Protein 8IYQ (pdb70)

Structure (mmCIF, N/CA/C/O backbone):
data_8IYQ
#
_entry.id   8IYQ
#
_cell.length_a   1.00
_cell.length_b   1.00
_cell.length_c   1.00
_cell.angle_alpha   90.00
_cell.angle_beta   90.00
_cell.angle_gamma   90.00
#
_symmetry.space_group_name_H-M   'P 1'
#
loop_
_entity.id
_entity.type
_entity.pdbx_description
1 polymer deadCbCas9
2 polymer TS
3 polymer sgRNA
4 polymer NTS
#
loop_
_atom_site.group_PDB
_atom_site.id
_atom_site.type_symbol
_atom_site.label_atom_id
_atom_site.label_alt_id
_atom_site.label_comp_id
_atom_site.label_asym_id
_atom_site.label_entity_id
_atom_site.label_seq_id
_atom_site.pdbx_PDB_ins_code
_atom_site.Cartn_x
_atom_site.Cartn_y
_atom_site.Cartn_z
_atom_site.occupancy
_atom_site.B_iso_or_equiv
_atom_site.auth_seq_id
_atom_site.auth_comp_id
_atom_site.auth_asym_id
_atom_site.auth_atom_id
_atom_site.pdbx_PDB_model_num
ATOM 1 N N . MET A 1 1 ? 170.258 205.536 124.003 1.00 149.82 1 MET A N 1
ATOM 2 C CA . MET A 1 1 ? 170.424 206.817 124.747 1.00 152.50 1 MET A CA 1
ATOM 3 C C . MET A 1 1 ? 170.186 206.599 126.240 1.00 150.73 1 MET A C 1
ATOM 4 O O . MET A 1 1 ? 171.088 206.172 126.959 1.00 151.92 1 MET A O 1
ATOM 9 N N . ILE A 1 2 ? 168.973 206.887 126.703 1.00 135.70 2 ILE A N 1
ATOM 10 C CA . ILE A 1 2 ? 168.625 206.700 128.106 1.00 136.64 2 ILE A CA 1
ATOM 11 C C . ILE A 1 2 ? 168.279 205.235 128.330 1.00 135.90 2 ILE A C 1
ATOM 12 O O . ILE A 1 2 ? 167.423 204.675 127.635 1.00 136.11 2 ILE A O 1
ATOM 17 N N . LYS A 1 3 ? 168.940 204.609 129.301 1.00 124.71 3 LYS A N 1
ATOM 18 C CA . LYS A 1 3 ? 168.717 203.202 129.607 1.00 121.76 3 LYS A CA 1
ATOM 19 C C . LYS A 1 3 ? 168.413 203.038 131.087 1.00 121.17 3 LYS A C 1
ATOM 20 O O . LYS A 1 3 ? 169.135 203.570 131.935 1.00 123.82 3 LYS A O 1
ATOM 26 N N . ASN A 1 4 ? 167.351 202.299 131.391 1.00 109.34 4 ASN A N 1
ATOM 27 C CA . ASN A 1 4 ? 167.018 201.942 132.764 1.00 105.04 4 ASN A CA 1
ATOM 28 C C . ASN A 1 4 ? 167.727 200.641 133.117 1.00 110.25 4 ASN A C 1
ATOM 29 O O . ASN A 1 4 ? 167.504 199.607 132.472 1.00 118.35 4 ASN A O 1
ATOM 34 N N . ILE A 1 5 ? 168.583 200.694 134.133 1.00 105.11 5 ILE A N 1
ATOM 35 C CA . ILE A 1 5 ? 169.404 199.563 134.538 1.00 101.06 5 ILE A CA 1
ATOM 36 C C . ILE A 1 5 ? 169.008 199.176 135.954 1.00 102.20 5 ILE A C 1
ATOM 37 O O . ILE A 1 5 ? 168.925 200.037 136.840 1.00 111.47 5 ILE A O 1
ATOM 42 N N . LEU A 1 6 ? 168.756 197.886 136.162 1.00 91.18 6 LEU A N 1
ATOM 43 C CA . LEU A 1 6 ? 168.438 197.337 137.476 1.00 97.90 6 LEU A CA 1
ATOM 44 C C . LEU A 1 6 ? 169.565 196.398 137.882 1.00 96.51 6 LEU A C 1
ATOM 45 O O . LEU A 1 6 ? 169.746 195.340 137.275 1.00 106.66 6 LEU A O 1
ATOM 50 N N . GLY A 1 7 ? 170.318 196.784 138.909 1.00 91.01 7 GLY A N 1
ATOM 51 C CA . GLY A 1 7 ? 171.365 195.944 139.458 1.00 93.14 7 GLY A CA 1
ATOM 52 C C . GLY A 1 7 ? 170.861 195.200 140.680 1.00 97.58 7 GLY A C 1
ATOM 53 O O . GLY A 1 7 ? 170.223 195.785 141.560 1.00 105.02 7 GLY A O 1
ATOM 54 N N . LEU A 1 8 ? 171.152 193.903 140.718 1.00 101.39 8 LEU A N 1
ATOM 55 C CA . LEU A 1 8 ? 170.749 193.027 141.807 1.00 97.51 8 LEU A CA 1
ATOM 56 C C . LEU A 1 8 ? 171.976 192.329 142.371 1.00 101.98 8 LEU A C 1
ATOM 57 O O . LEU A 1 8 ? 172.802 191.808 141.614 1.00 115.59 8 LEU A O 1
ATOM 62 N N . ALA A 1 9 ? 172.094 192.328 143.694 1.00 101.48 9 ALA A N 1
ATOM 63 C CA . ALA A 1 9 ? 173.117 191.574 144.407 1.00 107.06 9 ALA A CA 1
ATOM 64 C C . ALA A 1 9 ? 172.396 190.633 145.361 1.00 109.56 9 ALA A C 1
ATOM 65 O O . ALA A 1 9 ? 171.801 191.080 146.348 1.00 114.26 9 ALA A O 1
ATOM 67 N N . LEU A 1 10 ? 172.434 189.339 145.064 1.00 117.77 10 LEU A N 1
ATOM 68 C CA . LEU A 1 10 ? 171.712 188.341 145.840 1.00 116.64 10 LEU A CA 1
ATOM 69 C C . LEU A 1 10 ? 172.689 187.610 146.749 1.00 121.88 10 LEU A C 1
ATOM 70 O O . LEU A 1 10 ? 173.695 187.068 146.279 1.00 126.25 10 LEU A O 1
ATOM 75 N N . GLY A 1 11 ? 172.391 187.599 148.047 1.00 127.74 11 GLY A N 1
ATOM 76 C CA . GLY A 1 11 ? 173.168 186.875 149.021 1.00 125.52 11 GLY A CA 1
ATOM 77 C C . GLY A 1 11 ? 172.433 185.658 149.549 1.00 127.07 11 GLY A C 1
ATOM 78 O O . GLY A 1 11 ? 171.416 185.221 149.008 1.00 127.43 11 GLY A O 1
ATOM 79 N N . THR A 1 12 ? 172.975 185.106 150.635 1.00 142.83 12 THR A N 1
ATOM 80 C CA . THR A 1 12 ? 172.343 183.948 151.255 1.00 143.52 12 THR A CA 1
ATOM 81 C C . THR A 1 12 ? 170.952 184.294 151.770 1.00 143.60 12 THR A C 1
ATOM 82 O O . THR A 1 12 ? 170.007 183.516 151.597 1.00 145.14 12 THR A O 1
ATOM 86 N N . ASN A 1 13 ? 170.808 185.457 152.409 1.00 127.81 13 ASN A N 1
ATOM 87 C CA . ASN A 1 13 ? 169.522 185.893 152.938 1.00 126.72 13 ASN A CA 1
ATOM 88 C C . ASN A 1 13 ? 169.307 187.386 152.723 1.00 124.44 13 ASN A C 1
ATOM 89 O O . ASN A 1 13 ? 168.581 188.027 153.490 1.00 127.68 13 ASN A O 1
ATOM 94 N N . SER A 1 14 ? 169.928 187.957 151.693 1.00 106.80 14 SER A N 1
ATOM 95 C CA . SER A 1 14 ? 169.852 189.388 151.444 1.00 105.03 14 SER A CA 1
ATOM 96 C C . SER A 1 14 ? 169.599 189.638 149.967 1.00 107.45 14 SER A C 1
ATOM 97 O O . SER A 1 14 ? 169.972 188.832 149.111 1.00 115.07 14 SER A O 1
ATOM 100 N N . ILE A 1 15 ? 168.956 190.768 149.679 1.00 96.10 15 ILE A N 1
ATOM 101 C CA . ILE A 1 15 ? 168.689 191.191 148.310 1.00 93.86 15 ILE A CA 1
ATOM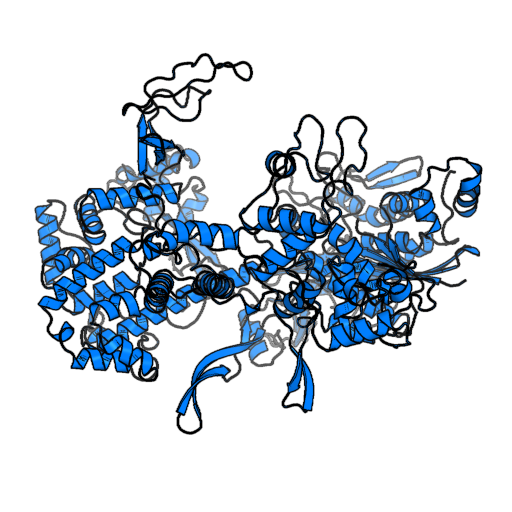 102 C C . ILE A 1 15 ? 168.961 192.683 148.206 1.00 96.76 15 ILE A C 1
ATOM 103 O O . ILE A 1 15 ? 168.142 193.498 148.638 1.00 101.68 15 ILE A O 1
ATOM 108 N N . GLY A 1 16 ? 170.111 193.058 147.649 1.00 94.26 16 GLY A N 1
ATOM 109 C CA . GLY A 1 16 ? 170.401 194.453 147.387 1.00 96.99 16 GLY A CA 1
ATOM 110 C C . GLY A 1 16 ? 169.953 194.800 145.984 1.00 92.82 16 GLY A C 1
ATOM 111 O O . GLY A 1 16 ? 170.224 194.059 145.037 1.00 97.82 16 GLY A O 1
ATOM 112 N N . TRP A 1 17 ? 169.247 195.923 145.869 1.00 81.00 17 TRP A N 1
ATOM 113 C CA . TRP A 1 17 ? 168.745 196.344 144.582 1.00 72.42 17 TRP A CA 1
ATOM 114 C C . TRP A 1 17 ? 169.017 197.804 144.325 1.00 76.53 17 TRP A C 1
ATOM 115 O O . TRP A 1 17 ? 168.948 198.623 145.240 1.00 93.84 17 TRP A O 1
ATOM 126 N N . ALA A 1 18 ? 169.358 198.127 143.094 1.00 82.81 18 ALA A N 1
ATOM 127 C CA . ALA A 1 18 ? 169.559 199.503 142.672 1.00 80.45 18 ALA A CA 1
ATOM 128 C C . ALA A 1 18 ? 168.931 199.691 141.301 1.00 86.26 18 ALA A C 1
ATOM 129 O O . ALA A 1 18 ? 169.004 198.804 140.451 1.00 96.33 18 ALA A O 1
ATOM 131 N N . LEU A 1 19 ? 168.300 200.843 141.097 1.00 93.61 19 LEU A N 1
ATOM 132 C CA . LEU A 1 19 ? 167.722 201.210 139.812 1.00 90.91 19 LEU A CA 1
ATOM 133 C C . LEU A 1 19 ? 168.280 202.565 139.420 1.00 98.18 19 LEU A C 1
ATOM 134 O O . LEU A 1 19 ? 168.151 203.530 140.183 1.00 105.74 19 LEU A O 1
ATOM 139 N N . VAL A 1 20 ? 168.890 202.635 138.235 1.00 102.21 20 VAL A N 1
ATOM 140 C CA . VAL A 1 20 ? 169.499 203.861 137.741 1.00 101.42 20 VAL A CA 1
ATOM 141 C C . VAL A 1 20 ? 169.026 204.114 136.317 1.00 104.03 20 VAL A C 1
ATOM 142 O O . VAL A 1 20 ? 168.621 203.201 135.595 1.00 112.88 20 VAL A O 1
ATOM 146 N N . LYS A 1 21 ? 169.077 205.383 135.923 1.00 113.12 21 LYS A N 1
ATOM 147 C CA . LYS A 1 21 ? 168.749 205.818 134.568 1.00 111.17 21 LYS A CA 1
ATOM 148 C C . LYS A 1 21 ? 170.018 206.429 133.987 1.00 112.53 21 LYS A C 1
ATOM 149 O O . LYS A 1 21 ? 170.355 207.578 134.285 1.00 119.34 21 LYS A O 1
ATOM 155 N N . GLN A 1 22 ? 170.717 205.664 133.156 1.00 130.03 22 GLN A N 1
ATOM 156 C CA . GLN A 1 22 ? 172.065 205.999 132.728 1.00 129.49 22 GLN A CA 1
ATOM 157 C C . GLN A 1 22 ? 172.099 206.373 131.253 1.00 132.28 22 GLN A C 1
ATOM 158 O O . GLN A 1 22 ? 171.334 205.850 130.437 1.00 136.55 22 GLN A O 1
ATOM 164 N N . ASP A 1 23 ? 173.002 207.299 130.930 1.00 148.56 23 ASP A N 1
ATOM 165 C CA . ASP A 1 23 ? 173.329 207.685 129.557 1.00 149.96 23 ASP A CA 1
ATOM 166 C C . ASP A 1 23 ? 174.853 207.718 129.489 1.00 151.70 23 ASP A C 1
ATOM 167 O O . ASP A 1 23 ? 175.471 208.761 129.717 1.00 153.39 23 ASP A O 1
ATOM 172 N N . PHE A 1 24 ? 175.458 206.570 129.175 1.00 158.78 24 PHE A N 1
ATOM 173 C CA . PHE A 1 24 ? 176.904 206.439 129.321 1.00 157.81 24 PHE A CA 1
ATOM 174 C C . PHE A 1 24 ? 177.664 207.270 128.295 1.00 160.67 24 PHE A C 1
ATOM 175 O O . PHE A 1 24 ? 178.745 207.785 128.601 1.00 161.44 24 PHE A O 1
ATOM 183 N N . GLU A 1 25 ? 177.131 207.408 127.079 1.00 162.63 25 GLU A N 1
ATOM 184 C CA . GLU A 1 25 ? 177.873 208.104 126.032 1.00 161.47 25 GLU A CA 1
ATOM 185 C C . GLU A 1 25 ? 178.159 209.548 126.425 1.00 161.75 25 GLU A C 1
ATOM 186 O O . GLU A 1 25 ? 179.265 210.052 126.201 1.00 159.39 25 GLU A O 1
ATOM 192 N N . ASN A 1 26 ? 177.179 210.227 127.014 1.00 159.13 26 ASN A N 1
ATOM 193 C CA . ASN A 1 26 ? 177.342 211.601 127.469 1.00 157.65 26 ASN A CA 1
ATOM 194 C C . ASN A 1 26 ? 177.810 211.686 128.916 1.00 157.49 26 ASN A C 1
ATOM 195 O O . ASN A 1 26 ? 177.873 212.789 129.470 1.00 155.31 26 ASN A O 1
ATOM 200 N N . LYS A 1 27 ? 178.137 210.554 129.537 1.00 155.67 27 LYS A N 1
ATOM 201 C CA . LYS A 1 27 ? 178.598 210.526 130.924 1.00 152.59 27 LYS A CA 1
ATOM 202 C C . LYS A 1 27 ? 177.585 211.200 131.848 1.00 151.38 27 LYS A C 1
ATOM 203 O O . LYS A 1 27 ? 177.944 211.934 132.771 1.00 152.07 27 LYS A O 1
ATOM 209 N N . GLN A 1 28 ? 176.306 210.945 131.596 1.00 139.10 28 GLN A N 1
ATOM 210 C CA . GLN A 1 28 ? 175.215 211.445 132.417 1.00 137.29 28 GLN A CA 1
ATOM 211 C C . GLN A 1 28 ? 174.478 210.273 133.051 1.00 138.69 28 GLN A C 1
ATOM 212 O O . GLN A 1 28 ? 174.664 209.113 132.675 1.00 142.11 28 GLN A O 1
ATOM 218 N N . GLY A 1 29 ? 173.641 210.588 134.024 1.00 122.86 29 GLY A N 1
ATOM 219 C CA . GLY A 1 29 ? 172.859 209.571 134.694 1.00 123.22 29 GLY A CA 1
ATOM 220 C C . GLY A 1 29 ? 172.473 210.015 136.087 1.00 121.68 29 GLY A C 1
ATOM 221 O O . GLY A 1 29 ? 172.878 211.073 136.567 1.00 123.57 29 GLY A O 1
ATOM 222 N N . GLU A 1 30 ? 171.670 209.172 136.728 1.00 118.81 30 GLU A N 1
ATOM 223 C CA . GLU A 1 30 ? 171.219 209.428 138.087 1.00 117.25 30 GLU A CA 1
ATOM 224 C C . GLU A 1 30 ? 170.794 208.109 138.712 1.00 117.46 30 GLU A C 1
ATOM 225 O O . GLU A 1 30 ? 170.534 207.127 138.014 1.00 123.46 30 GLU A O 1
ATOM 231 N N . ILE A 1 31 ? 170.728 208.102 140.039 1.00 101.25 31 ILE A N 1
ATOM 232 C CA . ILE A 1 31 ? 170.297 206.937 140.800 1.00 98.83 31 ILE A CA 1
ATOM 233 C C . ILE A 1 31 ? 168.825 207.120 141.133 1.00 103.10 31 ILE A C 1
ATOM 234 O O . ILE A 1 31 ? 168.455 208.053 141.854 1.00 104.62 31 ILE A O 1
ATOM 239 N N . LEU A 1 32 ? 167.982 206.231 140.607 1.00 106.89 32 LEU A N 1
ATOM 240 C CA . LEU A 1 32 ? 166.551 206.334 140.867 1.00 97.29 32 LEU A CA 1
ATOM 241 C C . LEU A 1 32 ? 166.182 205.717 142.209 1.00 100.49 32 LEU A C 1
ATOM 242 O O . LEU A 1 32 ? 165.303 206.232 142.908 1.00 100.12 32 LEU A O 1
ATOM 247 N N . GLY A 1 33 ? 166.832 204.624 142.588 1.00 94.10 33 GLY A N 1
ATOM 248 C CA . GLY A 1 33 ? 166.508 203.991 143.852 1.00 84.17 33 GLY A CA 1
ATOM 249 C C . GLY A 1 33 ? 167.572 203.009 144.282 1.00 88.27 33 GLY A C 1
ATOM 250 O O . GLY A 1 33 ? 168.318 202.471 143.461 1.00 103.22 33 GLY A O 1
ATOM 251 N N . MET A 1 34 ? 167.617 202.776 145.592 1.00 92.80 34 MET A N 1
ATOM 252 C CA . MET A 1 34 ? 168.512 201.798 146.189 1.00 92.40 34 MET A CA 1
ATOM 253 C C . MET A 1 34 ? 167.827 201.209 147.412 1.00 95.17 34 MET A C 1
ATOM 254 O O . MET A 1 34 ? 166.988 201.860 148.039 1.00 101.36 34 MET A O 1
ATOM 259 N N . GLY A 1 35 ? 168.187 199.977 147.748 1.00 82.15 35 GLY A N 1
ATOM 260 C CA . GLY A 1 35 ? 167.630 199.367 148.943 1.00 85.52 35 GLY A CA 1
ATOM 261 C C . GLY A 1 35 ? 168.200 197.988 149.180 1.00 89.55 35 GLY A C 1
ATOM 262 O O . GLY A 1 35 ? 168.883 197.412 148.327 1.00 93.40 35 GLY A O 1
ATOM 263 N N . SER A 1 36 ? 167.896 197.463 150.367 1.00 93.64 36 SER A N 1
ATOM 264 C CA . SER A 1 36 ? 168.314 196.126 150.772 1.00 90.45 36 SER A CA 1
ATOM 265 C C . SER A 1 36 ? 167.164 195.461 151.510 1.00 93.41 36 SER A C 1
ATOM 266 O O . SER A 1 36 ? 166.703 195.976 152.532 1.00 102.95 36 SER A O 1
ATOM 269 N N . ARG A 1 37 ? 166.708 194.325 150.995 1.00 88.40 37 ARG A N 1
ATOM 270 C CA . ARG A 1 37 ? 165.676 193.521 151.634 1.00 80.55 37 ARG A CA 1
ATOM 271 C C . ARG A 1 37 ? 166.342 192.356 152.350 1.00 86.49 37 ARG A C 1
ATOM 272 O O . ARG A 1 37 ? 167.099 191.597 151.738 1.00 101.15 37 ARG A O 1
ATOM 280 N N . ILE A 1 38 ? 166.059 192.215 153.641 1.00 92.52 38 ILE A N 1
ATOM 281 C CA . ILE A 1 38 ? 166.711 191.227 154.489 1.00 88.29 38 ILE A CA 1
ATOM 282 C C . ILE A 1 38 ? 165.704 190.152 154.863 1.00 90.22 38 ILE A C 1
ATOM 283 O O . ILE A 1 38 ? 164.554 190.451 155.204 1.00 99.14 38 ILE A O 1
ATOM 288 N N . ILE A 1 39 ? 166.141 188.899 154.799 1.00 107.39 39 ILE A N 1
ATOM 289 C CA . ILE A 1 39 ? 165.349 187.764 155.260 1.00 111.35 39 ILE A CA 1
ATOM 290 C C . ILE A 1 39 ? 165.972 187.282 156.564 1.00 114.41 39 ILE A C 1
ATOM 291 O O . ILE A 1 39 ? 167.003 186.595 156.533 1.00 119.71 39 ILE A O 1
ATOM 296 N N . PRO A 1 40 ? 165.401 187.608 157.723 1.00 120.78 40 PRO A N 1
ATOM 297 C CA . PRO A 1 40 ? 166.078 187.285 158.985 1.00 124.87 40 PRO A CA 1
ATOM 298 C C . PRO A 1 40 ? 166.319 185.790 159.128 1.00 127.51 40 PRO A C 1
ATOM 299 O O . PRO A 1 40 ? 165.405 184.975 158.977 1.00 125.19 40 PRO A O 1
ATOM 303 N N . MET A 1 41 ? 167.576 185.440 159.436 1.00 159.95 41 MET A N 1
ATOM 304 C CA . MET A 1 41 ? 167.971 184.046 159.586 1.00 158.61 41 MET A CA 1
ATOM 305 C C . MET A 1 41 ? 169.137 183.978 160.567 1.00 162.33 41 MET A C 1
ATOM 306 O O . MET A 1 41 ? 170.176 184.590 160.324 1.00 162.17 41 MET A O 1
ATOM 311 N N . SER A 1 42 ? 168.995 183.230 161.661 1.00 180.55 42 SER A N 1
ATOM 312 C CA . SER A 1 42 ? 170.039 183.165 162.671 1.00 181.40 42 SER A CA 1
ATOM 313 C C . SER A 1 42 ? 171.320 182.593 162.076 1.00 181.08 42 SER A C 1
ATOM 314 O O . SER A 1 42 ? 171.295 181.800 161.131 1.00 181.50 42 SER A O 1
ATOM 317 N N . GLN A 1 43 ? 172.454 183.004 162.647 1.00 183.56 43 GLN A N 1
ATOM 318 C CA . GLN A 1 43 ? 173.743 182.550 162.141 1.00 183.29 43 GLN A CA 1
ATOM 319 C C . GLN A 1 43 ? 173.894 181.040 162.238 1.00 183.95 43 GLN A C 1
ATOM 320 O O . GLN A 1 43 ? 174.749 180.469 161.554 1.00 184.49 43 GLN A O 1
ATOM 326 N N . ASP A 1 44 ? 173.088 180.379 163.072 1.00 189.31 44 ASP A N 1
ATOM 327 C CA . ASP A 1 44 ? 173.129 178.923 163.137 1.00 189.14 44 ASP A CA 1
ATOM 328 C C . ASP A 1 44 ? 172.802 178.309 161.782 1.00 190.44 44 ASP A C 1
ATOM 329 O O . ASP A 1 44 ? 173.526 177.437 161.291 1.00 191.98 44 ASP A O 1
ATOM 334 N N . ILE A 1 45 ? 171.716 178.764 161.153 1.00 188.18 45 ILE A N 1
ATOM 335 C CA . ILE A 1 45 ? 171.347 178.240 159.840 1.00 187.38 45 ILE A CA 1
ATOM 336 C C . ILE A 1 45 ? 172.412 178.587 158.808 1.00 188.38 45 ILE A C 1
ATOM 337 O O . ILE A 1 45 ? 172.765 177.760 157.957 1.00 189.83 45 ILE A O 1
ATOM 342 N N . LEU A 1 46 ? 172.939 179.812 158.861 1.00 191.37 46 LEU A N 1
ATOM 343 C CA . LEU A 1 46 ? 173.945 180.219 157.886 1.00 190.92 46 LEU A CA 1
ATOM 344 C C . LEU A 1 46 ? 175.191 179.346 157.982 1.00 191.54 46 LEU A C 1
ATOM 345 O O . LEU A 1 46 ? 175.762 178.953 156.959 1.00 191.70 46 LEU A O 1
ATOM 350 N N . GLY A 1 47 ? 175.633 179.039 159.202 1.00 206.16 47 GLY A N 1
ATOM 351 C CA . GLY A 1 47 ? 176.785 178.172 159.370 1.00 205.79 47 GLY A CA 1
ATOM 352 C C . GLY A 1 47 ? 176.495 176.700 159.170 1.00 207.18 47 GLY A C 1
ATOM 353 O O . GLY A 1 47 ? 177.427 175.926 158.931 1.00 206.25 47 GLY A O 1
ATOM 354 N N . ASP A 1 48 ? 175.227 176.296 159.259 1.00 213.78 48 ASP A N 1
ATOM 355 C CA . ASP A 1 48 ? 174.872 174.889 159.132 1.00 212.71 48 ASP A CA 1
ATOM 356 C C . ASP A 1 48 ? 174.610 174.473 157.690 1.00 212.20 48 ASP A C 1
ATOM 357 O O . ASP A 1 48 ? 175.023 173.382 157.284 1.00 213.11 48 ASP A O 1
ATOM 362 N N . PHE A 1 49 ? 173.934 175.311 156.898 1.00 205.24 49 PHE A N 1
ATOM 363 C CA . PHE A 1 49 ? 173.570 174.889 155.550 1.00 204.89 49 PHE A CA 1
ATOM 364 C C . PHE A 1 49 ? 174.798 174.598 154.698 1.00 206.21 49 PHE A C 1
ATOM 365 O O . PHE A 1 49 ? 174.696 173.851 153.718 1.00 204.02 49 PHE A O 1
ATOM 373 N N . GLY A 1 50 ? 175.953 175.167 155.046 1.00 213.48 50 GLY A N 1
ATOM 374 C CA . GLY A 1 50 ? 177.176 174.807 154.348 1.00 210.94 50 GLY A CA 1
ATOM 375 C C . GLY A 1 50 ? 177.509 173.336 154.498 1.00 211.44 50 GLY A C 1
ATOM 376 O O . GLY A 1 50 ? 177.928 172.682 153.539 1.00 209.88 50 GLY A O 1
ATOM 377 N N . LYS A 1 51 ? 177.327 172.794 155.703 1.00 215.62 51 LYS A N 1
ATOM 378 C CA . LYS A 1 51 ? 177.524 171.370 155.946 1.00 215.33 51 LYS A CA 1
ATOM 379 C C . LYS A 1 51 ? 176.216 170.592 155.859 1.00 215.57 51 LYS A C 1
ATOM 380 O O . LYS A 1 51 ? 176.178 169.512 155.259 1.00 214.38 51 LYS A O 1
ATOM 386 N N . GLY A 1 52 ? 175.144 171.119 156.447 1.00 212.07 52 GLY A N 1
ATOM 387 C CA . GLY A 1 52 ? 173.835 170.505 156.336 1.00 209.81 52 GLY A CA 1
ATOM 388 C C . GLY A 1 52 ? 173.492 169.597 157.498 1.00 209.11 52 GLY A C 1
ATOM 389 O O . GLY A 1 52 ? 174.078 168.520 157.647 1.00 208.33 52 GLY A O 1
ATOM 390 N N . ASN A 1 53 ? 172.542 170.022 158.333 1.00 200.05 53 ASN A N 1
ATOM 391 C CA . ASN A 1 53 ? 172.071 169.199 159.450 1.00 201.05 53 ASN A CA 1
ATOM 392 C C . ASN A 1 53 ? 170.591 169.521 159.667 1.00 199.41 53 ASN A C 1
ATOM 393 O O . ASN A 1 53 ? 170.250 170.445 160.409 1.00 197.59 53 ASN A O 1
ATOM 398 N N . SER A 1 54 ? 169.728 168.735 159.026 1.00 172.75 54 SER A N 1
ATOM 399 C CA . SER A 1 54 ? 168.277 168.878 159.141 1.00 169.72 54 SER A CA 1
ATOM 400 C C . SER A 1 54 ? 167.870 170.348 159.142 1.00 167.98 54 SER A C 1
ATOM 401 O O . SER A 1 54 ? 167.030 170.793 159.928 1.00 165.31 54 SER A O 1
ATOM 404 N N . VAL A 1 55 ? 168.476 171.110 158.237 1.00 178.21 55 VAL A N 1
ATOM 405 C CA . VAL A 1 55 ? 168.260 172.564 158.189 1.00 179.90 55 VAL A CA 1
ATOM 406 C C . VAL A 1 55 ? 167.013 172.775 157.339 1.00 178.22 55 VAL A C 1
ATOM 407 O O . VAL A 1 55 ? 167.063 173.057 156.140 1.00 178.76 55 VAL A O 1
ATOM 411 N N . SER A 1 56 ? 165.857 172.632 157.984 1.00 127.57 56 SER A N 1
ATOM 412 C CA . SER A 1 56 ? 164.582 172.869 157.323 1.00 125.13 56 SER A CA 1
ATOM 413 C C . SER A 1 56 ? 163.450 172.881 158.341 1.00 123.91 56 SER A C 1
ATOM 414 O O . SER A 1 56 ? 163.338 171.966 159.162 1.00 126.52 56 SER A O 1
ATOM 417 N N . GLN A 1 57 ? 162.607 173.913 158.298 1.00 113.34 57 GLN A N 1
ATOM 418 C CA . GLN A 1 57 ? 161.426 173.927 159.152 1.00 113.20 57 GLN A CA 1
ATOM 419 C C . GLN A 1 57 ? 160.466 172.810 158.765 1.00 112.83 57 GLN A C 1
ATOM 420 O O . GLN A 1 57 ? 159.825 172.199 159.631 1.00 117.23 57 GLN A O 1
ATOM 426 N N . THR A 1 58 ? 160.362 172.528 157.465 1.00 104.15 58 THR A N 1
ATOM 427 C CA . THR A 1 58 ? 159.495 171.451 157.005 1.00 104.50 58 THR A CA 1
ATOM 428 C C . THR A 1 58 ? 159.926 170.113 157.590 1.00 107.18 58 THR A C 1
ATOM 429 O O . THR A 1 58 ? 159.083 169.284 157.948 1.00 112.81 58 THR A O 1
ATOM 433 N N . ALA A 1 59 ? 161.236 169.879 157.688 1.00 106.55 59 ALA A N 1
ATOM 434 C CA . ALA A 1 59 ? 161.716 168.622 158.252 1.00 105.98 59 ALA A CA 1
ATOM 435 C C . ALA A 1 59 ? 161.310 168.481 159.714 1.00 115.24 59 ALA A C 1
AT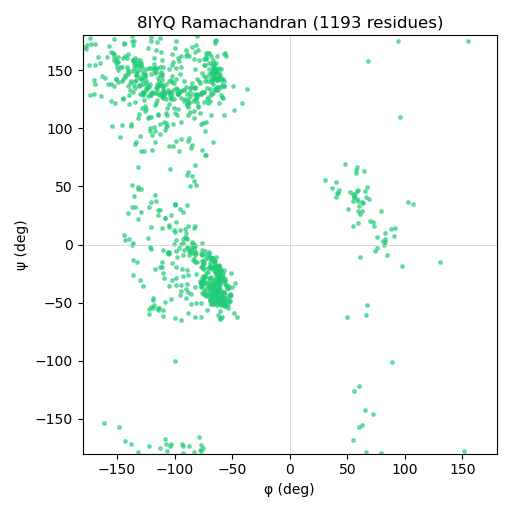OM 436 O O . ALA A 1 59 ? 160.875 167.406 160.144 1.00 122.27 59 ALA A O 1
ATOM 438 N N . GLU A 1 60 ? 161.451 169.553 160.496 1.00 119.67 60 GLU A N 1
ATOM 439 C CA . GLU A 1 60 ? 161.037 169.503 161.894 1.00 116.51 60 GLU A CA 1
ATOM 440 C C . GLU A 1 60 ? 159.540 169.253 162.007 1.00 116.64 60 GLU A C 1
ATOM 441 O O . GLU A 1 60 ? 159.089 168.456 162.842 1.00 123.31 60 GLU A O 1
ATOM 447 N N . ARG A 1 61 ? 158.752 169.932 161.171 1.00 95.95 61 ARG A N 1
ATOM 448 C CA . ARG A 1 61 ? 157.310 169.723 161.181 1.00 98.60 61 ARG A CA 1
ATOM 449 C C . ARG A 1 61 ? 156.966 168.274 160.860 1.00 101.35 61 ARG A C 1
ATOM 450 O O . ARG A 1 61 ? 156.096 167.676 161.503 1.00 106.79 61 ARG A O 1
ATOM 458 N N . THR A 1 62 ? 157.645 167.691 159.872 1.00 94.49 62 THR A N 1
ATOM 459 C CA . THR A 1 62 ? 157.391 166.301 159.512 1.00 95.63 62 THR A CA 1
ATOM 460 C C . THR A 1 62 ? 157.769 165.358 160.646 1.00 99.97 62 THR A C 1
ATOM 461 O O . THR A 1 62 ? 157.074 164.369 160.897 1.00 110.16 62 THR A O 1
ATOM 465 N N . LYS A 1 63 ? 158.878 165.638 161.329 1.00 102.19 63 LYS A N 1
ATOM 466 C CA . LYS A 1 63 ? 159.277 164.813 162.466 1.00 99.40 63 LYS A CA 1
ATOM 467 C C . LYS A 1 63 ? 158.210 164.838 163.555 1.00 105.46 63 LYS A C 1
ATOM 468 O O . LYS A 1 63 ? 157.809 163.789 164.085 1.00 114.21 63 LYS A O 1
ATOM 474 N N . TYR A 1 64 ? 157.724 166.035 163.888 1.00 96.38 64 TYR A N 1
ATOM 475 C CA . TYR A 1 64 ? 156.665 166.140 164.886 1.00 89.10 64 TYR A CA 1
ATOM 476 C C . TYR A 1 64 ? 155.420 165.386 164.436 1.00 92.96 64 TYR A C 1
ATOM 477 O O . TYR A 1 64 ? 154.787 164.680 165.232 1.00 98.34 64 TYR A O 1
ATOM 486 N N . ARG A 1 65 ? 155.056 165.525 163.160 1.00 92.46 65 ARG A N 1
ATOM 487 C CA . ARG A 1 65 ? 153.868 164.851 162.651 1.00 90.34 65 ARG A CA 1
ATOM 488 C C . ARG A 1 65 ? 154.007 163.339 162.757 1.00 89.00 65 ARG A C 1
ATOM 489 O O . ARG A 1 65 ? 153.050 162.645 163.113 1.00 102.06 65 ARG A O 1
ATOM 497 N N . SER A 1 66 ? 155.188 162.808 162.439 1.00 82.25 66 SER A N 1
ATOM 498 C CA . SER A 1 66 ? 155.395 161.366 162.531 1.00 90.93 66 SER A CA 1
ATOM 499 C C . SER A 1 66 ? 155.278 160.883 163.971 1.00 87.67 66 SER A C 1
ATOM 500 O O . SER A 1 66 ? 154.668 159.837 164.240 1.00 99.81 66 SER A O 1
ATOM 503 N N . VAL A 1 67 ? 155.862 161.627 164.913 1.00 74.12 67 VAL A N 1
ATOM 504 C CA . VAL A 1 67 ? 155.743 161.246 166.319 1.00 80.06 67 VAL A CA 1
ATOM 505 C C . VAL A 1 67 ? 154.274 161.216 166.732 1.00 81.78 67 VAL A C 1
ATOM 506 O O . VAL A 1 67 ? 153.799 160.263 167.370 1.00 78.70 67 VAL A O 1
ATOM 510 N N . ARG A 1 68 ? 153.531 162.261 166.361 1.00 95.44 68 ARG A N 1
ATOM 511 C CA . ARG A 1 68 ? 152.115 162.317 166.704 1.00 84.91 68 ARG A CA 1
ATOM 512 C C . ARG A 1 68 ? 151.352 161.157 166.078 1.00 89.31 68 ARG A C 1
ATOM 513 O O . ARG A 1 68 ? 150.445 160.594 166.699 1.00 102.04 68 ARG A O 1
ATOM 521 N N . ARG A 1 69 ? 151.692 160.802 164.839 1.00 89.60 69 ARG A N 1
ATOM 522 C CA . ARG A 1 69 ? 151.006 159.707 164.163 1.00 86.33 69 ARG A CA 1
ATOM 523 C C . ARG A 1 69 ? 151.226 158.389 164.892 1.00 84.21 69 ARG A C 1
ATOM 524 O O . ARG A 1 69 ? 150.283 157.609 165.084 1.00 98.19 69 ARG A O 1
ATOM 532 N N . LEU A 1 70 ? 152.466 158.120 165.303 1.00 81.18 70 LEU A N 1
ATOM 533 C CA . LEU A 1 70 ? 152.730 156.896 166.054 1.00 82.53 70 LEU A CA 1
ATOM 534 C C . LEU A 1 70 ? 151.942 156.877 167.359 1.00 89.24 70 LEU A C 1
ATOM 535 O O . LEU A 1 70 ? 151.351 155.851 167.729 1.00 94.31 70 LEU A O 1
ATOM 540 N N . ARG A 1 71 ? 151.915 158.009 168.067 1.00 88.77 71 ARG A N 1
ATOM 541 C CA . ARG A 1 71 ? 151.157 158.072 169.314 1.00 82.55 71 ARG A CA 1
ATOM 542 C C . ARG A 1 71 ? 149.677 157.792 169.069 1.00 82.48 71 ARG A C 1
ATOM 543 O O . ARG A 1 71 ? 149.044 157.026 169.811 1.00 86.97 71 ARG A O 1
ATOM 551 N N . GLU A 1 72 ? 149.110 158.403 168.028 1.00 88.27 72 GLU A N 1
ATOM 552 C CA . GLU A 1 72 ? 147.693 158.219 167.739 1.00 87.20 72 GLU A CA 1
ATOM 553 C C . GLU A 1 72 ? 147.387 156.769 167.402 1.00 88.57 72 GLU A C 1
ATOM 554 O O . GLU A 1 72 ? 146.350 156.234 167.809 1.00 95.68 72 GLU A O 1
ATOM 560 N N . ARG A 1 73 ? 148.268 156.119 166.642 1.00 80.94 73 ARG A N 1
ATOM 561 C CA . ARG A 1 73 ? 148.026 154.723 166.293 1.00 78.63 73 ARG A CA 1
ATOM 562 C C . ARG A 1 73 ? 148.092 153.827 167.525 1.00 88.01 73 ARG A C 1
ATOM 563 O O . ARG A 1 73 ? 147.291 152.892 167.662 1.00 91.54 73 ARG A O 1
ATOM 571 N N . PHE A 1 74 ? 149.024 154.101 168.442 1.00 87.05 74 PHE A N 1
ATOM 572 C CA . PHE A 1 74 ? 149.041 153.345 169.692 1.00 77.81 74 PHE A CA 1
ATOM 573 C C . PHE A 1 74 ? 147.735 153.525 170.457 1.00 78.86 74 PHE A C 1
ATOM 574 O O . PHE A 1 74 ? 147.165 152.555 170.979 1.00 81.50 74 PHE A O 1
ATOM 582 N N . LEU A 1 75 ? 147.245 154.764 170.537 1.00 85.38 75 LEU A N 1
ATOM 583 C CA . LEU A 1 75 ? 145.998 155.012 171.255 1.00 73.63 75 LEU A CA 1
ATOM 584 C C . LEU A 1 75 ? 144.832 154.278 170.604 1.00 82.15 75 LEU A C 1
ATOM 585 O O . LEU A 1 75 ? 143.965 153.729 171.296 1.00 97.06 75 LEU A O 1
ATOM 590 N N . LEU A 1 76 ? 144.787 154.268 169.271 1.00 89.44 76 LEU A N 1
ATOM 591 C CA . LEU A 1 76 ? 143.718 153.561 168.573 1.00 80.68 76 LEU A CA 1
ATOM 592 C C . LEU A 1 76 ? 143.775 152.065 168.854 1.00 84.38 76 LEU A C 1
ATOM 593 O O . LEU A 1 76 ? 142.735 151.419 169.054 1.00 93.54 76 LEU A O 1
ATOM 598 N N . ARG A 1 77 ? 144.980 151.492 168.862 1.00 79.25 77 ARG A N 1
ATOM 599 C CA . ARG A 1 77 ? 145.111 150.081 169.206 1.00 74.74 77 ARG A CA 1
ATOM 600 C C . ARG A 1 77 ? 144.577 149.815 170.605 1.00 82.66 77 ARG A C 1
ATOM 601 O O . ARG A 1 77 ? 143.865 148.827 170.832 1.00 95.49 77 ARG A O 1
ATOM 609 N N . ARG A 1 78 ? 144.914 150.685 171.559 1.00 83.94 78 ARG A N 1
ATOM 610 C CA . ARG A 1 78 ? 144.418 150.498 172.919 1.00 76.76 78 ARG A CA 1
ATOM 611 C C . ARG A 1 78 ? 142.897 150.557 172.962 1.00 71.99 78 ARG A C 1
ATOM 612 O O . ARG A 1 78 ? 142.257 149.762 173.659 1.00 88.17 78 ARG A O 1
ATOM 620 N N . GLU A 1 79 ? 142.299 151.502 172.235 1.00 84.13 79 GLU A N 1
ATOM 621 C CA . GLU A 1 79 ? 140.843 151.619 172.240 1.00 78.26 79 GLU A CA 1
ATOM 622 C C . GLU A 1 79 ? 140.185 150.368 171.671 1.00 84.43 79 GLU A C 1
ATOM 623 O O . GLU A 1 79 ? 139.187 149.875 172.215 1.00 92.57 79 GLU A O 1
ATOM 629 N N . ARG A 1 80 ? 140.722 149.845 170.568 1.00 80.92 80 ARG A N 1
ATOM 630 C CA . ARG A 1 80 ? 140.137 148.643 169.982 1.00 77.08 80 ARG A CA 1
ATOM 631 C C . ARG A 1 80 ? 140.291 147.447 170.914 1.00 80.98 80 ARG A C 1
ATOM 632 O O . ARG A 1 80 ? 139.373 146.624 171.037 1.00 90.58 80 ARG A O 1
ATOM 640 N N . LEU A 1 81 ? 141.440 147.336 171.586 1.00 78.13 81 LEU A N 1
ATOM 641 C CA . LEU A 1 81 ? 141.602 146.287 172.587 1.00 75.09 81 LEU A CA 1
ATOM 642 C C . LEU A 1 81 ? 140.567 146.427 173.693 1.00 78.96 81 LEU A C 1
ATOM 643 O O . LEU A 1 81 ? 139.991 145.431 174.146 1.00 85.64 81 LEU A O 1
ATOM 648 N N . HIS A 1 82 ? 140.328 147.657 174.151 1.00 85.94 82 HIS A N 1
ATOM 649 C CA . HIS A 1 82 ? 139.329 147.879 175.190 1.00 74.34 82 HIS A CA 1
ATOM 650 C C . HIS A 1 82 ? 137.963 147.392 174.736 1.00 74.89 82 HIS A C 1
ATOM 651 O O . HIS A 1 82 ? 137.255 146.708 175.482 1.00 85.60 82 HIS A O 1
ATOM 658 N N . ARG A 1 83 ? 137.570 147.747 173.514 1.00 80.72 83 ARG A N 1
ATOM 659 C CA . ARG A 1 83 ? 136.253 147.347 173.025 1.00 81.40 83 ARG A CA 1
ATOM 660 C C . ARG A 1 83 ? 136.136 145.829 172.939 1.00 85.69 83 ARG A C 1
ATOM 661 O O . ARG A 1 83 ? 135.134 145.239 173.373 1.00 98.11 83 ARG A O 1
ATOM 669 N N . VAL A 1 84 ? 137.159 145.174 172.385 1.00 91.29 84 VAL A N 1
ATOM 670 C CA . VAL A 1 84 ? 137.101 143.723 172.236 1.00 80.90 84 VAL A CA 1
ATOM 671 C C . VAL A 1 84 ? 137.030 143.049 173.600 1.00 83.99 84 VAL A C 1
ATOM 672 O O . VAL A 1 84 ? 136.231 142.129 173.814 1.00 85.94 84 VAL A O 1
ATOM 676 N N . LEU A 1 85 ? 137.858 143.496 174.548 1.00 81.62 85 LEU A N 1
ATOM 677 C CA . LEU A 1 85 ? 137.858 142.879 175.869 1.00 79.68 85 LEU A CA 1
ATOM 678 C C . LEU A 1 85 ? 136.556 143.142 176.611 1.00 76.99 85 LEU A C 1
ATOM 679 O O . LEU A 1 85 ? 136.096 142.283 177.370 1.00 85.16 85 LEU A O 1
ATOM 684 N N . TYR A 1 86 ? 135.953 144.316 176.416 1.00 85.38 86 TYR A N 1
ATOM 685 C CA . TYR A 1 86 ? 134.656 144.581 177.024 1.00 83.78 86 TYR A CA 1
ATOM 686 C C . TYR A 1 86 ? 133.601 143.627 176.490 1.00 85.72 86 TYR A C 1
ATOM 687 O O . TYR A 1 86 ? 132.793 143.093 177.257 1.00 88.47 86 TYR A O 1
ATOM 696 N N . ILE A 1 87 ? 133.588 143.400 175.176 1.00 91.32 87 ILE A N 1
ATOM 697 C CA . ILE A 1 87 ? 132.643 142.428 174.632 1.00 80.87 87 ILE A CA 1
ATOM 698 C C . ILE A 1 87 ? 132.920 141.047 175.211 1.00 84.80 87 ILE A C 1
ATOM 699 O O . ILE A 1 87 ? 131.994 140.303 175.554 1.00 79.55 87 ILE A O 1
ATOM 704 N N . LEU A 1 88 ? 134.198 140.681 175.329 1.00 91.97 88 LEU A N 1
ATOM 705 C CA . LEU A 1 88 ? 134.553 139.396 175.919 1.00 79.77 88 LEU A CA 1
ATOM 706 C C . LEU A 1 88 ? 134.255 139.338 177.410 1.00 85.61 88 LEU A C 1
ATOM 707 O O . LEU A 1 88 ? 134.227 138.242 177.979 1.00 88.67 88 LEU A O 1
ATOM 712 N N . ASN A 1 89 ? 134.042 140.484 178.056 1.00 101.51 89 ASN A N 1
ATOM 713 C CA . ASN A 1 89 ? 133.778 140.541 179.493 1.00 93.72 89 ASN A CA 1
ATOM 714 C C . ASN A 1 89 ? 135.016 140.152 180.299 1.00 91.59 89 ASN A C 1
ATOM 715 O O . ASN A 1 89 ? 134.920 139.464 181.314 1.00 96.38 89 ASN A O 1
ATOM 720 N N . PHE A 1 90 ? 136.187 140.597 179.844 1.00 87.53 90 PHE A N 1
ATOM 721 C CA . PHE A 1 90 ? 137.440 140.315 180.531 1.00 81.35 90 PHE A CA 1
ATOM 722 C C . PHE A 1 90 ? 137.911 141.457 181.418 1.00 88.51 90 PHE A C 1
ATOM 723 O O . PHE A 1 90 ? 138.738 141.227 182.304 1.00 98.76 90 PHE A O 1
ATOM 731 N N . LEU A 1 91 ? 137.419 142.671 181.203 1.00 87.09 91 LEU A N 1
ATOM 732 C CA . LEU A 1 91 ? 137.868 143.798 182.003 1.00 76.41 91 LEU A CA 1
ATOM 733 C C . LEU A 1 91 ? 137.252 143.731 183.400 1.00 87.34 91 LEU A C 1
ATOM 734 O O . LEU A 1 91 ? 136.106 143.299 183.553 1.00 88.70 91 LEU A O 1
ATOM 739 N N . PRO A 1 92 ? 137.981 144.143 184.437 1.00 84.58 92 PRO A N 1
ATOM 740 C CA . PRO A 1 92 ? 137.359 144.262 185.759 1.00 81.34 92 PRO A CA 1
ATOM 741 C C . PRO A 1 92 ? 136.290 145.342 185.766 1.00 85.50 92 PRO A C 1
ATOM 742 O O . PRO A 1 92 ? 136.359 146.324 185.023 1.00 95.04 92 PRO A O 1
ATOM 746 N N . GLU A 1 93 ? 135.289 145.149 186.625 1.00 87.09 93 GLU A N 1
ATOM 747 C CA . GLU A 1 93 ? 134.126 146.030 186.612 1.00 87.74 93 GLU A CA 1
ATOM 748 C C . GLU A 1 93 ? 134.515 147.474 186.904 1.00 92.58 93 GLU A C 1
ATOM 749 O O . GLU A 1 93 ? 134.053 148.398 186.224 1.00 102.15 93 GLU A O 1
ATOM 755 N N . HIS A 1 94 ? 135.360 147.692 187.912 1.00 87.54 94 HIS A N 1
ATOM 756 C CA . HIS A 1 94 ? 135.751 149.054 188.256 1.00 87.52 94 HIS A CA 1
ATOM 757 C C . HIS A 1 94 ? 136.507 149.720 187.116 1.00 88.21 94 HIS A C 1
ATOM 758 O O . HIS A 1 94 ? 136.395 150.935 186.923 1.00 92.59 94 HIS A O 1
ATOM 765 N N . TYR A 1 95 ? 137.284 148.946 186.358 1.00 83.69 95 TYR A N 1
ATOM 766 C CA . TYR A 1 95 ? 138.027 149.511 185.238 1.00 76.51 95 TYR A CA 1
ATOM 767 C C . TYR A 1 95 ? 137.105 149.824 184.068 1.00 82.84 95 TYR A C 1
ATOM 768 O O . TYR A 1 95 ? 137.233 150.877 183.434 1.00 93.97 95 TYR A O 1
ATOM 777 N N . ALA A 1 96 ? 136.169 148.923 183.769 1.00 89.72 96 ALA A N 1
ATOM 778 C CA . ALA A 1 96 ? 135.261 149.145 182.651 1.00 80.54 96 ALA A CA 1
ATOM 779 C C . ALA A 1 96 ? 134.278 150.271 182.938 1.00 84.29 96 ALA A C 1
ATOM 780 O O . ALA A 1 96 ? 133.822 150.944 182.007 1.00 92.56 96 ALA A O 1
ATOM 782 N N . SER A 1 97 ? 133.939 150.493 184.209 1.00 88.03 97 SER A N 1
ATOM 783 C CA . SER A 1 97 ? 132.966 151.524 184.545 1.00 81.69 97 SER A CA 1
ATOM 784 C C . SER A 1 97 ? 133.437 152.918 184.156 1.00 90.60 97 SER A C 1
ATOM 785 O O . SER A 1 97 ? 132.608 153.823 184.024 1.00 89.57 97 SER A O 1
ATOM 788 N N . GLN A 1 98 ? 134.741 153.114 183.977 1.00 91.04 98 GLN A N 1
ATOM 789 C CA . GLN A 1 98 ? 135.299 154.417 183.647 1.00 82.22 98 GLN A CA 1
ATOM 790 C C . GLN A 1 98 ? 135.707 154.532 182.185 1.00 82.49 98 GLN A C 1
ATOM 791 O O . GLN A 1 98 ? 136.437 155.461 181.829 1.00 93.16 98 GLN A O 1
ATOM 797 N N . ILE A 1 99 ? 135.259 153.614 181.333 1.00 83.68 99 ILE A N 1
ATOM 798 C CA . ILE A 1 99 ? 135.538 153.652 179.904 1.00 85.00 99 ILE A CA 1
ATOM 799 C C . ILE A 1 99 ? 134.225 153.854 179.165 1.00 85.30 99 ILE A C 1
ATOM 800 O O . ILE A 1 99 ? 133.205 153.249 179.513 1.00 86.86 99 ILE A O 1
ATOM 805 N N . ASP A 1 100 ? 134.251 154.711 178.148 1.00 101.32 100 ASP A N 1
ATOM 806 C CA . ASP A 1 100 ? 133.065 155.022 177.365 1.00 98.59 100 ASP A CA 1
ATOM 807 C C . ASP A 1 100 ? 132.927 154.030 176.218 1.00 100.47 100 ASP A C 1
ATOM 808 O O . ASP A 1 100 ? 133.852 153.863 175.418 1.00 111.92 100 ASP A O 1
ATOM 813 N N . PHE A 1 101 ? 131.766 153.379 176.140 1.00 87.93 101 PHE A N 1
ATOM 814 C CA . PHE A 1 101 ? 131.496 152.377 175.116 1.00 88.90 101 PHE A CA 1
ATOM 815 C C . PHE A 1 101 ? 130.291 152.741 174.257 1.00 95.68 101 PHE A C 1
ATOM 816 O O . PHE A 1 101 ? 129.766 151.884 173.541 1.00 97.76 101 PHE A O 1
ATOM 824 N N . GLU A 1 102 ? 129.837 153.992 174.312 1.00 112.70 102 GLU A N 1
ATOM 825 C CA . GLU A 1 102 ? 128.665 154.426 173.562 1.00 112.86 102 GLU A CA 1
ATOM 826 C C . GLU A 1 102 ? 128.975 155.533 172.569 1.00 116.47 102 GLU A C 1
ATOM 827 O O . GLU A 1 102 ? 128.559 155.446 171.408 1.00 121.19 102 GLU A O 1
ATOM 833 N N . LYS A 1 103 ? 129.693 156.577 172.985 1.00 112.32 103 LYS A N 1
ATOM 834 C CA . LYS A 1 103 ? 130.006 157.701 172.112 1.00 113.19 103 LYS A CA 1
ATOM 835 C C . LYS A 1 103 ? 131.482 157.739 171.741 1.00 116.11 103 LYS A C 1
ATOM 836 O O . LYS A 1 103 ? 131.823 157.726 170.556 1.00 117.49 103 LYS A O 1
ATOM 842 N N . ARG A 1 104 ? 132.372 157.784 172.728 1.00 107.44 104 ARG A N 1
ATOM 843 C CA . ARG A 1 104 ? 133.814 157.741 172.493 1.00 104.17 104 ARG A CA 1
ATOM 844 C C . ARG A 1 104 ? 134.258 156.315 172.792 1.00 108.03 104 ARG A C 1
ATOM 845 O O . ARG A 1 104 ? 134.703 155.998 173.894 1.00 118.70 104 ARG A O 1
ATOM 853 N N . LEU A 1 105 ? 134.135 155.452 171.790 1.00 94.04 105 LEU A N 1
ATOM 854 C CA . LEU A 1 105 ? 134.306 154.022 171.998 1.00 93.33 105 LEU A CA 1
ATOM 855 C C . LEU A 1 105 ? 135.713 153.712 172.486 1.00 96.48 105 LEU A C 1
ATOM 856 O O . LEU A 1 105 ? 136.698 154.030 171.814 1.00 101.34 105 LEU A O 1
ATOM 861 N N . GLY A 1 106 ? 135.804 153.088 173.658 1.00 84.37 106 GLY A N 1
ATOM 862 C CA . GLY A 1 106 ? 137.066 152.622 174.188 1.00 83.65 106 GLY A CA 1
ATOM 863 C C . GLY A 1 106 ? 137.913 153.670 174.874 1.00 88.79 106 GLY A C 1
ATOM 864 O O . GLY A 1 106 ? 139.026 153.349 175.308 1.00 92.75 106 GLY A O 1
ATOM 865 N N . LYS A 1 107 ? 137.434 154.902 174.992 1.00 96.72 107 LYS A N 1
ATOM 866 C CA . LYS A 1 107 ? 138.190 155.972 175.623 1.00 91.28 107 LYS A CA 1
ATOM 867 C C . LYS A 1 107 ? 137.798 156.112 177.088 1.00 96.69 107 LYS A C 1
ATOM 868 O O . LYS A 1 107 ? 136.647 155.884 177.467 1.00 101.67 107 LYS A O 1
ATOM 874 N N . PHE A 1 108 ? 138.774 156.487 177.910 1.00 85.56 108 PHE A N 1
ATOM 875 C CA . PHE A 1 108 ? 138.495 156.768 179.310 1.00 82.36 108 PHE A CA 1
ATOM 876 C C . PHE A 1 108 ? 137.581 157.979 179.426 1.00 88.15 108 PHE A C 1
ATOM 877 O O . PHE A 1 108 ? 137.702 158.943 178.666 1.00 94.51 108 PHE A O 1
ATOM 885 N N . LYS A 1 109 ? 136.661 157.929 180.383 1.00 91.98 109 LYS A N 1
ATOM 886 C CA . LYS A 1 109 ? 135.763 159.052 180.600 1.00 93.91 109 LYS A CA 1
ATOM 887 C C . LYS A 1 109 ? 136.547 160.270 181.075 1.00 101.89 109 LYS A C 1
ATOM 888 O O . LYS A 1 109 ? 137.611 160.154 181.687 1.00 105.77 109 LYS A O 1
ATOM 894 N N . VAL A 1 110 ? 136.009 161.454 180.775 1.00 101.11 110 VAL A N 1
ATOM 895 C CA . VAL A 1 110 ? 136.744 162.688 181.018 1.00 100.07 110 VAL A CA 1
ATOM 896 C C . VAL A 1 110 ? 137.107 162.807 182.491 1.00 103.49 110 VAL A C 1
ATOM 897 O O . VAL A 1 110 ? 136.330 162.435 183.380 1.00 104.17 110 VAL A O 1
ATOM 901 N N . GLU A 1 111 ? 138.302 163.336 182.752 1.00 112.47 111 GLU A N 1
ATOM 902 C CA . GLU A 1 111 ? 138.780 163.582 184.111 1.00 113.60 111 GLU A CA 1
ATOM 903 C C . GLU A 1 111 ? 138.822 162.290 184.925 1.00 116.10 111 GLU A C 1
ATOM 904 O O . GLU A 1 111 ? 138.369 162.232 186.070 1.00 111.14 111 GLU A O 1
ATOM 910 N N . THR A 1 112 ? 139.376 161.242 184.320 1.00 112.83 112 THR A N 1
ATOM 911 C CA . THR A 1 112 ? 139.591 159.974 185.000 1.00 109.72 112 THR A CA 1
ATOM 912 C C . THR A 1 112 ? 140.899 159.368 184.519 1.00 110.87 112 THR A C 1
ATOM 913 O O . THR A 1 112 ? 141.258 159.500 183.346 1.00 109.66 112 THR A O 1
ATOM 917 N N . GLU A 1 113 ? 141.607 158.707 185.430 1.00 107.90 113 GLU A N 1
ATOM 918 C CA . GLU A 1 113 ? 142.846 157.996 185.120 1.00 102.09 113 GLU A CA 1
ATOM 919 C C . GLU A 1 113 ? 142.767 156.606 185.734 1.00 102.67 113 GLU A C 1
ATOM 920 O O . GLU A 1 113 ? 143.518 156.273 186.659 1.00 107.60 113 GLU A O 1
ATOM 926 N N . PRO A 1 114 ? 141.863 155.766 185.241 1.00 93.53 114 PRO A N 1
ATOM 927 C CA . PRO A 1 114 ? 141.687 154.441 185.841 1.00 93.85 114 PRO A CA 1
ATOM 928 C C . PRO A 1 114 ? 142.904 153.556 185.634 1.00 95.69 114 PRO A C 1
ATOM 929 O O . PRO A 1 114 ? 143.637 153.681 184.651 1.00 97.61 114 PRO A O 1
ATOM 933 N N . LYS A 1 115 ? 143.109 152.652 186.586 1.00 86.13 115 LYS A N 1
ATOM 934 C CA . LYS A 1 115 ? 144.156 151.645 186.513 1.00 85.74 115 LYS A CA 1
ATOM 935 C C . LYS A 1 115 ? 143.520 150.268 186.608 1.00 88.38 115 LYS A C 1
ATOM 936 O O . LYS A 1 115 ? 142.636 150.038 187.438 1.00 93.48 115 LYS A O 1
ATOM 942 N N . LEU A 1 116 ? 143.973 149.353 185.752 1.00 81.60 116 LEU A N 1
ATOM 943 C CA . LEU A 1 116 ? 143.321 148.053 185.653 1.00 78.51 116 LEU A CA 1
ATOM 944 C C . LEU A 1 116 ? 143.497 147.231 186.922 1.00 83.86 116 LEU A C 1
ATOM 945 O O . LEU A 1 116 ? 142.610 146.445 187.273 1.00 96.88 116 LEU A O 1
ATOM 950 N N . VAL A 1 117 ? 144.614 147.399 187.626 1.00 87.03 117 VAL A N 1
ATOM 951 C CA . VAL A 1 117 ? 144.961 146.527 188.744 1.00 82.02 117 VAL A CA 1
ATOM 952 C C . VAL A 1 117 ? 144.863 147.215 190.096 1.00 85.54 117 VAL A C 1
ATOM 953 O O . VAL A 1 117 ? 145.047 146.543 191.123 1.00 97.71 117 VAL A O 1
ATOM 957 N N . TRP A 1 118 ? 144.584 148.514 190.140 1.00 79.71 118 TRP A N 1
ATOM 958 C CA . TRP A 1 118 ? 144.447 149.250 191.393 1.00 77.79 118 TRP A CA 1
ATOM 959 C C . TRP A 1 118 ? 143.004 149.717 191.518 1.00 86.68 118 TRP A C 1
ATOM 960 O O . TRP A 1 118 ? 142.560 150.590 190.765 1.00 95.32 118 TRP A O 1
ATOM 971 N N . LYS A 1 119 ? 142.278 149.139 192.470 1.00 93.44 119 LYS A N 1
ATOM 972 C CA . LYS A 1 119 ? 140.872 149.451 192.685 1.00 88.32 119 LYS A CA 1
ATOM 973 C C . LYS A 1 119 ? 140.750 150.472 193.807 1.00 95.27 119 LYS A C 1
ATOM 974 O O . LYS A 1 119 ? 141.326 150.289 194.883 1.00 103.31 119 LYS A O 1
ATOM 980 N N . ASN A 1 120 ? 140.004 151.541 193.551 1.00 100.56 120 ASN A N 1
ATOM 981 C CA . ASN A 1 120 ? 139.843 152.636 194.498 1.00 101.06 120 ASN A CA 1
ATOM 982 C C . ASN A 1 120 ? 138.507 152.489 195.213 1.00 107.50 120 ASN A C 1
ATOM 983 O O . ASN A 1 120 ? 137.449 152.540 194.577 1.00 111.59 120 ASN A O 1
ATOM 988 N N . THR A 1 121 ? 138.559 152.311 196.531 1.00 121.05 121 THR A N 1
ATOM 989 C CA . THR A 1 121 ? 137.366 152.221 197.363 1.00 122.58 121 THR A CA 1
ATOM 990 C C . THR A 1 121 ? 137.477 153.251 198.475 1.00 123.97 121 THR A C 1
ATOM 991 O O . THR A 1 121 ? 138.408 153.194 199.284 1.00 125.96 121 THR A O 1
ATOM 995 N N . ASP A 1 122 ? 136.533 154.188 198.507 1.00 135.70 122 ASP A N 1
ATOM 996 C CA . ASP A 1 122 ? 136.494 155.262 199.500 1.00 136.52 122 ASP A CA 1
ATOM 997 C C . ASP A 1 122 ? 137.883 155.853 199.737 1.00 136.67 122 ASP A C 1
ATOM 998 O O . ASP A 1 122 ? 138.319 156.063 200.871 1.00 136.09 122 ASP A O 1
ATOM 1003 N N . GLY A 1 123 ? 138.582 156.132 198.639 1.00 123.18 123 GLY A N 1
ATOM 1004 C CA . GLY A 1 123 ? 139.850 156.827 198.696 1.00 121.08 123 GLY A CA 1
ATOM 1005 C C . GLY A 1 123 ? 141.057 155.969 199.006 1.00 121.76 123 GLY A C 1
ATOM 1006 O O . GLY A 1 123 ? 142.157 156.516 199.154 1.00 121.48 123 GLY A O 1
ATOM 1007 N N . GLN A 1 124 ? 140.897 154.654 199.109 1.00 119.72 124 GLN A N 1
ATOM 1008 C CA . GLN A 1 124 ? 142.000 153.739 199.371 1.00 112.80 124 GLN A CA 1
ATOM 1009 C C . GLN A 1 124 ? 142.196 152.832 198.166 1.00 113.82 124 GLN A C 1
ATOM 1010 O O . GLN A 1 124 ? 141.227 152.277 197.639 1.00 120.76 124 GLN A O 1
ATOM 1016 N N . PHE A 1 125 ? 143.443 152.686 197.733 1.00 91.01 125 PHE A N 1
ATOM 1017 C CA . PHE A 1 125 ? 143.781 151.881 196.568 1.00 94.12 125 PHE A CA 1
ATOM 1018 C C . PHE A 1 125 ? 144.230 150.498 197.015 1.00 96.34 125 PHE A C 1
ATOM 1019 O O . PHE A 1 125 ? 145.080 150.372 197.902 1.00 99.10 125 PHE A O 1
ATOM 1027 N N . SER A 1 126 ? 143.657 149.467 196.399 1.00 97.21 126 SER A N 1
ATOM 1028 C CA . SER A 1 126 ? 143.974 148.084 196.716 1.00 92.82 126 SER A CA 1
ATOM 1029 C C . SER A 1 126 ? 144.403 147.357 195.452 1.00 97.69 126 SER A C 1
ATOM 1030 O O . SER A 1 126 ? 143.844 147.583 194.375 1.00 100.22 126 SER A O 1
ATOM 1033 N N . PHE A 1 127 ? 145.404 146.493 195.588 1.00 88.27 127 PHE A N 1
ATOM 1034 C CA . PHE A 1 127 ? 145.820 145.658 194.473 1.00 78.76 127 PHE A CA 1
ATOM 1035 C C . PHE A 1 127 ? 144.751 144.614 194.180 1.00 80.39 127 PHE A C 1
ATOM 1036 O O . PHE A 1 127 ? 144.062 144.125 195.078 1.00 86.07 127 PHE A O 1
ATOM 1044 N N . LEU A 1 128 ? 144.617 144.271 192.902 1.00 84.35 128 LEU A N 1
ATOM 1045 C CA . LEU A 1 128 ? 143.502 143.445 192.460 1.00 82.67 128 LEU A CA 1
ATOM 1046 C C . LEU A 1 128 ? 143.816 141.955 192.502 1.00 88.98 128 LEU A C 1
ATOM 1047 O O . LEU A 1 128 ? 142.947 141.153 192.860 1.00 88.95 128 LEU A O 1
ATOM 1052 N N . PHE A 1 129 ? 145.035 141.562 192.145 1.00 89.05 129 PHE A N 1
ATOM 1053 C CA . PHE A 1 129 ? 145.425 140.155 192.053 1.00 82.57 129 PHE A CA 1
ATOM 1054 C C . PHE A 1 129 ? 146.296 139.811 193.259 1.00 87.21 129 PHE A C 1
ATOM 1055 O O . PHE A 1 129 ? 147.524 139.841 193.185 1.00 95.84 129 PHE A O 1
ATOM 1063 N N . GLN A 1 130 ? 145.648 139.475 194.375 1.00 91.85 130 GLN A N 1
ATOM 1064 C CA . GLN A 1 130 ? 146.385 139.144 195.590 1.00 90.39 130 GLN A CA 1
ATOM 1065 C C . GLN A 1 130 ? 147.001 137.751 195.523 1.00 98.64 130 GLN A C 1
ATOM 1066 O O . GLN A 1 130 ? 148.140 137.554 195.958 1.00 107.40 130 GLN A O 1
ATOM 1072 N N . ASN A 1 131 ? 146.263 136.771 194.996 1.00 94.87 131 ASN A N 1
ATOM 1073 C CA . ASN A 1 131 ? 146.768 135.402 194.970 1.00 90.97 131 ASN A CA 1
ATOM 1074 C C . ASN A 1 131 ? 147.997 135.282 194.080 1.00 92.93 131 ASN A C 1
ATOM 1075 O O . ASN A 1 131 ? 148.956 134.577 194.421 1.00 104.91 131 ASN A O 1
ATOM 1080 N N . SER A 1 132 ? 147.986 135.952 192.929 1.00 78.51 132 SER A N 1
ATOM 1081 C CA . SER A 1 132 ? 149.155 135.929 192.059 1.00 84.44 132 SER A CA 1
ATOM 1082 C C . SER A 1 132 ? 150.357 136.554 192.750 1.00 92.56 132 SER A C 1
ATOM 1083 O O . SER A 1 132 ? 151.483 136.060 192.628 1.00 99.29 132 SER A O 1
ATOM 1086 N N . PHE A 1 133 ? 150.137 137.647 193.483 1.00 88.35 133 PHE A N 1
ATOM 1087 C CA . PHE A 1 133 ? 151.229 138.261 194.227 1.00 78.12 133 PHE A CA 1
ATOM 1088 C C . PHE A 1 133 ? 151.764 137.315 195.293 1.00 81.92 133 PHE A C 1
ATOM 1089 O O . PHE A 1 133 ? 152.975 137.254 195.526 1.00 98.26 133 PHE A O 1
ATOM 1097 N N . ASN A 1 134 ? 150.877 136.577 195.961 1.00 87.74 134 ASN A N 1
ATOM 1098 C CA . ASN A 1 134 ? 151.330 135.613 196.958 1.00 86.76 134 ASN A CA 1
ATOM 1099 C C . ASN A 1 134 ? 152.161 134.508 196.318 1.00 95.37 134 ASN A C 1
ATOM 1100 O O . ASN A 1 134 ? 153.177 134.079 196.876 1.00 102.73 134 ASN A O 1
ATOM 1105 N N . GLU A 1 135 ? 151.741 134.026 195.147 1.00 98.01 135 GLU A N 1
ATOM 1106 C CA . GLU A 1 135 ? 152.530 133.014 194.448 1.00 91.26 135 GLU A CA 1
ATOM 1107 C C . GLU A 1 135 ? 153.894 133.563 194.045 1.00 95.13 135 GLU A C 1
ATOM 1108 O O . GLU A 1 135 ? 154.911 132.864 194.141 1.00 102.46 135 GLU A O 1
ATOM 1114 N N . MET A 1 136 ? 153.935 134.812 193.584 1.00 95.15 136 MET A N 1
ATOM 1115 C CA . MET A 1 136 ? 155.213 135.435 193.259 1.00 92.39 136 MET A CA 1
ATOM 1116 C C . MET A 1 136 ? 156.094 135.549 194.497 1.00 95.23 136 MET A C 1
ATOM 1117 O O . MET A 1 136 ? 157.314 135.357 194.425 1.00 100.84 136 MET A O 1
ATOM 1122 N N . LEU A 1 137 ? 155.493 135.878 195.641 1.00 90.42 137 LEU A N 1
ATOM 1123 C CA . LEU A 1 137 ? 156.252 135.936 196.884 1.00 88.43 137 LEU A CA 1
ATOM 1124 C C . LEU A 1 137 ? 156.808 134.567 197.244 1.00 95.34 137 LEU A C 1
ATOM 1125 O O . LEU A 1 137 ? 157.933 134.459 197.739 1.00 108.96 137 LEU A O 1
ATOM 1130 N N . GLU A 1 138 ? 156.025 133.511 197.026 1.00 104.96 138 GLU A N 1
ATOM 1131 C CA . GLU A 1 138 ? 156.537 132.163 197.254 1.00 103.90 138 GLU A CA 1
ATOM 1132 C C . GLU A 1 138 ? 157.726 131.875 196.348 1.00 104.23 138 GLU A C 1
ATOM 1133 O O . GLU A 1 138 ? 158.725 131.291 196.786 1.00 107.42 138 GLU A O 1
ATOM 1139 N N . ASP A 1 139 ? 157.633 132.272 195.079 1.00 104.96 139 ASP A N 1
ATOM 1140 C CA . ASP A 1 139 ? 158.757 132.094 194.163 1.00 100.30 139 ASP A CA 1
ATOM 1141 C C . ASP A 1 139 ? 160.000 132.804 194.685 1.00 99.13 139 ASP A C 1
ATOM 1142 O O . ASP A 1 139 ? 161.093 132.226 194.729 1.00 99.82 139 ASP A O 1
ATOM 1147 N N . PHE A 1 140 ? 159.849 134.068 195.085 1.00 97.33 140 PHE A N 1
ATOM 1148 C CA . PHE A 1 140 ? 160.994 134.833 195.569 1.00 91.98 140 PHE A CA 1
ATOM 1149 C C . PHE A 1 140 ? 161.572 134.220 196.838 1.00 92.56 140 PHE A C 1
ATOM 1150 O O . PHE A 1 140 ? 162.795 134.152 197.003 1.00 96.47 140 PHE A O 1
ATOM 1158 N N . LYS A 1 141 ? 160.707 133.774 197.751 1.00 106.20 141 LYS A N 1
ATOM 1159 C CA . LYS A 1 141 ? 161.180 133.139 198.975 1.00 101.73 141 LYS A CA 1
ATOM 1160 C C . LYS A 1 141 ? 161.963 131.874 198.665 1.00 104.94 141 LYS A C 1
ATOM 1161 O O . LYS A 1 141 ? 163.010 131.618 199.271 1.00 106.25 141 LYS A O 1
ATOM 1167 N N . ALA A 1 142 ? 161.474 131.068 197.721 1.00 106.30 142 ALA A N 1
ATOM 1168 C CA . ALA A 1 142 ? 162.230 129.894 197.302 1.00 100.28 142 ALA A CA 1
ATOM 1169 C C . ALA A 1 142 ? 163.582 130.300 196.734 1.00 99.55 142 ALA A C 1
ATOM 1170 O O . ALA A 1 142 ? 164.600 129.657 197.011 1.00 96.12 142 ALA A O 1
ATOM 1172 N N . ALA A 1 143 ? 163.612 131.370 195.937 1.00 103.24 143 ALA A N 1
ATOM 1173 C CA . ALA A 1 143 ? 164.882 131.912 195.472 1.00 98.39 143 ALA A CA 1
ATOM 1174 C C . ALA A 1 143 ? 165.710 132.485 196.614 1.00 100.54 143 ALA A C 1
ATOM 1175 O O . ALA A 1 143 ? 166.909 132.721 196.435 1.00 101.25 143 ALA A O 1
ATOM 1177 N N . GLY A 1 144 ? 165.103 132.714 197.775 1.00 105.56 144 GLY A N 1
ATOM 1178 C CA . GLY A 1 144 ? 165.828 133.195 198.934 1.00 103.62 144 GLY A CA 1
ATOM 1179 C C . GLY A 1 144 ? 166.373 134.599 198.788 1.00 101.31 144 GLY A C 1
ATOM 1180 O O . GLY A 1 144 ? 167.550 134.837 199.071 1.00 98.53 144 GLY A O 1
ATOM 1181 N N . GLN A 1 145 ? 165.535 135.543 198.354 1.00 111.93 145 GLN A N 1
ATOM 1182 C CA . GLN A 1 145 ? 165.959 136.926 198.175 1.00 112.82 145 GLN A CA 1
ATOM 1183 C C . GLN A 1 145 ? 165.333 137.861 199.202 1.00 114.93 145 GLN A C 1
ATOM 1184 O O . GLN A 1 145 ? 166.051 138.449 200.013 1.00 123.22 145 GLN A O 1
ATOM 1190 N N . GLU A 1 146 ? 164.009 137.970 199.221 1.00 126.79 146 GLU A N 1
ATOM 1191 C CA . GLU A 1 146 ? 163.283 138.876 200.108 1.00 129.74 146 GLU A CA 1
ATOM 1192 C C . GLU A 1 146 ? 161.794 138.633 199.888 1.00 132.39 146 GLU A C 1
ATOM 1193 O O . GLU A 1 146 ? 161.393 137.914 198.968 1.00 137.89 146 GLU A O 1
ATOM 1199 N N . LEU A 1 147 ? 160.973 139.249 200.741 1.00 117.33 147 LEU A N 1
ATOM 1200 C CA . LEU A 1 147 ? 159.523 139.137 200.637 1.00 119.26 147 LEU A CA 1
ATOM 1201 C C . LEU A 1 147 ? 158.838 140.492 200.501 1.00 122.89 147 LEU A C 1
ATOM 1202 O O . LEU A 1 147 ? 157.602 140.548 200.510 1.00 121.41 147 LEU A O 1
ATOM 1207 N N . LYS A 1 148 ? 159.594 141.579 200.373 1.00 116.16 148 LYS A N 1
ATOM 1208 C CA . LYS A 1 148 ? 159.039 142.923 200.221 1.00 107.45 148 LYS A CA 1
ATOM 1209 C C . LYS A 1 148 ? 159.369 143.409 198.815 1.00 107.00 148 LYS A C 1
ATOM 1210 O O . LYS A 1 148 ? 160.452 143.950 198.574 1.00 107.08 148 LYS A O 1
ATOM 1216 N N . ILE A 1 149 ? 158.433 143.220 197.890 1.00 91.38 149 ILE A N 1
ATOM 1217 C CA . ILE A 1 149 ? 158.632 143.602 196.494 1.00 93.63 149 ILE A CA 1
ATOM 1218 C C . ILE A 1 149 ? 157.385 144.309 195.986 1.00 87.36 149 ILE A C 1
ATOM 1219 O O . ILE A 1 149 ? 156.281 144.112 196.511 1.00 87.59 149 ILE A O 1
ATOM 1224 N N . PRO A 1 150 ? 157.534 145.145 194.958 1.00 86.07 150 PRO A N 1
ATOM 1225 C CA . PRO A 1 150 ? 156.375 145.882 194.440 1.00 88.45 150 PRO A CA 1
ATOM 1226 C C . PRO A 1 150 ? 155.290 144.950 193.922 1.00 95.74 150 PRO A C 1
ATOM 1227 O O . PRO A 1 150 ? 155.562 143.867 193.400 1.00 99.53 150 PRO A O 1
ATOM 1231 N N . TYR A 1 151 ? 154.041 145.392 194.076 1.00 90.23 151 TYR A N 1
ATOM 1232 C CA . TYR A 1 151 ? 152.908 144.599 193.610 1.00 79.83 151 TYR A CA 1
ATOM 1233 C C . TYR A 1 151 ? 152.927 144.442 192.096 1.00 81.12 151 TYR A C 1
ATOM 1234 O O . TYR A 1 151 ? 152.615 143.368 191.571 1.00 84.31 151 TYR A O 1
ATOM 1243 N N . ASP A 1 152 ? 153.298 145.502 191.377 1.00 85.03 152 ASP A N 1
ATOM 1244 C CA . ASP A 1 152 ? 153.191 145.509 189.924 1.00 83.32 152 ASP A CA 1
ATOM 1245 C C . ASP A 1 152 ? 154.191 144.582 189.249 1.00 87.78 152 ASP A C 1
ATOM 1246 O O . ASP A 1 152 ? 154.116 144.408 188.029 1.00 93.82 152 ASP A O 1
ATOM 1251 N N . TRP A 1 153 ? 155.120 143.990 189.999 1.00 88.87 153 TRP A N 1
ATOM 1252 C CA . TRP A 1 153 ? 155.973 142.951 189.435 1.00 81.00 153 TRP A CA 1
ATOM 1253 C C . TRP A 1 153 ? 155.185 141.707 189.052 1.00 83.84 153 TRP A C 1
ATOM 1254 O O . TRP A 1 153 ? 155.722 140.848 188.346 1.00 92.48 153 TRP A O 1
ATOM 1265 N N . THR A 1 154 ? 153.933 141.589 189.499 1.00 82.58 154 THR A N 1
ATOM 1266 C CA . THR A 1 154 ? 153.143 140.396 189.226 1.00 71.08 154 THR A CA 1
ATOM 1267 C C . THR A 1 154 ? 152.901 140.185 187.738 1.00 77.70 154 THR A C 1
ATOM 1268 O O . THR A 1 154 ? 152.575 139.067 187.330 1.00 91.73 154 THR A O 1
ATOM 1272 N N . ILE A 1 155 ? 153.046 141.228 186.920 1.00 81.50 155 ILE A N 1
ATOM 1273 C CA . ILE A 1 155 ? 152.813 141.079 185.486 1.00 78.09 155 ILE A CA 1
ATOM 1274 C C . ILE A 1 155 ? 153.760 140.040 184.900 1.00 80.25 155 ILE A C 1
ATOM 1275 O O . ILE A 1 155 ? 153.355 139.193 184.097 1.00 94.90 155 ILE A O 1
ATOM 1280 N N . TYR A 1 156 ? 155.032 140.081 185.296 1.00 86.10 156 TYR A N 1
ATOM 1281 C CA . TYR A 1 156 ? 156.004 139.139 184.749 1.00 87.35 156 TYR A CA 1
ATOM 1282 C C . TYR A 1 156 ? 155.777 137.734 185.291 1.00 83.88 156 TYR A C 1
ATOM 1283 O O . TYR A 1 156 ? 155.959 136.745 184.568 1.00 99.76 156 TYR A O 1
ATOM 1292 N N . HIS A 1 157 ? 155.365 137.623 186.554 1.00 79.02 157 HIS A N 1
ATOM 1293 C CA . HIS A 1 157 ? 155.009 136.316 187.091 1.00 80.97 157 HIS A CA 1
ATOM 1294 C C . HIS A 1 157 ? 153.855 135.706 186.309 1.00 82.85 157 HIS A C 1
ATOM 1295 O O . HIS A 1 157 ? 153.874 134.513 185.988 1.00 90.81 157 HIS A O 1
ATOM 1302 N N . LEU A 1 158 ? 152.842 136.511 185.992 1.00 83.46 158 LEU A N 1
ATOM 1303 C CA . LEU A 1 158 ? 151.726 136.021 185.190 1.00 74.95 158 LEU A CA 1
ATOM 1304 C C . LEU A 1 158 ? 152.176 135.654 183.783 1.00 80.94 158 LEU A C 1
ATOM 1305 O O . LEU A 1 158 ? 151.733 134.642 183.229 1.00 92.51 158 LEU A O 1
ATOM 1310 N N . ARG A 1 159 ? 153.051 136.465 183.186 1.00 83.85 159 ARG A N 1
ATOM 1311 C CA . ARG A 1 159 ? 153.531 136.160 181.844 1.00 77.13 159 ARG A CA 1
ATOM 1312 C C . ARG A 1 159 ? 154.253 134.821 181.816 1.00 83.22 159 ARG A C 1
ATOM 1313 O O . ARG A 1 159 ? 154.069 134.027 180.887 1.00 87.91 159 ARG A O 1
ATOM 1321 N N . LYS A 1 160 ? 155.084 134.551 182.824 1.00 83.56 160 LYS A N 1
ATOM 1322 C CA . LYS A 1 160 ? 155.713 133.237 182.912 1.00 76.25 160 LYS A CA 1
ATOM 1323 C C . LYS A 1 160 ? 154.674 132.146 183.141 1.00 86.44 160 LYS A C 1
ATOM 1324 O O . LYS A 1 160 ? 154.742 131.074 182.529 1.00 90.74 160 LYS A O 1
ATOM 1330 N N . LYS A 1 161 ? 153.707 132.399 184.023 1.00 88.72 161 LYS A N 1
ATOM 1331 C CA . LYS A 1 161 ? 152.728 131.375 184.371 1.00 79.52 161 LYS A CA 1
ATOM 1332 C C . LYS A 1 161 ? 151.797 131.070 183.206 1.00 82.85 161 LYS A C 1
ATOM 1333 O O . LYS A 1 161 ? 151.420 129.913 182.993 1.00 94.44 161 LYS A O 1
ATOM 1339 N N . ALA A 1 162 ? 151.416 132.093 182.440 1.00 87.44 162 ALA A N 1
ATOM 1340 C CA . ALA A 1 162 ? 150.417 131.911 181.394 1.00 82.38 162 ALA A CA 1
ATOM 1341 C C . ALA A 1 162 ? 150.867 130.929 180.322 1.00 87.33 162 ALA A C 1
ATOM 1342 O O . ALA A 1 162 ? 150.026 130.410 179.582 1.00 90.35 162 ALA A O 1
ATOM 1344 N N . ILE A 1 163 ? 152.170 130.663 180.220 1.00 91.82 163 ILE A N 1
ATOM 1345 C CA . ILE A 1 163 ? 152.660 129.776 179.172 1.00 79.10 163 ILE A CA 1
ATOM 1346 C C . ILE A 1 163 ? 152.149 128.357 179.369 1.00 85.73 163 ILE A C 1
ATOM 1347 O O . ILE A 1 163 ? 151.964 127.620 178.394 1.00 90.86 163 ILE A O 1
ATOM 1352 N N . SER A 1 164 ? 151.917 127.940 180.616 1.00 92.35 164 SER A N 1
ATOM 1353 C CA . SER A 1 164 ? 151.574 126.552 180.889 1.00 91.85 164 SER A CA 1
ATOM 1354 C C . SER A 1 164 ? 150.436 126.362 181.881 1.00 93.98 164 SER A C 1
ATOM 1355 O O . SER A 1 164 ? 150.103 125.212 182.182 1.00 95.52 164 SER A O 1
ATOM 1358 N N . GLN A 1 165 ? 149.828 127.428 182.397 1.00 95.82 165 GLN A N 1
ATOM 1359 C CA . GLN A 1 165 ? 148.796 127.293 183.413 1.00 92.07 165 GLN A CA 1
ATOM 1360 C C . GLN A 1 165 ? 147.694 128.313 183.174 1.00 97.13 165 GLN A C 1
ATOM 1361 O O . GLN A 1 165 ? 147.881 129.314 182.480 1.00 102.36 165 GLN A O 1
ATOM 1367 N N . LYS A 1 166 ? 146.534 128.037 183.762 1.00 95.20 166 LYS A N 1
ATOM 1368 C CA . LYS A 1 166 ? 145.396 128.937 183.647 1.00 90.00 166 LYS A CA 1
ATOM 1369 C C . LYS A 1 166 ? 145.608 130.176 184.506 1.00 91.22 166 LYS A C 1
ATOM 1370 O O . LYS A 1 166 ? 146.127 130.097 185.622 1.00 99.34 166 LYS A O 1
ATOM 1376 N N . ILE A 1 167 ? 145.200 131.328 183.976 1.00 89.72 167 ILE A N 1
ATOM 1377 C CA . ILE A 1 167 ? 145.245 132.589 184.699 1.00 84.76 167 ILE A CA 1
ATOM 1378 C C . ILE A 1 167 ? 143.882 133.256 184.586 1.00 89.25 167 ILE A C 1
ATOM 1379 O O . ILE A 1 167 ? 143.094 132.966 183.684 1.00 98.30 167 ILE A O 1
ATOM 1384 N N . GLU A 1 168 ? 143.609 134.162 185.520 1.00 103.69 168 GLU A N 1
ATOM 1385 C CA . GLU A 1 168 ? 142.339 134.870 185.511 1.00 101.70 168 GLU A CA 1
ATOM 1386 C C . GLU A 1 168 ? 142.233 135.747 184.269 1.00 104.26 168 GLU A C 1
ATOM 1387 O O . GLU A 1 168 ? 143.228 136.263 183.757 1.00 110.39 168 GLU A O 1
ATOM 1393 N N . LYS A 1 169 ? 141.001 135.913 183.783 1.00 94.75 169 LYS A N 1
ATOM 1394 C CA . LYS A 1 169 ? 140.793 136.644 182.538 1.00 86.74 169 LYS A CA 1
ATOM 1395 C C . LYS A 1 169 ? 141.210 138.105 182.659 1.00 94.11 169 LYS A C 1
ATOM 1396 O O . LYS A 1 169 ? 141.712 138.688 181.691 1.00 104.63 169 LYS A O 1
ATOM 1402 N N . GLU A 1 170 ? 141.015 138.714 183.830 1.00 89.72 170 GLU A N 1
ATOM 1403 C CA . GLU A 1 170 ? 141.484 140.082 184.028 1.00 91.21 170 GLU A CA 1
ATOM 1404 C C . GLU A 1 170 ? 142.999 140.161 183.895 1.00 97.05 170 GLU A C 1
ATOM 1405 O O . GLU A 1 170 ? 143.537 141.118 183.322 1.00 106.66 170 GLU A O 1
ATOM 1411 N N . GLU A 1 171 ? 143.705 139.159 184.418 1.00 90.43 171 GLU A N 1
ATOM 1412 C CA . GLU A 1 171 ? 145.151 139.102 184.240 1.00 85.48 171 GLU A CA 1
ATOM 1413 C C . GLU A 1 171 ? 145.511 138.971 182.767 1.00 86.67 171 GLU A C 1
ATOM 1414 O O . GLU A 1 171 ? 146.495 139.558 182.303 1.00 98.14 171 GLU A O 1
ATOM 1420 N N . LEU A 1 172 ? 144.720 138.205 182.014 1.00 86.62 172 LEU A N 1
ATOM 1421 C CA . LEU A 1 172 ? 144.954 138.088 180.580 1.00 81.32 172 LEU A CA 1
ATOM 1422 C C . LEU A 1 172 ? 144.784 139.433 179.885 1.00 82.91 172 LEU A C 1
ATOM 1423 O O . LEU A 1 172 ? 145.559 139.777 178.987 1.00 91.07 172 LEU A O 1
ATOM 1428 N N . ALA A 1 173 ? 143.768 140.203 180.278 1.00 80.59 173 ALA A N 1
ATOM 1429 C CA . ALA A 1 173 ? 143.589 141.534 179.705 1.00 82.67 173 ALA A CA 1
ATOM 1430 C C . ALA A 1 173 ? 144.769 142.438 180.040 1.00 86.99 173 ALA A C 1
ATOM 1431 O O . ALA A 1 173 ? 145.245 143.202 179.188 1.00 94.11 173 ALA A O 1
ATOM 1433 N N . TRP A 1 174 ? 145.242 142.375 181.285 1.00 74.58 174 TRP A N 1
ATOM 1434 C CA . TRP A 1 174 ? 146.425 143.137 181.672 1.00 75.82 174 TRP A CA 1
ATOM 1435 C C . TRP A 1 174 ? 147.610 142.778 180.784 1.00 81.04 174 TRP A C 1
ATOM 1436 O O . TRP A 1 174 ? 148.321 143.659 180.283 1.00 93.62 174 TRP A O 1
ATOM 1447 N N . ILE A 1 175 ? 147.828 141.480 180.571 1.00 81.72 175 ILE A N 1
ATOM 1448 C CA . ILE A 1 175 ? 148.943 141.030 179.743 1.00 78.24 175 ILE A CA 1
ATOM 1449 C C . ILE A 1 175 ? 148.783 141.527 178.313 1.00 77.40 175 ILE A C 1
ATOM 1450 O O . ILE A 1 175 ? 149.754 141.942 177.674 1.00 87.94 175 ILE A O 1
ATOM 1455 N N . LEU A 1 176 ? 147.563 141.464 177.777 1.00 74.82 176 LEU A N 1
ATOM 1456 C CA . LEU A 1 176 ? 147.341 141.899 176.402 1.00 76.83 176 LEU A CA 1
ATOM 1457 C C . LEU A 1 176 ? 147.644 143.382 176.239 1.00 79.50 176 LEU A C 1
ATOM 1458 O O . LEU A 1 176 ? 148.303 143.791 175.274 1.00 92.00 176 LEU A O 1
ATOM 1463 N N . LEU A 1 177 ? 147.175 144.209 177.174 1.00 82.45 177 LEU A N 1
ATOM 1464 C CA . LEU A 1 177 ? 147.467 145.636 177.089 1.00 80.31 177 LEU A CA 1
ATOM 1465 C C . LEU A 1 177 ? 148.964 145.898 177.223 1.00 83.45 177 LEU A C 1
ATOM 1466 O O . LEU A 1 177 ? 149.535 146.713 176.482 1.00 93.67 177 LEU A O 1
ATOM 1471 N N . ASN A 1 178 ? 149.626 145.195 178.146 1.00 84.48 178 ASN A N 1
ATOM 1472 C CA . ASN A 1 178 ? 151.068 145.357 178.290 1.00 84.31 178 ASN A CA 1
ATOM 1473 C C . ASN A 1 178 ? 151.788 144.994 176.999 1.00 84.16 178 ASN A C 1
ATOM 1474 O O . ASN A 1 178 ? 152.741 145.670 176.598 1.00 90.54 178 ASN A O 1
ATOM 1479 N N . PHE A 1 179 ? 151.351 143.923 176.336 1.00 90.03 179 PHE A N 1
ATOM 1480 C CA . PHE A 1 179 ? 151.939 143.563 175.052 1.00 83.38 179 PHE A CA 1
ATOM 1481 C C . PHE A 1 179 ? 151.718 144.665 174.029 1.00 81.31 179 PHE A C 1
ATOM 1482 O O . PHE A 1 179 ? 152.613 144.976 173.236 1.00 86.10 179 PHE A O 1
ATOM 1490 N N . ASN A 1 180 ? 150.527 145.264 174.026 1.00 85.23 180 ASN A N 1
ATOM 1491 C CA . ASN A 1 180 ? 150.289 146.388 173.129 1.00 86.04 180 ASN A CA 1
ATOM 1492 C C . ASN A 1 180 ? 151.258 147.530 173.400 1.00 75.37 180 ASN A C 1
ATOM 1493 O O . ASN A 1 180 ? 151.604 148.280 172.481 1.00 82.51 180 ASN A O 1
ATOM 1498 N N . HIS A 1 181 ? 151.700 147.686 174.649 1.00 90.98 181 HIS A N 1
ATOM 1499 C CA . HIS A 1 181 ? 152.597 148.796 174.970 1.00 87.86 181 HIS A CA 1
ATOM 1500 C C . HIS A 1 181 ? 153.935 148.682 174.244 1.00 87.74 181 HIS A C 1
ATOM 1501 O O . HIS A 1 181 ? 154.454 149.681 173.734 1.00 90.25 181 HIS A O 1
ATOM 1508 N N . LYS A 1 182 ? 154.511 147.483 174.187 1.00 100.48 182 LYS A N 1
ATOM 1509 C CA . LYS A 1 182 ? 155.878 147.276 173.712 1.00 91.43 182 LYS A CA 1
ATOM 1510 C C . LYS A 1 182 ? 155.839 146.285 172.554 1.00 92.00 182 LYS A C 1
ATOM 1511 O O . LYS A 1 182 ? 155.601 145.091 172.765 1.00 98.86 182 LYS A O 1
ATOM 1517 N N . ARG A 1 183 ? 156.078 146.772 171.335 1.00 82.50 183 ARG A N 1
ATOM 1518 C CA . ARG A 1 183 ? 155.867 145.968 170.135 1.00 88.10 183 ARG A CA 1
ATOM 1519 C C . ARG A 1 183 ? 157.147 145.405 169.533 1.00 87.05 183 ARG A C 1
ATOM 1520 O O . ARG A 1 183 ? 157.105 144.329 168.930 1.00 98.01 183 ARG A O 1
ATOM 1528 N N . GLY A 1 184 ? 158.275 146.092 169.665 1.00 89.11 184 GLY A N 1
ATOM 1529 C CA . GLY A 1 184 ? 159.545 145.578 169.185 1.00 85.96 184 GLY A CA 1
ATOM 1530 C C . GLY A 1 184 ? 159.878 146.054 167.783 1.00 91.29 184 GLY A C 1
ATOM 1531 O O . GLY A 1 184 ? 159.092 146.715 167.100 1.00 96.67 184 GLY A O 1
ATOM 1532 N N . TYR A 1 185 ? 161.083 145.686 167.354 1.00 95.42 185 TYR A N 1
ATOM 1533 C CA . TYR A 1 185 ? 161.623 146.110 166.069 1.00 91.79 185 TYR A CA 1
ATOM 1534 C C . TYR A 1 185 ? 161.162 145.172 164.962 1.00 91.47 185 TYR A C 1
ATOM 1535 O O . TYR A 1 185 ? 161.182 143.948 165.119 1.00 98.64 185 TYR A O 1
ATOM 1544 N N . TYR A 1 186 ? 160.750 145.755 163.840 1.00 92.24 186 TYR A N 1
ATOM 1545 C CA . TYR A 1 186 ? 160.247 144.982 162.715 1.00 95.45 186 TYR A CA 1
ATOM 1546 C C . TYR A 1 186 ? 160.444 145.787 161.441 1.00 98.08 186 TYR A C 1
ATOM 1547 O O . TYR A 1 186 ? 160.208 146.997 161.426 1.00 103.67 186 TYR A O 1
ATOM 1556 N N . GLN A 1 187 ? 160.876 145.111 160.380 1.00 107.15 187 GLN A N 1
ATOM 1557 C CA . GLN A 1 187 ? 161.066 145.726 159.074 1.00 105.82 187 GLN A CA 1
ATOM 1558 C C . GLN A 1 187 ? 159.978 145.240 158.129 1.00 110.78 187 GLN A C 1
ATOM 1559 O O . GLN A 1 187 ? 159.738 144.033 158.019 1.00 110.92 187 GLN A O 1
ATOM 1565 N N . LEU A 1 188 ? 159.330 146.185 157.448 1.00 117.29 188 LEU A N 1
ATOM 1566 C CA . LEU A 1 188 ? 158.136 145.863 156.674 1.00 118.19 188 LEU A CA 1
ATOM 1567 C C . LEU A 1 188 ? 158.439 144.855 155.574 1.00 114.48 188 LEU A C 1
ATOM 1568 O O . LEU A 1 188 ? 157.699 143.884 155.385 1.00 112.38 188 LEU A O 1
ATOM 1573 N N . ARG A 1 189 ? 159.524 145.056 154.851 1.00 137.97 189 ARG A N 1
ATOM 1574 C CA . ARG A 1 189 ? 159.851 144.177 153.740 1.00 140.91 189 ARG A CA 1
ATOM 1575 C C . ARG A 1 189 ? 160.238 142.810 154.208 1.00 142.18 189 ARG A C 1
ATOM 1576 O O . ARG A 1 189 ? 159.728 141.814 153.713 1.00 144.09 189 ARG A O 1
ATOM 1584 N N . GLY A 1 190 ? 161.164 142.756 155.148 1.00 146.64 190 GLY A N 1
ATOM 1585 C CA . GLY A 1 190 ? 161.640 141.478 155.639 1.00 146.64 190 GLY A CA 1
ATOM 1586 C C . GLY A 1 190 ? 162.806 140.952 154.830 1.00 150.39 190 GLY A C 1
ATOM 1587 O O . GLY A 1 190 ? 163.945 141.395 155.009 1.00 146.35 190 GLY A O 1
ATOM 1588 N N . GLU A 1 191 ? 162.534 140.003 153.933 1.00 184.10 191 GLU A N 1
ATOM 1589 C CA . GLU A 1 191 ? 163.550 139.430 153.052 1.00 184.93 191 GLU A CA 1
ATOM 1590 C C . GLU A 1 191 ? 164.688 138.811 153.868 1.00 185.91 191 GLU A C 1
ATOM 1591 O O . GLU A 1 191 ? 165.826 139.283 153.872 1.00 187.03 191 GLU A O 1
ATOM 1597 N N . ASP A 1 192 ? 164.331 137.745 154.582 1.00 200.52 192 ASP A N 1
ATOM 1598 C CA . ASP A 1 192 ? 165.297 136.975 155.352 1.00 202.30 192 ASP A CA 1
ATOM 1599 C C . ASP A 1 192 ? 166.584 136.791 154.563 1.00 204.04 192 ASP A C 1
ATOM 1600 O O . ASP A 1 192 ? 166.579 136.236 153.459 1.00 201.28 192 ASP A O 1
ATOM 1605 N N . PHE A 1 193 ? 167.688 137.259 155.133 1.00 219.51 193 PHE A N 1
ATOM 1606 C CA . PHE A 1 193 ? 168.959 137.327 154.427 1.00 217.87 193 PHE A CA 1
ATOM 1607 C C . PHE A 1 193 ? 169.602 135.943 154.397 1.00 217.82 193 PHE A C 1
ATOM 1608 O O . PHE A 1 193 ? 168.954 134.924 154.651 1.00 217.71 193 PHE A O 1
ATOM 1616 N N . GLU A 1 194 ? 170.890 135.902 154.055 1.00 227.67 194 GLU A N 1
ATOM 1617 C CA . GLU A 1 194 ? 171.653 134.662 153.992 1.00 228.35 194 GLU A CA 1
ATOM 1618 C C . GLU A 1 194 ? 171.233 133.710 155.103 1.00 229.38 194 GLU A C 1
ATOM 1619 O O . GLU A 1 194 ? 171.086 134.112 156.258 1.00 229.59 194 GLU A O 1
ATOM 1625 N N . GLU A 1 195 ? 171.018 132.444 154.739 1.00 235.95 195 GLU A N 1
ATOM 1626 C CA . GLU A 1 195 ? 170.490 131.484 155.703 1.00 235.64 195 GLU A CA 1
ATOM 1627 C C . GLU A 1 195 ? 171.294 131.506 156.996 1.00 236.06 195 GLU A C 1
ATOM 1628 O O . GLU A 1 195 ? 170.723 131.485 158.093 1.00 234.66 195 GLU A O 1
ATOM 1634 N N . GLU A 1 196 ? 172.624 131.550 156.891 1.00 229.00 196 GLU A N 1
ATOM 1635 C CA . GLU A 1 196 ? 173.450 131.665 158.088 1.00 228.54 196 GLU A CA 1
ATOM 1636 C C . GLU A 1 196 ? 173.271 133.026 158.753 1.00 227.66 196 GLU A C 1
ATOM 1637 O O . GLU A 1 196 ? 173.001 133.106 159.957 1.00 225.69 196 GLU A O 1
ATOM 1643 N N . LYS A 1 197 ? 173.399 134.110 157.969 1.00 218.69 197 LYS A N 1
ATOM 1644 C CA . LYS A 1 197 ? 173.308 135.483 158.511 1.00 216.99 197 LYS A CA 1
ATOM 1645 C C . LYS A 1 197 ? 173.821 135.463 159.930 1.00 216.04 197 LYS A C 1
ATOM 1646 O O . LYS A 1 197 ? 173.142 135.886 160.860 1.00 215.38 197 LYS A O 1
ATOM 1652 N N . ASP A 1 198 ? 175.040 134.990 160.101 1.00 198.97 198 ASP A N 1
ATOM 1653 C CA . ASP A 1 198 ? 175.577 134.795 161.444 1.00 198.62 198 ASP A CA 1
ATOM 1654 C C . ASP A 1 198 ? 175.362 136.023 162.319 1.00 196.69 198 ASP A C 1
ATOM 1655 O O . ASP A 1 198 ? 174.705 135.932 163.360 1.00 195.47 198 ASP A O 1
ATOM 1660 N N . LYS A 1 199 ? 175.890 137.172 161.894 1.00 173.20 199 LYS A N 1
ATOM 1661 C CA . LYS A 1 199 ? 175.692 138.430 162.608 1.00 172.90 199 LYS A CA 1
ATOM 1662 C C . LYS A 1 199 ? 175.769 138.218 164.114 1.00 169.64 199 LYS A C 1
ATOM 1663 O O . LYS A 1 199 ? 174.983 138.795 164.871 1.00 169.30 199 LYS A O 1
ATOM 1669 N N . THR A 1 200 ? 176.709 137.389 164.554 1.00 146.16 200 THR A N 1
ATOM 1670 C CA . THR A 1 200 ? 176.812 137.004 165.953 1.00 145.22 200 THR A CA 1
ATOM 1671 C C . THR A 1 200 ? 177.694 137.996 166.697 1.00 145.69 200 THR A C 1
ATOM 1672 O O . THR A 1 200 ? 178.808 138.297 166.258 1.00 147.79 200 THR A O 1
ATOM 1676 N N . PHE A 1 201 ? 177.192 138.502 167.818 1.00 125.48 201 PHE A N 1
ATOM 1677 C CA . PHE A 1 201 ? 177.996 139.340 168.695 1.00 123.26 201 PHE A CA 1
ATOM 1678 C C . PHE A 1 201 ? 178.885 138.444 169.543 1.00 127.24 201 PHE A C 1
ATOM 1679 O O . PHE A 1 201 ? 178.387 137.624 170.322 1.00 128.53 201 PHE A O 1
ATOM 1687 N N . VAL A 1 202 ? 180.197 138.595 169.394 1.00 139.13 202 VAL A N 1
ATOM 1688 C CA . VAL A 1 202 ? 181.162 137.752 170.083 1.00 136.20 202 VAL A CA 1
ATOM 1689 C C . VAL A 1 202 ? 182.181 138.635 170.782 1.00 136.26 202 VAL A C 1
ATOM 1690 O O . VAL A 1 202 ? 182.422 139.778 170.382 1.00 137.89 202 VAL A O 1
ATOM 1694 N N . ARG A 1 203 ? 182.778 138.094 171.841 1.00 154.35 203 ARG A N 1
ATOM 1695 C CA . ARG A 1 203 ? 183.856 138.748 172.576 1.00 156.92 203 ARG A CA 1
ATOM 1696 C C . ARG A 1 203 ? 185.069 137.832 172.519 1.00 159.25 203 ARG A C 1
ATOM 1697 O O . ARG A 1 203 ? 185.081 136.769 173.150 1.00 158.55 203 ARG A O 1
ATOM 1705 N N . LEU A 1 204 ? 186.086 138.242 171.768 1.00 167.12 204 LEU A N 1
ATOM 1706 C CA . LEU A 1 204 ? 187.252 137.416 171.503 1.00 166.26 204 LEU A CA 1
ATOM 1707 C C . LEU A 1 204 ? 188.492 138.057 172.108 1.00 169.88 204 LEU A C 1
ATOM 1708 O O . LEU A 1 204 ? 188.595 139.284 172.200 1.00 170.96 204 LEU A O 1
ATOM 1713 N N . LYS A 1 205 ? 189.433 137.212 172.521 1.00 184.68 205 LYS A N 1
ATOM 1714 C CA . LYS A 1 205 ? 190.684 137.647 173.125 1.00 184.31 205 LYS A CA 1
ATOM 1715 C C . LYS A 1 205 ? 191.832 137.371 172.166 1.00 184.52 205 LYS A C 1
ATOM 1716 O O . LYS A 1 205 ? 191.914 136.283 171.585 1.00 182.73 205 LYS A O 1
ATOM 1722 N N . VAL A 1 206 ? 192.713 138.352 172.008 1.00 196.18 206 VAL A N 1
ATOM 1723 C CA . VAL A 1 206 ? 193.851 138.225 171.104 1.00 195.95 206 VAL A CA 1
ATOM 1724 C C . VAL A 1 206 ? 194.918 137.365 171.766 1.00 196.88 206 VAL A C 1
ATOM 1725 O O . VAL A 1 206 ? 195.307 137.609 172.914 1.00 195.48 206 VAL A O 1
ATOM 1729 N N . ASP A 1 207 ? 195.394 136.354 171.042 1.00 202.24 207 ASP A N 1
ATOM 1730 C CA . ASP A 1 207 ? 196.443 135.471 171.543 1.00 201.26 207 ASP A CA 1
ATOM 1731 C C . ASP A 1 207 ? 197.827 136.023 171.211 1.00 200.98 207 ASP A C 1
ATOM 1732 O O . ASP A 1 207 ? 198.639 136.267 172.108 1.00 199.43 207 ASP A O 1
ATOM 1737 N N . ARG A 1 208 ? 198.103 136.222 169.924 1.00 200.35 208 ARG A N 1
ATOM 1738 C CA . ARG A 1 208 ? 199.375 136.772 169.485 1.00 199.08 208 ARG A CA 1
ATOM 1739 C C . ARG A 1 208 ? 199.157 137.521 168.180 1.00 199.26 208 ARG A C 1
ATOM 1740 O O . ARG A 1 208 ? 198.179 137.289 167.464 1.00 198.45 208 ARG A O 1
ATOM 1748 N N . ILE A 1 209 ? 200.082 138.421 167.878 1.00 212.20 209 ILE A N 1
ATOM 1749 C CA . ILE A 1 209 ? 200.034 139.231 166.663 1.00 213.08 209 ILE A CA 1
ATOM 1750 C C . ILE A 1 209 ? 201.302 138.913 165.878 1.00 213.69 209 ILE A C 1
ATOM 1751 O O . ILE A 1 209 ? 202.354 139.525 166.079 1.00 212.15 209 ILE A O 1
ATOM 1756 N N . VAL A 1 210 ? 201.182 137.967 164.960 1.00 224.39 210 VAL A N 1
ATOM 1757 C CA . VAL A 1 210 ? 202.328 137.564 164.171 1.00 224.67 210 VAL A CA 1
ATOM 1758 C C . VAL A 1 210 ? 202.661 138.593 163.116 1.00 225.63 210 VAL A C 1
ATOM 1759 O O . VAL A 1 210 ? 201.956 138.707 162.116 1.00 227.01 210 VAL A O 1
ATOM 1763 N N . ASP A 1 211 ? 203.719 139.364 163.333 1.00 234.93 211 ASP A N 1
ATOM 1764 C CA . ASP A 1 211 ? 204.151 140.290 162.305 1.00 235.39 211 ASP A CA 1
ATOM 1765 C C . ASP A 1 211 ? 204.190 139.461 161.050 1.00 236.55 211 ASP A C 1
ATOM 1766 O O . ASP A 1 211 ? 204.971 138.513 160.962 1.00 236.49 211 ASP A O 1
ATOM 1771 N N . SER A 1 212 ? 203.355 139.788 160.074 1.00 235.86 212 SER A N 1
ATOM 1772 C CA . SER A 1 212 ? 203.255 138.964 158.874 1.00 235.01 212 SER A CA 1
ATOM 1773 C C . SER A 1 212 ? 204.235 139.389 157.797 1.00 234.68 212 SER A C 1
ATOM 1774 O O . SER A 1 212 ? 203.923 139.298 156.611 1.00 233.06 212 SER A O 1
ATOM 1777 N N . GLY A 1 213 ? 205.415 139.861 158.185 1.00 238.62 213 GLY A N 1
ATOM 1778 C CA . GLY A 1 213 ? 206.343 140.395 157.207 1.00 238.06 213 GLY A CA 1
ATOM 1779 C C . GLY A 1 213 ? 205.691 141.255 156.143 1.00 238.05 213 GLY A C 1
ATOM 1780 O O . GLY A 1 213 ? 206.000 141.116 154.956 1.00 237.05 213 GLY A O 1
ATOM 1781 N N . GLU A 1 214 ? 204.789 142.145 156.549 1.00 244.52 214 GLU A N 1
ATOM 1782 C CA . GLU A 1 214 ? 204.101 143.059 155.638 1.00 244.95 214 GLU A CA 1
ATOM 1783 C C . GLU A 1 214 ? 204.484 144.486 156.023 1.00 244.88 214 GLU A C 1
ATOM 1784 O O . GLU A 1 214 ? 203.797 145.132 156.818 1.00 246.33 214 GLU A O 1
ATOM 1790 N N . ASN A 1 215 ? 205.578 144.979 155.446 1.00 241.91 215 ASN A N 1
ATOM 1791 C CA . ASN A 1 215 ? 206.068 146.323 155.737 1.00 242.20 215 ASN A CA 1
ATOM 1792 C C . ASN A 1 215 ? 205.307 147.326 154.880 1.00 242.21 215 ASN A C 1
ATOM 1793 O O . ASN A 1 215 ? 205.421 147.317 153.650 1.00 240.89 215 ASN A O 1
ATOM 1798 N N . VAL A 1 216 ? 204.532 148.193 155.527 1.00 241.23 216 VAL A N 1
ATOM 1799 C CA . VAL A 1 216 ? 203.785 149.245 154.848 1.00 240.12 216 VAL A CA 1
ATOM 1800 C C . VAL A 1 216 ? 203.973 150.542 155.620 1.00 240.29 216 VAL A C 1
ATOM 1801 O O . VAL A 1 216 ? 203.869 150.565 156.851 1.00 240.60 216 VAL A O 1
ATOM 1805 N N . LYS A 1 217 ? 204.247 151.624 154.892 1.00 236.33 217 LYS A N 1
ATOM 1806 C CA . LYS A 1 217 ? 204.451 152.939 155.498 1.00 236.69 217 LYS A CA 1
ATOM 1807 C C . LYS A 1 217 ? 205.535 152.882 156.571 1.00 237.13 217 LYS A C 1
ATOM 1808 O O . LYS A 1 217 ? 205.401 153.451 157.656 1.00 236.89 217 LYS A O 1
ATOM 1814 N N . GLY A 1 218 ? 206.622 152.181 156.264 1.00 238.38 218 GLY A N 1
ATOM 1815 C CA . GLY A 1 218 ? 207.724 152.069 157.206 1.00 237.58 218 GLY A CA 1
ATOM 1816 C C . GLY A 1 218 ? 207.353 151.358 158.488 1.00 237.72 218 GLY A C 1
ATOM 1817 O O . GLY A 1 218 ? 207.853 151.718 159.562 1.00 236.94 218 GLY A O 1
ATOM 1818 N N . LYS A 1 219 ? 206.485 150.354 158.403 1.00 238.45 219 LYS A N 1
ATOM 1819 C CA . LYS A 1 219 ? 206.091 149.582 159.571 1.00 237.72 219 LYS A CA 1
ATOM 1820 C C . LYS A 1 219 ? 205.515 148.256 159.102 1.00 238.80 219 LYS A C 1
ATOM 1821 O O . LYS A 1 219 ? 204.827 148.201 158.080 1.00 238.99 219 LYS A O 1
ATOM 1827 N N . ILE A 1 220 ? 205.797 147.197 159.853 1.00 246.75 220 ILE A N 1
ATOM 1828 C CA . ILE A 1 220 ? 205.331 145.857 159.514 1.00 246.94 220 ILE A CA 1
ATOM 1829 C C . ILE A 1 220 ? 203.943 145.661 160.109 1.00 246.77 220 ILE A C 1
ATOM 1830 O O . ILE A 1 220 ? 203.756 145.770 161.326 1.00 246.01 220 ILE A O 1
ATOM 1835 N N . LEU A 1 221 ? 202.970 145.372 159.250 1.00 242.51 221 LEU A N 1
ATOM 1836 C CA . LEU A 1 221 ? 201.599 145.159 159.691 1.00 241.33 221 LEU A CA 1
ATOM 1837 C C . LEU A 1 221 ? 201.459 143.771 160.302 1.00 240.61 221 LEU A C 1
ATOM 1838 O O . LEU A 1 221 ? 201.877 142.774 159.704 1.00 240.01 221 LEU A O 1
ATOM 1843 N N . TYR A 1 222 ? 200.865 143.708 161.489 1.00 231.18 222 TYR A N 1
ATOM 1844 C CA . TYR A 1 222 ? 200.671 142.448 162.188 1.00 230.67 222 TYR A CA 1
ATOM 1845 C C . TYR A 1 222 ? 199.291 141.878 161.889 1.00 230.38 222 TYR A C 1
ATOM 1846 O O . TYR A 1 222 ? 198.345 142.610 161.585 1.00 230.16 222 TYR A O 1
ATOM 1855 N N . ASP A 1 223 ? 199.186 140.556 161.979 1.00 221.91 223 ASP A N 1
ATOM 1856 C CA . ASP A 1 223 ? 197.903 139.876 161.917 1.00 220.65 223 ASP A CA 1
ATOM 1857 C C . ASP A 1 223 ? 197.376 139.704 163.341 1.00 220.12 223 ASP A C 1
ATOM 1858 O O . ASP A 1 223 ? 197.952 140.219 164.302 1.00 220.85 223 ASP A O 1
ATOM 1863 N N . VAL A 1 224 ? 196.274 138.974 163.495 1.00 200.63 224 VAL A N 1
ATOM 1864 C CA . VAL A 1 224 ? 195.692 138.718 164.806 1.00 199.12 224 VAL A CA 1
ATOM 1865 C C . VAL A 1 224 ? 195.134 137.303 164.828 1.00 198.18 224 VAL A C 1
ATOM 1866 O O . VAL A 1 224 ? 194.644 136.791 163.817 1.00 197.54 224 VAL A O 1
ATOM 1870 N N . TYR A 1 225 ? 195.215 136.671 165.996 1.00 193.85 225 TYR A N 1
ATOM 1871 C CA . TYR A 1 225 ? 194.686 135.333 166.211 1.00 194.26 225 TYR A CA 1
ATOM 1872 C C . TYR A 1 225 ? 193.844 135.328 167.476 1.00 192.71 225 TYR A C 1
ATOM 1873 O O . TYR A 1 225 ? 194.166 136.017 168.448 1.00 193.06 225 TYR A O 1
ATOM 1882 N N . PHE A 1 226 ? 192.769 134.547 167.461 1.00 178.47 226 PHE A N 1
ATOM 1883 C CA . PHE A 1 226 ? 191.833 134.480 168.572 1.00 178.68 226 PHE A CA 1
ATOM 1884 C C . PHE A 1 226 ? 191.804 133.067 169.139 1.00 178.92 226 PHE A C 1
ATOM 1885 O O . PHE A 1 226 ? 192.059 132.090 168.429 1.00 179.65 226 PHE A O 1
ATOM 1893 N N . GLU A 1 227 ? 191.492 132.972 170.434 1.00 182.87 227 GLU A N 1
ATOM 1894 C CA . GLU A 1 227 ? 191.539 131.683 171.118 1.00 183.15 227 GLU A CA 1
ATOM 1895 C C . GLU A 1 227 ? 190.704 130.636 170.394 1.00 183.18 227 GLU A C 1
ATOM 1896 O O . GLU A 1 227 ? 191.072 129.456 170.354 1.00 181.26 227 GLU A O 1
ATOM 1902 N N . ASN A 1 228 ? 189.576 131.046 169.811 1.00 183.39 228 ASN A N 1
ATOM 1903 C CA . ASN A 1 228 ? 188.744 130.104 169.072 1.00 182.65 228 ASN A CA 1
ATOM 1904 C C . ASN A 1 228 ? 189.463 129.534 167.858 1.00 182.81 228 ASN A C 1
ATOM 1905 O O . ASN A 1 228 ? 189.090 128.458 167.379 1.00 181.35 228 ASN A O 1
ATOM 1910 N N . GLY A 1 229 ? 190.480 130.228 167.352 1.00 179.69 229 GLY A N 1
ATOM 1911 C CA . GLY A 1 229 ? 191.191 129.783 166.171 1.00 177.46 229 GLY A CA 1
ATOM 1912 C C . GLY A 1 229 ? 190.786 130.562 164.938 1.00 177.57 229 GLY A C 1
ATOM 1913 O O . GLY A 1 229 ? 190.706 130.005 163.839 1.00 176.30 229 GLY A O 1
ATOM 1914 N N . TRP A 1 230 ? 190.527 131.855 165.111 1.00 174.88 230 TRP A N 1
ATOM 1915 C CA . TRP A 1 230 ? 190.120 132.732 164.026 1.00 174.39 230 TRP A CA 1
ATOM 1916 C C . TRP A 1 230 ? 191.169 133.816 163.820 1.00 173.97 230 TRP A C 1
ATOM 1917 O O . TRP A 1 230 ? 191.822 134.260 164.769 1.00 173.98 230 TRP A O 1
ATOM 1928 N N . LYS A 1 231 ? 191.325 134.235 162.568 1.00 176.21 231 LYS A N 1
ATOM 1929 C CA . LYS A 1 231 ? 192.261 135.286 162.195 1.00 177.77 231 LYS A CA 1
ATOM 1930 C C . LYS A 1 231 ? 191.483 136.530 161.792 1.00 177.86 231 LYS A C 1
ATOM 1931 O O . LYS A 1 231 ? 190.612 136.467 160.918 1.00 176.44 231 LYS A O 1
ATOM 1937 N N . TYR A 1 232 ? 191.798 137.654 162.429 1.00 180.89 232 TYR A N 1
ATOM 1938 C CA . TYR A 1 232 ? 191.157 138.911 162.074 1.00 181.16 232 TYR A CA 1
ATOM 1939 C C . TYR A 1 232 ? 191.430 139.235 160.611 1.00 181.86 232 TYR A C 1
ATOM 1940 O O . TYR A 1 232 ? 192.559 139.106 160.129 1.00 182.42 232 TYR A O 1
ATOM 1949 N N . ASP A 1 233 ? 190.384 139.658 159.899 1.00 179.91 233 ASP A N 1
ATOM 1950 C CA . ASP A 1 233 ? 190.522 139.895 158.466 1.00 180.39 233 ASP A CA 1
ATOM 1951 C C . ASP A 1 233 ? 191.532 140.999 158.182 1.00 181.44 233 ASP A C 1
ATOM 1952 O O . ASP A 1 233 ? 192.332 140.892 157.246 1.00 180.23 233 ASP A O 1
ATOM 1957 N N . LYS A 1 234 ? 191.514 142.064 158.976 1.00 194.84 234 LYS A N 1
ATOM 1958 C CA . LYS A 1 234 ? 192.402 143.195 158.762 1.00 194.81 234 LYS A CA 1
ATOM 1959 C C . LYS A 1 234 ? 193.663 143.060 159.610 1.00 196.49 234 LYS A C 1
ATOM 1960 O O . LYS A 1 234 ? 193.716 142.296 160.576 1.00 195.91 234 LYS A O 1
ATOM 1966 N N . GLN A 1 235 ? 194.685 143.818 159.229 1.00 219.34 235 GLN A N 1
ATOM 1967 C CA . GLN A 1 235 ? 195.943 143.849 159.957 1.00 219.13 235 GLN A CA 1
ATOM 1968 C C . GLN A 1 235 ? 195.909 144.940 161.025 1.00 218.49 235 GLN A C 1
ATOM 1969 O O . GLN A 1 235 ? 195.025 145.798 161.050 1.00 217.36 235 GLN A O 1
ATOM 1975 N N . VAL A 1 236 ? 196.895 144.898 161.917 1.00 219.92 236 VAL A N 1
ATOM 1976 C CA . VAL A 1 236 ? 196.980 145.829 163.034 1.00 220.68 236 VAL A CA 1
ATOM 1977 C C . VAL A 1 236 ? 198.386 146.407 163.093 1.00 221.14 236 VAL A C 1
ATOM 1978 O O . VAL A 1 236 ? 199.355 145.785 162.647 1.00 220.92 236 VAL A O 1
ATOM 1982 N N . VAL A 1 237 ? 198.489 147.614 163.653 1.00 217.05 237 VAL A N 1
ATOM 1983 C CA . VAL A 1 237 ? 199.758 148.306 163.836 1.00 215.90 237 VAL A CA 1
ATOM 1984 C C . VAL A 1 237 ? 199.998 148.641 165.304 1.00 215.47 237 VAL A C 1
ATOM 1985 O O . VAL A 1 237 ? 201.027 148.270 165.878 1.00 214.59 237 VAL A O 1
ATOM 1989 N N . LYS A 1 238 ? 199.055 149.341 165.929 1.00 208.53 238 LYS A N 1
ATOM 1990 C CA . LYS A 1 238 ? 199.170 149.713 167.337 1.00 207.51 238 LYS A CA 1
ATOM 1991 C C . LYS A 1 238 ? 198.927 148.475 168.189 1.00 207.50 238 LYS A C 1
ATOM 1992 O O . LYS A 1 238 ? 197.784 148.100 168.455 1.00 207.21 238 LYS A O 1
ATOM 1998 N N . THR A 1 239 ? 200.012 147.829 168.619 1.00 210.01 239 THR A N 1
ATOM 1999 C CA . THR A 1 239 ? 199.886 146.618 169.421 1.00 210.35 239 THR A CA 1
ATOM 2000 C C . THR A 1 239 ? 199.486 146.916 170.860 1.00 210.76 239 THR A C 1
ATOM 2001 O O . THR A 1 239 ? 199.030 146.008 171.562 1.00 211.01 239 THR A O 1
ATOM 2005 N N . GLU A 1 240 ? 199.637 148.163 171.310 1.00 207.28 240 GLU A N 1
ATOM 2006 C CA . GLU A 1 240 ? 199.352 148.484 172.705 1.00 206.35 240 GLU A CA 1
ATOM 2007 C C . GLU A 1 240 ? 197.893 148.215 173.051 1.00 206.82 240 GLU A C 1
ATOM 2008 O O . GLU A 1 240 ? 197.589 147.707 174.137 1.00 205.31 240 GLU A O 1
ATOM 2014 N N . ASP A 1 241 ? 196.975 148.546 172.143 1.00 208.05 241 ASP A N 1
ATOM 2015 C CA . ASP A 1 241 ? 195.547 148.388 172.378 1.00 206.50 241 ASP A CA 1
ATOM 2016 C C . ASP A 1 241 ? 194.987 147.117 171.750 1.00 204.91 241 ASP A C 1
ATOM 2017 O O . ASP A 1 241 ? 193.772 147.018 171.548 1.00 203.71 241 ASP A O 1
ATOM 2022 N N . TRP A 1 242 ? 195.844 146.146 171.433 1.00 194.24 242 TRP A N 1
ATOM 2023 C CA . TRP A 1 242 ? 195.381 144.898 170.838 1.00 193.35 242 TRP A CA 1
ATOM 2024 C C . TRP A 1 242 ? 195.943 143.684 171.568 1.00 194.01 242 TRP A C 1
ATOM 2025 O O . TRP A 1 242 ? 195.299 142.630 171.609 1.00 193.70 242 TRP A O 1
ATOM 2036 N N . VAL A 1 243 ? 197.141 143.815 172.142 1.00 203.67 243 VAL A N 1
ATOM 2037 C CA . VAL A 1 243 ? 197.757 142.686 172.831 1.00 203.78 243 VAL A CA 1
ATOM 2038 C C . VAL A 1 243 ? 196.832 142.199 173.935 1.00 204.59 243 VAL A C 1
ATOM 2039 O O . VAL A 1 243 ? 196.392 142.979 174.788 1.00 205.26 243 VAL A O 1
ATOM 2043 N N . ASP A 1 244 ? 196.520 140.904 173.903 1.00 202.15 244 ASP A N 1
ATOM 2044 C CA . ASP A 1 244 ? 195.652 140.234 174.877 1.00 202.07 244 ASP A CA 1
ATOM 2045 C C . ASP A 1 244 ? 194.501 141.136 175.324 1.00 201.65 244 ASP A C 1
ATOM 2046 O O . ASP A 1 244 ? 194.203 141.279 176.512 1.00 199.24 244 ASP A O 1
ATOM 2051 N N . ARG A 1 245 ? 193.831 141.733 174.342 1.00 197.64 245 ARG A N 1
ATOM 2052 C CA . ARG A 1 245 ? 192.656 142.560 174.580 1.00 196.25 245 ARG A CA 1
ATOM 2053 C C . ARG A 1 245 ? 191.407 141.769 174.220 1.00 195.82 245 ARG A C 1
ATOM 2054 O O . ARG A 1 245 ? 191.333 141.174 173.140 1.00 196.34 245 ARG A O 1
ATOM 2062 N N . THR A 1 246 ? 190.429 141.766 175.124 1.00 178.88 246 THR A N 1
ATOM 2063 C CA . THR A 1 246 ? 189.159 141.081 174.891 1.00 177.88 246 THR A CA 1
ATOM 2064 C C . THR A 1 246 ? 188.252 142.032 174.122 1.00 176.67 246 THR A C 1
ATOM 2065 O O . THR A 1 246 ? 187.436 142.752 174.698 1.00 174.92 246 THR A O 1
ATOM 2069 N N . LYS A 1 247 ? 188.398 142.033 172.801 1.00 167.79 247 LYS A N 1
ATOM 2070 C CA . LYS A 1 247 ? 187.596 142.885 171.940 1.00 165.79 247 LYS A CA 1
ATOM 2071 C C . LYS A 1 247 ? 186.313 142.166 171.531 1.00 168.09 247 LYS A C 1
ATOM 2072 O O . LYS A 1 247 ? 186.181 140.947 171.660 1.00 170.99 247 LYS A O 1
ATOM 2078 N N . GLU A 1 248 ? 185.356 142.943 171.030 1.00 148.19 248 GLU A N 1
ATOM 2079 C CA . GLU A 1 248 ? 184.046 142.433 170.653 1.00 149.24 248 GLU A CA 1
ATOM 2080 C C . GLU A 1 248 ? 183.698 142.899 169.247 1.00 146.62 248 GLU A C 1
ATOM 2081 O O . GLU A 1 248 ? 183.929 144.058 168.893 1.00 145.25 248 GLU A O 1
ATOM 2087 N N . PHE A 1 249 ? 183.140 141.986 168.452 1.00 142.09 249 PHE A N 1
ATOM 2088 C CA . PHE A 1 249 ? 182.828 142.245 167.054 1.00 141.38 249 PHE A CA 1
ATOM 2089 C C . PHE A 1 249 ? 181.435 141.711 166.748 1.00 140.62 249 PHE A C 1
ATOM 2090 O O . PHE A 1 249 ? 180.785 141.087 167.592 1.00 143.35 249 PHE A O 1
ATOM 2098 N N . ILE A 1 250 ? 180.980 141.964 165.525 1.00 135.61 250 ILE A N 1
ATOM 2099 C CA . ILE A 1 250 ? 179.788 141.333 164.967 1.00 138.38 250 ILE A CA 1
ATOM 2100 C C . ILE A 1 250 ? 180.249 140.610 163.709 1.00 140.77 250 ILE A C 1
ATOM 2101 O O . ILE A 1 250 ? 180.428 141.230 162.654 1.00 141.34 250 ILE A O 1
ATOM 2106 N N . VAL A 1 251 ? 180.438 139.300 163.810 1.00 159.43 251 VAL A N 1
ATOM 2107 C CA . VAL A 1 251 ? 181.021 138.512 162.732 1.00 159.47 251 VAL A CA 1
ATOM 2108 C C . VAL A 1 251 ? 179.905 137.947 161.866 1.00 160.55 251 VAL A C 1
ATOM 2109 O O . VAL A 1 251 ? 178.923 137.397 162.378 1.00 163.73 251 VAL A O 1
ATOM 2113 N N . SER A 1 252 ? 180.052 138.088 160.552 1.00 173.51 252 SER A N 1
ATOM 2114 C CA . SER A 1 252 ? 179.122 137.530 159.581 1.00 174.51 252 SER A CA 1
ATOM 2115 C C . SER A 1 252 ? 179.811 136.400 158.830 1.00 175.37 252 SER A C 1
ATOM 2116 O O . SER A 1 252 ? 180.898 136.592 158.274 1.00 175.25 252 SER A O 1
ATOM 2119 N N . GLU A 1 253 ? 179.179 135.231 158.813 1.00 192.88 253 GLU A N 1
ATOM 2120 C CA . GLU A 1 253 ? 179.735 134.038 158.189 1.00 193.12 253 GLU A CA 1
ATOM 2121 C C . GLU A 1 253 ? 178.877 133.642 156.997 1.00 194.01 253 GLU A C 1
ATOM 2122 O O . GLU A 1 253 ? 177.653 133.527 157.118 1.00 193.81 253 GLU A O 1
ATOM 2128 N N . SER A 1 254 ? 179.522 133.434 155.852 1.00 214.36 254 SER A N 1
ATOM 2129 C CA . SER A 1 254 ? 178.847 133.038 154.625 1.00 215.63 254 SER A CA 1
ATOM 2130 C C . SER A 1 254 ? 179.564 131.837 154.032 1.00 216.08 254 SER A C 1
ATOM 2131 O O . SER A 1 254 ? 180.788 131.861 153.865 1.00 216.72 254 SER A O 1
ATOM 2134 N N . ILE A 1 255 ? 178.804 130.792 153.712 1.00 222.65 255 ILE A N 1
ATOM 2135 C CA . ILE A 1 255 ? 179.377 129.591 153.111 1.00 222.88 255 ILE A CA 1
ATOM 2136 C C . ILE A 1 255 ? 179.743 129.921 151.667 1.00 223.17 255 ILE A C 1
ATOM 2137 O O . ILE A 1 255 ? 178.868 130.033 150.804 1.00 222.56 255 ILE A O 1
ATOM 2142 N N . LEU A 1 256 ? 181.037 130.075 151.402 1.00 225.50 256 LEU A N 1
ATOM 2143 C CA . LEU A 1 256 ? 181.493 130.413 150.065 1.00 225.43 256 LEU A CA 1
ATOM 2144 C C . LEU A 1 256 ? 181.315 129.219 149.128 1.00 226.87 256 LEU A C 1
ATOM 2145 O O . LEU A 1 256 ? 181.110 128.078 149.554 1.00 228.12 256 LEU A O 1
ATOM 2150 N N . LYS A 1 257 ? 181.392 129.499 147.824 1.00 226.99 257 LYS A N 1
ATOM 2151 C CA . LYS A 1 257 ? 181.198 128.450 146.828 1.00 225.82 257 LYS A CA 1
ATOM 2152 C C . LYS A 1 257 ? 182.159 127.288 147.040 1.00 226.21 257 LYS A C 1
ATOM 2153 O O . LYS A 1 257 ? 181.802 126.134 146.777 1.00 225.27 257 LYS A O 1
ATOM 2159 N N . ASN A 1 258 ? 183.376 127.568 147.510 1.00 230.20 258 ASN A N 1
ATOM 2160 C CA . ASN A 1 258 ? 184.335 126.496 147.755 1.00 229.37 258 ASN A CA 1
ATOM 2161 C C . ASN A 1 258 ? 183.821 125.511 148.797 1.00 229.97 258 ASN A C 1
ATOM 2162 O O . ASN A 1 258 ? 184.211 124.338 148.788 1.00 229.18 258 ASN A O 1
ATOM 2167 N N . GLY A 1 259 ? 182.953 125.966 149.698 1.00 231.39 259 GLY A N 1
ATOM 2168 C CA . GLY A 1 259 ? 182.431 125.117 150.751 1.00 229.40 259 GLY A CA 1
ATOM 2169 C C . GLY A 1 259 ? 183.018 125.457 152.104 1.00 229.53 259 GLY A C 1
ATOM 2170 O O . GLY A 1 259 ? 183.237 124.571 152.936 1.00 229.23 259 GLY A O 1
ATOM 2171 N N . GLU A 1 260 ? 183.279 126.742 152.335 1.00 226.22 260 GLU A N 1
ATOM 2172 C CA . GLU A 1 260 ? 183.862 127.206 153.584 1.00 225.54 260 GLU A CA 1
ATOM 2173 C C . GLU A 1 260 ? 183.240 128.541 153.960 1.00 225.12 260 GLU A C 1
ATOM 2174 O O . GLU A 1 260 ? 182.642 129.229 153.128 1.00 225.27 260 GLU A O 1
ATOM 2180 N N . THR A 1 261 ? 183.389 128.901 155.231 1.00 213.47 261 THR A N 1
ATOM 2181 C CA . THR A 1 261 ? 182.819 130.139 155.743 1.00 213.21 261 THR A CA 1
ATOM 2182 C C . THR A 1 261 ? 183.713 131.320 155.384 1.00 211.34 261 THR A C 1
ATOM 2183 O O . THR A 1 261 ? 184.922 131.292 155.631 1.00 209.41 261 THR A O 1
ATOM 2187 N N . LYS A 1 262 ? 183.113 132.356 154.798 1.00 199.59 262 LYS A N 1
ATOM 2188 C CA . LYS A 1 262 ? 183.802 133.620 154.544 1.00 198.32 262 LYS A CA 1
ATOM 2189 C C . LYS A 1 262 ? 183.458 134.565 155.691 1.00 199.10 262 LYS A C 1
ATOM 2190 O O . LYS A 1 262 ? 182.591 135.433 155.589 1.00 199.58 262 LYS A O 1
ATOM 2196 N N . ARG A 1 263 ? 184.155 134.375 156.807 1.00 184.27 263 ARG A N 1
ATOM 2197 C CA . ARG A 1 263 ? 183.877 135.150 158.007 1.00 182.23 263 ARG A CA 1
ATOM 2198 C C . ARG A 1 263 ? 184.409 136.569 157.860 1.00 182.03 263 ARG A C 1
ATOM 2199 O O . ARG A 1 263 ? 185.563 136.776 157.475 1.00 181.13 263 ARG A O 1
ATOM 2207 N N . THR A 1 264 ? 183.564 137.545 158.170 1.00 172.86 264 THR A N 1
ATOM 2208 C CA . THR A 1 264 ? 183.938 138.950 158.201 1.00 171.23 264 THR A CA 1
ATOM 2209 C C . THR A 1 264 ? 184.025 139.413 159.651 1.00 172.34 264 THR A C 1
ATOM 2210 O O . THR A 1 264 ? 183.834 138.636 160.591 1.00 174.54 264 THR A O 1
ATOM 2214 N N . PHE A 1 265 ? 184.321 140.698 159.832 1.00 163.95 265 PHE A N 1
ATOM 2215 C CA . PHE A 1 265 ? 184.445 141.264 161.166 1.00 163.39 265 PHE A CA 1
ATOM 2216 C C . PHE A 1 265 ? 183.954 142.702 161.146 1.00 163.40 265 PHE A C 1
ATOM 2217 O O . PHE A 1 265 ? 184.009 143.379 160.117 1.00 163.85 265 PHE A O 1
ATOM 2225 N N . LYS A 1 266 ? 183.472 143.161 162.301 1.00 146.04 266 LYS A N 1
ATOM 2226 C CA . LYS A 1 266 ? 182.996 144.535 162.447 1.00 144.20 266 LYS A CA 1
ATOM 2227 C C . LYS A 1 266 ? 183.130 144.907 163.920 1.00 142.37 266 LYS A C 1
ATOM 2228 O O . LYS A 1 266 ? 182.306 144.497 164.742 1.00 145.11 266 LYS A O 1
ATOM 2234 N N . ALA A 1 267 ? 184.166 145.675 164.243 1.00 138.95 267 ALA A N 1
ATOM 2235 C CA . ALA A 1 267 ? 184.367 146.106 165.618 1.00 139.74 267 ALA A CA 1
ATOM 2236 C C . ALA A 1 267 ? 183.198 146.969 166.072 1.00 140.63 267 ALA A C 1
ATOM 2237 O O . ALA A 1 267 ? 182.772 147.884 165.362 1.00 140.44 267 ALA A O 1
ATOM 2239 N N . VAL A 1 268 ? 182.679 146.672 167.260 1.00 134.92 268 VAL A N 1
ATOM 2240 C CA . VAL A 1 268 ? 181.553 147.385 167.842 1.00 133.51 268 VAL A CA 1
ATOM 2241 C C . VAL A 1 268 ? 181.848 147.628 169.317 1.00 133.53 268 VAL A C 1
ATOM 2242 O O . VAL A 1 268 ? 182.858 147.169 169.855 1.00 135.75 268 VAL A O 1
ATOM 2246 N N . ASP A 1 269 ? 180.952 148.361 169.972 1.00 134.92 269 ASP A N 1
ATOM 2247 C CA . ASP A 1 269 ? 181.070 148.651 171.395 1.00 135.78 269 ASP A CA 1
ATOM 2248 C C . ASP A 1 269 ? 179.719 148.417 172.048 1.00 134.71 269 ASP A C 1
ATOM 2249 O O . ASP A 1 269 ? 178.725 149.034 171.655 1.00 136.36 269 ASP A O 1
ATOM 2254 N N . SER A 1 270 ? 179.684 147.534 173.040 1.00 127.61 270 SER A N 1
ATOM 2255 C CA . SER A 1 270 ? 178.454 147.298 173.774 1.00 126.51 270 SER A CA 1
ATOM 2256 C C . SER A 1 270 ? 178.037 148.564 174.515 1.00 131.69 270 SER A C 1
ATOM 2257 O O . SER A 1 270 ? 178.844 149.458 174.779 1.00 130.69 270 SER A O 1
ATOM 2260 N N . GLU A 1 271 ? 176.740 148.649 174.808 1.00 142.97 271 GLU A N 1
ATOM 2261 C CA . GLU A 1 271 ? 176.152 149.766 175.543 1.00 145.26 271 GLU A CA 1
ATOM 2262 C C . GLU A 1 271 ? 176.461 151.113 174.897 1.00 143.40 271 GLU A C 1
ATOM 2263 O O . GLU A 1 271 ? 176.299 152.158 175.535 1.00 143.81 271 GLU A O 1
ATOM 2269 N N . LYS A 1 272 ? 176.912 151.106 173.643 1.00 136.26 272 LYS A N 1
ATOM 2270 C CA . LYS A 1 272 ? 177.079 152.343 172.890 1.00 132.12 272 LYS A CA 1
ATOM 2271 C C . LYS A 1 272 ? 176.556 152.187 171.467 1.00 131.79 272 LYS A C 1
ATOM 2272 O O . LYS A 1 272 ? 176.153 153.170 170.839 1.00 132.96 272 LYS A O 1
ATOM 2278 N N . ASP A 1 273 ? 176.555 150.960 170.953 1.00 124.25 273 ASP A N 1
ATOM 2279 C CA . ASP A 1 273 ? 176.140 150.673 169.588 1.00 122.07 273 ASP A CA 1
ATOM 2280 C C . ASP A 1 273 ? 174.758 150.038 169.597 1.00 122.14 273 ASP A C 1
ATOM 2281 O O . ASP A 1 273 ? 174.512 149.082 170.339 1.00 125.66 273 ASP A O 1
ATOM 2286 N N . TRP A 1 274 ? 173.862 150.575 168.769 1.00 103.31 274 TRP A N 1
ATOM 2287 C CA . TRP A 1 274 ? 172.506 150.046 168.683 1.00 102.66 274 TRP A CA 1
ATOM 2288 C C . TRP A 1 274 ? 172.515 148.579 168.269 1.00 104.52 274 TRP A C 1
ATOM 2289 O O . TRP A 1 274 ? 171.899 147.728 168.924 1.00 111.71 274 TRP A O 1
ATOM 2300 N N . ILE A 1 275 ? 173.226 148.264 167.185 1.00 103.00 275 ILE A N 1
ATOM 2301 C CA . ILE A 1 275 ? 173.235 146.898 166.671 1.00 104.99 275 ILE A CA 1
ATOM 2302 C C . ILE A 1 275 ? 173.853 145.948 167.686 1.00 106.63 275 ILE A C 1
ATOM 2303 O O . ILE A 1 275 ? 173.360 144.833 167.892 1.00 114.03 275 ILE A O 1
ATOM 2308 N N . ALA A 1 276 ? 174.952 146.359 168.321 1.00 109.13 276 ALA A N 1
ATOM 2309 C CA . ALA A 1 276 ? 175.610 145.489 169.289 1.00 108.47 276 ALA A CA 1
ATOM 2310 C C . ALA A 1 276 ? 174.692 145.189 170.465 1.00 109.71 276 ALA A C 1
ATOM 2311 O O . ALA A 1 276 ? 174.570 144.037 170.895 1.00 116.82 276 ALA A O 1
ATOM 2313 N N . ILE A 1 277 ? 174.030 146.218 170.995 1.00 104.61 277 ILE A N 1
ATOM 2314 C CA . ILE A 1 277 ? 173.122 146.019 172.120 1.00 101.70 277 ILE A CA 1
ATOM 2315 C C . ILE A 1 277 ? 171.991 145.082 171.721 1.00 104.14 277 ILE A C 1
ATOM 2316 O O . ILE A 1 277 ? 171.647 144.142 172.450 1.00 107.19 277 ILE A O 1
ATOM 2321 N N . LYS A 1 278 ? 171.394 145.329 170.553 1.00 101.68 278 LYS A N 1
ATOM 2322 C CA . LYS A 1 278 ? 170.276 144.507 170.106 1.00 96.13 278 LYS A CA 1
ATOM 2323 C C . LYS A 1 278 ? 170.694 143.051 169.953 1.00 100.20 278 LYS A C 1
ATOM 2324 O O . LYS A 1 278 ? 170.010 142.140 170.435 1.00 110.09 278 LYS A O 1
ATOM 2330 N N . THR A 1 279 ? 171.823 142.814 169.284 1.00 101.24 279 THR A N 1
ATOM 2331 C CA . THR A 1 279 ? 172.272 141.447 169.054 1.00 100.01 279 THR A CA 1
ATOM 2332 C C . THR A 1 279 ? 172.620 140.753 170.363 1.00 105.38 279 THR A C 1
ATOM 2333 O O . THR A 1 279 ? 172.292 139.577 170.552 1.00 113.32 279 THR A O 1
ATOM 2337 N N . LYS A 1 280 ? 173.286 141.460 171.278 1.00 110.92 280 LYS A N 1
ATOM 2338 C CA . LYS A 1 280 ? 173.637 140.855 172.556 1.00 107.73 280 LYS A CA 1
ATOM 2339 C C . LYS A 1 280 ? 172.390 140.468 173.338 1.00 106.15 280 LYS A C 1
ATOM 2340 O O . LYS A 1 280 ? 172.311 139.363 173.887 1.00 110.62 280 LYS A O 1
ATOM 2346 N N . THR A 1 281 ? 171.400 141.362 173.395 1.00 100.27 281 THR A N 1
ATOM 2347 C CA . THR A 1 281 ? 170.176 141.046 174.123 1.00 101.48 281 THR A CA 1
ATOM 2348 C C . THR A 1 281 ? 169.446 139.871 173.487 1.00 102.23 281 THR A C 1
ATOM 2349 O O . THR A 1 281 ? 168.951 138.981 174.191 1.00 107.26 281 THR A O 1
ATOM 2353 N N . GLU A 1 282 ? 169.364 139.851 172.155 1.00 100.33 282 GLU A N 1
ATOM 2354 C CA . GLU A 1 282 ? 168.680 138.752 171.484 1.00 93.83 282 GLU A CA 1
ATOM 2355 C C . GLU A 1 282 ? 169.385 137.428 171.737 1.00 98.84 282 GLU A C 1
ATOM 2356 O O . GLU A 1 282 ? 168.733 136.408 171.987 1.00 105.00 282 GLU A O 1
ATOM 2362 N N . GLN A 1 283 ? 170.717 137.418 171.671 1.00 100.76 283 GLN A N 1
ATOM 2363 C CA . GLN A 1 283 ? 171.455 136.189 171.939 1.00 101.75 283 GLN A CA 1
ATOM 2364 C C . GLN A 1 283 ? 171.251 135.733 173.376 1.00 104.69 283 GLN A C 1
ATOM 2365 O O . GLN A 1 283 ? 171.090 134.537 173.638 1.00 110.65 283 GLN A O 1
ATOM 2371 N N . GLU A 1 284 ? 171.261 136.672 174.324 1.00 110.29 284 GLU A N 1
ATOM 2372 C CA . GLU A 1 284 ? 171.034 136.303 175.716 1.00 108.24 284 GLU A CA 1
ATOM 2373 C C . GLU A 1 284 ? 169.654 135.689 175.900 1.00 104.23 284 GLU A C 1
ATOM 2374 O O . GLU A 1 284 ? 169.501 134.692 176.614 1.00 108.40 284 GLU A O 1
ATOM 2380 N N . ILE A 1 285 ? 168.636 136.269 175.264 1.00 100.77 285 ILE A N 1
ATOM 2381 C CA . ILE A 1 285 ? 167.291 135.706 175.362 1.00 98.32 285 ILE A CA 1
ATOM 2382 C C . ILE A 1 285 ? 167.258 134.309 174.754 1.00 98.66 285 ILE A C 1
ATOM 2383 O O . ILE A 1 285 ? 166.696 133.373 175.334 1.00 102.71 285 ILE A O 1
ATOM 2388 N N . GLU A 1 286 ? 167.862 134.148 173.575 1.00 103.12 286 GLU A N 1
ATOM 2389 C CA . GLU A 1 286 ? 167.795 132.869 172.877 1.00 101.41 286 GLU A CA 1
ATOM 2390 C C . GLU A 1 286 ? 168.503 131.768 173.654 1.00 104.62 286 GLU A C 1
ATOM 2391 O O . GLU A 1 286 ? 167.992 130.647 173.760 1.00 109.07 286 GLU A O 1
ATOM 2397 N N . HIS A 1 287 ? 169.683 132.063 174.201 1.00 108.89 287 HIS A N 1
ATOM 2398 C CA . HIS A 1 287 ? 170.461 131.032 174.876 1.00 110.71 287 HIS A CA 1
ATOM 2399 C C . HIS A 1 287 ? 169.764 130.504 176.120 1.00 115.38 287 HIS A C 1
ATOM 2400 O O . HIS A 1 287 ? 170.051 129.381 176.547 1.00 117.81 287 HIS A O 1
ATOM 2407 N N . SER A 1 288 ? 168.860 131.281 176.712 1.00 104.50 288 SER A N 1
ATOM 2408 C CA . SER A 1 288 ? 168.109 130.817 177.870 1.00 99.75 288 SER A CA 1
ATOM 2409 C C . SER A 1 288 ? 167.019 129.819 177.505 1.00 102.15 288 SER A C 1
ATOM 2410 O O . SER A 1 288 ? 166.501 129.143 178.399 1.00 104.71 288 SER A O 1
ATOM 2413 N N . HIS A 1 289 ? 166.669 129.702 176.225 1.00 105.18 289 HIS A N 1
ATOM 2414 C CA . HIS A 1 289 ? 165.609 128.796 175.783 1.00 103.12 289 HIS A CA 1
ATOM 2415 C C . HIS A 1 289 ? 164.285 129.131 176.463 1.00 110.34 289 HIS A C 1
ATOM 2416 O O . HIS A 1 289 ? 163.520 128.245 176.846 1.00 113.87 289 HIS A O 1
ATOM 2423 N N . LYS A 1 290 ? 164.011 130.425 176.614 1.00 106.64 290 LYS A N 1
ATOM 2424 C CA . LYS A 1 290 ? 162.808 130.875 177.296 1.00 101.50 290 LYS A CA 1
ATOM 2425 C C . LYS A 1 290 ? 162.305 132.144 176.629 1.00 101.96 290 LYS A C 1
ATOM 2426 O O . LYS A 1 290 ? 163.042 132.830 175.917 1.00 106.09 290 LYS A O 1
ATOM 2432 N N . THR A 1 291 ? 161.032 132.448 176.867 1.00 91.79 291 THR A N 1
ATOM 2433 C CA . THR A 1 291 ? 160.428 133.639 176.296 1.00 88.51 291 THR A CA 1
ATOM 2434 C C . THR A 1 291 ? 160.992 134.893 176.960 1.00 90.17 291 THR A C 1
ATOM 2435 O O . THR A 1 291 ? 161.622 134.843 178.019 1.00 100.35 291 THR A O 1
ATOM 2439 N N . VAL A 1 292 ? 160.757 136.036 176.316 1.00 83.07 292 VAL A N 1
ATOM 2440 C CA . VAL A 1 292 ? 161.296 137.294 176.825 1.00 84.83 292 VAL A CA 1
ATOM 2441 C C . VAL A 1 292 ? 160.719 137.603 178.200 1.00 88.60 292 VAL A C 1
ATOM 2442 O O . VAL A 1 292 ? 161.431 138.067 179.098 1.00 99.96 292 VAL A O 1
ATOM 2446 N N . GLY A 1 293 ? 159.422 137.358 178.389 1.00 89.03 293 GLY A N 1
ATOM 2447 C CA . GLY A 1 293 ? 158.821 137.601 179.690 1.00 84.93 293 GLY A CA 1
ATOM 2448 C C . GLY A 1 293 ? 159.417 136.729 180.777 1.00 84.11 293 GLY A C 1
ATOM 2449 O O . GLY A 1 293 ? 159.729 137.208 181.871 1.00 95.27 293 GLY A O 1
ATOM 2450 N N . THR A 1 294 ? 159.585 135.437 180.494 1.00 84.67 294 THR A N 1
ATOM 2451 C CA . THR A 1 294 ? 160.211 134.546 181.464 1.00 82.27 294 THR A CA 1
ATOM 2452 C C . THR A 1 294 ? 161.658 134.946 181.718 1.00 83.30 294 THR A C 1
ATOM 2453 O O . THR A 1 294 ? 162.142 134.870 182.852 1.00 92.13 294 THR A O 1
ATOM 2457 N N . TYR A 1 295 ? 162.370 135.355 180.668 1.00 86.70 295 TYR A N 1
ATOM 2458 C CA . TYR A 1 295 ? 163.742 135.818 180.839 1.00 84.69 295 TYR A CA 1
ATOM 2459 C C . TYR A 1 295 ? 163.798 137.003 181.793 1.00 86.67 295 TYR A C 1
ATOM 2460 O O . TYR A 1 295 ? 164.623 137.039 182.715 1.00 90.90 295 TYR A O 1
ATOM 2469 N N . ILE A 1 296 ? 162.912 137.981 181.592 1.00 81.13 296 ILE A N 1
ATOM 2470 C CA . ILE A 1 296 ? 162.866 139.139 182.478 1.00 78.80 296 ILE A CA 1
ATOM 2471 C C . ILE A 1 296 ? 162.536 138.706 183.897 1.00 80.06 296 ILE A C 1
ATOM 2472 O O . ILE A 1 296 ? 163.148 139.176 184.862 1.00 88.98 296 ILE A O 1
ATOM 2477 N N . TYR A 1 297 ? 161.558 137.813 184.050 1.00 79.35 297 TYR A N 1
ATOM 2478 C CA . TYR A 1 297 ? 161.151 137.390 185.386 1.00 79.18 297 TYR A CA 1
ATOM 2479 C C . TYR A 1 297 ? 162.295 136.708 186.123 1.00 88.49 297 TYR A C 1
ATOM 2480 O O . TYR A 1 297 ? 162.527 136.974 187.307 1.00 98.97 297 TYR A O 1
ATOM 2489 N N . GLU A 1 298 ? 163.029 135.828 185.442 1.00 99.55 298 GLU A N 1
ATOM 2490 C CA . GLU A 1 298 ? 164.110 135.110 186.109 1.00 91.54 298 GLU A CA 1
ATOM 2491 C C . GLU A 1 298 ? 165.288 136.030 186.404 1.00 94.33 298 GLU A C 1
ATOM 2492 O O . GLU A 1 298 ? 165.912 135.926 187.467 1.00 102.89 298 GLU A O 1
ATOM 2498 N N . THR A 1 299 ? 165.605 136.945 185.485 1.00 91.34 299 THR A N 1
ATOM 2499 C CA . THR A 1 299 ? 166.638 137.931 185.774 1.00 86.93 299 THR A CA 1
ATOM 2500 C C . THR A 1 299 ? 166.259 138.768 186.987 1.00 84.95 299 THR A C 1
ATOM 2501 O O . THR A 1 299 ? 167.105 139.066 187.838 1.00 92.56 299 THR A O 1
ATOM 2505 N N . LEU A 1 300 ? 164.988 139.154 187.081 1.00 91.12 300 LEU A N 1
ATOM 2506 C CA . LEU A 1 300 ? 164.525 139.939 188.218 1.00 82.04 300 LEU A CA 1
ATOM 2507 C C . LEU A 1 300 ? 164.584 139.124 189.503 1.00 84.45 300 LEU A C 1
ATOM 2508 O O . LEU A 1 300 ? 164.860 139.664 190.580 1.00 95.87 300 LEU A O 1
ATOM 2513 N N . LEU A 1 301 ? 164.320 137.820 189.411 1.00 93.50 301 LEU A N 1
ATOM 2514 C CA . LEU A 1 301 ? 164.485 136.949 190.569 1.00 92.91 301 LEU A CA 1
ATOM 2515 C C . LEU A 1 301 ? 165.936 136.921 191.028 1.00 91.33 301 LEU A C 1
ATOM 2516 O O . LEU A 1 301 ? 166.215 136.939 192.232 1.00 95.39 301 LEU A O 1
ATOM 2521 N N . GLN A 1 302 ? 166.875 136.865 190.083 1.00 104.13 302 GLN A N 1
ATOM 2522 C CA . GLN A 1 302 ? 168.286 136.806 190.451 1.00 101.45 302 GLN A CA 1
ATOM 2523 C C . GLN A 1 302 ? 168.754 138.119 191.068 1.00 103.19 302 GLN A C 1
ATOM 2524 O O . GLN A 1 302 ? 169.419 138.123 192.110 1.00 100.01 302 GLN A O 1
ATOM 2530 N N . ASN A 1 303 ? 168.420 139.245 190.439 1.00 96.66 303 ASN A N 1
ATOM 2531 C CA . ASN A 1 303 ? 168.874 140.565 190.875 1.00 84.44 303 ASN A CA 1
ATOM 2532 C C . ASN A 1 303 ? 167.672 141.495 190.968 1.00 87.29 303 ASN A C 1
ATOM 2533 O O . ASN A 1 303 ? 167.283 142.124 189.975 1.00 94.25 303 ASN A O 1
ATOM 2538 N N . PRO A 1 304 ? 167.057 141.612 192.147 1.00 84.36 304 PRO A N 1
ATOM 2539 C CA . PRO A 1 304 ? 165.856 142.456 192.265 1.00 85.85 304 PRO A CA 1
ATOM 2540 C C . PRO A 1 304 ? 166.093 143.916 191.926 1.00 87.28 304 PRO A C 1
ATOM 2541 O O . PRO A 1 304 ? 165.130 144.621 191.602 1.00 92.88 304 PRO A O 1
ATOM 2545 N N . LYS A 1 305 ? 167.331 144.396 191.990 1.00 99.46 305 LYS A N 1
ATOM 2546 C CA . LYS A 1 305 ? 167.629 145.794 191.706 1.00 91.63 305 LYS A CA 1
ATOM 2547 C C . LYS A 1 305 ? 167.766 146.077 190.216 1.00 94.66 305 LYS A C 1
ATOM 2548 O O . LYS A 1 305 ? 167.985 147.233 189.840 1.00 96.47 305 LYS A O 1
ATOM 2554 N N . GLN A 1 306 ? 167.639 145.061 189.367 1.00 95.31 306 GLN A N 1
ATOM 2555 C CA . GLN A 1 306 ? 167.861 145.236 187.939 1.00 93.73 306 GLN A CA 1
ATOM 2556 C C . GLN A 1 306 ? 166.845 146.201 187.339 1.00 92.45 306 GLN A C 1
ATOM 2557 O O . GLN A 1 306 ? 165.647 146.128 187.621 1.00 93.69 306 GLN A O 1
ATOM 2563 N N . LYS A 1 307 ? 167.338 147.112 186.504 1.00 91.40 307 LYS A N 1
ATOM 2564 C CA . LYS A 1 307 ? 166.476 147.967 185.702 1.00 84.66 307 LYS A CA 1
ATOM 2565 C C . LYS A 1 307 ? 166.054 147.210 184.451 1.00 87.78 307 LYS A C 1
ATOM 2566 O O . LYS A 1 307 ? 166.897 146.648 183.745 1.00 93.40 307 LYS A O 1
ATOM 2572 N N . ILE A 1 308 ? 164.752 147.191 184.175 1.00 92.61 308 ILE A N 1
ATOM 2573 C CA . ILE A 1 308 ? 164.236 146.441 183.037 1.00 86.17 308 ILE A CA 1
ATOM 2574 C C . ILE A 1 308 ? 164.115 147.369 181.837 1.00 88.79 308 ILE A C 1
ATOM 2575 O O . ILE A 1 308 ? 164.849 147.222 180.853 1.00 101.45 308 ILE A O 1
ATOM 2580 N N . LYS A 1 309 ? 163.234 148.361 181.937 1.00 95.56 309 LYS A N 1
ATOM 2581 C CA . LYS A 1 309 ? 162.983 149.268 180.824 1.00 92.67 309 LYS A CA 1
ATOM 2582 C C . LYS A 1 309 ? 164.183 150.179 180.617 1.00 95.37 309 LYS A C 1
ATOM 2583 O O . LYS A 1 309 ? 164.583 150.909 181.529 1.00 103.40 309 LYS A O 1
ATOM 2589 N N . GLY A 1 310 ? 164.753 150.140 179.417 1.00 97.58 310 GLY A N 1
ATOM 2590 C CA . GLY A 1 310 ? 165.863 150.994 179.069 1.00 100.32 310 GLY A CA 1
ATOM 2591 C C . GLY A 1 310 ? 167.222 150.471 179.473 1.00 102.18 310 GLY A C 1
ATOM 2592 O O . GLY A 1 310 ? 168.233 151.069 179.085 1.00 108.19 310 GLY A O 1
ATOM 2593 N N . LYS A 1 311 ? 167.285 149.398 180.257 1.00 100.17 311 LYS A N 1
ATOM 2594 C CA . LYS A 1 311 ? 168.556 148.773 180.600 1.00 90.08 311 LYS A CA 1
ATOM 2595 C C . LYS A 1 311 ? 168.633 147.318 180.168 1.00 96.21 311 LYS A C 1
ATOM 2596 O O . LYS A 1 311 ? 169.576 146.938 179.466 1.00 105.05 311 LYS A O 1
ATOM 2602 N N . LEU A 1 312 ? 167.667 146.488 180.559 1.00 91.04 312 LEU A N 1
ATOM 2603 C CA . LEU A 1 312 ? 167.791 145.054 180.329 1.00 88.58 312 LEU A CA 1
ATOM 2604 C C . LEU A 1 312 ? 167.294 144.651 178.947 1.00 91.50 312 LEU A C 1
ATOM 2605 O O . LEU A 1 312 ? 167.972 143.902 178.239 1.00 96.36 312 LEU A O 1
ATOM 2610 N N . VAL A 1 313 ? 166.098 145.075 178.603 1.00 91.08 313 VAL A N 1
ATOM 2611 C CA . VAL A 1 313 ? 165.568 144.756 177.311 1.00 90.28 313 VAL A CA 1
ATOM 2612 C C . VAL A 1 313 ? 165.050 146.047 176.760 1.00 95.38 313 VAL A C 1
ATOM 2613 O O . VAL A 1 313 ? 164.069 146.584 177.239 1.00 99.85 313 VAL A O 1
ATOM 2617 N N . ARG A 1 314 ? 165.755 146.561 175.770 1.00 100.04 314 ARG A N 1
ATOM 2618 C CA . ARG A 1 314 ? 165.337 147.741 175.059 1.00 97.92 314 ARG A CA 1
ATOM 2619 C C . ARG A 1 314 ? 164.683 147.356 173.736 1.00 102.12 314 ARG A C 1
ATOM 2620 O O . ARG A 1 314 ? 163.518 146.985 173.734 1.00 106.47 314 ARG A O 1
ATOM 2628 N N . THR A 1 315 ? 165.400 147.437 172.621 1.00 97.19 315 THR A N 1
ATOM 2629 C CA . THR A 1 315 ? 164.808 147.123 171.323 1.00 98.04 315 THR A CA 1
ATOM 2630 C C . THR A 1 315 ? 165.125 145.714 170.942 1.00 96.60 315 THR A C 1
ATOM 2631 O O . THR A 1 315 ? 166.275 145.321 171.021 1.00 96.52 315 THR A O 1
ATOM 2635 N N . ILE A 1 316 ? 164.125 144.923 170.557 1.00 91.42 316 ILE A N 1
ATOM 2636 C CA . ILE A 1 316 ? 164.456 143.590 170.073 1.00 88.39 316 ILE A CA 1
ATOM 2637 C C . ILE A 1 316 ? 163.488 143.246 168.949 1.00 95.10 316 ILE A C 1
ATOM 2638 O O . ILE A 1 316 ? 162.529 143.970 168.680 1.00 103.60 316 ILE A O 1
ATOM 2643 N N . GLU A 1 317 ? 163.753 142.124 168.287 1.00 98.40 317 GLU A N 1
ATOM 2644 C CA . GLU A 1 317 ? 162.923 141.720 167.163 1.00 93.08 317 GLU A CA 1
ATOM 2645 C C . GLU A 1 317 ? 161.495 141.456 167.622 1.00 98.10 317 GLU A C 1
ATOM 2646 O O . GLU A 1 317 ? 161.261 140.911 168.704 1.00 107.14 317 GLU A O 1
ATOM 2652 N N . ARG A 1 318 ? 160.535 141.845 166.782 1.00 93.03 318 ARG A N 1
ATOM 2653 C CA . ARG A 1 318 ? 159.128 141.648 167.107 1.00 84.89 318 ARG A CA 1
ATOM 2654 C C . ARG A 1 318 ? 158.764 140.174 167.206 1.00 84.54 318 ARG A C 1
ATOM 2655 O O . ARG A 1 318 ? 157.728 139.837 167.793 1.00 95.68 318 ARG A O 1
ATOM 2663 N N . LYS A 1 319 ? 159.592 139.290 166.648 1.00 92.99 319 LYS A N 1
ATOM 2664 C CA . LYS A 1 319 ? 159.275 137.867 166.661 1.00 92.41 319 LYS A CA 1
ATOM 2665 C C . LYS A 1 319 ? 159.202 137.330 168.083 1.00 95.91 319 LYS A C 1
ATOM 2666 O O . LYS A 1 319 ? 158.387 136.452 168.377 1.00 102.73 319 LYS A O 1
ATOM 2672 N N . PHE A 1 320 ? 160.052 137.834 168.979 1.00 86.79 320 PHE A N 1
ATOM 2673 C CA . PHE A 1 320 ? 160.023 137.369 170.362 1.00 90.39 320 PHE A CA 1
ATOM 2674 C C . PHE A 1 320 ? 158.675 137.667 171.008 1.00 94.05 320 PHE A C 1
ATOM 2675 O O . PHE A 1 320 ? 158.042 136.782 171.601 1.00 94.95 320 PHE A O 1
ATOM 2683 N N . TYR A 1 321 ? 158.222 138.917 170.901 1.00 89.14 321 TYR A N 1
ATOM 2684 C CA . TYR A 1 321 ? 156.932 139.290 171.466 1.00 82.65 321 TYR A CA 1
ATOM 2685 C C . TYR A 1 321 ? 155.806 138.499 170.820 1.00 84.16 321 TYR A C 1
ATOM 2686 O O . TYR A 1 321 ? 154.892 138.028 171.509 1.00 93.95 321 TYR A O 1
ATOM 2695 N N . LYS A 1 322 ? 155.848 138.348 169.495 1.00 87.06 322 LYS A N 1
ATOM 2696 C CA . LYS A 1 322 ? 154.786 137.618 168.813 1.00 85.49 322 LYS A CA 1
ATOM 2697 C C . LYS A 1 322 ? 154.734 136.169 169.274 1.00 87.63 322 LYS A C 1
ATOM 2698 O O . LYS A 1 322 ? 153.651 135.630 169.522 1.00 98.10 322 LYS A O 1
ATOM 2704 N N . GLU A 1 323 ? 155.893 135.522 169.403 1.00 96.08 323 GLU A N 1
ATOM 2705 C CA . GLU A 1 323 ? 155.921 134.131 169.838 1.00 95.44 323 GLU A CA 1
ATOM 2706 C C . GLU A 1 323 ? 155.407 133.992 171.262 1.00 97.72 323 GLU A C 1
ATOM 2707 O O . GLU A 1 323 ? 154.627 133.078 171.563 1.00 104.44 323 GLU A O 1
ATOM 2713 N N . GLU A 1 324 ? 155.829 134.887 172.158 1.00 88.57 324 GLU A N 1
ATOM 2714 C CA . GLU A 1 324 ? 155.352 134.803 173.534 1.00 81.71 324 GLU A CA 1
ATOM 2715 C C . GLU A 1 324 ? 153.844 134.993 173.605 1.00 86.05 324 GLU A C 1
ATOM 2716 O O . GLU A 1 324 ? 153.147 134.245 174.302 1.00 91.28 324 GLU A O 1
ATOM 2722 N N . LEU A 1 325 ? 153.317 135.990 172.890 1.00 84.70 325 LEU A N 1
ATOM 2723 C CA . LEU A 1 325 ? 151.880 136.231 172.927 1.00 82.75 325 LEU A CA 1
ATOM 2724 C C . LEU A 1 325 ? 151.113 135.068 172.315 1.00 86.10 325 LEU A C 1
ATOM 2725 O O . LEU A 1 325 ? 150.048 134.692 172.814 1.00 95.62 325 LEU A O 1
ATOM 2730 N N . ARG A 1 326 ? 151.631 134.490 171.229 1.00 93.74 326 ARG A N 1
ATOM 2731 C CA . ARG A 1 326 ? 150.973 133.337 170.631 1.00 90.02 326 ARG A CA 1
ATOM 2732 C C . ARG A 1 326 ? 150.932 132.171 171.604 1.00 92.07 326 ARG A C 1
ATOM 2733 O O . ARG A 1 326 ? 149.903 131.503 171.736 1.00 97.98 326 ARG A O 1
ATOM 2741 N N . GLN A 1 327 ? 152.041 131.909 172.296 1.00 91.35 327 GLN A N 1
ATOM 2742 C CA . GLN A 1 327 ? 152.048 130.827 173.273 1.00 88.98 327 GLN A CA 1
ATOM 2743 C C . GLN A 1 327 ? 151.042 131.090 174.385 1.00 85.62 327 GLN A C 1
ATOM 2744 O O . GLN A 1 327 ? 150.283 130.192 174.773 1.00 84.43 327 GLN A O 1
ATOM 2750 N N . ILE A 1 328 ? 151.009 132.321 174.899 1.00 84.50 328 ILE A N 1
ATOM 2751 C CA . ILE A 1 328 ? 150.089 132.646 175.985 1.00 81.40 328 ILE A CA 1
ATOM 2752 C C . ILE A 1 328 ? 148.649 132.444 175.536 1.00 83.68 328 ILE A C 1
ATOM 2753 O O . ILE A 1 328 ? 147.843 131.816 176.233 1.00 88.24 328 ILE A O 1
ATOM 2758 N N . LEU A 1 329 ? 148.301 132.981 174.365 1.00 89.90 329 LEU A N 1
ATOM 2759 C CA . LEU A 1 329 ? 146.925 132.891 173.893 1.00 88.88 329 LEU A CA 1
ATOM 2760 C C . LEU A 1 329 ? 146.539 131.451 173.585 1.00 90.89 329 LEU A C 1
ATOM 2761 O O . LEU A 1 329 ? 145.422 131.025 173.895 1.00 95.31 329 LEU A O 1
ATOM 2766 N N . GLU A 1 330 ? 147.447 130.683 172.980 1.00 99.93 330 GLU A N 1
ATOM 2767 C CA . GLU A 1 330 ? 147.152 129.287 172.690 1.00 93.23 330 GLU A CA 1
ATOM 2768 C C . GLU A 1 330 ? 146.912 128.503 173.971 1.00 96.92 330 GLU A C 1
ATOM 2769 O O . GLU A 1 330 ? 145.990 127.683 174.042 1.00 99.10 330 GLU A O 1
ATOM 2775 N N . LYS A 1 331 ? 147.735 128.734 174.996 1.00 96.17 331 LYS A N 1
ATOM 2776 C CA . LYS A 1 331 ? 147.540 128.022 176.253 1.00 85.73 331 LYS A CA 1
ATOM 2777 C C . LYS A 1 331 ? 146.237 128.433 176.926 1.00 88.51 331 LYS A C 1
ATOM 2778 O O . LYS A 1 331 ? 145.502 127.580 177.437 1.00 96.76 331 LYS A O 1
ATOM 2784 N N . GLN A 1 332 ? 145.930 129.730 176.939 1.00 92.17 332 GLN A N 1
ATOM 2785 C CA . GLN A 1 332 ? 144.748 130.204 177.647 1.00 88.40 332 GLN A CA 1
ATOM 2786 C C . GLN A 1 332 ? 143.454 129.902 176.905 1.00 90.07 332 GLN A C 1
ATOM 2787 O O . GLN A 1 332 ? 142.390 129.881 177.532 1.00 99.64 332 GLN A O 1
ATOM 2793 N N . LYS A 1 333 ? 143.515 129.671 175.593 1.00 101.00 333 LYS A N 1
ATOM 2794 C CA . LYS A 1 333 ? 142.313 129.293 174.860 1.00 95.36 333 LYS A CA 1
ATOM 2795 C C . LYS A 1 333 ? 141.769 127.954 175.337 1.00 95.76 333 LYS A C 1
ATOM 2796 O O . LYS A 1 333 ? 140.567 127.695 175.219 1.00 96.91 333 LYS A O 1
ATOM 2802 N N . GLU A 1 334 ? 142.635 127.094 175.875 1.00 100.83 334 GLU A N 1
ATOM 2803 C CA . GLU A 1 334 ? 142.202 125.784 176.342 1.00 100.59 334 GLU A CA 1
ATOM 2804 C C . GLU A 1 334 ? 141.355 125.864 177.604 1.00 103.29 334 GLU A C 1
ATOM 2805 O O . GLU A 1 334 ? 140.577 124.943 177.869 1.00 102.10 334 GLU A O 1
ATOM 2811 N N . PHE A 1 335 ? 141.485 126.936 178.383 1.00 91.82 335 PHE A N 1
ATOM 2812 C CA . PHE A 1 335 ? 140.844 127.035 179.689 1.00 88.97 335 PHE A CA 1
ATOM 2813 C C . PHE A 1 335 ? 139.625 127.946 179.694 1.00 97.72 335 PHE A C 1
ATOM 2814 O O . PHE A 1 335 ? 138.659 127.669 180.410 1.00 98.15 335 PHE A O 1
ATOM 2822 N N . HIS A 1 336 ? 139.645 129.028 178.922 1.00 96.56 336 HIS A N 1
ATOM 2823 C CA . HIS A 1 336 ? 138.569 130.012 178.917 1.00 93.27 336 HIS A CA 1
ATOM 2824 C C . HIS A 1 336 ? 137.641 129.723 177.745 1.00 95.22 336 HIS A C 1
ATOM 2825 O O . HIS A 1 336 ? 138.024 129.893 176.584 1.00 103.29 336 HIS A O 1
ATOM 2832 N N . GLN A 1 337 ? 136.417 129.290 178.053 1.00 105.42 337 GLN A N 1
ATOM 2833 C CA . GLN A 1 337 ? 135.452 128.989 177.004 1.00 107.57 337 GLN A CA 1
ATOM 2834 C C . GLN A 1 337 ? 135.093 130.219 176.184 1.00 109.23 337 GLN A C 1
ATOM 2835 O O . GLN A 1 337 ? 134.665 130.079 175.034 1.00 112.52 337 GLN A O 1
ATOM 2841 N N . GLU A 1 338 ? 135.258 131.418 176.745 1.00 104.16 338 GLU A N 1
ATOM 2842 C CA . GLU A 1 338 ? 134.948 132.628 175.993 1.00 98.13 338 GLU A CA 1
ATOM 2843 C C . GLU A 1 338 ? 135.811 132.740 174.746 1.00 102.46 338 GLU A C 1
ATOM 2844 O O . GLU A 1 338 ? 135.356 133.256 173.720 1.00 106.73 338 GLU A O 1
ATOM 2850 N N . LEU A 1 339 ? 137.053 132.264 174.813 1.00 98.01 339 LEU A N 1
ATOM 2851 C CA . LEU A 1 339 ? 137.939 132.286 173.659 1.00 91.06 339 LEU A CA 1
ATOM 2852 C C . LEU A 1 339 ? 137.602 131.207 172.640 1.00 95.95 339 LEU A C 1
ATOM 2853 O O . LEU A 1 339 ? 138.172 131.213 171.545 1.00 102.39 339 LEU A O 1
ATOM 2858 N N . GLN A 1 340 ? 136.697 130.287 172.972 1.00 99.57 340 GLN A N 1
ATOM 2859 C CA . GLN A 1 340 ? 136.241 129.268 172.041 1.00 99.42 340 GLN A CA 1
ATOM 2860 C C . GLN A 1 340 ? 134.852 129.541 171.486 1.00 105.09 340 GLN A C 1
ATOM 2861 O O . GLN A 1 340 ? 134.406 128.810 170.596 1.00 108.36 340 GLN A O 1
ATOM 2867 N N . SER A 1 341 ? 134.160 130.563 171.981 1.00 111.33 341 SER A N 1
ATOM 2868 C CA . SER A 1 341 ? 132.799 130.843 171.550 1.00 106.61 341 SER A CA 1
ATOM 2869 C C . SER A 1 341 ? 132.802 131.514 170.184 1.00 109.19 341 SER A C 1
ATOM 2870 O O . SER A 1 341 ? 133.514 132.499 169.966 1.00 108.87 341 SER A O 1
ATOM 2873 N N . ASP A 1 342 ? 132.003 130.975 169.261 1.00 117.82 342 ASP A N 1
ATOM 2874 C CA . ASP A 1 342 ? 131.849 131.600 167.953 1.00 114.43 342 ASP A CA 1
ATOM 2875 C C . ASP A 1 342 ? 130.940 132.819 168.011 1.00 118.46 342 ASP A C 1
ATOM 2876 O O . ASP A 1 342 ? 131.153 133.779 167.263 1.00 124.05 342 ASP A O 1
ATOM 2881 N N . ASP A 1 343 ? 129.928 132.801 168.880 1.00 111.77 343 ASP A N 1
ATOM 2882 C CA . ASP A 1 343 ? 129.026 133.942 168.988 1.00 109.82 343 ASP A CA 1
ATOM 2883 C C . ASP A 1 343 ? 129.770 135.187 169.452 1.00 111.31 343 ASP A C 1
ATOM 2884 O O . ASP A 1 343 ? 129.591 136.276 168.897 1.00 119.64 343 ASP A O 1
ATOM 2889 N N . LEU A 1 344 ? 130.617 135.044 170.473 1.00 95.23 344 LEU A N 1
ATOM 2890 C CA . LEU A 1 344 ? 131.367 136.192 170.968 1.00 90.61 344 LEU A CA 1
ATOM 2891 C C . LEU A 1 344 ? 132.371 136.680 169.932 1.00 95.43 344 LEU A C 1
ATOM 2892 O O . LEU A 1 344 ? 132.591 137.889 169.794 1.00 109.35 344 LEU A O 1
ATOM 2897 N N . TYR A 1 345 ? 132.996 135.759 169.198 1.00 89.82 345 TYR A N 1
ATOM 2898 C CA . TYR A 1 345 ? 133.915 136.165 168.141 1.00 87.47 345 TYR A CA 1
ATOM 2899 C C . TYR A 1 345 ? 133.187 136.949 167.058 1.00 90.40 345 TYR A C 1
ATOM 2900 O O . TYR A 1 345 ? 133.685 137.975 166.578 1.00 104.37 345 TYR A O 1
ATOM 2909 N N . ASN A 1 346 ? 131.999 136.485 166.667 1.00 96.60 346 ASN A N 1
ATOM 2910 C CA . ASN A 1 346 ? 131.208 137.216 165.685 1.00 93.05 346 ASN A CA 1
ATOM 2911 C C . ASN A 1 346 ? 130.819 138.588 166.214 1.00 98.21 346 ASN A C 1
ATOM 2912 O O . ASN A 1 346 ? 130.835 139.575 165.471 1.00 107.28 346 ASN A O 1
ATOM 2917 N N . ASP A 1 347 ? 130.456 138.668 167.495 1.00 99.67 347 ASP A N 1
ATOM 2918 C CA . ASP A 1 347 ? 130.105 139.956 168.081 1.00 89.73 347 ASP A CA 1
ATOM 2919 C C . ASP A 1 347 ? 131.287 140.915 168.051 1.00 90.02 347 ASP A C 1
ATOM 2920 O O . ASP A 1 347 ? 131.129 142.098 167.732 1.00 99.90 347 ASP A O 1
ATOM 2925 N N . CYS A 1 348 ? 132.482 140.424 168.384 1.00 91.74 348 CYS A N 1
ATOM 2926 C CA . CYS A 1 348 ? 133.667 141.276 168.338 1.00 91.20 348 CYS A CA 1
ATOM 2927 C C . CYS A 1 348 ? 133.952 141.745 166.918 1.00 92.31 348 CYS A C 1
ATOM 2928 O O . CYS A 1 348 ? 134.259 142.924 166.691 1.00 102.36 348 CYS A O 1
ATOM 2931 N N . ILE A 1 349 ? 133.848 140.838 165.945 1.00 95.09 349 ILE A N 1
ATOM 2932 C CA . ILE A 1 349 ? 134.078 141.216 164.553 1.00 92.24 349 ILE A CA 1
ATOM 2933 C C . ILE A 1 349 ? 133.084 142.286 164.127 1.00 94.24 349 ILE A C 1
ATOM 2934 O O . ILE A 1 349 ? 133.449 143.274 163.480 1.00 98.19 349 ILE A O 1
ATOM 2939 N N . ARG A 1 350 ? 131.811 142.105 164.478 1.00 95.66 350 ARG A N 1
ATOM 2940 C CA . ARG A 1 350 ? 130.799 143.091 164.124 1.00 94.91 350 ARG A CA 1
ATOM 2941 C C . ARG A 1 350 ? 131.090 144.431 164.782 1.00 103.40 350 ARG A C 1
ATOM 2942 O O . ARG A 1 350 ? 130.923 145.486 164.161 1.00 113.25 350 ARG A O 1
ATOM 2950 N N . GLU A 1 351 ? 131.524 144.410 166.042 1.00 104.24 351 GLU A N 1
ATOM 2951 C CA . GLU A 1 351 ? 131.851 145.652 166.733 1.00 97.33 351 GLU A CA 1
ATOM 2952 C C . GLU A 1 351 ? 132.975 146.392 166.022 1.00 93.22 351 GLU A C 1
ATOM 2953 O O . GLU A 1 351 ? 132.893 147.605 165.801 1.00 98.68 351 GLU A O 1
ATOM 2959 N N . LEU A 1 352 ? 134.038 145.677 165.653 1.00 89.69 352 LEU A N 1
ATOM 2960 C CA . LEU A 1 352 ? 135.194 146.349 165.073 1.00 88.36 352 LEU A CA 1
ATOM 2961 C C . LEU A 1 352 ? 134.972 146.750 163.620 1.00 93.93 352 LEU A C 1
ATOM 2962 O O . LEU A 1 352 ? 135.484 147.789 163.189 1.00 91.63 352 LEU A O 1
ATOM 2967 N N . TYR A 1 353 ? 134.219 145.962 162.856 1.00 103.62 353 TYR A N 1
ATOM 2968 C CA . TYR A 1 353 ? 134.063 146.160 161.417 1.00 90.55 353 TYR A CA 1
ATOM 2969 C C . TYR A 1 353 ? 132.592 146.114 161.023 1.00 93.64 353 TYR A C 1
ATOM 2970 O O . TYR A 1 353 ? 132.193 145.411 160.095 1.00 108.51 353 TYR A O 1
ATOM 2979 N N . ARG A 1 354 ? 131.757 146.873 161.734 1.00 100.06 354 ARG A N 1
ATOM 2980 C CA . ARG A 1 354 ? 130.323 146.837 161.471 1.00 102.58 354 ARG A CA 1
ATOM 2981 C C . ARG A 1 354 ? 129.974 147.263 160.051 1.00 109.15 354 ARG A C 1
ATOM 2982 O O . ARG A 1 354 ? 128.898 146.905 159.560 1.00 109.57 354 ARG A O 1
ATOM 2990 N N . ASN A 1 355 ? 130.848 148.015 159.379 1.00 100.99 355 ASN A N 1
ATOM 2991 C CA . ASN A 1 355 ? 130.553 148.533 158.050 1.00 94.37 355 ASN A CA 1
ATOM 2992 C C . ASN A 1 355 ? 131.379 147.903 156.940 1.00 99.16 355 ASN A C 1
ATOM 2993 O O . ASN A 1 355 ? 131.018 148.055 155.769 1.00 100.72 355 ASN A O 1
ATOM 2998 N N . ASN A 1 356 ? 132.466 147.210 157.266 1.00 101.12 356 ASN A N 1
ATOM 2999 C CA . ASN A 1 356 ? 133.321 146.570 156.268 1.00 92.47 356 ASN A CA 1
ATOM 3000 C C . ASN A 1 356 ? 132.925 145.099 156.200 1.00 98.73 356 ASN A C 1
ATOM 3001 O O . ASN A 1 356 ? 133.476 144.253 156.903 1.00 110.47 356 ASN A O 1
ATOM 3006 N N . GLU A 1 357 ? 131.954 144.798 155.337 1.00 106.79 357 GLU A N 1
ATOM 3007 C CA . GLU A 1 357 ? 131.446 143.433 155.239 1.00 103.95 357 GLU A CA 1
ATOM 3008 C C . GLU A 1 357 ? 132.514 142.477 154.725 1.00 103.40 357 GLU A C 1
ATOM 3009 O O . GLU A 1 357 ? 132.590 141.326 155.170 1.00 109.84 357 GLU A O 1
ATOM 3015 N N . VAL A 1 358 ? 133.337 142.927 153.778 1.00 103.75 358 VAL A N 1
ATOM 3016 C CA . VAL A 1 358 ? 134.371 142.060 153.221 1.00 106.19 358 VAL A CA 1
ATOM 3017 C C . VAL A 1 358 ? 135.341 141.627 154.312 1.00 111.21 358 VAL A C 1
ATOM 3018 O O . VAL A 1 358 ? 135.689 140.445 154.428 1.00 119.57 358 VAL A O 1
ATOM 3022 N N . HIS A 1 359 ? 135.796 142.579 155.127 1.00 102.60 359 HIS A N 1
ATOM 3023 C CA . HIS A 1 359 ? 136.716 142.241 156.205 1.00 93.76 359 HIS A CA 1
ATOM 3024 C C . HIS A 1 359 ? 136.042 141.351 157.239 1.00 100.82 359 HIS A C 1
ATOM 3025 O O . HIS A 1 359 ? 136.681 140.458 157.805 1.00 111.30 359 HIS A O 1
ATOM 3032 N N . GLN A 1 360 ? 134.757 141.582 157.507 1.00 96.19 360 GLN A N 1
ATOM 3033 C CA . GLN A 1 360 ? 134.028 140.712 158.424 1.00 93.47 360 GLN A CA 1
ATOM 3034 C C . GLN A 1 360 ? 134.028 139.275 157.921 1.00 98.87 360 GLN A C 1
ATOM 3035 O O . GLN A 1 360 ? 134.302 138.334 158.676 1.00 110.35 360 GLN A O 1
ATOM 3041 N N . LEU A 1 361 ? 133.715 139.089 156.638 1.00 103.15 361 LEU A N 1
ATOM 3042 C CA . LEU A 1 361 ? 133.685 137.748 156.069 1.00 98.83 361 LEU A CA 1
ATOM 3043 C C . LEU A 1 361 ? 135.066 137.113 156.100 1.00 101.71 361 LEU A C 1
ATOM 3044 O O . LEU A 1 361 ? 135.204 135.917 156.380 1.00 106.68 361 LEU A O 1
ATOM 3049 N N . THR A 1 362 ? 136.105 137.898 155.811 1.00 105.98 362 THR A N 1
ATOM 3050 C CA . THR A 1 362 ? 137.462 137.366 155.869 1.00 105.98 362 THR A CA 1
ATOM 3051 C C . THR A 1 362 ? 137.825 136.930 157.281 1.00 111.16 362 THR A C 1
ATOM 3052 O O . THR A 1 362 ? 138.431 135.870 157.475 1.00 116.72 362 THR A O 1
ATOM 3056 N N . LEU A 1 363 ? 137.465 137.734 158.281 1.00 102.94 363 LEU A N 1
ATOM 3057 C CA . LEU A 1 363 ? 137.814 137.421 159.660 1.00 96.21 363 LEU A CA 1
ATOM 3058 C C . LEU A 1 363 ? 136.995 136.269 160.218 1.00 93.31 363 LEU A C 1
ATOM 3059 O O . LEU A 1 363 ? 137.449 135.603 161.154 1.00 101.62 363 LEU A O 1
ATOM 3064 N N . ARG A 1 364 ? 135.805 136.017 159.673 1.00 101.50 364 ARG A N 1
ATOM 3065 C CA . ARG A 1 364 ? 134.970 134.950 160.214 1.00 101.99 364 ARG A CA 1
ATOM 3066 C C . ARG A 1 364 ? 135.635 133.583 160.111 1.00 102.69 364 ARG A C 1
ATOM 3067 O O . ARG A 1 364 ? 135.215 132.651 160.805 1.00 104.18 364 ARG A O 1
ATOM 3075 N N . LYS A 1 365 ? 136.652 133.438 159.267 1.00 106.13 365 LYS A N 1
ATOM 3076 C CA . LYS A 1 365 ? 137.364 132.175 159.128 1.00 106.07 365 LYS A CA 1
ATOM 3077 C C . LYS A 1 365 ? 138.498 132.010 160.133 1.00 110.63 365 LYS A C 1
ATOM 3078 O O . LYS A 1 365 ? 139.096 130.931 160.193 1.00 109.55 365 LYS A O 1
ATOM 3084 N N . LYS A 1 366 ? 138.806 133.040 160.915 1.00 109.00 366 LYS A N 1
ATOM 3085 C CA . LYS A 1 366 ? 139.907 133.015 161.862 1.00 101.45 366 LYS A CA 1
ATOM 3086 C C . LYS A 1 366 ? 139.371 132.812 163.280 1.00 102.93 366 LYS A C 1
ATOM 3087 O O . LYS A 1 366 ? 138.187 132.536 163.489 1.00 107.66 366 LYS A O 1
ATOM 3093 N N . ASP A 1 367 ? 140.254 132.940 164.270 1.00 107.65 367 ASP A N 1
ATOM 3094 C CA . ASP A 1 367 ? 139.908 132.785 165.677 1.00 106.01 367 ASP A CA 1
ATOM 3095 C C . ASP A 1 367 ? 140.473 133.962 166.466 1.00 97.40 367 ASP A C 1
ATOM 3096 O O . ASP A 1 367 ? 141.087 134.875 165.908 1.00 103.45 367 ASP A O 1
ATOM 3101 N N . PHE A 1 368 ? 140.260 133.936 167.785 1.00 79.27 368 PHE A N 1
ATOM 3102 C CA . PHE A 1 368 ? 140.679 135.055 168.624 1.00 87.51 368 PHE A CA 1
ATOM 3103 C C . PHE A 1 368 ? 142.184 135.275 168.585 1.00 92.73 368 PHE A C 1
ATOM 3104 O O . PHE A 1 368 ? 142.644 136.408 168.756 1.00 102.11 368 PHE A O 1
ATOM 3112 N N . VAL A 1 369 ? 142.970 134.217 168.386 1.00 94.96 369 VAL A N 1
ATOM 3113 C CA . VAL A 1 369 ? 144.421 134.380 168.356 1.00 92.19 369 VAL A CA 1
ATOM 3114 C C . VAL A 1 369 ? 144.819 135.311 167.217 1.00 93.95 369 VAL A C 1
ATOM 3115 O O . VAL A 1 369 ? 145.582 136.268 167.405 1.00 102.10 369 VAL A O 1
ATOM 3119 N N . HIS A 1 370 ? 144.291 135.051 166.020 1.00 93.50 370 HIS A N 1
ATOM 3120 C CA . HIS A 1 370 ? 144.580 135.912 164.880 1.00 95.21 370 HIS A CA 1
ATOM 3121 C C . HIS A 1 370 ? 144.051 137.321 165.109 1.00 98.91 370 HIS A C 1
ATOM 3122 O O . HIS A 1 370 ? 144.720 138.306 164.776 1.00 107.72 370 HIS A O 1
ATOM 3129 N N . LEU A 1 371 ? 142.850 137.437 165.676 1.00 85.48 371 LEU A N 1
ATOM 3130 C CA . LEU A 1 371 ? 142.269 138.755 165.905 1.00 83.85 371 LEU A CA 1
ATOM 3131 C C . LEU A 1 371 ? 143.144 139.587 166.832 1.00 91.66 371 LEU A C 1
ATOM 3132 O O . LEU A 1 371 ? 143.388 140.770 166.574 1.00 95.99 371 LEU A O 1
ATOM 3137 N N . PHE A 1 372 ? 143.625 138.986 167.920 1.00 92.07 372 PHE A N 1
ATOM 3138 C CA . PHE A 1 372 ? 144.422 139.739 168.881 1.00 87.49 372 PHE A CA 1
ATOM 3139 C C . PHE A 1 372 ? 145.812 140.039 168.340 1.00 91.46 372 PHE A C 1
ATOM 3140 O O . PHE A 1 372 ? 146.300 141.167 168.468 1.00 95.28 372 PHE A O 1
ATOM 3148 N N . MET A 1 373 ? 146.471 139.052 167.731 1.00 102.85 373 MET A N 1
ATOM 3149 C CA . MET A 1 373 ? 147.838 139.272 167.271 1.00 99.68 373 MET A CA 1
ATOM 3150 C C . MET A 1 373 ? 147.874 139.966 165.916 1.00 98.92 373 MET A C 1
ATOM 3151 O O . MET A 1 373 ? 148.387 141.083 165.790 1.00 104.18 373 MET A O 1
ATOM 3156 N N . GLU A 1 374 ? 147.331 139.317 164.886 1.00 105.63 374 GLU A N 1
ATOM 3157 C CA . GLU A 1 374 ? 147.527 139.806 163.526 1.00 107.25 374 GLU A CA 1
ATOM 3158 C C . GLU A 1 374 ? 146.674 141.030 163.229 1.00 105.53 374 GLU A C 1
ATOM 3159 O O . GLU A 1 374 ? 147.093 141.899 162.457 1.00 108.90 374 GLU A O 1
ATOM 3165 N N . ASP A 1 375 ? 145.485 141.122 163.819 1.00 90.21 375 ASP A N 1
ATOM 3166 C CA . ASP A 1 375 ? 144.551 142.180 163.456 1.00 89.64 375 ASP A CA 1
ATOM 3167 C C . ASP A 1 375 ? 144.728 143.435 164.303 1.00 97.14 375 ASP A C 1
ATOM 3168 O O . ASP A 1 375 ? 144.758 144.545 163.764 1.00 104.37 375 ASP A O 1
ATOM 3173 N N . ILE A 1 376 ? 144.846 143.285 165.621 1.00 91.73 376 ILE A N 1
ATOM 3174 C CA . ILE A 1 376 ? 144.784 144.434 166.518 1.00 87.45 376 ILE A CA 1
ATOM 3175 C C . ILE A 1 376 ? 146.175 144.890 166.935 1.00 85.52 376 ILE A C 1
ATOM 3176 O O . ILE A 1 376 ? 146.586 146.015 166.631 1.00 92.10 376 ILE A O 1
ATOM 3181 N N . ILE A 1 377 ? 146.911 144.027 167.632 1.00 82.80 377 ILE A N 1
ATOM 3182 C CA . ILE A 1 377 ? 148.108 144.480 168.335 1.00 76.39 377 ILE A CA 1
ATOM 3183 C C . ILE A 1 377 ? 149.269 144.679 167.371 1.00 83.11 377 ILE A C 1
ATOM 3184 O O . ILE A 1 377 ? 149.916 145.732 167.370 1.00 94.62 377 ILE A O 1
ATOM 3189 N N . PHE A 1 378 ? 149.555 143.680 166.537 1.00 83.71 378 PHE A N 1
ATOM 3190 C CA . PHE A 1 378 ? 150.759 143.675 165.714 1.00 84.44 378 PHE A CA 1
ATOM 3191 C C . PHE A 1 378 ? 150.478 144.040 164.261 1.00 85.29 378 PHE A C 1
ATOM 3192 O O . PHE A 1 378 ? 151.240 143.656 163.368 1.00 90.23 378 PHE A O 1
ATOM 3200 N N . TYR A 1 379 ? 149.405 144.781 164.003 1.00 91.63 379 TYR A N 1
ATOM 3201 C CA . TYR A 1 379 ? 149.097 145.225 162.651 1.00 90.86 379 TYR A CA 1
ATOM 3202 C C . TYR A 1 379 ? 149.951 146.440 162.311 1.00 92.54 379 TYR A C 1
ATOM 3203 O O . TYR A 1 379 ? 149.910 147.451 163.020 1.00 96.35 379 TYR A O 1
ATOM 3212 N N . GLN A 1 380 ? 150.722 146.342 161.232 1.00 91.86 380 GLN A N 1
ATOM 3213 C CA . GLN A 1 380 ? 151.550 147.437 160.748 1.00 88.17 380 GLN A CA 1
ATOM 3214 C C . GLN A 1 380 ? 151.129 147.787 159.330 1.00 86.33 380 GLN A C 1
ATOM 3215 O O . GLN A 1 380 ? 151.049 146.908 158.467 1.00 90.96 380 GLN A O 1
ATOM 3221 N N . ARG A 1 381 ? 150.864 149.067 159.094 1.00 83.29 381 ARG A N 1
ATOM 3222 C CA . ARG A 1 381 ? 150.381 149.499 157.796 1.00 88.71 381 ARG A CA 1
ATOM 3223 C C . ARG A 1 381 ? 151.508 149.466 156.765 1.00 90.74 381 ARG A C 1
ATOM 3224 O O . ARG A 1 381 ? 152.686 149.569 157.116 1.00 96.92 381 ARG A O 1
ATOM 3232 N N . PRO A 1 382 ? 151.176 149.321 155.486 1.00 88.05 382 PRO A N 1
ATOM 3233 C CA . PRO A 1 382 ? 152.195 149.398 154.438 1.00 86.71 382 PRO A CA 1
ATOM 3234 C C . PRO A 1 382 ? 152.500 150.844 154.067 1.00 94.57 382 PRO A C 1
ATOM 3235 O O . PRO A 1 382 ? 151.772 151.774 154.411 1.00 102.90 382 PRO A O 1
ATOM 3239 N N . LEU A 1 383 ? 153.605 151.017 153.348 1.00 88.35 383 LEU A N 1
ATOM 3240 C CA . LEU A 1 383 ? 153.993 152.345 152.897 1.00 89.59 383 LEU A CA 1
ATOM 3241 C C . LEU A 1 383 ? 152.948 152.908 151.944 1.00 95.30 383 LEU A C 1
ATOM 3242 O O . LEU A 1 383 ? 152.362 152.181 151.138 1.00 95.07 383 LEU A O 1
ATOM 3247 N N . ARG A 1 384 ? 152.715 154.214 152.037 1.00 97.22 384 ARG A N 1
ATOM 3248 C CA . ARG A 1 384 ? 151.802 154.867 151.113 1.00 102.95 384 ARG A CA 1
ATOM 3249 C C . ARG A 1 384 ? 152.356 154.813 149.695 1.00 105.60 384 ARG A C 1
ATOM 3250 O O . ARG A 1 384 ? 153.570 154.787 149.477 1.00 105.65 384 ARG A O 1
ATOM 3258 N N . SER A 1 385 ? 151.449 154.798 148.724 1.00 102.18 385 SER A N 1
ATOM 3259 C CA . SER A 1 385 ? 151.854 154.747 147.328 1.00 98.90 385 SER A CA 1
ATOM 3260 C C . SER A 1 385 ? 152.529 156.051 146.926 1.00 101.09 385 SER A C 1
ATOM 3261 O O . SER A 1 385 ? 152.006 157.139 147.180 1.00 99.45 385 SER A O 1
ATOM 3264 N N . GLN A 1 386 ? 153.698 155.937 146.302 1.00 106.78 386 GLN A N 1
ATOM 3265 C CA . GLN A 1 386 ? 154.414 157.081 145.757 1.00 101.19 386 GLN A CA 1
ATOM 3266 C C . GLN A 1 386 ? 154.237 157.219 144.253 1.00 103.74 386 GLN A C 1
ATOM 3267 O O . GLN A 1 386 ? 154.797 158.144 143.659 1.00 108.85 386 GLN A O 1
ATOM 3273 N N . LYS A 1 387 ? 153.469 156.327 143.624 1.00 100.27 387 LYS A N 1
ATOM 3274 C CA . LYS A 1 387 ? 153.330 156.350 142.175 1.00 97.99 387 LYS A CA 1
ATOM 3275 C C . LYS A 1 387 ? 152.639 157.612 141.678 1.00 102.13 387 LYS A C 1
ATOM 3276 O O . LYS A 1 387 ? 152.724 157.920 140.486 1.00 109.47 387 LYS A O 1
ATOM 3282 N N . SER A 1 388 ? 151.956 158.345 142.558 1.00 101.97 388 SER A N 1
ATOM 3283 C CA . SER A 1 388 ? 151.340 159.601 142.151 1.00 102.37 388 SER A CA 1
ATOM 3284 C C . SER A 1 388 ? 152.366 160.709 141.963 1.00 103.32 388 SER A C 1
ATOM 3285 O O . SER A 1 388 ? 152.077 161.692 141.274 1.00 104.43 388 SER A O 1
ATOM 3288 N N . SER A 1 389 ? 153.548 160.575 142.558 1.00 104.87 389 SER A N 1
ATOM 3289 C CA . SER A 1 389 ? 154.600 161.574 142.440 1.00 107.43 389 SER A CA 1
ATOM 3290 C C . SER A 1 389 ? 155.564 161.288 141.298 1.00 106.30 389 SER A C 1
ATOM 3291 O O . SER A 1 389 ? 156.515 162.051 141.104 1.00 104.92 389 SER A O 1
ATOM 3294 N N . VAL A 1 390 ? 155.347 160.210 140.542 1.00 97.76 390 VAL A N 1
ATOM 3295 C CA . VAL A 1 390 ? 156.228 159.904 139.426 1.00 95.79 390 VAL A CA 1
ATOM 3296 C C . VAL A 1 390 ? 156.117 161.000 138.372 1.00 98.51 390 VAL A C 1
ATOM 3297 O O . VAL A 1 390 ? 155.055 161.603 138.174 1.00 104.85 390 VAL A O 1
ATOM 3301 N N . SER A 1 391 ? 157.227 161.258 137.686 1.00 96.60 391 SER A N 1
ATOM 3302 C CA . SER A 1 391 ? 157.244 162.284 136.656 1.00 95.09 391 SER A CA 1
ATOM 3303 C C . SER A 1 391 ? 156.291 161.921 135.522 1.00 105.94 391 SER A C 1
ATOM 3304 O O . SER A 1 391 ? 155.880 160.770 135.360 1.00 112.52 391 SER A O 1
ATOM 3307 N N . ASN A 1 392 ? 155.942 162.927 134.731 1.00 111.50 392 ASN A N 1
ATOM 3308 C CA . ASN A 1 392 ? 155.027 162.771 133.614 1.00 106.83 392 ASN A CA 1
ATOM 3309 C C . ASN A 1 392 ? 155.789 162.691 132.298 1.00 110.31 392 ASN A C 1
ATOM 3310 O O . ASN A 1 392 ? 156.925 163.154 132.177 1.00 110.74 392 ASN A O 1
ATOM 3315 N N . CYS A 1 393 ? 155.139 162.093 131.305 1.00 117.35 393 CYS A N 1
ATOM 3316 C CA . CYS A 1 393 ? 155.690 162.078 129.960 1.00 116.29 393 CYS A CA 1
ATOM 3317 C C . CYS A 1 393 ? 155.739 163.494 129.406 1.00 121.02 393 CYS A C 1
ATOM 3318 O O . CYS A 1 393 ? 154.839 164.303 129.642 1.00 127.65 393 CYS A O 1
ATOM 3321 N N . THR A 1 394 ? 156.799 163.792 128.665 1.00 121.75 394 THR A N 1
ATOM 3322 C CA . THR A 1 394 ? 156.974 165.107 128.068 1.00 122.05 394 THR A CA 1
ATOM 3323 C C . THR A 1 394 ? 156.351 165.213 126.683 1.00 123.52 394 THR A C 1
ATOM 3324 O O . THR A 1 394 ? 156.393 166.292 126.084 1.00 125.33 394 THR A O 1
ATOM 3328 N N . LEU A 1 395 ? 155.776 164.130 126.163 1.00 125.74 395 LEU A N 1
ATOM 3329 C CA . LEU A 1 395 ? 155.231 164.108 124.812 1.00 126.59 395 LEU A CA 1
ATOM 3330 C C . LEU A 1 395 ? 153.736 163.838 124.779 1.00 127.57 395 LEU A C 1
ATOM 3331 O O . LEU A 1 395 ? 152.989 164.602 124.157 1.00 132.14 395 LEU A O 1
ATOM 3336 N N . GLU A 1 396 ? 153.273 162.775 125.431 1.00 121.71 396 GLU A N 1
ATOM 3337 C CA . GLU A 1 396 ? 151.895 162.321 125.295 1.00 122.20 396 GLU A CA 1
ATOM 3338 C C . GLU A 1 396 ? 151.037 162.914 126.405 1.00 127.38 396 GLU A C 1
ATOM 3339 O O . GLU A 1 396 ? 151.360 162.775 127.589 1.00 130.03 396 GLU A O 1
ATOM 3345 N N . PHE A 1 397 ? 149.944 163.563 126.019 1.00 138.18 397 PHE A N 1
ATOM 3346 C CA . PHE A 1 397 ? 148.976 164.149 126.935 1.00 136.73 397 PHE A CA 1
ATOM 3347 C C . PHE A 1 397 ? 147.610 163.519 126.683 1.00 133.70 397 PHE A C 1
ATOM 3348 O O . PHE A 1 397 ? 147.430 162.718 125.763 1.00 130.18 397 PHE A O 1
ATOM 3356 N N . ARG A 1 398 ? 146.637 163.889 127.513 1.00 137.02 398 ARG A N 1
ATOM 3357 C CA . ARG A 1 398 ? 145.239 163.605 127.234 1.00 136.98 398 ARG A CA 1
ATOM 3358 C C . ARG A 1 398 ? 144.431 164.818 127.661 1.00 143.92 398 ARG A C 1
ATOM 3359 O O . ARG A 1 398 ? 144.823 165.540 128.575 1.00 145.72 398 ARG A O 1
ATOM 3367 N N . LYS A 1 399 ? 143.312 165.055 126.985 1.00 156.99 399 LYS A N 1
ATOM 3368 C CA . LYS A 1 399 ? 142.482 166.220 127.252 1.00 155.60 399 LYS A CA 1
ATOM 3369 C C . LYS A 1 399 ? 141.060 165.781 127.560 1.00 154.06 399 LYS A C 1
ATOM 3370 O O . LYS A 1 399 ? 140.500 164.931 126.861 1.00 152.71 399 LYS A O 1
ATOM 3376 N N . TYR A 1 400 ? 140.477 166.360 128.608 1.00 160.41 400 TYR A N 1
ATOM 3377 C CA . TYR A 1 400 ? 139.109 166.027 128.972 1.00 161.26 400 TYR A CA 1
ATOM 3378 C C . TYR A 1 400 ? 138.447 167.243 129.600 1.00 163.75 400 TYR A C 1
ATOM 3379 O O . TYR A 1 400 ? 139.113 168.137 130.128 1.00 164.79 400 TYR A O 1
ATOM 3388 N N . LYS A 1 401 ? 137.119 167.253 129.548 1.00 170.03 401 LYS A N 1
ATOM 3389 C CA . LYS A 1 401 ? 136.319 168.364 130.041 1.00 169.90 401 LYS A CA 1
ATOM 3390 C C . LYS A 1 401 ? 135.703 168.000 131.384 1.00 169.14 401 LYS A C 1
ATOM 3391 O O . LYS A 1 401 ? 135.035 166.968 131.509 1.00 168.09 401 LYS A O 1
ATOM 3397 N N . GLY A 1 402 ? 135.930 168.850 132.384 1.00 179.88 402 GLY A N 1
ATOM 3398 C CA . GLY A 1 402 ? 135.384 168.634 133.704 1.00 180.15 402 GLY A CA 1
ATOM 3399 C C . GLY A 1 402 ? 133.955 169.125 133.824 1.00 183.91 402 GLY A C 1
ATOM 3400 O O . GLY A 1 402 ? 133.343 169.617 132.876 1.00 183.85 402 GLY A O 1
ATOM 3401 N N . GLU A 1 403 ? 133.415 168.985 135.036 1.00 200.38 403 GLU A N 1
ATOM 3402 C CA . GLU A 1 403 ? 132.043 169.407 135.293 1.00 200.31 403 GLU A CA 1
ATOM 3403 C C . GLU A 1 403 ? 131.868 170.914 135.167 1.00 199.84 403 GLU A C 1
ATOM 3404 O O . GLU A 1 403 ? 130.736 171.380 135.000 1.00 197.87 403 GLU A O 1
ATOM 3410 N N . ASN A 1 404 ? 132.954 171.683 135.242 1.00 201.19 404 ASN A N 1
ATOM 3411 C CA . ASN A 1 404 ? 132.894 173.135 135.149 1.00 200.65 404 ASN A CA 1
ATOM 3412 C C . ASN A 1 404 ? 132.862 173.638 133.710 1.00 201.15 404 ASN A C 1
ATOM 3413 O O . ASN A 1 404 ? 133.085 174.833 133.480 1.00 200.86 404 ASN A O 1
ATOM 3418 N N . GLY A 1 405 ? 132.594 172.767 132.743 1.00 193.88 405 GLY A N 1
ATOM 3419 C CA . GLY A 1 405 ? 132.552 173.193 131.353 1.00 191.98 405 GLY A CA 1
ATOM 3420 C C . GLY A 1 405 ? 133.879 173.708 130.843 1.00 192.69 405 GLY A C 1
ATOM 3421 O O . GLY A 1 405 ? 133.912 174.655 130.048 1.00 192.32 405 GLY A O 1
ATOM 3422 N N . ALA A 1 406 ? 134.977 173.104 131.283 1.00 185.22 406 ALA A N 1
ATOM 3423 C CA . ALA A 1 406 ? 136.318 173.458 130.849 1.00 184.65 406 ALA A CA 1
ATOM 3424 C C . ALA A 1 406 ? 136.906 172.306 130.040 1.00 184.39 406 ALA A C 1
ATOM 3425 O O . ALA A 1 406 ? 136.229 171.316 129.747 1.00 183.97 406 ALA A O 1
ATOM 3427 N N . GLU A 1 407 ? 138.177 172.445 129.663 1.00 167.30 407 GLU A N 1
ATOM 3428 C CA . GLU A 1 407 ? 138.898 171.372 128.978 1.00 167.04 407 GLU A CA 1
ATOM 3429 C C . GLU A 1 407 ? 140.347 171.443 129.448 1.00 165.98 407 GLU A C 1
ATOM 3430 O O . GLU A 1 407 ? 141.104 172.309 128.997 1.00 164.04 407 GLU A O 1
ATOM 3436 N N . HIS A 1 408 ? 140.722 170.539 130.345 1.00 163.80 408 HIS A N 1
ATOM 3437 C CA . HIS A 1 408 ? 142.059 170.524 130.916 1.00 163.33 408 HIS A CA 1
ATOM 3438 C C . HIS A 1 408 ? 142.728 169.176 130.670 1.00 162.89 408 HIS A C 1
ATOM 3439 O O . HIS A 1 408 ? 142.100 168.198 130.248 1.00 162.44 408 HIS A O 1
ATOM 3446 N N . THR A 1 409 ? 144.028 169.148 130.950 1.00 157.37 409 THR A N 1
ATOM 3447 C CA . THR A 1 409 ? 144.924 168.098 130.490 1.00 157.29 409 THR A CA 1
ATOM 3448 C C . THR A 1 409 ? 145.292 167.162 131.632 1.00 156.74 409 THR A C 1
ATOM 3449 O O . THR A 1 409 ? 145.643 167.613 132.728 1.00 155.66 409 THR A O 1
ATOM 3453 N N . GLN A 1 410 ? 145.211 165.864 131.363 1.00 153.76 410 GLN A N 1
ATOM 3454 C CA . GLN A 1 410 ? 145.769 164.831 132.220 1.00 150.68 410 GLN A CA 1
ATOM 3455 C C . GLN A 1 410 ? 147.077 164.347 131.610 1.00 151.04 410 GLN A C 1
ATOM 3456 O O . GLN A 1 410 ? 147.190 164.207 130.385 1.00 152.29 410 GLN A O 1
ATOM 3462 N N . TYR A 1 411 ? 148.062 164.107 132.464 1.00 147.19 411 TYR A N 1
ATOM 3463 C CA . TYR A 1 411 ? 149.389 163.712 132.027 1.00 146.01 411 TYR A CA 1
ATOM 3464 C C . TYR A 1 411 ? 149.538 162.196 132.080 1.00 145.66 411 TYR A C 1
ATOM 3465 O O . TYR A 1 411 ? 148.816 161.499 132.797 1.00 146.58 411 TYR A O 1
ATOM 3474 N N . LEU A 1 412 ? 150.493 161.689 131.307 1.00 124.95 412 LEU A N 1
ATOM 3475 C CA . LEU A 1 412 ? 150.826 160.272 131.300 1.00 126.93 412 LEU A CA 1
ATOM 3476 C C . LEU A 1 412 ? 152.124 160.064 132.066 1.00 128.31 412 LEU A C 1
ATOM 3477 O O . LEU A 1 412 ? 153.126 160.731 131.791 1.00 127.37 412 LEU A O 1
ATOM 3482 N N . LYS A 1 413 ? 152.101 159.145 133.025 1.00 105.67 413 LYS A N 1
ATOM 3483 C CA . LYS A 1 413 ? 153.274 158.902 133.850 1.00 102.57 413 LYS A CA 1
ATOM 3484 C C . LYS A 1 413 ? 154.371 158.224 133.039 1.00 103.27 413 LYS A C 1
ATOM 3485 O O . LYS A 1 413 ? 154.109 157.494 132.079 1.00 104.47 413 LYS A O 1
ATOM 3491 N N . ALA A 1 414 ? 155.614 158.477 133.435 1.00 101.66 414 ALA A N 1
ATOM 3492 C CA . ALA A 1 414 ? 156.755 157.918 132.732 1.00 95.21 414 ALA A CA 1
ATOM 3493 C C . ALA A 1 414 ? 156.847 156.413 132.961 1.00 99.91 414 ALA A C 1
ATOM 3494 O O . ALA A 1 414 ? 156.350 155.871 133.951 1.00 108.57 414 ALA A O 1
ATOM 3496 N N . ILE A 1 415 ? 157.496 155.737 132.019 1.00 92.70 415 ILE A N 1
ATOM 3497 C CA . ILE A 1 415 ? 157.621 154.283 132.037 1.00 90.20 415 ILE A CA 1
ATOM 3498 C C . ILE A 1 415 ? 158.691 153.875 133.043 1.00 94.77 415 ILE A C 1
ATOM 3499 O O . ILE A 1 415 ? 159.736 154.536 133.128 1.00 101.18 415 ILE A O 1
ATOM 3504 N N . PRO A 1 416 ? 158.486 152.815 133.823 1.00 88.57 416 PRO A N 1
ATOM 3505 C CA . PRO A 1 416 ? 159.603 152.256 134.591 1.00 82.97 416 PRO A CA 1
ATOM 3506 C C . PRO A 1 416 ? 160.682 151.730 133.658 1.00 90.46 416 PRO A C 1
ATOM 3507 O O . PRO A 1 416 ? 160.392 151.150 132.611 1.00 101.92 416 PRO A O 1
ATOM 3511 N N . LYS A 1 417 ? 161.940 151.928 134.050 1.00 84.95 417 LYS A N 1
ATOM 3512 C CA . LYS A 1 417 ? 163.044 151.502 133.202 1.00 82.98 417 LYS A CA 1
ATOM 3513 C C . LYS A 1 417 ? 163.189 149.988 133.147 1.00 86.10 417 LYS A C 1
ATOM 3514 O O . LYS A 1 417 ? 163.945 149.489 132.307 1.00 96.91 417 LYS A O 1
ATOM 3520 N N . SER A 1 418 ? 162.493 149.250 134.010 1.00 88.56 418 SER A N 1
ATOM 3521 C CA . SER A 1 418 ? 162.498 147.796 133.942 1.00 88.44 418 SER A CA 1
ATOM 3522 C C . SER A 1 418 ? 161.478 147.251 132.953 1.00 91.20 418 SER A C 1
ATOM 3523 O O . SER 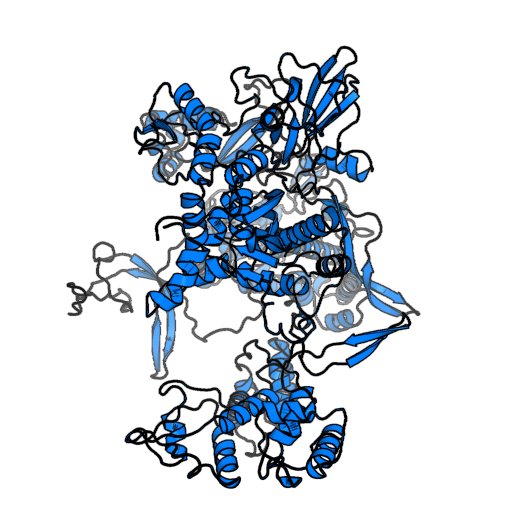A 1 418 ? 161.470 146.042 132.700 1.00 101.51 418 SER A O 1
ATOM 3526 N N . ASN A 1 419 ? 160.628 148.102 132.394 1.00 89.48 419 ASN A N 1
ATOM 3527 C CA . ASN A 1 419 ? 159.661 147.652 131.406 1.00 91.06 419 ASN A CA 1
ATOM 3528 C C . ASN A 1 419 ? 160.393 147.157 130.162 1.00 93.48 419 ASN A C 1
ATOM 3529 O O . ASN A 1 419 ? 161.314 147.833 129.684 1.00 109.95 419 ASN A O 1
ATOM 3534 N N . PRO A 1 420 ? 160.026 145.999 129.607 1.00 82.42 420 PRO A N 1
ATOM 3535 C CA . PRO A 1 420 ? 160.726 145.524 128.403 1.00 85.69 420 PRO A CA 1
ATOM 3536 C C . PRO A 1 420 ? 160.690 146.510 127.251 1.00 90.41 420 PRO A C 1
ATOM 3537 O O . PRO A 1 420 ? 161.628 146.540 126.443 1.00 101.17 420 PRO A O 1
ATOM 3541 N N . TYR A 1 421 ? 159.635 147.319 127.143 1.00 93.09 421 TYR A N 1
ATOM 3542 C CA . TYR A 1 421 ? 159.587 148.328 126.091 1.00 91.87 421 TYR A CA 1
ATOM 3543 C C . TYR A 1 421 ? 160.750 149.301 126.225 1.00 93.55 421 TYR A C 1
ATOM 3544 O O . TYR A 1 421 ? 161.424 149.624 125.239 1.00 102.28 421 TYR A O 1
ATOM 3553 N N . TYR A 1 422 ? 161.006 149.772 127.446 1.00 85.46 422 TYR A N 1
ATOM 3554 C CA . TYR A 1 422 ? 162.139 150.661 127.672 1.00 83.81 422 TYR A CA 1
ATOM 3555 C C . TYR A 1 422 ? 163.452 149.961 127.361 1.00 91.35 422 TYR A C 1
ATOM 3556 O O . TYR A 1 422 ? 164.379 150.573 126.819 1.00 104.30 422 TYR A O 1
ATOM 3565 N N . GLN A 1 423 ? 163.557 148.679 127.711 1.00 88.77 423 GLN A N 1
ATOM 3566 C CA . GLN A 1 423 ? 164.785 147.942 127.440 1.00 84.40 423 GLN A CA 1
ATOM 3567 C C . GLN A 1 423 ? 165.066 147.894 125.945 1.00 88.90 423 GLN A C 1
ATOM 3568 O O . GLN A 1 423 ? 166.185 148.172 125.502 1.00 105.34 423 GLN A O 1
ATOM 3574 N N . GLU A 1 424 ? 164.051 147.557 125.146 1.00 95.45 424 GLU A N 1
ATOM 3575 C CA . GLU A 1 424 ? 164.236 147.508 123.698 1.00 96.22 424 GLU A CA 1
ATOM 3576 C C . GLU A 1 424 ? 164.534 148.890 123.129 1.00 101.53 424 GLU A C 1
ATOM 3577 O O . GLU A 1 424 ? 165.364 149.032 122.225 1.00 109.98 424 GLU A O 1
ATOM 3583 N N . PHE A 1 425 ? 163.848 149.916 123.633 1.00 93.02 425 PHE A N 1
ATOM 3584 C CA . PHE A 1 425 ? 164.090 151.286 123.194 1.00 92.80 425 PHE A CA 1
ATOM 3585 C C . PHE A 1 425 ? 165.551 151.675 123.403 1.00 94.87 425 PHE A C 1
ATOM 3586 O O . PHE A 1 425 ? 166.240 152.125 122.472 1.00 104.26 425 PHE A O 1
ATOM 3594 N N . ARG A 1 426 ? 166.045 151.475 124.624 1.00 95.41 426 ARG A N 1
ATOM 3595 C CA . ARG A 1 426 ? 167.431 151.788 124.942 1.00 94.49 426 ARG A CA 1
ATOM 3596 C C . ARG A 1 426 ? 168.391 150.956 124.103 1.00 95.27 426 ARG A C 1
ATOM 3597 O O . ARG A 1 426 ? 169.426 151.458 123.650 1.00 100.88 426 ARG A O 1
ATOM 3605 N N . LEU A 1 427 ? 168.074 149.677 123.896 1.00 102.37 427 LEU A N 1
ATOM 3606 C CA . LEU A 1 427 ? 168.963 148.815 123.128 1.00 99.35 427 LEU A CA 1
ATOM 3607 C C . LEU A 1 427 ? 169.075 149.282 121.684 1.00 101.79 427 LEU A C 1
ATOM 3608 O O . LEU A 1 427 ? 170.169 149.293 121.112 1.00 110.11 427 LEU A O 1
ATOM 3613 N N . TRP A 1 428 ? 167.952 149.662 121.072 1.00 103.79 428 TRP A N 1
ATOM 3614 C CA . TRP A 1 428 ? 168.002 150.167 119.703 1.00 101.70 428 TRP A CA 1
ATOM 3615 C C . TRP A 1 428 ? 168.819 151.450 119.628 1.00 102.01 428 TRP A C 1
ATOM 3616 O O . TRP A 1 428 ? 169.646 151.619 118.719 1.00 111.13 428 TRP A O 1
ATOM 3627 N N . GLN A 1 429 ? 168.605 152.368 120.574 1.00 106.24 429 GLN A N 1
ATOM 3628 C CA . GLN A 1 429 ? 169.406 153.589 120.589 1.00 101.50 429 GLN A CA 1
ATOM 3629 C C . GLN A 1 429 ? 170.891 153.262 120.664 1.00 104.38 429 GLN A C 1
ATOM 3630 O O . GLN A 1 429 ? 171.701 153.781 119.885 1.00 111.64 429 GLN A O 1
ATOM 3636 N N . TRP A 1 430 ? 171.264 152.390 121.601 1.00 108.19 430 TRP A N 1
ATOM 3637 C CA . TRP A 1 430 ? 172.669 152.046 121.781 1.00 104.80 430 TRP A CA 1
ATOM 3638 C C . TRP A 1 430 ? 173.245 151.403 120.529 1.00 105.06 430 TRP A C 1
ATOM 3639 O O . TRP A 1 430 ? 174.376 151.704 120.132 1.00 112.52 430 TRP A O 1
ATOM 3650 N N . ILE A 1 431 ? 172.486 150.510 119.892 1.00 107.43 431 ILE A N 1
ATOM 3651 C CA . ILE A 1 431 ? 172.973 149.864 118.679 1.00 104.37 431 ILE A CA 1
ATOM 3652 C C . ILE A 1 431 ? 173.244 150.904 117.605 1.00 105.88 431 ILE A C 1
ATOM 3653 O O . ILE A 1 431 ? 174.277 150.864 116.927 1.00 106.55 431 ILE A O 1
ATOM 3658 N N . PHE A 1 432 ? 172.324 151.853 117.431 1.00 115.22 432 PHE A N 1
ATOM 3659 C CA . PHE A 1 432 ? 172.525 152.866 116.400 1.00 106.71 432 PHE A CA 1
ATOM 3660 C C . PHE A 1 432 ? 173.728 153.747 116.713 1.00 109.43 432 PHE A C 1
ATOM 3661 O O . PHE A 1 432 ? 174.464 154.143 115.803 1.00 109.52 432 PHE A O 1
ATOM 3669 N N . ASN A 1 433 ? 173.948 154.069 117.989 1.00 120.70 433 ASN A N 1
ATOM 3670 C CA . ASN A 1 433 ? 175.067 154.940 118.335 1.00 111.64 433 ASN A CA 1
ATOM 3671 C C . ASN A 1 433 ? 176.423 154.265 118.157 1.00 114.85 433 ASN A C 1
ATOM 3672 O O . ASN A 1 433 ? 177.434 154.964 118.037 1.00 120.09 433 ASN A O 1
ATOM 3677 N N . LEU A 1 434 ? 176.472 152.937 118.132 1.00 119.64 434 LEU A N 1
ATOM 3678 C CA . LEU A 1 434 ? 177.747 152.231 118.132 1.00 116.30 434 LEU A CA 1
ATOM 3679 C C . LEU A 1 434 ? 178.501 152.432 116.821 1.00 121.66 434 LEU A C 1
ATOM 3680 O O . LEU A 1 434 ? 177.909 152.577 115.748 1.00 126.91 434 LEU A O 1
ATOM 3685 N N . ASN A 1 435 ? 179.828 152.440 116.924 1.00 134.56 435 ASN A N 1
ATOM 3686 C CA . ASN A 1 435 ? 180.710 152.425 115.765 1.00 134.58 435 ASN A CA 1
ATOM 3687 C C . ASN A 1 435 ? 182.101 152.010 116.225 1.00 135.81 435 ASN A C 1
ATOM 3688 O O . ASN A 1 435 ? 182.527 152.347 117.332 1.00 135.11 435 ASN A O 1
ATOM 3693 N N . LEU A 1 436 ? 182.799 151.273 115.367 1.00 140.93 436 LEU A N 1
ATOM 3694 C CA . LEU A 1 436 ? 184.084 150.678 115.702 1.00 141.51 436 LEU A CA 1
ATOM 3695 C C . LEU A 1 436 ? 185.235 151.479 115.101 1.00 143.08 436 LEU A C 1
ATOM 3696 O O . LEU A 1 436 ? 185.085 152.173 114.093 1.00 144.66 436 LEU A O 1
ATOM 3701 N N . TYR A 1 437 ? 186.399 151.365 115.740 1.00 147.83 437 TYR A N 1
ATOM 3702 C CA . TYR A 1 437 ? 187.619 152.009 115.276 1.00 149.14 437 TYR A CA 1
ATOM 3703 C C . TYR A 1 437 ? 188.765 151.014 115.385 1.00 149.28 437 TYR A C 1
ATOM 3704 O O . TYR A 1 437 ? 188.698 150.048 116.147 1.00 146.20 437 TYR A O 1
ATOM 3713 N N . THR A 1 438 ? 189.824 151.258 114.618 1.00 152.77 438 THR A N 1
ATOM 3714 C CA . THR A 1 438 ? 191.005 150.406 114.628 1.00 152.51 438 THR A CA 1
ATOM 3715 C C . THR A 1 438 ? 192.098 151.039 115.481 1.00 152.84 438 THR A C 1
ATOM 3716 O O . THR A 1 438 ? 192.313 152.253 115.434 1.00 152.61 438 THR A O 1
ATOM 3720 N N . LYS A 1 439 ? 192.786 150.204 116.264 1.00 151.20 439 LYS A N 1
ATOM 3721 C CA . LYS A 1 439 ? 193.794 150.715 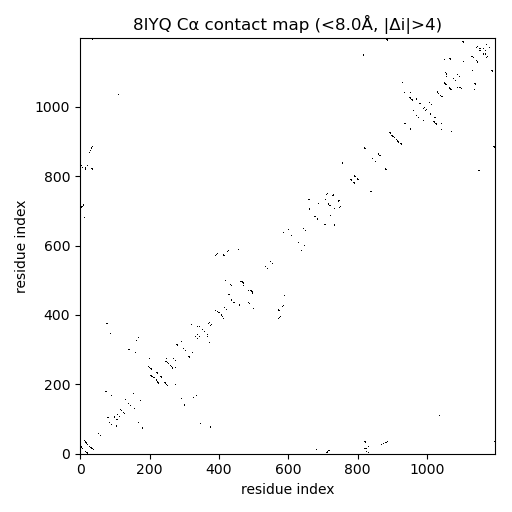117.187 1.00 150.84 439 LYS A CA 1
ATOM 3722 C C . LYS A 1 439 ? 194.918 151.433 116.449 1.00 153.69 439 LYS A C 1
ATOM 3723 O O . LYS A 1 439 ? 195.329 152.530 116.845 1.00 151.81 439 LYS A O 1
ATOM 3729 N N . ASP A 1 440 ? 195.426 150.833 115.374 1.00 156.63 440 ASP A N 1
ATOM 3730 C CA . ASP A 1 440 ? 196.618 151.341 114.706 1.00 151.74 440 ASP A CA 1
ATOM 3731 C C . ASP A 1 440 ? 196.424 152.761 114.190 1.00 153.16 440 ASP A C 1
ATOM 3732 O O . ASP A 1 440 ? 197.096 153.689 114.651 1.00 152.41 440 ASP A O 1
ATOM 3737 N N . ASN A 1 441 ? 195.506 152.943 113.243 1.00 158.84 441 ASN A N 1
ATOM 3738 C CA . ASN A 1 441 ? 195.347 154.210 112.544 1.00 158.21 441 ASN A CA 1
ATOM 3739 C C . ASN A 1 441 ? 194.122 154.999 112.986 1.00 158.78 441 ASN A C 1
ATOM 3740 O O . ASN A 1 441 ? 193.959 156.147 112.559 1.00 155.42 441 ASN A O 1
ATOM 3745 N N . ASP A 1 442 ? 193.260 154.424 113.823 1.00 161.09 442 ASP A N 1
ATOM 3746 C CA . ASP A 1 442 ? 192.078 155.119 114.330 1.00 158.10 442 ASP A CA 1
ATOM 3747 C C . ASP A 1 442 ? 191.198 155.604 113.176 1.00 159.14 442 ASP A C 1
ATOM 3748 O O . ASP A 1 442 ? 190.995 156.802 112.967 1.00 156.83 442 ASP A O 1
ATOM 3753 N N . GLU A 1 443 ? 190.677 154.639 112.424 1.00 159.67 443 GLU A N 1
ATOM 3754 C CA . GLU A 1 443 ? 189.809 154.895 111.287 1.00 158.44 443 GLU A CA 1
ATOM 3755 C C . GLU A 1 443 ? 188.437 154.293 111.549 1.00 157.15 443 GLU A C 1
ATOM 3756 O O . GLU A 1 443 ? 188.303 153.306 112.278 1.00 157.95 443 GLU A O 1
ATOM 3762 N N . ASN A 1 444 ? 187.414 154.893 110.943 1.00 147.01 444 ASN A N 1
ATOM 3763 C CA . ASN A 1 444 ? 186.034 154.451 111.141 1.00 147.06 444 ASN A CA 1
ATOM 3764 C C . ASN A 1 444 ? 185.837 153.142 110.382 1.00 149.94 444 ASN A C 1
ATOM 3765 O O . ASN A 1 444 ? 185.247 153.085 109.301 1.00 146.87 444 ASN A O 1
ATOM 3770 N N . VAL A 1 445 ? 186.350 152.063 110.977 1.00 151.00 445 VAL A N 1
ATOM 3771 C CA . VAL A 1 445 ? 186.222 150.735 110.397 1.00 147.98 445 VAL A CA 1
ATOM 3772 C C . VAL A 1 445 ? 184.773 150.279 110.315 1.00 148.34 445 VAL A C 1
ATOM 3773 O O . VAL A 1 445 ? 184.484 149.273 109.663 1.00 144.69 445 VAL A O 1
ATOM 3777 N N . THR A 1 446 ? 183.852 150.997 110.956 1.00 149.23 446 THR A N 1
ATOM 3778 C CA . THR A 1 446 ? 182.433 150.692 110.831 1.00 145.80 446 THR A CA 1
ATOM 3779 C C . THR A 1 446 ? 181.995 150.907 109.389 1.00 146.14 446 THR A C 1
ATOM 3780 O O . THR A 1 446 ? 182.796 151.338 108.555 1.00 145.93 446 THR A O 1
ATOM 3784 N N . LYS A 1 447 ? 180.735 150.590 109.088 1.00 143.47 447 LYS A N 1
ATOM 3785 C CA . LYS A 1 447 ? 180.200 150.642 107.730 1.00 145.44 447 LYS A CA 1
ATOM 3786 C C . LYS A 1 447 ? 180.741 149.479 106.903 1.00 143.84 447 LYS A C 1
ATOM 3787 O O . LYS A 1 447 ? 180.322 149.275 105.760 1.00 141.06 447 LYS A O 1
ATOM 3793 N N . VAL A 1 448 ? 181.657 148.704 107.479 1.00 144.86 448 VAL A N 1
ATOM 3794 C CA . VAL A 1 448 ? 182.161 147.496 106.843 1.00 145.47 448 VAL A CA 1
ATOM 3795 C C . VAL A 1 448 ? 181.684 146.240 107.557 1.00 144.49 448 VAL A C 1
ATOM 3796 O O . VAL A 1 448 ? 181.626 145.174 106.925 1.00 143.48 448 VAL A O 1
ATOM 3800 N N . PHE A 1 449 ? 181.341 146.328 108.844 1.00 140.15 449 PHE A N 1
ATOM 3801 C CA . PHE A 1 449 ? 180.818 145.202 109.603 1.00 139.95 449 PHE A CA 1
ATOM 3802 C C . PHE A 1 449 ? 179.363 145.375 110.009 1.00 136.46 449 PHE A C 1
ATOM 3803 O O . PHE A 1 449 ? 178.710 144.380 110.336 1.00 135.73 449 PHE A O 1
ATOM 3811 N N . LEU A 1 450 ? 178.845 146.602 109.999 1.00 130.54 450 LEU A N 1
ATOM 3812 C CA . LEU A 1 450 ? 177.433 146.884 110.254 1.00 131.20 450 LEU A CA 1
ATOM 3813 C C . LEU A 1 450 ? 176.953 147.763 109.104 1.00 131.91 450 LEU A C 1
ATOM 3814 O O . LEU A 1 450 ? 176.841 148.983 109.251 1.00 130.70 450 LEU A O 1
ATOM 3819 N N . ASN A 1 451 ? 176.647 147.148 107.970 1.00 143.17 451 ASN A N 1
ATOM 3820 C CA . ASN A 1 451 ? 176.190 147.916 106.822 1.00 145.57 451 ASN A CA 1
ATOM 3821 C C . ASN A 1 451 ? 174.785 147.518 106.399 1.00 145.75 451 ASN A C 1
ATOM 3822 O O . ASN A 1 451 ? 173.944 148.378 106.147 1.00 140.15 451 ASN A O 1
ATOM 3827 N N . THR A 1 452 ? 174.525 146.219 106.320 1.00 147.90 452 THR A N 1
ATOM 3828 C CA . THR A 1 452 ? 173.223 145.749 105.876 1.00 145.99 452 THR A CA 1
ATOM 3829 C C . THR A 1 452 ? 172.333 145.413 107.068 1.00 144.99 452 THR A C 1
ATOM 3830 O O . THR A 1 452 ? 172.802 145.193 108.187 1.00 144.32 452 THR A O 1
ATOM 3834 N N . THR A 1 453 ? 171.024 145.373 106.808 1.00 137.60 453 THR A N 1
ATOM 3835 C CA . THR A 1 453 ? 170.070 145.078 107.870 1.00 137.92 453 THR A CA 1
ATOM 3836 C C . THR A 1 453 ? 170.355 143.733 108.522 1.00 140.39 453 THR A C 1
ATOM 3837 O O . THR A 1 453 ? 170.030 143.534 109.697 1.00 144.27 453 THR A O 1
ATOM 3841 N N . GLN A 1 454 ? 170.955 142.798 107.783 1.00 142.25 454 GLN A N 1
ATOM 3842 C CA . GLN A 1 454 ? 171.283 141.503 108.368 1.00 143.53 454 GLN A CA 1
ATOM 3843 C C . GLN A 1 454 ? 172.278 141.652 109.511 1.00 142.46 454 GLN A C 1
ATOM 3844 O O . GLN A 1 454 ? 172.134 141.009 110.557 1.00 142.89 454 GLN A O 1
ATOM 3850 N N . ASP A 1 455 ? 173.297 142.494 109.330 1.00 138.49 455 ASP A N 1
ATOM 3851 C CA . ASP A 1 455 ? 174.286 142.693 110.385 1.00 137.68 455 ASP A CA 1
ATOM 3852 C C . ASP A 1 455 ? 173.654 143.321 111.620 1.00 136.33 455 ASP A C 1
ATOM 3853 O O . ASP A 1 455 ? 173.939 142.911 112.753 1.00 138.67 455 ASP A O 1
ATOM 3858 N N . PHE A 1 456 ? 172.797 144.323 111.422 1.00 121.72 456 PHE A N 1
ATOM 3859 C CA . PHE A 1 456 ? 172.123 144.948 112.554 1.00 120.56 456 PHE A CA 1
ATOM 3860 C C . PHE A 1 456 ? 171.227 143.951 113.273 1.00 123.29 456 PHE A C 1
ATOM 3861 O O . PHE A 1 456 ? 171.164 143.938 114.506 1.00 122.89 456 PHE A O 1
ATOM 3869 N N . GLU A 1 457 ? 170.516 143.110 112.517 1.00 130.47 457 GLU A N 1
ATOM 3870 C CA . GLU A 1 457 ? 169.677 142.092 113.139 1.00 129.19 457 GLU A CA 1
ATOM 3871 C C . GLU A 1 457 ? 170.514 141.102 113.937 1.00 128.35 457 GLU A C 1
ATOM 3872 O O . GLU A 1 457 ? 170.126 140.696 115.038 1.00 130.91 457 GLU A O 1
ATOM 3878 N N . ASN A 1 458 ? 171.662 140.694 113.395 1.00 130.16 458 ASN A N 1
ATOM 3879 C CA . ASN A 1 458 ? 172.541 139.791 114.130 1.00 131.51 458 ASN A CA 1
ATOM 3880 C C . ASN A 1 458 ? 173.012 140.427 115.429 1.00 134.15 458 ASN A C 1
ATOM 3881 O O . ASN A 1 458 ? 173.011 139.781 116.484 1.00 135.62 458 ASN A O 1
ATOM 3886 N N . LEU A 1 459 ? 173.416 141.698 115.374 1.00 121.91 459 LEU A N 1
ATOM 3887 C CA . LEU A 1 459 ? 173.854 142.383 116.586 1.00 118.22 459 LEU A CA 1
ATOM 3888 C C . LEU A 1 459 ? 172.721 142.483 117.599 1.00 120.24 459 LEU A C 1
ATOM 3889 O O . LEU A 1 459 ? 172.927 142.274 118.799 1.00 122.75 459 LEU A O 1
ATOM 3894 N N . PHE A 1 460 ? 171.516 142.808 117.131 1.00 111.18 460 PHE A N 1
ATOM 3895 C CA . PHE A 1 460 ? 170.373 142.943 118.026 1.00 110.71 460 PHE A CA 1
ATOM 3896 C C . PHE A 1 460 ? 170.047 141.615 118.698 1.00 117.14 460 PHE A C 1
ATOM 3897 O O . PHE A 1 460 ? 169.786 141.566 119.908 1.00 118.00 460 PHE A O 1
ATOM 3905 N N . GLU A 1 461 ? 170.076 140.521 117.933 1.00 130.92 461 GLU A N 1
ATOM 3906 C CA . GLU A 1 461 ? 169.849 139.204 118.516 1.00 127.21 461 GLU A CA 1
ATOM 3907 C C . GLU A 1 461 ? 170.931 138.859 119.529 1.00 128.63 461 GLU A C 1
ATOM 3908 O O . GLU A 1 461 ? 170.638 138.329 120.606 1.00 128.51 461 GLU A O 1
ATOM 3914 N N . PHE A 1 462 ? 172.191 139.153 119.202 1.00 123.60 462 PHE A N 1
ATOM 3915 C CA . PHE A 1 462 ? 173.278 138.866 120.132 1.00 118.63 462 PHE A CA 1
ATOM 3916 C C . PHE A 1 462 ? 173.095 139.630 121.434 1.00 119.91 462 PHE A C 1
ATOM 3917 O O . PHE A 1 462 ? 173.330 139.090 122.520 1.00 120.86 462 PHE A O 1
ATOM 3925 N N . LEU A 1 463 ? 172.675 140.891 121.343 1.00 116.80 463 LEU A N 1
ATOM 3926 C CA . LEU A 1 463 ? 172.516 141.702 122.545 1.00 113.60 463 LEU A CA 1
ATOM 3927 C C . LEU A 1 463 ? 171.330 141.236 123.382 1.00 117.52 463 LEU A C 1
ATOM 3928 O O . LEU A 1 463 ? 171.437 141.135 124.609 1.00 119.23 463 LEU A O 1
ATOM 3933 N N . ASN A 1 464 ? 170.197 140.930 122.744 1.00 111.26 464 ASN A N 1
ATOM 3934 C CA . ASN A 1 464 ? 169.007 140.563 123.509 1.00 109.07 464 ASN A CA 1
ATOM 3935 C C . ASN A 1 464 ? 169.250 139.403 124.463 1.00 116.12 464 ASN A C 1
ATOM 3936 O O . ASN A 1 464 ? 168.675 139.387 125.556 1.00 119.01 464 ASN A O 1
ATOM 3941 N N . THR A 1 465 ? 170.082 138.440 124.086 1.00 122.40 465 THR A N 1
ATOM 3942 C CA . THR A 1 465 ? 170.310 137.258 124.904 1.00 119.93 465 THR A CA 1
ATOM 3943 C C . THR A 1 465 ? 171.210 137.529 126.101 1.00 124.04 465 THR A C 1
ATOM 3944 O O . THR A 1 465 ? 171.500 136.600 126.861 1.00 124.17 465 THR A O 1
ATOM 3948 N N . ARG A 1 466 ? 171.655 138.767 126.289 1.00 124.74 466 ARG A N 1
ATOM 3949 C CA . ARG A 1 466 ? 172.559 139.138 127.365 1.00 121.49 466 ARG A CA 1
ATOM 3950 C C . ARG A 1 466 ? 171.866 140.106 128.317 1.00 120.11 466 ARG A C 1
ATOM 3951 O O . ARG A 1 466 ? 170.739 140.549 128.085 1.00 130.57 466 ARG A O 1
ATOM 3959 N N . LYS A 1 467 ? 172.559 140.426 129.410 1.00 114.77 467 LYS A N 1
ATOM 3960 C CA . LYS A 1 467 ? 172.148 141.489 130.312 1.00 115.78 467 LYS A CA 1
ATOM 3961 C C . LYS A 1 467 ? 173.190 142.586 130.443 1.00 116.74 467 LYS A C 1
ATOM 3962 O O . LYS A 1 467 ? 172.934 143.579 131.131 1.00 118.88 467 LYS A O 1
ATOM 3968 N N . GLU A 1 468 ? 174.350 142.435 129.811 1.00 128.48 468 GLU A N 1
ATOM 3969 C CA . GLU A 1 468 ? 175.435 143.397 129.919 1.00 127.47 468 GLU A CA 1
ATOM 3970 C C . GLU A 1 468 ? 176.479 143.052 128.870 1.00 126.98 468 GLU A C 1
ATOM 3971 O O . GLU A 1 468 ? 176.790 141.876 128.670 1.00 129.68 468 GLU A O 1
ATOM 3977 N N . VAL A 1 469 ? 177.013 144.075 128.209 1.00 122.02 469 VAL A N 1
ATOM 3978 C CA . VAL A 1 469 ? 178.013 143.899 127.165 1.00 123.44 469 VAL A CA 1
ATOM 3979 C C . VAL A 1 469 ? 179.231 144.734 127.521 1.00 128.91 469 VAL A C 1
ATOM 3980 O O . VAL A 1 469 ? 179.114 145.769 128.187 1.00 129.61 469 VAL A O 1
ATOM 3984 N N . ASP A 1 470 ? 180.398 144.285 127.077 1.00 146.39 470 ASP A N 1
ATOM 3985 C CA . ASP A 1 470 ? 181.661 144.948 127.358 1.00 142.39 470 ASP A CA 1
ATOM 3986 C C . ASP A 1 470 ? 182.516 144.997 126.097 1.00 140.86 470 ASP A C 1
ATOM 3987 O O . ASP A 1 470 ? 182.132 144.514 125.030 1.00 146.48 470 ASP A O 1
ATOM 3992 N N . GLN A 1 471 ? 183.693 145.604 126.247 1.00 133.13 471 GLN A N 1
ATOM 3993 C CA . GLN A 1 471 ? 184.684 145.624 125.177 1.00 133.44 471 GLN A CA 1
ATOM 3994 C C . GLN A 1 471 ? 184.851 144.250 124.537 1.00 134.40 471 GLN A C 1
ATOM 3995 O O . GLN A 1 471 ? 184.582 144.069 123.340 1.00 134.79 471 GLN A O 1
ATOM 4001 N N . LYS A 1 472 ? 185.294 143.270 125.327 1.00 139.24 472 LYS A N 1
ATOM 4002 C CA . LYS A 1 472 ? 185.717 141.993 124.767 1.00 141.82 472 LYS A CA 1
ATOM 4003 C C . LYS A 1 472 ? 184.564 141.268 124.090 1.00 143.42 472 LYS A C 1
ATOM 4004 O O . LYS A 1 472 ? 184.733 140.717 122.998 1.00 141.32 472 LYS A O 1
ATOM 4010 N N . ALA A 1 473 ? 183.389 141.244 124.719 1.00 133.75 473 ALA A N 1
ATOM 4011 C CA . ALA A 1 473 ? 182.264 140.516 124.143 1.00 131.16 473 ALA A CA 1
ATOM 4012 C C . ALA A 1 473 ? 181.863 141.107 122.797 1.00 129.92 473 ALA A C 1
ATOM 4013 O O . ALA A 1 473 ? 181.683 140.379 121.812 1.00 129.22 473 ALA A O 1
ATOM 4015 N N . LEU A 1 474 ? 181.724 142.432 122.735 1.00 122.60 474 LEU A N 1
ATOM 4016 C CA . LEU A 1 474 ? 181.319 143.063 121.486 1.00 120.05 474 LEU A CA 1
ATOM 4017 C C . LEU A 1 474 ? 182.354 142.836 120.395 1.00 125.50 474 LEU A C 1
ATOM 4018 O O . LEU A 1 474 ? 181.999 142.539 119.249 1.00 129.22 474 LEU A O 1
ATOM 4023 N N . LEU A 1 475 ? 183.641 142.972 120.724 1.00 142.48 475 LEU A N 1
ATOM 4024 C CA . LEU A 1 475 ? 184.660 142.728 119.708 1.00 139.40 475 LEU A CA 1
ATOM 4025 C C . LEU A 1 475 ? 184.638 141.275 119.249 1.00 140.05 475 LEU A C 1
ATOM 4026 O O . LEU A 1 475 ? 184.806 140.990 118.057 1.00 142.19 475 LEU A O 1
ATOM 4031 N N . LYS A 1 476 ? 184.434 140.341 120.180 1.00 138.65 476 LYS A N 1
ATOM 4032 C CA . LYS A 1 476 ? 184.426 138.925 119.828 1.00 140.43 476 LYS A CA 1
ATOM 4033 C C . LYS A 1 476 ? 183.257 138.586 118.914 1.00 139.32 476 LYS A C 1
ATOM 4034 O O . LYS A 1 476 ? 183.403 137.777 117.991 1.00 138.98 476 LYS A O 1
ATOM 4040 N N . HIS A 1 477 ? 182.088 139.185 119.156 1.00 128.64 477 HIS A N 1
ATOM 4041 C CA . HIS A 1 477 ? 180.923 138.866 118.334 1.00 125.37 477 HIS A CA 1
ATOM 4042 C C . HIS A 1 477 ? 181.228 139.053 116.854 1.00 122.19 477 HIS A C 1
ATOM 4043 O O . HIS A 1 477 ? 180.770 138.271 116.013 1.00 121.16 477 HIS A O 1
ATOM 4050 N N . PHE A 1 478 ? 182.004 140.079 116.516 1.00 125.59 478 PHE A N 1
ATOM 4051 C CA . PHE A 1 478 ? 182.447 140.292 115.145 1.00 129.23 478 PHE A CA 1
ATOM 4052 C C . PHE A 1 478 ? 183.702 139.499 114.805 1.00 135.23 478 PHE A C 1
ATOM 4053 O O . PHE A 1 478 ? 184.211 139.627 113.687 1.00 131.35 478 PHE A O 1
ATOM 4061 N N . LYS A 1 479 ? 184.209 138.696 115.739 1.00 152.97 479 LYS A N 1
ATOM 4062 C CA . LYS A 1 479 ? 185.437 137.915 115.669 1.00 151.73 479 LYS A CA 1
ATOM 4063 C C . LYS A 1 479 ? 186.669 138.802 115.859 1.00 151.38 479 LYS A C 1
ATOM 4064 O O . LYS A 1 479 ? 187.772 138.273 115.996 1.00 149.96 479 LYS A O 1
ATOM 4070 N N . LEU A 1 480 ? 186.463 140.115 115.990 1.00 144.07 480 LEU A N 1
ATOM 4071 C CA . LEU A 1 480 ? 187.564 141.044 116.213 1.00 140.65 480 LEU A CA 1
ATOM 4072 C C . LEU A 1 480 ? 188.219 140.789 117.554 1.00 143.32 480 LEU A C 1
ATOM 4073 O O . LEU A 1 480 ? 187.717 139.992 118.348 1.00 141.55 480 LEU A O 1
ATOM 4078 N N . ASN A 1 481 ? 189.325 141.477 117.821 1.00 151.26 481 ASN A N 1
ATOM 4079 C CA . ASN A 1 481 ? 190.041 141.299 119.074 1.00 150.72 481 ASN A CA 1
ATOM 4080 C C . ASN A 1 481 ? 190.452 142.654 119.630 1.00 151.29 481 ASN A C 1
ATOM 4081 O O . ASN A 1 481 ? 190.535 143.651 118.908 1.00 149.80 481 ASN A O 1
ATOM 4086 N N . GLU A 1 482 ? 190.706 142.674 120.940 1.00 156.10 482 GLU A N 1
ATOM 4087 C CA . GLU A 1 482 ? 191.161 143.890 121.603 1.00 155.93 482 GLU A CA 1
ATOM 4088 C C . GLU A 1 482 ? 192.485 144.397 121.059 1.00 156.90 482 GLU A C 1
ATOM 4089 O O . GLU A 1 482 ? 192.751 145.602 121.133 1.00 157.75 482 GLU A O 1
ATOM 4095 N N . LYS A 1 483 ? 193.321 143.516 120.515 1.00 149.96 483 LYS A N 1
ATOM 4096 C CA . LYS A 1 483 ? 194.661 143.924 120.120 1.00 149.64 483 LYS A CA 1
ATOM 4097 C C . LYS A 1 483 ? 194.661 144.774 118.857 1.00 147.94 483 LYS A C 1
ATOM 4098 O O . LYS A 1 483 ? 195.721 145.274 118.467 1.00 148.38 483 LYS A O 1
ATOM 4104 N N . THR A 1 484 ? 193.498 144.939 118.232 1.00 151.11 484 THR A N 1
ATOM 4105 C CA . THR A 1 484 ? 193.424 145.645 116.956 1.00 152.53 484 THR A CA 1
ATOM 4106 C C . THR A 1 484 ? 192.296 146.652 116.790 1.00 151.75 484 THR A C 1
ATOM 4107 O O . THR A 1 484 ? 192.328 147.428 115.845 1.00 150.94 484 THR A O 1
ATOM 4111 N N . HIS A 1 485 ? 191.303 146.645 117.671 1.00 146.87 485 HIS A N 1
ATOM 4112 C CA . HIS A 1 485 ? 190.155 147.528 117.512 1.00 145.63 485 HIS A CA 1
ATOM 4113 C C . HIS A 1 485 ? 189.660 148.022 118.866 1.00 146.87 485 HIS A C 1
ATOM 4114 O O . HIS A 1 485 ? 190.124 147.594 119.926 1.00 144.82 485 HIS A O 1
ATOM 4121 N N . ARG A 1 486 ? 188.698 148.942 118.802 1.00 142.38 486 ARG A N 1
ATOM 4122 C CA . ARG A 1 486 ? 188.039 149.511 119.969 1.00 142.11 486 ARG A CA 1
ATOM 4123 C C . ARG A 1 486 ? 186.643 149.967 119.560 1.00 143.32 486 ARG A C 1
ATOM 4124 O O . ARG A 1 486 ? 186.335 150.107 118.372 1.00 144.28 486 ARG A O 1
ATOM 4132 N N . TRP A 1 487 ? 185.782 150.230 120.541 1.00 134.09 487 TRP A N 1
ATOM 4133 C CA . TRP A 1 487 ? 184.365 150.500 120.248 1.00 136.57 487 TRP A CA 1
ATOM 4134 C C . TRP A 1 487 ? 183.914 151.907 120.578 1.00 135.82 487 TRP A C 1
ATOM 4135 O O . TRP A 1 487 ? 182.741 152.108 120.893 1.00 138.66 487 TRP A O 1
ATOM 4146 N N . ASN A 1 488 ? 184.818 152.883 120.493 1.00 133.32 488 ASN A N 1
ATOM 4147 C CA . ASN A 1 488 ? 184.470 154.292 120.747 1.00 134.38 488 ASN A CA 1
ATOM 4148 C C . ASN A 1 488 ? 184.067 154.556 122.197 1.00 135.47 488 ASN A C 1
ATOM 4149 O O . ASN A 1 488 ? 184.704 155.359 122.876 1.00 137.68 488 ASN A O 1
ATOM 4154 N N . PHE A 1 489 ? 183.013 153.902 122.670 1.00 128.33 489 PHE A N 1
ATOM 4155 C CA . PHE A 1 489 ? 182.575 154.054 124.051 1.00 130.04 489 PHE A CA 1
ATOM 4156 C C . PHE A 1 489 ? 183.711 153.714 125.006 1.00 131.23 489 PHE A C 1
ATOM 4157 O O . PHE A 1 489 ? 184.692 153.089 124.601 1.00 133.40 489 PHE A O 1
ATOM 4165 N N . VAL A 1 490 ? 183.586 154.083 126.279 1.00 135.29 490 VAL A N 1
ATOM 4166 C CA . VAL A 1 490 ? 184.688 153.877 127.208 1.00 136.03 490 VAL A CA 1
ATOM 4167 C C . VAL A 1 490 ? 185.191 152.446 127.090 1.00 137.64 490 VAL A C 1
ATOM 4168 O O . VAL A 1 490 ? 184.407 151.494 127.020 1.00 139.90 490 VAL A O 1
ATOM 4172 N N . GLU A 1 491 ? 186.514 152.294 127.073 1.00 142.12 491 GLU A N 1
ATOM 4173 C CA . GLU A 1 491 ? 187.133 151.008 126.777 1.00 143.92 491 GLU A CA 1
ATOM 4174 C C . GLU A 1 491 ? 187.084 150.032 127.944 1.00 142.05 491 GLU A C 1
ATOM 4175 O O . GLU A 1 491 ? 187.449 148.865 127.764 1.00 141.84 491 GLU A O 1
ATOM 4181 N N . ASP A 1 492 ? 186.651 150.469 129.128 1.00 138.54 492 ASP A N 1
ATOM 4182 C CA . ASP A 1 492 ? 186.565 149.591 130.290 1.00 139.41 492 ASP A CA 1
ATOM 4183 C C . ASP A 1 492 ? 185.217 149.711 130.993 1.00 141.51 492 ASP A C 1
ATOM 4184 O O . ASP A 1 492 ? 185.109 149.366 132.173 1.00 140.39 492 ASP A O 1
ATOM 4189 N N . LYS A 1 493 ? 184.192 150.188 130.295 1.00 136.41 493 LYS A N 1
ATOM 4190 C CA . LYS A 1 493 ? 182.865 150.368 130.861 1.00 133.81 493 LYS A CA 1
ATOM 4191 C C . LYS A 1 493 ? 181.900 149.352 130.265 1.00 132.81 493 LYS A C 1
ATOM 4192 O O . LYS A 1 493 ? 182.082 148.882 129.139 1.00 133.32 493 LYS A O 1
ATOM 4198 N N . LYS A 1 494 ? 180.872 149.015 131.037 1.00 133.64 494 LYS A N 1
ATOM 4199 C CA . LYS A 1 494 ? 179.840 148.078 130.625 1.00 133.82 494 LYS A CA 1
ATOM 4200 C C . LYS A 1 494 ? 178.506 148.802 130.517 1.00 135.44 494 LYS A C 1
ATOM 4201 O O . LYS A 1 494 ? 178.267 149.800 131.202 1.00 136.73 494 LYS A O 1
ATOM 4207 N N . TYR A 1 495 ? 177.633 148.291 129.649 1.00 122.86 495 TYR A N 1
ATOM 4208 C CA . TYR A 1 495 ? 176.376 148.958 129.364 1.00 123.27 495 TYR A CA 1
ATOM 4209 C C . TYR A 1 495 ? 175.214 147.987 129.529 1.00 124.29 495 TYR A C 1
ATOM 4210 O O . TYR A 1 495 ? 175.349 146.802 129.201 1.00 126.05 495 TYR A O 1
ATOM 4219 N N . PRO A 1 496 ? 174.066 148.447 130.031 1.00 114.14 496 PRO A N 1
ATOM 4220 C CA . PRO A 1 496 ? 172.914 147.547 130.157 1.00 110.34 496 PRO A CA 1
ATOM 4221 C C . PRO A 1 496 ? 172.483 147.017 128.800 1.00 116.35 496 PRO A C 1
ATOM 4222 O O . PRO A 1 496 ? 172.506 147.732 127.797 1.00 113.00 496 PRO A O 1
ATOM 4226 N N . CYS A 1 497 ? 172.085 145.749 128.778 1.00 127.25 497 CYS A N 1
ATOM 4227 C CA . CYS A 1 497 ? 171.853 145.028 127.532 1.00 122.97 497 CYS A CA 1
ATOM 4228 C C . CYS A 1 497 ? 170.569 144.205 127.612 1.00 126.64 497 CYS A C 1
ATOM 4229 O O . CYS A 1 497 ? 170.556 143.008 127.325 1.00 131.76 497 CYS A O 1
ATOM 4232 N N . ASN A 1 498 ? 169.465 144.837 128.013 1.00 107.97 498 ASN A N 1
ATOM 4233 C CA . ASN A 1 498 ? 168.180 144.149 128.160 1.00 110.33 498 ASN A CA 1
ATOM 4234 C C . ASN A 1 498 ? 168.249 143.096 129.268 1.00 104.07 498 ASN A C 1
ATOM 4235 O O . ASN A 1 498 ? 168.098 141.895 129.039 1.00 105.61 498 ASN A O 1
ATOM 4240 N N . GLU A 1 499 ? 168.485 143.577 130.490 1.00 110.90 499 GLU A N 1
ATOM 4241 C CA . GLU A 1 499 ? 168.680 142.670 131.615 1.00 114.42 499 GLU A CA 1
ATOM 4242 C C . GLU A 1 499 ? 167.382 142.010 132.065 1.00 117.73 499 GLU A C 1
ATOM 4243 O O . GLU A 1 499 ? 167.410 140.864 132.519 1.00 128.74 499 GLU A O 1
ATOM 4249 N N . THR A 1 500 ? 166.246 142.702 131.965 1.00 111.13 500 THR A N 1
ATOM 4250 C CA . THR A 1 500 ? 164.996 142.142 132.477 1.00 108.25 500 THR A CA 1
ATOM 4251 C C . THR A 1 500 ? 164.696 140.791 131.839 1.00 105.86 500 THR A C 1
ATOM 4252 O O . THR A 1 500 ? 164.461 139.792 132.536 1.00 112.70 500 THR A O 1
ATOM 4256 N N . LYS A 1 501 ? 164.705 140.742 130.506 1.00 109.38 501 LYS A N 1
ATOM 4257 C CA . LYS A 1 501 ? 164.435 139.488 129.818 1.00 107.81 501 LYS A CA 1
ATOM 4258 C C . LYS A 1 501 ? 165.485 138.443 130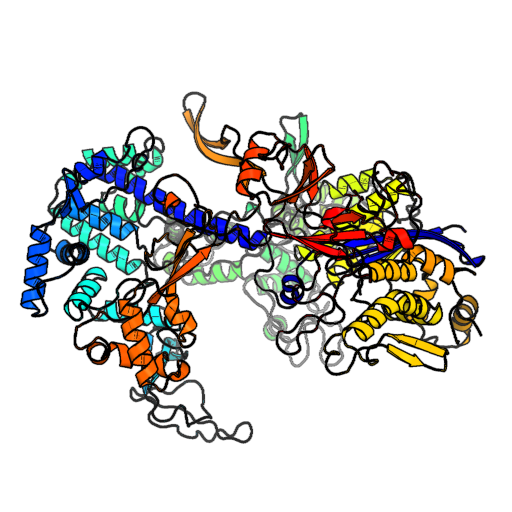.148 1.00 113.32 501 LYS A C 1
ATOM 4259 O O . LYS A 1 501 ? 165.166 137.256 130.230 1.00 119.84 501 LYS A O 1
ATOM 4265 N N . THR A 1 502 ? 166.725 138.845 130.349 1.00 123.38 502 THR A N 1
ATOM 4266 C CA . THR A 1 502 ? 167.761 137.907 130.697 1.00 119.25 502 THR A CA 1
ATOM 4267 C C . THR A 1 502 ? 167.406 137.251 131.983 1.00 121.28 502 THR A C 1
ATOM 4268 O O . THR A 1 502 ? 167.278 136.051 132.042 1.00 128.75 502 THR A O 1
ATOM 4272 N N . MET A 1 503 ? 167.210 138.038 133.020 1.00 118.88 503 MET A N 1
ATOM 4273 C CA . MET A 1 503 ? 166.924 137.470 134.334 1.00 122.13 503 MET A CA 1
ATOM 4274 C C . MET A 1 503 ? 165.709 136.556 134.279 1.00 123.15 503 MET A C 1
ATOM 4275 O O . MET A 1 503 ? 165.720 135.456 134.852 1.00 129.51 503 MET A O 1
ATOM 4280 N N . ILE A 1 504 ? 164.651 136.988 133.590 1.00 117.66 504 ILE A N 1
ATOM 4281 C CA . ILE A 1 504 ? 163.462 136.147 133.496 1.00 115.66 504 ILE A CA 1
ATOM 4282 C C . ILE A 1 504 ? 163.796 134.842 132.786 1.00 119.20 504 ILE A C 1
ATOM 4283 O O . ILE A 1 504 ? 163.363 133.764 133.204 1.00 127.55 504 ILE A O 1
ATOM 4288 N N . SER A 1 505 ? 164.578 134.917 131.709 1.00 119.87 505 SER A N 1
ATOM 4289 C CA . SER A 1 505 ? 164.941 133.720 130.962 1.00 118.19 505 SER A CA 1
ATOM 4290 C C . SER A 1 505 ? 165.798 132.781 131.798 1.00 121.63 505 SER A C 1
ATOM 4291 O O . SER A 1 505 ? 165.624 131.562 131.738 1.00 129.30 505 SER A O 1
ATOM 4294 N N . SER A 1 506 ? 166.739 133.322 132.571 1.00 124.82 506 SER A N 1
ATOM 4295 C CA . SER A 1 506 ? 167.573 132.471 133.414 1.00 127.51 506 SER A CA 1
ATOM 4296 C C . SER A 1 506 ? 166.733 131.757 134.465 1.00 126.33 506 SER A C 1
ATOM 4297 O O . SER A 1 506 ? 166.865 130.542 134.669 1.00 128.59 506 SER A O 1
ATOM 4300 N N . ARG A 1 507 ? 165.852 132.497 135.142 1.00 132.67 507 ARG A N 1
ATOM 4301 C CA . ARG A 1 507 ? 165.054 131.883 136.195 1.00 135.05 507 ARG A CA 1
ATOM 4302 C C . ARG A 1 507 ? 163.944 131.000 135.641 1.00 136.51 507 ARG A C 1
ATOM 4303 O O . ARG A 1 507 ? 163.382 130.194 136.389 1.00 139.71 507 ARG A O 1
ATOM 4311 N N . LEU A 1 508 ? 163.614 131.132 134.355 1.00 137.01 508 LEU A N 1
ATOM 4312 C CA . LEU A 1 508 ? 162.689 130.212 133.708 1.00 134.29 508 LEU A CA 1
ATOM 4313 C C . LEU A 1 508 ? 163.389 129.004 133.109 1.00 135.20 508 LEU A C 1
ATOM 4314 O O . LEU A 1 508 ? 162.739 127.982 132.872 1.00 138.55 508 LEU A O 1
ATOM 4319 N N . ASP A 1 509 ? 164.685 129.110 132.824 1.00 142.28 509 ASP A N 1
ATOM 4320 C CA . ASP A 1 509 ? 165.465 127.945 132.433 1.00 143.08 509 ASP A CA 1
ATOM 4321 C C . ASP A 1 509 ? 165.813 127.085 133.637 1.00 143.36 509 ASP A C 1
ATOM 4322 O O . ASP A 1 509 ? 165.894 125.858 133.518 1.00 143.36 509 ASP A O 1
ATOM 4327 N N . LYS A 1 510 ? 166.022 127.709 134.798 1.00 141.40 510 LYS A N 1
ATOM 4328 C CA . LYS A 1 510 ? 166.299 126.937 136.004 1.00 141.40 510 LYS A CA 1
ATOM 4329 C C . LYS A 1 510 ? 165.134 126.035 136.393 1.00 142.09 510 LYS A C 1
ATOM 4330 O O . LYS A 1 510 ? 165.343 125.045 137.101 1.00 140.09 510 LYS A O 1
ATOM 4336 N N . VAL A 1 511 ? 163.923 126.335 135.933 1.00 160.94 511 VAL A N 1
ATOM 4337 C CA . VAL A 1 511 ? 162.751 125.535 136.280 1.00 161.49 511 VAL A CA 1
ATOM 4338 C C . VAL A 1 511 ? 162.730 124.199 135.567 1.00 163.46 511 VAL A C 1
ATOM 4339 O O . VAL A 1 511 ? 162.146 123.243 136.067 1.00 163.39 511 VAL A O 1
ATOM 4343 N N . GLU A 1 512 ? 163.339 124.127 134.392 1.00 174.44 512 GLU A N 1
ATOM 4344 C CA . GLU A 1 512 ? 163.366 122.897 133.609 1.00 173.95 512 GLU A CA 1
ATOM 4345 C C . GLU A 1 512 ? 161.949 122.383 133.382 1.00 174.84 512 GLU A C 1
ATOM 4346 O O . GLU A 1 512 ? 160.977 123.104 133.624 1.00 175.31 512 GLU A O 1
ATOM 4352 N N . ASN A 1 513 ? 161.831 121.144 132.900 1.00 163.83 513 ASN A N 1
ATOM 4353 C CA . ASN A 1 513 ? 160.539 120.483 132.687 1.00 163.67 513 ASN A CA 1
ATOM 4354 C C . ASN A 1 513 ? 159.571 121.360 131.893 1.00 163.16 513 ASN A C 1
ATOM 4355 O O . ASN A 1 513 ? 158.352 121.274 132.062 1.00 160.45 513 ASN A O 1
ATOM 4360 N N . ILE A 1 514 ? 160.105 122.201 131.010 1.00 161.82 514 ILE A N 1
ATOM 4361 C CA . ILE A 1 514 ? 159.294 123.016 130.113 1.00 161.67 514 ILE A CA 1
ATOM 4362 C C . ILE A 1 514 ? 160.026 123.150 128.786 1.00 159.86 514 ILE A C 1
ATOM 4363 O O . ILE A 1 514 ? 161.255 123.263 128.751 1.00 157.82 514 ILE A O 1
ATOM 4368 N N . SER A 1 515 ? 159.267 123.138 127.694 1.00 164.93 515 SER A N 1
ATOM 4369 C CA . SER A 1 515 ? 159.861 123.301 126.376 1.00 166.70 515 SER A CA 1
ATOM 4370 C C . SER A 1 515 ? 160.484 124.685 126.249 1.00 166.98 515 SER A C 1
ATOM 4371 O O . SER A 1 515 ? 160.011 125.661 126.837 1.00 165.45 515 SER A O 1
ATOM 4374 N N . ASP A 1 516 ? 161.559 124.768 125.466 1.00 175.16 516 ASP A N 1
ATOM 4375 C CA . ASP A 1 516 ? 162.293 126.020 125.335 1.00 174.37 516 ASP A CA 1
ATOM 4376 C C . ASP A 1 516 ? 161.618 126.951 124.334 1.00 173.15 516 ASP A C 1
ATOM 4377 O O . ASP A 1 516 ? 162.262 127.477 123.421 1.00 172.87 516 ASP A O 1
ATOM 4382 N N . ASP A 1 517 ? 160.315 127.163 124.510 1.00 160.06 517 ASP A N 1
ATOM 4383 C CA . ASP A 1 517 ? 159.585 128.169 123.754 1.00 160.77 517 ASP A CA 1
ATOM 4384 C C . ASP A 1 517 ? 158.524 128.863 124.595 1.00 160.32 517 ASP A C 1
ATOM 4385 O O . ASP A 1 517 ? 157.781 129.691 124.059 1.00 160.57 517 ASP A O 1
ATOM 4390 N N . PHE A 1 518 ? 158.435 128.558 125.891 1.00 142.88 518 PHE A N 1
ATOM 4391 C CA . PHE A 1 518 ? 157.376 129.119 126.721 1.00 141.86 518 PHE A CA 1
ATOM 4392 C C . PHE A 1 518 ? 157.469 130.637 126.791 1.00 141.56 518 PHE A C 1
ATOM 4393 O O . PHE A 1 518 ? 156.452 131.333 126.696 1.00 141.91 518 PHE A O 1
ATOM 4401 N N . LEU A 1 519 ? 158.677 131.169 126.953 1.00 128.20 519 LEU A N 1
ATOM 4402 C CA . LEU A 1 519 ? 158.865 132.602 127.160 1.00 125.66 519 LEU A CA 1
ATOM 4403 C C . LEU A 1 519 ? 158.706 133.322 125.829 1.00 124.90 519 LEU A C 1
ATOM 4404 O O . LEU A 1 519 ? 159.603 133.302 124.984 1.00 126.26 519 LEU A O 1
ATOM 4409 N N . THR A 1 520 ? 157.559 133.961 125.642 1.00 120.91 520 THR A N 1
ATOM 4410 C CA . THR A 1 520 ? 157.305 134.845 124.517 1.00 119.20 520 THR A CA 1
ATOM 4411 C C . THR A 1 520 ? 157.153 136.273 125.032 1.00 122.30 520 THR A C 1
ATOM 4412 O O . THR A 1 520 ? 157.211 136.535 126.236 1.00 127.86 520 THR A O 1
ATOM 4416 N N . ARG A 1 521 ? 156.957 137.207 124.102 1.00 114.38 521 ARG A N 1
ATOM 4417 C CA . ARG A 1 521 ? 156.910 138.616 124.475 1.00 115.25 521 ARG A CA 1
ATOM 4418 C C . ARG A 1 521 ? 155.774 138.887 125.456 1.00 115.98 521 ARG A C 1
ATOM 4419 O O . ARG A 1 521 ? 155.960 139.576 126.467 1.00 117.19 521 ARG A O 1
ATOM 4427 N N . ASP A 1 522 ? 154.587 138.347 125.175 1.00 119.32 522 ASP A N 1
ATOM 4428 C CA . ASP A 1 522 ? 153.451 138.563 126.065 1.00 119.89 522 ASP A CA 1
ATOM 4429 C C . ASP A 1 522 ? 153.707 137.957 127.438 1.00 123.97 522 ASP A C 1
ATOM 4430 O O . ASP A 1 522 ? 153.405 138.575 128.466 1.00 128.34 522 ASP A O 1
ATOM 4435 N N . ILE A 1 523 ? 154.258 136.743 127.476 1.00 119.55 523 ILE A N 1
ATOM 4436 C CA . ILE A 1 523 ? 154.568 136.111 128.754 1.00 118.33 523 ILE A CA 1
ATOM 4437 C C . ILE A 1 523 ? 155.621 136.918 129.499 1.00 119.49 523 ILE A C 1
ATOM 4438 O O . ILE A 1 523 ? 155.563 137.061 130.726 1.00 123.96 523 ILE A O 1
ATOM 4443 N N . GLU A 1 524 ? 156.604 137.449 128.772 1.00 117.77 524 GLU A N 1
ATOM 4444 C CA . GLU A 1 524 ? 157.623 138.280 129.403 1.00 116.04 524 GLU A CA 1
ATOM 4445 C C . GLU A 1 524 ? 156.994 139.506 130.050 1.00 114.51 524 GLU A C 1
ATOM 4446 O O . GLU A 1 524 ? 157.306 139.848 131.197 1.00 115.46 524 GLU A O 1
ATOM 4452 N N . GLN A 1 525 ? 156.101 140.182 129.327 1.00 105.52 525 GLN A N 1
ATOM 4453 C CA . GLN A 1 525 ? 155.447 141.361 129.885 1.00 103.10 525 GLN A CA 1
ATOM 4454 C C . GLN A 1 525 ? 154.609 140.997 131.103 1.00 105.93 525 GLN A C 1
ATOM 4455 O O . GLN A 1 525 ? 154.615 141.718 132.109 1.00 112.83 525 GLN A O 1
ATOM 4461 N N . LYS A 1 526 ? 153.878 139.883 131.032 1.00 116.16 526 LYS A N 1
ATOM 4462 C CA . LYS A 1 526 ? 153.053 139.473 132.163 1.00 112.50 526 LYS A CA 1
ATOM 4463 C C . LYS A 1 526 ? 153.906 139.182 133.391 1.00 112.93 526 LYS A C 1
ATOM 4464 O O . LYS A 1 526 ? 153.574 139.610 134.504 1.00 116.15 526 LYS A O 1
ATOM 4470 N N . ILE A 1 527 ? 155.011 138.456 133.211 1.00 108.13 527 ILE A N 1
ATOM 4471 C CA . ILE A 1 527 ? 155.875 138.137 134.342 1.00 104.03 527 ILE A CA 1
ATOM 4472 C C . ILE A 1 527 ? 156.493 139.406 134.912 1.00 110.39 527 ILE A C 1
ATOM 4473 O O . ILE A 1 527 ? 156.600 139.567 136.136 1.00 117.88 527 ILE A O 1
ATOM 4478 N N . TRP A 1 528 ? 156.919 140.323 134.042 1.00 101.58 528 TRP A N 1
ATOM 4479 C CA . TRP A 1 528 ? 157.485 141.573 134.530 1.00 95.90 528 TRP A CA 1
ATOM 4480 C C . TRP A 1 528 ? 156.465 142.344 135.350 1.00 95.25 528 TRP A C 1
ATOM 4481 O O . TRP A 1 528 ? 156.798 142.898 136.401 1.00 104.33 528 TRP A O 1
ATOM 4492 N N . HIS A 1 529 ? 155.218 142.410 134.878 1.00 96.95 529 HIS A N 1
ATOM 4493 C CA . HIS A 1 529 ? 154.196 143.126 135.632 1.00 96.90 529 HIS A CA 1
ATOM 4494 C C . HIS A 1 529 ? 153.933 142.452 136.969 1.00 101.13 529 HIS A C 1
ATOM 4495 O O . HIS A 1 529 ? 153.765 143.127 137.991 1.00 108.58 529 HIS A O 1
ATOM 4502 N N . ILE A 1 530 ? 153.894 141.119 136.984 1.00 114.02 530 ILE A N 1
ATOM 4503 C CA . ILE A 1 530 ? 153.718 140.399 138.242 1.00 108.89 530 ILE A CA 1
ATOM 4504 C C . ILE A 1 530 ? 154.812 140.789 139.226 1.00 110.71 530 ILE A C 1
ATOM 4505 O O . ILE A 1 530 ? 154.543 141.112 140.388 1.00 116.38 530 ILE A O 1
ATOM 4510 N N . ILE A 1 531 ? 156.064 140.768 138.770 1.00 106.67 531 ILE A N 1
ATOM 4511 C CA . ILE A 1 531 ? 157.179 141.071 139.662 1.00 104.77 531 ILE A CA 1
ATOM 4512 C C . ILE A 1 531 ? 157.126 142.524 140.122 1.00 104.25 531 ILE A C 1
ATOM 4513 O O . ILE A 1 531 ? 157.359 142.827 141.298 1.00 101.96 531 ILE A O 1
ATOM 4518 N N . TYR A 1 532 ? 156.823 143.444 139.207 1.00 97.54 532 TYR A N 1
ATOM 4519 C CA . TYR A 1 532 ? 156.936 144.869 139.491 1.00 91.69 532 TYR A CA 1
ATOM 4520 C C . TYR A 1 532 ? 155.791 145.392 140.348 1.00 100.45 532 TYR A C 1
ATOM 4521 O O . TYR A 1 532 ? 156.008 146.272 141.187 1.00 105.87 532 TYR A O 1
ATOM 4530 N N . SER A 1 533 ? 154.577 144.875 140.162 1.00 107.45 533 SER A N 1
ATOM 4531 C CA . SER A 1 533 ? 153.409 145.447 140.819 1.00 105.56 533 SER A CA 1
ATOM 4532 C C . SER A 1 533 ? 153.133 144.844 142.188 1.00 115.09 533 SER A C 1
ATOM 4533 O O . SER A 1 533 ? 152.668 145.557 143.084 1.00 116.95 533 SER A O 1
ATOM 4536 N N . VAL A 1 534 ? 153.404 143.558 142.376 1.00 129.12 534 VAL A N 1
ATOM 4537 C CA . VAL A 1 534 ? 153.099 142.866 143.627 1.00 125.56 534 VAL A CA 1
ATOM 4538 C C . VAL A 1 534 ? 154.369 142.912 144.469 1.00 129.31 534 VAL A C 1
ATOM 4539 O O . VAL A 1 534 ? 155.228 142.033 144.391 1.00 130.01 534 VAL A O 1
ATOM 4543 N N . ASN A 1 535 ? 154.489 143.956 145.286 1.00 130.19 535 ASN A N 1
ATOM 4544 C CA . ASN A 1 535 ? 155.651 144.133 146.156 1.00 128.94 535 ASN A CA 1
ATOM 4545 C C . ASN A 1 535 ? 155.285 143.785 147.600 1.00 130.74 535 ASN A C 1
ATOM 4546 O O . ASN A 1 535 ? 155.305 144.617 148.506 1.00 130.01 535 ASN A O 1
ATOM 4551 N N . ASP A 1 536 ? 154.963 142.510 147.804 1.00 144.38 536 ASP A N 1
ATOM 4552 C CA . ASP A 1 536 ? 154.629 142.016 149.132 1.00 144.86 536 ASP A CA 1
ATOM 4553 C C . ASP A 1 536 ? 154.846 140.510 149.163 1.00 147.03 536 ASP A C 1
ATOM 4554 O O . ASP A 1 536 ? 154.480 139.807 148.218 1.00 149.28 536 ASP A O 1
ATOM 4559 N N . LYS A 1 537 ? 155.432 140.024 150.259 1.00 150.46 537 LYS A N 1
ATOM 4560 C CA . LYS A 1 537 ? 155.884 138.637 150.316 1.00 151.22 537 LYS A CA 1
ATOM 4561 C C . LYS A 1 537 ? 154.735 137.664 150.073 1.00 151.71 537 LYS A C 1
ATOM 4562 O O . LYS A 1 537 ? 154.754 136.886 149.113 1.00 153.17 537 LYS A O 1
ATOM 4568 N N . VAL A 1 538 ? 153.726 137.683 150.946 1.00 147.71 538 VAL A N 1
ATOM 4569 C CA . VAL A 1 538 ? 152.628 136.729 150.817 1.00 148.29 538 VAL A CA 1
ATOM 4570 C C . VAL A 1 538 ? 151.890 136.944 149.501 1.00 150.23 538 VAL A C 1
ATOM 4571 O O . VAL A 1 538 ? 151.581 135.985 148.781 1.00 150.18 538 VAL A O 1
ATOM 4575 N N . GLU A 1 539 ? 151.647 138.202 149.146 1.00 148.07 539 GLU A N 1
ATOM 4576 C CA . GLU A 1 539 ? 150.960 138.502 147.902 1.00 147.05 539 GLU A CA 1
ATOM 4577 C C . GLU A 1 539 ? 151.772 137.998 146.741 1.00 148.59 539 GLU A C 1
ATOM 4578 O O . GLU A 1 539 ? 151.236 137.400 145.817 1.00 146.94 539 GLU A O 1
ATOM 4584 N N . TYR A 1 540 ? 153.072 138.253 146.778 1.00 140.28 540 TYR A N 1
ATOM 4585 C CA . TYR A 1 540 ? 153.949 137.843 145.687 1.00 137.65 540 TYR A CA 1
ATOM 4586 C C . TYR A 1 540 ? 153.944 136.330 145.517 1.00 139.31 540 TYR A C 1
ATOM 4587 O O . TYR A 1 540 ? 153.880 135.825 144.391 1.00 143.37 540 TYR A O 1
ATOM 4596 N N . GLU A 1 541 ? 154.009 135.589 146.624 1.00 149.51 541 GLU A N 1
ATOM 4597 C CA . GLU A 1 541 ? 154.015 134.132 146.530 1.00 150.11 541 GLU A CA 1
ATOM 4598 C C . GLU A 1 541 ? 152.688 133.606 145.997 1.00 148.06 541 GLU A C 1
ATOM 4599 O O . GLU A 1 541 ? 152.666 132.697 145.155 1.00 146.34 541 GLU A O 1
ATOM 4605 N N . LYS A 1 542 ? 151.570 134.160 146.473 1.00 150.48 542 LYS A N 1
ATOM 4606 C CA . LYS A 1 542 ? 150.274 133.730 145.958 1.00 150.74 542 LYS A CA 1
ATOM 4607 C C . LYS A 1 542 ? 150.152 134.031 144.470 1.00 150.98 542 LYS A C 1
ATOM 4608 O O . LYS A 1 542 ? 149.632 133.212 143.704 1.00 149.22 542 LYS A O 1
ATOM 4614 N N . ALA A 1 543 ? 150.626 135.203 144.041 1.00 142.26 543 ALA A N 1
ATOM 4615 C CA . ALA A 1 543 ? 150.579 135.544 142.624 1.00 139.33 543 ALA A CA 1
ATOM 4616 C C . ALA A 1 543 ? 151.447 134.601 141.803 1.00 137.73 543 ALA A C 1
ATOM 4617 O O . ALA A 1 543 ? 151.060 134.189 140.705 1.00 139.79 543 ALA A O 1
ATOM 4619 N N . LEU A 1 544 ? 152.630 134.256 142.312 1.00 139.11 544 LEU A N 1
ATOM 4620 C CA . LEU A 1 544 ? 153.492 133.318 141.601 1.00 138.76 544 LEU A CA 1
ATOM 4621 C C . LEU A 1 544 ? 152.808 131.968 141.442 1.00 142.66 544 LEU A C 1
ATOM 4622 O O . LEU A 1 544 ? 152.823 131.372 140.359 1.00 142.76 544 LEU A O 1
ATOM 4627 N N . LYS A 1 545 ? 152.201 131.469 142.520 1.00 146.43 545 LYS A N 1
ATOM 4628 C CA . LYS A 1 545 ? 151.516 130.183 142.441 1.00 143.70 545 LYS A CA 1
ATOM 4629 C C . LYS A 1 545 ? 150.352 130.241 141.462 1.00 143.42 545 LYS A C 1
ATOM 4630 O O . LYS A 1 545 ? 150.151 129.317 140.666 1.00 143.84 545 LYS A O 1
ATOM 4636 N N . SER A 1 546 ? 149.575 131.324 141.500 1.00 138.78 546 SER A N 1
ATOM 4637 C CA . SER A 1 546 ? 148.446 131.448 140.587 1.00 139.77 546 SER A CA 1
ATOM 4638 C C . SER A 1 546 ? 148.909 131.509 139.137 1.00 140.42 546 SER A C 1
ATOM 4639 O O . SER A 1 546 ? 148.286 130.910 138.254 1.00 142.37 546 SER A O 1
ATOM 4642 N N . PHE A 1 547 ? 149.990 132.243 138.868 1.00 131.84 547 PHE A N 1
ATOM 4643 C CA . PHE A 1 547 ? 150.524 132.296 137.511 1.00 130.24 547 PHE A CA 1
ATOM 4644 C C . PHE A 1 547 ? 150.999 130.923 137.060 1.00 129.94 547 PHE A C 1
ATOM 4645 O O . PHE A 1 547 ? 150.740 130.508 135.925 1.00 129.60 547 PHE A O 1
ATOM 4653 N N . ALA A 1 548 ? 151.694 130.199 137.939 1.00 144.39 548 ALA A N 1
ATOM 4654 C CA . ALA A 1 548 ? 152.175 128.870 137.588 1.00 147.55 548 ALA A CA 1
ATOM 4655 C C . ALA A 1 548 ? 151.042 127.862 137.458 1.00 149.84 548 ALA A C 1
ATOM 4656 O O . ALA A 1 548 ? 151.241 126.798 136.865 1.00 149.61 548 ALA A O 1
ATOM 4658 N N . ARG A 1 549 ? 149.871 128.159 138.019 1.00 154.22 549 ARG A N 1
ATOM 4659 C CA . ARG A 1 549 ? 148.713 127.290 137.849 1.00 153.35 549 ARG A CA 1
ATOM 4660 C C . ARG A 1 549 ? 147.938 127.602 136.575 1.00 153.44 549 ARG A C 1
ATOM 4661 O O . ARG A 1 549 ? 147.516 126.680 135.869 1.00 155.33 549 ARG A O 1
ATOM 4669 N N . LYS A 1 550 ? 147.739 128.884 136.262 1.00 145.81 550 LYS A N 1
ATOM 4670 C CA . LYS A 1 550 ? 147.032 129.239 135.036 1.00 143.30 550 LYS A CA 1
ATOM 4671 C C . LYS A 1 550 ? 147.788 128.745 133.810 1.00 142.67 550 LYS A C 1
ATOM 4672 O O . LYS A 1 550 ? 147.182 128.239 132.859 1.00 143.20 550 LYS A O 1
ATOM 4678 N N . HIS A 1 551 ? 149.109 128.887 133.814 1.00 137.85 551 HIS A N 1
ATOM 4679 C CA . HIS A 1 551 ? 149.958 128.290 132.793 1.00 139.07 551 HIS A CA 1
ATOM 4680 C C . HIS A 1 551 ? 150.467 126.952 133.309 1.00 139.74 551 HIS A C 1
ATOM 4681 O O . HIS A 1 551 ? 150.972 126.866 134.432 1.00 138.97 551 HIS A O 1
ATOM 4688 N N . HIS A 1 552 ? 150.341 125.912 132.488 1.00 154.20 552 HIS A N 1
ATOM 4689 C CA . HIS A 1 552 ? 150.568 124.544 132.948 1.00 154.29 552 HIS A CA 1
ATOM 4690 C C . HIS A 1 552 ? 152.068 124.347 133.154 1.00 155.99 552 HIS A C 1
ATOM 4691 O O . HIS A 1 552 ? 152.771 123.734 132.347 1.00 153.91 552 HIS A O 1
ATOM 4698 N N . LEU A 1 553 ? 152.563 124.888 134.266 1.00 158.50 553 LEU A N 1
ATOM 4699 C CA . LEU A 1 553 ? 153.959 124.765 134.659 1.00 158.55 553 LEU A CA 1
ATOM 4700 C C . LEU A 1 553 ? 154.033 124.200 136.069 1.00 157.41 553 LEU A C 1
ATOM 4701 O O . LEU A 1 553 ? 153.181 124.496 136.912 1.00 156.33 553 LEU A O 1
ATOM 4706 N N . ASP A 1 554 ? 155.067 123.398 136.315 1.00 161.92 554 ASP A N 1
ATOM 4707 C CA . ASP A 1 554 ? 155.250 122.803 137.622 1.00 162.83 554 ASP A CA 1
ATOM 4708 C C . ASP A 1 554 ? 155.609 123.872 138.625 1.00 162.74 554 ASP A C 1
ATOM 4709 O O . ASP A 1 554 ? 156.695 124.452 138.559 1.00 162.17 554 ASP A O 1
ATOM 4714 N N . GLU A 1 555 ? 154.703 124.141 139.556 1.00 159.52 555 GLU A N 1
ATOM 4715 C CA . GLU A 1 555 ? 154.943 125.191 140.539 1.00 159.74 555 GLU A CA 1
ATOM 4716 C C . GLU A 1 555 ? 155.705 124.667 141.749 1.00 156.65 555 GLU A C 1
ATOM 4717 O O . GLU A 1 555 ? 155.290 124.882 142.892 1.00 153.85 555 GLU A O 1
ATOM 4723 N N . SER A 1 556 ? 156.819 123.979 141.508 1.00 159.60 556 SER A N 1
ATOM 4724 C CA . SER A 1 556 ? 157.753 123.605 142.561 1.00 160.39 556 SER A CA 1
ATOM 4725 C C . SER A 1 556 ? 159.128 124.206 142.333 1.00 159.80 556 SER A C 1
ATOM 4726 O O . SER A 1 556 ? 159.661 124.883 143.220 1.00 159.58 556 SER A O 1
ATOM 4729 N N . SER A 1 557 ? 159.718 123.977 141.160 1.00 164.63 557 SER A N 1
ATOM 4730 C CA . SER A 1 557 ? 160.964 124.643 140.804 1.00 164.34 557 SER A CA 1
ATOM 4731 C C . SER A 1 557 ? 160.730 126.084 140.370 1.00 164.29 557 SER A C 1
ATOM 4732 O O . SER A 1 557 ? 161.595 126.938 140.584 1.00 162.86 557 SER A O 1
ATOM 4735 N N . PHE A 1 558 ? 159.576 126.370 139.763 1.00 153.69 558 PHE A N 1
ATOM 4736 C CA . PHE A 1 558 ? 159.286 127.730 139.320 1.00 152.11 558 PHE A CA 1
ATOM 4737 C C . PHE A 1 558 ? 159.206 128.682 140.506 1.00 150.47 558 PHE A C 1
ATOM 4738 O O . PHE A 1 558 ? 159.846 129.741 140.517 1.00 152.27 558 PHE A O 1
ATOM 4746 N N . PHE A 1 559 ? 158.423 128.313 141.521 1.00 146.67 559 PHE A N 1
ATOM 4747 C CA . PHE A 1 559 ? 158.299 129.157 142.702 1.00 147.86 559 PHE A CA 1
ATOM 4748 C C . PHE A 1 559 ? 159.643 129.326 143.395 1.00 148.46 559 PHE A C 1
ATOM 4749 O O . PHE A 1 559 ? 159.988 130.428 143.837 1.00 151.91 559 PHE A O 1
ATOM 4757 N N . GLU A 1 560 ? 160.420 128.246 143.493 1.00 156.97 560 GLU A N 1
ATOM 4758 C CA . GLU A 1 560 ? 161.733 128.338 144.120 1.00 161.04 560 GLU A CA 1
ATOM 4759 C C . GLU A 1 560 ? 162.643 129.285 143.349 1.00 159.48 560 GLU A C 1
ATOM 4760 O O . GLU A 1 560 ? 163.396 130.062 143.947 1.00 159.75 560 GLU A O 1
ATOM 4766 N N . ALA A 1 561 ? 162.597 129.226 142.018 1.00 144.00 561 ALA A N 1
ATOM 4767 C CA . ALA A 1 561 ? 163.436 130.104 141.212 1.00 143.60 561 ALA A CA 1
ATOM 4768 C C . ALA A 1 561 ? 163.017 131.561 141.358 1.00 143.72 561 ALA A C 1
ATOM 4769 O O . ALA A 1 561 ? 163.871 132.449 141.457 1.00 142.60 561 ALA A O 1
ATOM 4771 N N . PHE A 1 562 ? 161.713 131.827 141.376 1.00 138.95 562 PHE A N 1
ATOM 4772 C CA . PHE A 1 562 ? 161.207 133.192 141.339 1.00 137.61 562 PHE A CA 1
ATOM 4773 C C . PHE A 1 562 ? 160.818 133.740 142.707 1.00 140.57 562 PHE A C 1
ATOM 4774 O O . PHE A 1 562 ? 160.315 134.864 142.783 1.00 141.38 562 PHE A O 1
ATOM 4782 N N . ARG A 1 563 ? 161.034 132.989 143.788 1.00 153.42 563 ARG A N 1
ATOM 4783 C CA . ARG A 1 563 ? 160.684 133.488 145.113 1.00 153.63 563 ARG A CA 1
ATOM 4784 C C . ARG A 1 563 ? 161.734 134.427 145.692 1.00 152.50 563 ARG A C 1
ATOM 4785 O O . ARG A 1 563 ? 161.439 135.127 146.666 1.00 151.28 563 ARG A O 1
ATOM 4793 N N . LYS A 1 564 ? 162.938 134.462 145.127 1.00 154.52 564 LYS A N 1
ATOM 4794 C CA . LYS A 1 564 ? 164.010 135.338 145.585 1.00 156.33 564 LYS A CA 1
ATOM 4795 C C . LYS A 1 564 ? 164.456 136.274 144.469 1.00 155.64 564 LYS A C 1
ATOM 4796 O O . LYS A 1 564 ? 165.639 136.590 144.331 1.00 153.79 564 LYS A O 1
ATOM 4802 N N . PHE A 1 565 ? 163.510 136.724 143.657 1.00 129.38 565 PHE A N 1
ATOM 4803 C CA . PHE A 1 565 ? 163.831 137.662 142.591 1.00 126.01 565 PHE A CA 1
ATOM 4804 C C . PHE A 1 565 ? 164.157 139.026 143.191 1.00 125.55 565 PHE A C 1
ATOM 4805 O O . PHE A 1 565 ? 163.360 139.557 143.972 1.00 122.98 565 PHE A O 1
ATOM 4813 N N . PRO A 1 566 ? 165.300 139.623 142.862 1.00 127.40 566 PRO A N 1
ATOM 4814 C CA . PRO A 1 566 ? 165.625 140.941 143.414 1.00 126.23 566 PRO A CA 1
ATOM 4815 C C . PRO A 1 566 ? 164.672 141.998 142.886 1.00 125.02 566 PRO A C 1
ATOM 4816 O O . PRO A 1 566 ? 164.447 142.084 141.669 1.00 122.97 566 PRO A O 1
ATOM 4820 N N . PRO A 1 567 ? 164.090 142.823 143.758 1.00 115.58 567 PRO A N 1
ATOM 4821 C CA . PRO A 1 567 ? 163.163 143.852 143.275 1.00 113.31 567 PRO A CA 1
ATOM 4822 C C . PRO A 1 567 ? 163.847 144.817 142.320 1.00 118.48 567 PRO A C 1
ATOM 4823 O O . PRO A 1 567 ? 165.030 145.134 142.461 1.00 119.14 567 PRO A O 1
ATOM 4827 N N . PHE A 1 568 ? 163.083 145.282 141.337 1.00 108.09 568 PHE A N 1
ATOM 4828 C CA . PHE A 1 568 ? 163.611 146.220 140.357 1.00 101.33 568 PHE A CA 1
ATOM 4829 C C . PHE A 1 568 ? 163.937 147.555 141.015 1.00 101.50 568 PHE A C 1
ATOM 4830 O O . PHE A 1 568 ? 163.176 148.060 141.844 1.00 100.83 568 PHE A O 1
ATOM 4838 N N . LYS A 1 569 ? 165.077 148.127 140.639 1.00 107.87 569 LYS A N 1
ATOM 4839 C CA . LYS A 1 569 ? 165.453 149.438 141.147 1.00 108.78 569 LYS A CA 1
ATOM 4840 C C . LYS A 1 569 ? 164.446 150.486 140.694 1.00 111.71 569 LYS A C 1
ATOM 4841 O O . LYS A 1 569 ? 163.933 150.436 139.573 1.00 114.52 569 LYS A O 1
ATOM 4847 N N . SER A 1 570 ? 164.167 151.445 141.572 1.00 103.44 570 SER A N 1
ATOM 4848 C CA . SER A 1 570 ? 163.180 152.483 141.292 1.00 104.04 570 SER A CA 1
ATOM 4849 C C . SER A 1 570 ? 163.801 153.526 140.371 1.00 110.08 570 SER A C 1
ATOM 4850 O O . SER A 1 570 ? 164.720 154.249 140.768 1.00 111.57 570 SER A O 1
ATOM 4853 N N . GLU A 1 571 ? 163.297 153.606 139.142 1.00 104.97 571 GLU A N 1
ATOM 4854 C CA . GLU A 1 571 ? 163.796 154.559 138.162 1.00 98.85 571 GLU A CA 1
ATOM 4855 C C . GLU A 1 571 ? 162.854 154.564 136.969 1.00 105.14 571 GLU A C 1
ATOM 4856 O O . GLU A 1 571 ? 162.353 153.511 136.569 1.00 108.31 571 GLU A O 1
ATOM 4862 N N . TYR A 1 572 ? 162.624 155.747 136.407 1.00 94.43 572 TYR A N 1
ATOM 4863 C CA . TYR A 1 572 ? 161.671 155.926 135.324 1.00 89.47 572 TYR A CA 1
ATOM 4864 C C . TYR A 1 572 ? 162.298 156.764 134.220 1.00 93.58 572 TYR A C 1
ATOM 4865 O O . TYR A 1 572 ? 163.094 157.669 134.481 1.00 102.29 572 TYR A O 1
ATOM 4874 N N . GLY A 1 573 ? 161.926 156.454 132.981 1.00 92.34 573 GLY A N 1
ATOM 4875 C CA . GLY A 1 573 ? 162.437 157.170 131.834 1.00 93.41 573 GLY A CA 1
ATOM 4876 C C . GLY A 1 573 ? 161.757 158.510 131.643 1.00 99.90 573 GLY A C 1
ATOM 4877 O O . GLY A 1 573 ? 160.926 158.948 132.437 1.00 100.58 573 GLY A O 1
ATOM 4878 N N . SER A 1 574 ? 162.144 159.187 130.562 1.00 112.09 574 SER A N 1
ATOM 4879 C CA . SER A 1 574 ? 161.533 160.471 130.238 1.00 111.49 574 SER A CA 1
ATOM 4880 C C . SER A 1 574 ? 160.153 160.295 129.616 1.00 113.14 574 SER A C 1
ATOM 4881 O O . SER A 1 574 ? 159.249 161.099 129.868 1.00 114.68 574 SER A O 1
ATOM 4884 N N . PHE A 1 575 ? 159.973 159.258 128.807 1.00 107.68 575 PHE A N 1
ATOM 4885 C CA . PHE A 1 575 ? 158.738 159.036 128.073 1.00 106.91 575 PHE A CA 1
ATOM 4886 C C . PHE A 1 575 ? 157.873 157.998 128.778 1.00 105.39 575 PHE A C 1
ATOM 4887 O O . PHE A 1 575 ? 158.306 157.308 129.702 1.00 111.16 575 PHE A O 1
ATOM 4895 N N . SER A 1 576 ? 156.628 157.895 128.321 1.00 105.75 576 SER A N 1
ATOM 4896 C CA . SER A 1 576 ? 155.687 156.907 128.819 1.00 108.09 576 SER A CA 1
ATOM 4897 C C . SER A 1 576 ? 155.637 155.716 127.869 1.00 107.84 576 SER A C 1
ATOM 4898 O O . SER A 1 576 ? 156.252 155.709 126.801 1.00 114.83 576 SER A O 1
ATOM 4901 N N . GLU A 1 577 ? 154.885 154.689 128.267 1.00 110.61 577 GLU A N 1
ATOM 4902 C CA . GLU A 1 577 ? 154.794 153.489 127.446 1.00 109.31 577 GLU A CA 1
ATOM 4903 C C . GLU A 1 577 ? 154.122 153.772 126.110 1.00 116.85 577 GLU A C 1
ATOM 4904 O O . GLU A 1 577 ? 154.479 153.159 125.101 1.00 120.92 577 GLU A O 1
ATOM 4910 N N . LYS A 1 578 ? 153.149 154.684 126.081 1.00 121.80 578 LYS A N 1
ATOM 4911 C CA . LYS A 1 578 ? 152.476 155.007 124.826 1.00 116.16 578 LYS A CA 1
ATOM 4912 C C . LYS A 1 578 ? 153.447 155.634 123.832 1.00 115.68 578 LYS A C 1
ATOM 4913 O O . LYS A 1 578 ? 153.487 155.253 122.655 1.00 121.28 578 LYS A O 1
ATOM 4919 N N . ALA A 1 579 ? 154.245 156.598 124.293 1.00 104.53 579 ALA A N 1
ATOM 4920 C CA . ALA A 1 579 ? 155.202 157.246 123.405 1.00 106.65 579 ALA A CA 1
ATOM 4921 C C . ALA A 1 579 ? 156.242 156.257 122.900 1.00 110.54 579 ALA A C 1
ATOM 4922 O O . ALA A 1 579 ? 156.604 156.273 121.718 1.00 112.61 579 ALA A O 1
ATOM 4924 N N . ILE A 1 580 ? 156.739 155.389 123.780 1.00 112.82 580 ILE A N 1
ATOM 4925 C CA . ILE A 1 580 ? 157.739 154.412 123.364 1.00 104.90 580 ILE A CA 1
ATOM 4926 C C . ILE A 1 580 ? 157.135 153.419 122.382 1.00 105.88 580 ILE A C 1
ATOM 4927 O O . ILE A 1 580 ? 157.794 152.993 121.428 1.00 116.82 580 ILE A O 1
ATOM 4932 N N . LYS A 1 581 ? 155.882 153.022 122.604 1.00 103.27 581 LYS A N 1
ATOM 4933 C CA . LYS A 1 581 ? 155.220 152.124 121.666 1.00 104.16 581 LYS A CA 1
ATOM 4934 C C . LYS A 1 581 ? 155.075 152.779 120.301 1.00 108.35 581 LYS A C 1
ATOM 4935 O O . LYS A 1 581 ? 155.236 152.121 119.268 1.00 109.25 581 LYS A O 1
ATOM 4941 N N . LYS A 1 582 ? 154.757 154.075 120.276 1.00 120.91 582 LYS A N 1
ATOM 4942 C CA . LYS A 1 582 ? 154.688 154.785 119.003 1.00 117.05 582 LYS A CA 1
ATOM 4943 C C . LYS A 1 582 ? 156.053 154.852 118.329 1.00 117.88 582 LYS A C 1
ATOM 4944 O O . LYS A 1 582 ? 156.164 154.659 117.113 1.00 119.19 582 LYS A O 1
ATOM 4950 N N . LEU A 1 583 ? 157.105 155.128 119.101 1.00 111.03 583 LEU A N 1
ATOM 4951 C CA . LEU A 1 583 ? 158.420 155.380 118.520 1.00 102.72 583 LEU A CA 1
ATOM 4952 C C . LEU A 1 583 ? 159.125 154.106 118.071 1.00 103.33 583 LEU A C 1
ATOM 4953 O O . LEU A 1 583 ? 159.880 154.137 117.094 1.00 107.79 583 LEU A O 1
ATOM 4958 N N . LEU A 1 584 ? 158.906 152.990 118.763 1.00 111.04 584 LEU A N 1
ATOM 4959 C CA . LEU A 1 584 ? 159.654 151.772 118.457 1.00 106.83 584 LEU A CA 1
ATOM 4960 C C . LEU A 1 584 ? 159.479 151.314 117.017 1.00 111.50 584 LEU A C 1
ATOM 4961 O O . LEU A 1 584 ? 160.484 150.948 116.385 1.00 116.81 584 LEU A O 1
ATOM 4966 N N . PRO A 1 585 ? 158.273 151.291 116.442 1.00 115.83 585 PRO A N 1
ATOM 4967 C CA . PRO A 1 585 ? 158.151 150.823 115.051 1.00 111.94 585 PRO A CA 1
ATOM 4968 C C . PRO A 1 585 ? 159.078 151.548 114.093 1.00 113.79 585 PRO A C 1
ATOM 4969 O O . PRO A 1 585 ? 159.608 150.930 113.163 1.00 117.15 585 PRO A O 1
ATOM 4973 N N . LEU A 1 586 ? 159.284 152.851 114.290 1.00 122.98 586 LEU A N 1
ATOM 4974 C CA . LEU A 1 586 ? 160.236 153.575 113.457 1.00 119.62 586 LEU A CA 1
ATOM 4975 C C . LEU A 1 586 ? 161.656 153.069 113.675 1.00 123.77 586 LEU A C 1
ATOM 4976 O O . LEU A 1 586 ? 162.414 152.894 112.715 1.00 130.69 586 LEU A O 1
ATOM 4981 N N . MET A 1 587 ? 162.033 152.823 114.932 1.00 114.03 587 MET A N 1
ATOM 4982 C CA . MET A 1 587 ? 163.418 152.497 115.254 1.00 108.18 587 MET A CA 1
ATOM 4983 C C . MET A 1 587 ? 163.792 151.076 114.859 1.00 106.33 587 MET A C 1
ATOM 4984 O O . MET A 1 587 ? 164.968 150.803 114.603 1.00 112.66 587 MET A O 1
ATOM 4989 N N . ARG A 1 588 ? 162.832 150.159 114.821 1.00 110.28 588 ARG A N 1
ATOM 4990 C CA . ARG A 1 588 ? 163.143 148.789 114.447 1.00 111.54 588 ARG A CA 1
ATOM 4991 C C . ARG A 1 588 ? 163.525 148.715 112.971 1.00 116.06 588 ARG A C 1
ATOM 4992 O O . ARG A 1 588 ? 163.244 149.620 112.181 1.00 126.24 588 ARG A O 1
ATOM 5000 N N . LEU A 1 589 ? 164.182 147.618 112.604 1.00 122.06 589 LEU A N 1
ATOM 5001 C CA . LEU A 1 589 ? 164.593 147.403 111.225 1.00 120.65 589 LEU A CA 1
ATOM 5002 C C . LEU A 1 589 ? 164.683 145.908 110.963 1.00 122.82 589 LEU A C 1
ATOM 5003 O O . LEU A 1 589 ? 164.719 145.096 111.890 1.00 127.16 589 LEU A O 1
ATOM 5008 N N . GLY A 1 590 ? 164.719 145.554 109.682 1.00 122.85 590 GLY A N 1
ATOM 5009 C CA . GLY A 1 590 ? 164.826 144.151 109.319 1.00 121.67 590 GLY A CA 1
ATOM 5010 C C . GLY A 1 590 ? 163.530 143.411 109.583 1.00 120.10 590 GLY A C 1
ATOM 5011 O O . GLY A 1 590 ? 162.431 143.958 109.440 1.00 122.03 590 GLY A O 1
ATOM 5012 N N . LYS A 1 591 ? 163.657 142.143 109.976 1.00 122.96 591 LYS A N 1
ATOM 5013 C CA . LYS A 1 591 ? 162.479 141.327 110.241 1.00 126.50 591 LYS A CA 1
ATOM 5014 C C . LYS A 1 591 ? 161.666 141.849 111.417 1.00 127.72 591 LYS A C 1
ATOM 5015 O O . LYS A 1 591 ? 160.494 141.484 111.553 1.00 126.21 591 LYS A O 1
ATOM 5021 N N . TYR A 1 592 ? 162.256 142.689 112.267 1.00 119.47 592 TYR A N 1
ATOM 5022 C CA . TYR A 1 592 ? 161.523 143.292 113.371 1.00 115.05 592 TYR A CA 1
ATOM 5023 C C . TYR A 1 592 ? 160.699 144.496 112.944 1.00 117.47 592 TYR A C 1
ATOM 5024 O O . TYR A 1 592 ? 159.919 145.008 113.753 1.00 120.76 592 TYR A O 1
ATOM 5033 N N . TRP A 1 593 ? 160.845 144.956 111.705 1.00 125.75 593 TRP A N 1
ATOM 5034 C CA . TRP A 1 593 ? 160.175 146.155 111.222 1.00 127.90 593 TRP A CA 1
ATOM 5035 C C . TRP A 1 593 ? 159.100 145.773 110.217 1.00 130.92 593 TRP A C 1
ATOM 5036 O O . TRP A 1 593 ? 159.353 144.990 109.296 1.00 133.23 593 TRP A O 1
ATOM 5047 N N . ASN A 1 594 ? 157.906 146.329 110.398 1.00 142.06 594 ASN A N 1
ATOM 5048 C CA . ASN A 1 594 ? 156.801 146.132 109.474 1.00 142.40 594 ASN A CA 1
ATOM 5049 C C . ASN A 1 594 ? 155.978 147.410 109.418 1.00 141.02 594 ASN A C 1
ATOM 5050 O O . ASN A 1 594 ? 155.768 148.069 110.439 1.00 142.94 594 ASN A O 1
ATOM 5055 N N . TYR A 1 595 ? 155.516 147.755 108.214 1.00 145.58 595 TYR A N 1
ATOM 5056 C CA . TYR A 1 595 ? 154.890 149.055 107.998 1.00 146.79 595 TYR A CA 1
ATOM 5057 C C . TYR A 1 595 ? 153.539 149.169 108.694 1.00 148.85 595 TYR A C 1
ATOM 5058 O O . TYR A 1 595 ? 153.162 150.260 109.133 1.00 149.86 595 TYR A O 1
ATOM 5067 N N . ALA A 1 596 ? 152.799 148.066 108.804 1.00 147.83 596 ALA A N 1
ATOM 5068 C CA . ALA A 1 596 ? 151.447 148.120 109.347 1.00 148.49 596 ALA A CA 1
ATOM 5069 C C . ALA A 1 596 ? 151.409 148.475 110.828 1.00 149.31 596 ALA A C 1
ATOM 5070 O O . ALA A 1 596 ? 150.325 148.760 111.348 1.00 148.45 596 ALA A O 1
ATOM 5072 N N . GLU A 1 597 ? 152.548 148.466 111.514 1.00 146.42 597 GLU A N 1
ATOM 5073 C CA . GLU A 1 597 ? 152.610 148.738 112.944 1.00 144.17 597 GLU A CA 1
ATOM 5074 C C . GLU A 1 597 ? 152.944 150.189 113.257 1.00 143.57 597 GLU A C 1
ATOM 5075 O O . GLU A 1 597 ? 153.255 150.505 114.410 1.00 146.82 597 GLU A O 1
ATOM 5081 N N . ILE A 1 598 ? 152.890 151.073 112.266 1.00 140.31 598 ILE A N 1
ATOM 5082 C CA . ILE A 1 598 ? 153.060 152.505 112.472 1.00 142.70 598 ILE A CA 1
ATOM 5083 C C . ILE A 1 598 ? 151.676 153.130 112.571 1.00 146.49 598 ILE A C 1
ATOM 5084 O O . ILE A 1 598 ? 150.815 152.888 111.716 1.00 148.56 598 ILE A O 1
ATOM 5089 N N . ASP A 1 599 ? 151.455 153.921 113.618 1.00 155.20 599 ASP A N 1
ATOM 5090 C CA . ASP A 1 599 ? 150.141 154.501 113.853 1.00 157.30 599 ASP A CA 1
ATOM 5091 C C . ASP A 1 599 ? 149.667 155.286 112.632 1.00 159.09 599 ASP A C 1
ATOM 5092 O O . ASP A 1 599 ? 150.449 155.666 111.755 1.00 159.35 599 ASP A O 1
ATOM 5097 N N . LYS A 1 600 ? 148.356 155.532 112.590 1.00 159.68 600 LYS A N 1
ATOM 5098 C CA . LYS A 1 600 ? 147.747 156.146 111.414 1.00 158.54 600 LYS A CA 1
ATOM 5099 C C . LYS A 1 600 ? 148.373 157.501 111.109 1.00 158.31 600 LYS A C 1
ATOM 5100 O O . LYS A 1 600 ? 148.735 157.785 109.962 1.00 158.58 600 LYS A O 1
ATOM 5106 N N . TYR A 1 601 ? 148.499 158.357 112.124 1.00 162.92 601 TYR A N 1
ATOM 5107 C CA . TYR A 1 601 ? 149.013 159.703 111.890 1.00 163.85 601 TYR A CA 1
ATOM 5108 C C . TYR A 1 601 ? 150.455 159.665 111.401 1.00 164.36 601 TYR A C 1
ATOM 5109 O O . TYR A 1 601 ? 150.833 160.412 110.490 1.00 166.95 601 TYR A O 1
ATOM 5118 N N . SER A 1 602 ? 151.280 158.806 112.000 1.00 161.81 602 SER A N 1
ATOM 5119 C CA . SER A 1 602 ? 152.668 158.702 111.567 1.00 160.43 602 SER A CA 1
ATOM 5120 C C . SER A 1 602 ? 152.760 158.177 110.140 1.00 162.03 602 SER A C 1
ATOM 5121 O O . SER A 1 602 ? 153.593 158.645 109.357 1.00 163.34 602 SER A O 1
ATOM 5124 N N . ARG A 1 603 ? 151.921 157.202 109.783 1.00 159.58 603 ARG A N 1
ATOM 5125 C CA . ARG A 1 603 ? 151.912 156.721 108.405 1.00 158.03 603 ARG A CA 1
ATOM 5126 C C . ARG A 1 603 ? 151.483 157.823 107.446 1.00 160.59 603 ARG A C 1
ATOM 5127 O O . ARG A 1 603 ? 152.025 157.942 106.342 1.00 161.35 603 ARG A O 1
ATOM 5135 N N . GLU A 1 604 ? 150.504 158.637 107.846 1.00 173.60 604 GLU A N 1
ATOM 5136 C CA . GLU A 1 604 ? 150.092 159.759 107.010 1.00 171.45 604 GLU A CA 1
ATOM 5137 C C . GLU A 1 604 ? 151.242 160.735 106.803 1.00 170.76 604 GLU A C 1
ATOM 5138 O O . GLU A 1 604 ? 151.476 161.204 105.683 1.00 174.40 604 GLU A O 1
ATOM 5144 N N . ARG A 1 605 ? 151.972 161.053 107.872 1.00 170.83 605 ARG A N 1
ATOM 5145 C CA . ARG A 1 605 ? 153.108 161.960 107.740 1.00 172.55 605 ARG A CA 1
ATOM 5146 C C . ARG A 1 605 ? 154.200 161.352 106.866 1.00 173.79 605 ARG A C 1
ATOM 5147 O O . ARG A 1 605 ? 154.848 162.063 106.090 1.00 175.64 605 ARG A O 1
ATOM 5155 N N . ILE A 1 606 ? 154.420 160.042 106.982 1.00 172.59 606 ILE A N 1
ATOM 5156 C CA . ILE A 1 606 ? 155.394 159.372 106.125 1.00 171.73 606 ILE A CA 1
ATOM 5157 C C . ILE A 1 606 ? 154.976 159.482 104.665 1.00 174.26 606 ILE A C 1
ATOM 5158 O O . ILE A 1 606 ? 155.798 159.766 103.784 1.00 178.04 606 ILE A O 1
ATOM 5163 N N . GLN A 1 607 ? 153.692 159.252 104.386 1.00 185.57 607 GLN A N 1
ATOM 5164 C CA . GLN A 1 607 ? 153.195 159.382 103.021 1.00 185.55 607 GLN A CA 1
ATOM 5165 C C . GLN A 1 607 ? 153.393 160.800 102.505 1.00 185.89 607 GLN A C 1
ATOM 5166 O O . GLN A 1 607 ? 153.831 161.002 101.366 1.00 188.75 607 GLN A O 1
ATOM 5172 N N . LYS A 1 608 ? 153.082 161.796 103.334 1.00 198.29 608 LYS A N 1
ATOM 5173 C CA . LYS A 1 608 ? 153.252 163.185 102.920 1.00 199.61 608 LYS A CA 1
ATOM 5174 C C . LYS A 1 608 ? 154.712 163.492 102.611 1.00 199.67 608 LYS A C 1
ATOM 5175 O O . LYS A 1 608 ? 155.025 164.112 101.588 1.00 202.08 608 LYS A O 1
ATOM 5181 N N . ILE A 1 609 ? 155.625 163.064 103.485 1.00 196.87 609 ILE A N 1
ATOM 5182 C CA . ILE A 1 609 ? 157.029 163.413 103.298 1.00 197.53 609 ILE A CA 1
ATOM 5183 C C . ILE A 1 609 ? 157.611 162.701 102.084 1.00 197.98 609 ILE A C 1
ATOM 5184 O O . ILE A 1 609 ? 158.430 163.278 101.358 1.00 197.50 609 ILE A O 1
ATOM 5189 N N . ILE A 1 610 ? 157.220 161.448 101.833 1.00 190.58 610 ILE A N 1
ATOM 5190 C CA . ILE A 1 610 ? 157.707 160.776 100.631 1.00 189.03 610 ILE A CA 1
ATOM 5191 C C . ILE A 1 610 ? 157.117 161.427 99.388 1.00 189.39 610 ILE A C 1
ATOM 5192 O O . ILE A 1 610 ? 157.789 161.553 98.357 1.00 187.20 610 ILE A O 1
ATOM 5197 N N . THR A 1 611 ? 155.853 161.852 99.461 1.00 205.58 611 THR A N 1
ATOM 5198 C CA . THR A 1 611 ? 155.222 162.518 98.329 1.00 205.62 611 THR A CA 1
ATOM 5199 C C . THR A 1 611 ? 155.838 163.880 98.044 1.00 204.83 611 THR A C 1
ATOM 5200 O O . THR A 1 611 ? 155.711 164.380 96.921 1.00 203.88 611 THR A O 1
ATOM 5204 N N . GLY A 1 612 ? 156.503 164.488 99.024 1.00 215.25 612 GLY A N 1
ATOM 5205 C CA . GLY A 1 612 ? 157.029 165.825 98.864 1.00 214.19 612 GLY A CA 1
ATOM 5206 C C . GLY A 1 612 ? 155.985 166.917 98.874 1.00 215.08 612 GLY A C 1
ATOM 5207 O O . GLY A 1 612 ? 156.286 168.043 98.459 1.00 213.96 612 GLY A O 1
ATOM 5208 N N . GLU A 1 613 ? 154.770 166.624 99.336 1.00 229.65 613 GLU A N 1
ATOM 5209 C CA . GLU A 1 613 ? 153.678 167.588 99.310 1.00 230.00 613 GLU A CA 1
ATOM 5210 C C . GLU A 1 613 ? 153.841 168.610 100.428 1.00 230.69 613 GLU A C 1
ATOM 5211 O O . GLU A 1 613 ? 154.869 168.628 101.111 1.00 230.25 613 GLU A O 1
ATOM 5217 N N . TYR A 1 614 ? 152.837 169.464 100.624 1.00 248.86 614 TYR A N 1
ATOM 5218 C CA . TYR A 1 614 ? 152.911 170.555 101.584 1.00 249.30 614 TYR A CA 1
ATOM 5219 C C . TYR A 1 614 ? 152.003 170.275 102.771 1.00 249.90 614 TYR A C 1
ATOM 5220 O O . TYR A 1 614 ? 150.814 169.990 102.603 1.00 249.00 614 TYR A O 1
ATOM 5229 N N . ASP A 1 615 ? 152.570 170.372 103.972 1.00 253.31 615 ASP A N 1
ATOM 5230 C CA . ASP A 1 615 ? 151.807 170.188 105.204 1.00 253.09 615 ASP A CA 1
ATOM 5231 C C . ASP A 1 615 ? 152.277 171.229 106.206 1.00 253.53 615 ASP A C 1
ATOM 5232 O O . ASP A 1 615 ? 153.482 171.353 106.447 1.00 253.55 615 ASP A O 1
ATOM 5237 N N . GLU A 1 616 ? 151.334 171.974 106.787 1.00 260.22 616 GLU A N 1
ATOM 5238 C CA . GLU A 1 616 ? 151.697 172.985 107.773 1.00 259.70 616 GLU A CA 1
ATOM 5239 C C . GLU A 1 616 ? 152.299 172.370 109.029 1.00 259.67 616 GLU A C 1
ATOM 5240 O O . GLU A 1 616 ? 152.997 173.067 109.773 1.00 259.20 616 GLU A O 1
ATOM 5246 N N . ASN A 1 617 ? 152.047 171.088 109.281 1.00 247.75 617 ASN A N 1
ATOM 5247 C CA . ASN A 1 617 ? 152.602 170.395 110.434 1.00 246.38 617 ASN A CA 1
ATOM 5248 C C . ASN A 1 617 ? 154.004 169.854 110.181 1.00 245.59 617 ASN A C 1
ATOM 5249 O O . ASN A 1 617 ? 154.606 169.284 111.096 1.00 244.11 617 ASN A O 1
ATOM 5254 N N . ILE A 1 618 ? 154.535 170.017 108.972 1.00 234.29 618 ILE A N 1
ATOM 5255 C CA . ILE A 1 618 ? 155.862 169.533 108.609 1.00 233.32 618 ILE A CA 1
ATOM 5256 C C . ILE A 1 618 ? 156.727 170.751 108.315 1.00 233.30 618 ILE A C 1
ATOM 5257 O O . ILE A 1 618 ? 156.381 171.582 107.466 1.00 232.38 618 ILE A O 1
ATOM 5262 N N . LYS A 1 619 ? 157.853 170.859 109.016 1.00 223.15 619 LYS A N 1
ATOM 5263 C CA . LYS A 1 619 ? 158.731 172.010 108.867 1.00 221.01 619 LYS A CA 1
ATOM 5264 C C . LYS A 1 619 ? 159.734 171.782 107.739 1.00 220.52 619 LYS A C 1
ATOM 5265 O O . LYS A 1 619 ? 159.966 170.653 107.300 1.00 221.25 619 LYS A O 1
ATOM 5271 N N . ASP A 1 620 ? 160.332 172.880 107.264 1.00 220.36 620 ASP A N 1
ATOM 5272 C CA . ASP A 1 620 ? 161.279 172.789 106.155 1.00 219.91 620 ASP A CA 1
ATOM 5273 C C . ASP A 1 620 ? 162.559 172.077 106.578 1.00 220.60 620 ASP A C 1
ATOM 5274 O O . ASP A 1 620 ? 163.139 171.305 105.800 1.00 220.34 620 ASP A O 1
ATOM 5279 N N . LYS A 1 621 ? 163.023 172.337 107.804 1.00 216.08 621 LYS A N 1
ATOM 5280 C CA . LYS A 1 621 ? 164.134 171.570 108.358 1.00 215.66 621 LYS A CA 1
ATOM 5281 C C . LYS A 1 621 ? 163.917 170.078 108.156 1.00 216.93 621 LYS A C 1
ATOM 5282 O O . LYS A 1 621 ? 164.876 169.316 107.993 1.00 217.68 621 LYS A O 1
ATOM 5288 N N . VAL A 1 622 ? 162.653 169.665 108.194 1.00 225.28 622 VAL A N 1
ATOM 5289 C CA . VAL A 1 622 ? 162.335 168.262 108.011 1.00 224.72 622 VAL A CA 1
ATOM 5290 C C . VAL A 1 622 ? 162.763 167.831 106.646 1.00 225.86 622 VAL A C 1
ATOM 5291 O O . VAL A 1 622 ? 163.595 166.990 106.535 1.00 226.64 622 VAL A O 1
ATOM 5295 N N . ARG A 1 623 ? 162.224 168.441 105.609 1.00 223.20 623 ARG A N 1
ATOM 5296 C CA . ARG A 1 623 ? 162.497 168.038 104.238 1.00 220.97 623 ARG A CA 1
ATOM 5297 C C . ARG A 1 623 ? 163.978 168.190 103.924 1.00 220.35 623 ARG A C 1
ATOM 5298 O O . ARG A 1 623 ? 164.495 167.552 103.000 1.00 218.44 623 ARG A O 1
ATOM 5306 N N . GLU A 1 624 ? 164.676 169.036 104.686 1.00 220.77 624 GLU A N 1
ATOM 5307 C CA . GLU A 1 624 ? 166.134 169.033 104.629 1.00 219.86 624 GLU A CA 1
ATOM 5308 C C . GLU A 1 624 ? 166.700 167.737 105.197 1.00 220.87 624 GLU A C 1
ATOM 5309 O O . GLU A 1 624 ? 167.561 167.101 104.577 1.00 219.81 624 GLU A O 1
ATOM 5315 N N . LYS A 1 625 ? 166.226 167.328 106.377 1.00 214.44 625 LYS A N 1
ATOM 5316 C CA . LYS A 1 625 ? 166.736 166.131 107.037 1.00 211.37 625 LYS A CA 1
ATOM 5317 C C . LYS A 1 625 ? 166.250 164.838 106.394 1.00 210.78 625 LYS A C 1
ATOM 5318 O O . LYS A 1 625 ? 167.039 163.896 106.262 1.00 208.05 625 LYS A O 1
ATOM 5324 N N . SER A 1 626 ? 164.980 164.768 105.995 1.00 216.47 626 SER A N 1
ATOM 5325 C CA . SER A 1 626 ? 164.394 163.548 105.454 1.00 215.23 626 SER A CA 1
ATOM 5326 C C . SER A 1 626 ? 164.438 163.513 103.930 1.00 215.53 626 SER A C 1
ATOM 5327 O O . SER A 1 626 ? 163.561 162.913 103.300 1.00 214.63 626 SER A O 1
ATOM 5330 N N . VAL A 1 627 ? 165.441 164.145 103.327 1.00 212.40 627 VAL A N 1
ATOM 5331 C CA . VAL A 1 627 ? 165.599 164.150 101.877 1.00 211.49 627 VAL A CA 1
ATOM 5332 C C . VAL A 1 627 ? 165.822 162.724 101.391 1.00 211.95 627 VAL A C 1
ATOM 5333 O O . VAL A 1 627 ? 165.262 162.309 100.369 1.00 210.01 627 VAL A O 1
ATOM 5337 N N . HIS A 1 628 ? 166.642 161.964 102.119 1.00 199.89 628 HIS A N 1
ATOM 5338 C CA . HIS A 1 628 ? 166.971 160.603 101.714 1.00 196.84 628 HIS A CA 1
ATOM 5339 C C . HIS A 1 628 ? 165.826 159.623 101.936 1.00 196.11 628 HIS A C 1
ATOM 5340 O O . HIS A 1 628 ? 165.888 158.502 101.420 1.00 194.10 628 HIS A O 1
ATOM 5347 N N . LEU A 1 629 ? 164.792 160.007 102.683 1.00 187.49 629 LEU A N 1
ATOM 5348 C CA . LEU A 1 629 ? 163.653 159.125 102.940 1.00 185.95 629 LEU A CA 1
ATOM 5349 C C . LEU A 1 629 ? 162.639 159.225 101.798 1.00 186.98 629 LEU A C 1
ATOM 5350 O O . LEU A 1 629 ? 161.474 159.578 101.978 1.00 186.34 629 LEU A O 1
ATOM 5355 N N . THR A 1 630 ? 163.114 158.901 100.595 1.00 185.37 630 THR A N 1
ATOM 5356 C CA . THR A 1 630 ? 162.271 159.022 99.410 1.00 182.71 630 THR A CA 1
ATOM 5357 C C . THR A 1 630 ? 161.122 158.021 99.440 1.00 182.44 630 THR A C 1
ATOM 5358 O O . THR A 1 630 ? 159.959 158.392 99.245 1.00 181.27 630 THR A O 1
ATOM 5362 N N . ILE A 1 631 ? 161.425 156.750 99.685 1.00 177.57 631 ILE A N 1
ATOM 5363 C CA . ILE A 1 631 ? 160.437 155.686 99.610 1.00 176.32 631 ILE A CA 1
ATOM 5364 C C . ILE A 1 631 ? 159.998 155.307 101.019 1.00 176.03 631 ILE A C 1
ATOM 5365 O O . ILE A 1 631 ? 160.639 155.648 102.016 1.00 177.30 631 ILE A O 1
ATOM 5370 N N . GLU A 1 632 ? 158.875 154.589 101.102 1.00 170.80 632 GLU A N 1
ATOM 5371 C CA . GLU A 1 632 ? 158.351 154.177 102.399 1.00 171.07 632 GLU A CA 1
ATOM 5372 C C . GLU A 1 632 ? 159.339 153.284 103.139 1.00 171.70 632 GLU A C 1
ATOM 5373 O O . GLU A 1 632 ? 159.504 153.406 104.358 1.00 173.03 632 GLU A O 1
ATOM 5379 N N . ASN A 1 633 ? 160.004 152.378 102.422 1.00 161.69 633 ASN A N 1
ATOM 5380 C CA . ASN A 1 633 ? 160.921 151.445 103.062 1.00 160.33 633 ASN A CA 1
ATOM 5381 C C . ASN A 1 633 ? 162.130 152.135 103.679 1.00 161.00 633 ASN A C 1
ATOM 5382 O O . ASN A 1 633 ? 162.838 151.506 104.473 1.00 158.82 633 ASN A O 1
ATOM 5387 N N . ASP A 1 634 ? 162.385 153.399 103.340 1.00 175.92 634 ASP A N 1
ATOM 5388 C CA . ASP A 1 634 ? 163.489 154.131 103.948 1.00 174.74 634 ASP A CA 1
ATOM 5389 C C . ASP A 1 634 ? 163.256 154.429 105.421 1.00 174.98 634 ASP A C 1
ATOM 5390 O O . ASP A 1 634 ? 164.204 154.817 106.112 1.00 172.46 634 ASP A O 1
ATOM 5395 N N . PHE A 1 635 ? 162.032 154.260 105.917 1.00 165.14 635 PHE A N 1
ATOM 5396 C CA . PHE A 1 635 ? 161.709 154.572 107.308 1.00 161.04 635 PHE A CA 1
ATOM 5397 C C . PHE A 1 635 ? 161.972 153.356 108.198 1.00 160.20 635 PHE A C 1
ATOM 5398 O O . PHE A 1 635 ? 161.081 152.791 108.832 1.00 156.94 635 PHE A O 1
ATOM 5406 N N . GLN A 1 636 ? 163.243 152.962 108.226 1.00 142.34 636 GLN A N 1
ATOM 5407 C CA . GLN A 1 636 ? 163.727 151.864 109.047 1.00 133.56 636 GLN A CA 1
ATOM 5408 C C . GLN A 1 636 ? 164.922 152.337 109.857 1.00 135.85 636 GLN A C 1
ATOM 5409 O O . GLN A 1 636 ? 165.755 153.101 109.362 1.00 141.67 636 GLN A O 1
ATOM 5415 N N . GLY A 1 637 ? 165.000 151.882 111.102 1.00 123.68 637 GLY A N 1
ATOM 5416 C CA . GLY A 1 637 ? 166.177 152.153 111.910 1.00 126.04 637 GLY A CA 1
ATOM 5417 C C . GLY A 1 637 ? 166.500 153.623 112.053 1.00 125.79 637 GLY A C 1
ATOM 5418 O O . GLY A 1 637 ? 167.670 154.012 111.950 1.00 125.99 637 GLY A O 1
ATOM 5419 N N . LEU A 1 638 ? 165.490 154.453 112.288 1.00 136.98 638 LEU A N 1
ATOM 5420 C CA . LEU A 1 638 ? 165.711 155.879 112.476 1.00 136.65 638 LEU A CA 1
ATOM 5421 C C . LEU A 1 638 ? 166.103 156.147 113.922 1.00 138.17 638 LEU A C 1
ATOM 5422 O O . LEU A 1 638 ? 165.489 155.611 114.849 1.00 145.68 638 LEU A O 1
ATOM 5427 N N . GLN A 1 639 ? 167.126 156.978 114.115 1.00 129.19 639 GLN A N 1
ATOM 5428 C CA . GLN A 1 639 ? 167.584 157.299 115.460 1.00 128.93 639 GLN A CA 1
ATOM 5429 C C . GLN A 1 639 ? 166.493 158.047 116.214 1.00 130.76 639 GLN A C 1
ATOM 5430 O O . GLN A 1 639 ? 165.449 158.371 115.640 1.00 134.50 639 GLN A O 1
ATOM 5436 N N . LEU A 1 640 ? 166.721 158.328 117.498 1.00 120.33 640 LEU A N 1
ATOM 5437 C CA . LEU A 1 640 ? 165.641 158.834 118.340 1.00 122.36 640 LEU A CA 1
ATOM 5438 C C . LEU A 1 640 ? 165.107 160.164 117.828 1.00 129.15 640 LEU A C 1
ATOM 5439 O O . LEU A 1 640 ? 163.893 160.382 117.815 1.00 134.12 640 LEU A O 1
ATOM 5444 N N . TRP A 1 641 ? 165.992 161.074 117.422 1.00 138.51 641 TRP A N 1
ATOM 5445 C CA . TRP A 1 641 ? 165.542 162.407 117.030 1.00 136.60 641 TRP A CA 1
ATOM 5446 C C . TRP A 1 641 ? 164.595 162.341 115.836 1.00 138.16 641 TRP A C 1
ATOM 5447 O O . TRP A 1 641 ? 163.526 162.967 115.836 1.00 138.17 641 TRP A O 1
ATOM 5458 N N . LEU A 1 642 ? 164.964 161.570 114.812 1.00 142.90 642 LEU A N 1
ATOM 5459 C CA . LEU A 1 642 ? 164.162 161.525 113.595 1.00 142.45 642 LEU A CA 1
ATOM 5460 C C . LEU A 1 642 ? 162.805 160.883 113.852 1.00 143.50 642 LEU A C 1
ATOM 5461 O O . LEU A 1 642 ? 161.770 161.414 113.431 1.00 145.46 642 LEU A O 1
ATOM 5466 N N . ALA A 1 643 ? 162.790 159.738 114.538 1.00 136.17 643 ALA A N 1
ATOM 5467 C CA . ALA A 1 643 ? 161.524 159.080 114.842 1.00 136.52 643 ALA A CA 1
ATOM 5468 C C . ALA A 1 643 ? 160.658 159.954 115.737 1.00 137.02 643 ALA A C 1
ATOM 5469 O O . ALA A 1 643 ? 159.438 160.035 115.550 1.00 139.75 643 ALA A O 1
ATOM 5471 N N . GLN A 1 644 ? 161.272 160.609 116.723 1.00 138.10 644 GLN A N 1
ATOM 5472 C CA . GLN A 1 644 ? 160.524 161.497 117.602 1.00 137.21 644 GLN A CA 1
ATOM 5473 C C . GLN A 1 644 ? 159.853 162.601 116.804 1.00 139.07 644 GLN A C 1
ATOM 5474 O O . GLN A 1 644 ? 158.660 162.875 116.982 1.00 142.96 644 GLN A O 1
ATOM 5480 N N . TYR A 1 645 ? 160.599 163.242 115.901 1.00 162.88 645 TYR A N 1
ATOM 5481 C CA . TYR A 1 645 ? 159.971 164.262 115.074 1.00 164.39 645 TYR A CA 1
ATOM 5482 C C . TYR A 1 645 ? 158.831 163.672 114.261 1.00 162.68 645 TYR A C 1
ATOM 5483 O O . TYR A 1 645 ? 157.717 164.207 114.256 1.00 164.39 645 TYR A O 1
ATOM 5492 N N . ILE A 1 646 ? 159.095 162.571 113.557 1.00 140.35 646 ILE A N 1
ATOM 5493 C CA . ILE A 1 646 ? 158.104 162.022 112.638 1.00 140.14 646 ILE A CA 1
ATOM 5494 C C . ILE A 1 646 ? 156.813 161.717 113.382 1.00 141.95 646 ILE A C 1
ATOM 5495 O O . ILE A 1 646 ? 155.712 161.964 112.880 1.00 144.07 646 ILE A O 1
ATOM 5500 N N . VAL A 1 647 ? 156.929 161.171 114.592 1.00 138.86 647 VAL A N 1
ATOM 5501 C CA . VAL A 1 647 ? 155.734 160.835 115.357 1.00 134.97 647 VAL A CA 1
ATOM 5502 C C . VAL A 1 647 ? 155.042 162.096 115.860 1.00 136.72 647 VAL A C 1
ATOM 5503 O O . VAL A 1 647 ? 153.812 162.205 115.801 1.00 138.75 647 VAL A O 1
ATOM 5507 N N . TYR A 1 648 ? 155.808 163.070 116.361 1.00 138.95 648 TYR A N 1
ATOM 5508 C CA . TYR A 1 648 ? 155.227 164.180 117.107 1.00 139.84 648 TYR A CA 1
ATOM 5509 C C . TYR A 1 648 ? 155.300 165.526 116.401 1.00 141.59 648 TYR A C 1
ATOM 5510 O O . TYR A 1 648 ? 154.543 166.432 116.766 1.00 142.78 648 TYR A O 1
ATOM 5519 N N . GLY A 1 649 ? 156.173 165.691 115.413 1.00 160.33 649 GLY A N 1
ATOM 5520 C CA . GLY A 1 649 ? 156.207 166.920 114.651 1.00 160.03 649 GLY A CA 1
ATOM 5521 C C . GLY A 1 649 ? 156.992 168.057 115.270 1.00 160.55 649 GLY A C 1
ATOM 5522 O O . GLY A 1 649 ? 156.898 169.186 114.774 1.00 160.59 649 GLY A O 1
ATOM 5523 N N . ARG A 1 650 ? 157.752 167.810 116.334 1.00 166.71 650 ARG A N 1
ATOM 5524 C CA . ARG A 1 650 ? 158.643 168.807 116.912 1.00 166.46 650 ARG A CA 1
ATOM 5525 C C . ARG A 1 650 ? 160.051 168.238 117.011 1.00 168.21 650 ARG A C 1
ATOM 5526 O O . ARG A 1 650 ? 160.247 167.128 117.515 1.00 168.47 650 ARG A O 1
ATOM 5534 N N . HIS A 1 651 ? 161.031 169.002 116.525 1.00 180.08 651 HIS A N 1
ATOM 5535 C CA . HIS A 1 651 ? 162.435 168.591 116.578 1.00 179.80 651 HIS A CA 1
ATOM 5536 C C . HIS A 1 651 ? 162.941 168.789 118.003 1.00 180.25 651 HIS A C 1
ATOM 5537 O O . HIS A 1 651 ? 163.590 169.782 118.343 1.00 179.16 651 HIS A O 1
ATOM 5544 N N . SER A 1 652 ? 162.634 167.814 118.847 1.00 173.88 652 SER A N 1
ATOM 5545 C CA . SER A 1 652 ? 163.051 167.897 120.231 1.00 172.76 652 SER A CA 1
ATOM 5546 C C . SER A 1 652 ? 162.452 169.126 120.885 1.00 173.83 652 SER A C 1
ATOM 5547 O O . SER A 1 652 ? 161.440 169.647 120.417 1.00 172.20 652 SER A O 1
ATOM 5550 N N . GLU A 1 653 ? 163.073 169.604 121.949 1.00 190.03 653 GLU A N 1
ATOM 5551 C CA . GLU A 1 653 ? 162.546 170.731 122.707 1.00 191.14 653 GLU A CA 1
ATOM 5552 C C . GLU A 1 653 ? 163.062 172.033 122.104 1.00 190.50 653 GLU A C 1
ATOM 5553 O O . GLU A 1 653 ? 164.276 172.252 122.032 1.00 188.31 653 GLU A O 1
ATOM 5559 N N . ALA A 1 654 ? 162.149 172.913 121.698 1.00 193.70 654 ALA A N 1
ATOM 5560 C CA . ALA A 1 654 ? 162.540 174.176 121.073 1.00 193.66 654 ALA A CA 1
ATOM 5561 C C . ALA A 1 654 ? 162.369 175.361 122.007 1.00 194.27 654 ALA A C 1
ATOM 5562 O O . ALA A 1 654 ? 162.788 176.469 121.676 1.00 193.26 654 ALA A O 1
ATOM 5564 N N . SER A 1 655 ? 161.746 175.142 123.160 1.00 201.73 655 SER A N 1
ATOM 5565 C CA . SER A 1 655 ? 161.521 176.220 124.129 1.00 202.47 655 SER A CA 1
ATOM 5566 C C . SER A 1 655 ? 160.569 177.275 123.592 1.00 201.68 655 SER A C 1
ATOM 5567 O O . SER A 1 655 ? 160.060 177.144 122.480 1.00 200.06 655 SER A O 1
ATOM 5570 N N . MET A 1 656 ? 160.319 178.313 124.387 1.00 199.71 656 MET A N 1
ATOM 5571 C CA . MET A 1 656 ? 159.393 179.362 123.970 1.00 199.60 656 MET A CA 1
ATOM 5572 C C . MET A 1 656 ? 159.927 180.774 124.176 1.00 199.14 656 MET A C 1
ATOM 5573 O O . MET A 1 656 ? 159.327 181.705 123.655 1.00 197.87 656 MET A O 1
ATOM 5578 N N . ILE A 1 657 ? 160.994 180.918 124.961 1.00 177.74 657 ILE A N 1
ATOM 5579 C CA . ILE A 1 657 ? 161.622 182.218 125.220 1.00 176.23 657 ILE A CA 1
ATOM 5580 C C . ILE A 1 657 ? 160.692 183.131 126.033 1.00 177.34 657 ILE A C 1
ATOM 5581 O O . ILE A 1 657 ? 161.123 183.661 127.053 1.00 175.42 657 ILE A O 1
ATOM 5586 N N . GLY A 1 658 ? 159.447 183.333 125.615 1.00 170.66 658 GLY A N 1
ATOM 5587 C CA . GLY A 1 658 ? 158.486 184.083 126.397 1.00 166.37 658 GLY A CA 1
ATOM 5588 C C . GLY A 1 658 ? 158.773 185.553 126.536 1.00 165.09 658 GLY A C 1
ATOM 5589 O O . GLY A 1 658 ? 159.910 185.996 126.369 1.00 163.95 658 GLY A O 1
ATOM 5590 N N . LYS A 1 659 ? 157.737 186.324 126.838 1.00 139.76 659 LYS A N 1
ATOM 5591 C CA . LYS A 1 659 ? 157.938 187.751 127.069 1.00 140.74 659 LYS A CA 1
ATOM 5592 C C . LYS A 1 659 ? 156.811 188.259 127.952 1.00 139.73 659 LYS A C 1
ATOM 5593 O O . LYS A 1 659 ? 155.637 188.108 127.604 1.00 139.19 659 LYS A O 1
ATOM 5599 N N . TRP A 1 660 ? 157.167 188.855 129.087 1.00 127.76 660 TRP A N 1
ATOM 5600 C CA . TRP A 1 660 ? 156.190 189.429 130.003 1.00 125.87 660 TRP A CA 1
ATOM 5601 C C . TRP A 1 660 ? 155.942 190.881 129.616 1.00 126.27 660 TRP A C 1
ATOM 5602 O O . TRP A 1 660 ? 156.873 191.693 129.601 1.00 128.85 660 TRP A O 1
ATOM 5613 N N . ASN A 1 661 ? 154.690 191.206 129.307 1.00 121.97 661 ASN A N 1
ATOM 5614 C CA . ASN A 1 661 ? 154.329 192.525 128.809 1.00 123.53 661 ASN A CA 1
ATOM 5615 C C . ASN A 1 661 ? 153.923 193.493 129.913 1.00 125.17 661 ASN A C 1
ATOM 5616 O O . ASN A 1 661 ? 153.679 194.668 129.623 1.00 125.09 661 ASN A O 1
ATOM 5621 N N . SER A 1 662 ? 153.842 193.039 131.159 1.00 121.85 662 SER A N 1
ATOM 5622 C CA . SER A 1 662 ? 153.478 193.910 132.268 1.00 119.15 662 SER A CA 1
ATOM 5623 C C . SER A 1 662 ? 153.745 193.164 133.567 1.00 120.09 662 SER A C 1
ATOM 5624 O O . SER A 1 662 ? 154.068 191.973 133.568 1.00 123.03 662 SER A O 1
ATOM 5627 N N . ALA A 1 663 ? 153.602 193.885 134.680 1.00 115.39 663 ALA A N 1
ATOM 5628 C CA . ALA A 1 663 ? 153.828 193.285 135.988 1.00 114.62 663 ALA A CA 1
ATOM 5629 C C . ALA A 1 663 ? 152.835 192.172 136.290 1.00 117.92 663 ALA A C 1
ATOM 5630 O O . ALA A 1 663 ? 153.102 191.338 137.161 1.00 123.02 663 ALA A O 1
ATOM 5632 N N . ASN A 1 664 ? 151.696 192.143 135.596 1.00 124.52 664 ASN A N 1
ATOM 5633 C CA . ASN A 1 664 ? 150.697 191.113 135.863 1.00 122.92 664 ASN A CA 1
ATOM 5634 C C . ASN A 1 664 ? 151.238 189.725 135.550 1.00 125.39 664 ASN A C 1
ATOM 5635 O O . ASN A 1 664 ? 150.906 188.754 136.237 1.00 130.16 664 ASN A O 1
ATOM 5640 N N . ASP A 1 665 ? 152.066 189.606 134.511 1.00 122.21 665 ASP A N 1
ATOM 5641 C CA . ASP A 1 665 ? 152.659 188.311 134.194 1.00 123.45 665 ASP A CA 1
ATOM 5642 C C . ASP A 1 665 ? 153.562 187.832 135.324 1.00 125.47 665 ASP A C 1
ATOM 5643 O O . ASP A 1 665 ? 153.522 186.657 135.708 1.00 127.40 665 ASP A O 1
ATOM 5648 N N . LEU A 1 666 ? 154.383 188.730 135.871 1.00 116.62 666 LEU A N 1
ATOM 5649 C CA . LEU A 1 666 ? 155.229 188.366 137.002 1.00 115.12 666 LEU A CA 1
ATOM 5650 C C . LEU A 1 666 ? 154.386 188.001 138.216 1.00 112.62 666 LEU A C 1
ATOM 5651 O O . LEU A 1 666 ? 154.714 187.064 138.953 1.00 118.10 666 LEU A O 1
ATOM 5656 N N . GLU A 1 667 ? 153.294 188.733 138.440 1.00 119.98 667 GLU A N 1
ATOM 5657 C CA . GLU A 1 667 ? 152.410 188.413 139.555 1.00 121.92 667 GLU A CA 1
ATOM 5658 C C . GLU A 1 667 ? 151.809 187.023 139.393 1.00 123.82 667 GLU A C 1
ATOM 5659 O O . GLU A 1 667 ? 151.724 186.258 140.360 1.00 126.34 667 GLU A O 1
ATOM 5665 N N . VAL A 1 668 ? 151.387 186.678 138.176 1.00 114.18 668 VAL A N 1
ATOM 5666 C CA . VAL A 1 668 ? 150.827 185.353 137.926 1.00 110.49 668 VAL A CA 1
ATOM 5667 C C . VAL A 1 668 ? 151.885 184.279 138.143 1.00 112.73 668 VAL A C 1
ATOM 5668 O O . VAL A 1 668 ? 151.614 183.225 138.735 1.00 118.62 668 VAL A O 1
ATOM 5672 N N . PHE A 1 669 ? 153.104 184.522 137.658 1.00 110.14 669 PHE A N 1
ATOM 5673 C CA . PHE A 1 669 ? 154.181 183.560 137.862 1.00 107.58 669 PHE A CA 1
ATOM 5674 C C . PHE A 1 669 ? 154.430 183.332 139.346 1.00 115.66 669 PHE A C 1
ATOM 5675 O O . PHE A 1 669 ? 154.598 182.190 139.788 1.00 119.42 669 PHE A O 1
ATOM 5683 N N . LEU A 1 670 ? 154.459 184.409 140.133 1.00 125.87 670 LEU A N 1
ATOM 5684 C CA . LEU A 1 670 ? 154.624 184.262 141.575 1.00 121.27 670 LEU A CA 1
ATOM 5685 C C . LEU A 1 670 ? 153.460 183.490 142.182 1.00 119.74 670 LEU A C 1
ATOM 5686 O O . LEU A 1 670 ? 153.657 182.629 143.047 1.00 121.31 670 LEU A O 1
ATOM 5691 N N . LYS A 1 671 ? 152.238 183.786 141.739 1.00 121.13 671 LYS A N 1
ATOM 5692 C CA . LYS A 1 671 ? 151.062 183.127 142.293 1.00 121.77 671 LYS A CA 1
ATOM 5693 C C . LYS A 1 671 ? 151.096 181.627 142.039 1.00 122.58 671 LYS A C 1
ATOM 5694 O O . LYS A 1 671 ? 150.718 180.833 142.908 1.00 120.33 671 LYS A O 1
ATOM 5700 N N A ASP A 1 672 ? 151.545 181.218 140.855 0.44 122.47 672 ASP A N 1
ATOM 5701 N N B ASP A 1 672 ? 151.545 181.218 140.855 0.56 122.38 672 ASP A N 1
ATOM 5702 C CA A ASP A 1 672 ? 151.542 179.814 140.470 0.44 121.80 672 ASP A CA 1
ATOM 5703 C CA B ASP A 1 672 ? 151.542 179.814 140.470 0.56 121.51 672 ASP A CA 1
ATOM 5704 C C A ASP A 1 672 ? 152.820 179.081 140.856 0.44 123.03 672 ASP A C 1
ATOM 5705 C C B ASP A 1 672 ? 152.820 179.081 140.856 0.56 122.98 672 ASP A C 1
ATOM 5706 O O A ASP A 1 672 ? 152.959 177.899 140.528 0.44 123.44 672 ASP A O 1
ATOM 5707 O O B ASP A 1 672 ? 152.959 177.899 140.528 0.56 123.48 672 ASP A O 1
ATOM 5716 N N . PHE A 1 673 ? 153.752 179.743 141.536 1.00 126.15 673 PHE A N 1
ATOM 5717 C CA . PHE A 1 673 ? 154.971 179.072 141.965 1.00 122.57 673 PHE A CA 1
ATOM 5718 C C . PHE A 1 673 ? 154.640 177.948 142.940 1.00 125.39 673 PHE A C 1
ATOM 5719 O O . PHE A 1 673 ? 153.799 178.102 143.829 1.00 121.06 673 PHE A O 1
ATOM 5727 N N . LYS A 1 674 ? 155.309 176.811 142.768 1.00 130.26 674 LYS A N 1
ATOM 5728 C CA . LYS A 1 674 ? 155.078 175.629 143.590 1.00 129.42 674 LYS A CA 1
ATOM 5729 C C . LYS A 1 674 ? 156.217 175.465 144.587 1.00 129.89 674 LYS A C 1
ATOM 5730 O O . LYS A 1 674 ? 157.392 175.528 144.212 1.00 133.30 674 LYS A O 1
ATOM 5736 N N . GLN A 1 675 ? 155.864 175.250 145.850 1.00 120.78 675 GLN A N 1
ATOM 5737 C CA . GLN A 1 675 ? 156.861 175.125 146.902 1.00 119.84 675 GLN A CA 1
ATOM 5738 C C . GLN A 1 675 ? 157.675 173.847 146.726 1.00 122.60 675 GLN A C 1
ATOM 5739 O O . GLN A 1 675 ? 157.223 172.871 146.123 1.00 123.75 675 GLN A O 1
ATOM 5745 N N . HIS A 1 676 ? 158.896 173.866 147.262 1.00 125.49 676 HIS A N 1
ATOM 5746 C CA . HIS A 1 676 ? 159.814 172.730 147.184 1.00 122.07 676 HIS A CA 1
ATOM 5747 C C . HIS A 1 676 ? 160.184 172.402 145.741 1.00 120.90 676 HIS A C 1
ATOM 5748 O O . HIS A 1 676 ? 160.475 171.251 145.410 1.00 119.89 676 HIS A O 1
ATOM 5755 N N . SER A 1 677 ? 160.177 173.409 144.872 1.00 125.61 677 SER A N 1
ATOM 5756 C CA . SER A 1 677 ? 160.526 173.222 143.472 1.00 123.76 677 SER A CA 1
ATOM 5757 C C . SER A 1 677 ? 162.018 173.363 143.202 1.00 130.71 677 SER A C 1
ATOM 5758 O O . SER A 1 677 ? 162.459 173.051 142.092 1.00 131.58 677 SER A O 1
ATOM 5761 N N . LEU A 1 678 ? 162.800 173.813 144.177 1.00 143.66 678 LEU A N 1
ATOM 5762 C CA . LEU A 1 678 ? 164.213 174.110 143.985 1.00 139.93 678 LEU A CA 1
ATOM 5763 C C . LEU A 1 678 ? 165.061 173.279 144.950 1.00 142.85 678 LEU A C 1
ATOM 5764 O O . LEU A 1 678 ? 164.559 172.407 145.665 1.00 141.46 678 LEU A O 1
ATOM 5769 N N . ARG A 1 679 ? 166.365 173.565 144.963 1.00 150.18 679 ARG A N 1
ATOM 5770 C CA . ARG A 1 679 ? 167.313 172.706 145.666 1.00 149.07 679 ARG A CA 1
ATOM 5771 C C . ARG A 1 679 ? 167.016 172.653 147.160 1.00 148.10 679 ARG A C 1
ATOM 5772 O O . ARG A 1 679 ? 166.934 171.569 147.749 1.00 149.00 679 ARG A O 1
ATOM 5780 N N . ASN A 1 680 ? 166.856 173.809 147.791 1.00 145.03 680 ASN A N 1
ATOM 5781 C CA . ASN A 1 680 ? 166.626 173.878 149.226 1.00 144.13 680 ASN A CA 1
ATOM 5782 C C . ASN A 1 680 ? 165.770 175.097 149.519 1.00 145.02 680 ASN A C 1
ATOM 5783 O O . ASN A 1 680 ? 165.662 176.001 148.682 1.00 148.37 680 ASN A O 1
ATOM 5788 N N . PRO A 1 681 ? 165.135 175.150 150.691 1.00 135.81 681 PRO A N 1
ATOM 5789 C CA . PRO A 1 681 ? 164.261 176.296 150.990 1.00 135.69 681 PRO A CA 1
ATOM 5790 C C . PRO A 1 681 ? 164.969 177.638 150.958 1.00 135.62 681 PRO A C 1
ATOM 5791 O O . PRO A 1 681 ? 164.330 178.650 150.653 1.00 138.39 681 PRO A O 1
ATOM 5795 N N . ILE A 1 682 ? 166.265 177.687 151.270 1.00 143.63 682 ILE A N 1
ATOM 5796 C CA . ILE A 1 682 ? 166.951 178.974 151.373 1.00 144.25 682 ILE A CA 1
ATOM 5797 C C . ILE A 1 682 ? 166.957 179.685 150.024 1.00 144.94 682 ILE A C 1
ATOM 5798 O O . ILE A 1 682 ? 166.550 180.851 149.907 1.00 148.49 682 ILE A O 1
ATOM 5803 N N . VAL A 1 683 ? 167.408 178.988 148.979 1.00 138.52 683 VAL A N 1
ATOM 5804 C CA . VAL A 1 683 ? 167.489 179.609 147.663 1.00 137.07 683 VAL A CA 1
ATOM 5805 C C . VAL A 1 683 ? 166.095 179.927 147.143 1.00 138.40 683 VAL A C 1
ATOM 5806 O O . VAL A 1 683 ? 165.890 180.938 146.465 1.00 141.31 683 VAL A O 1
ATOM 5810 N N . GLU A 1 684 ? 165.118 179.072 147.444 1.00 136.16 684 GLU A N 1
ATOM 5811 C CA . GLU A 1 684 ? 163.751 179.332 147.005 1.00 136.47 684 GLU A CA 1
ATOM 5812 C C . GLU A 1 684 ? 163.207 180.607 147.635 1.00 134.40 684 GLU A C 1
ATOM 5813 O O . GLU A 1 684 ? 162.590 181.436 146.956 1.00 135.11 684 GLU A O 1
ATOM 5819 N N . GLN A 1 685 ? 163.422 180.779 148.940 1.00 128.81 685 GLN A N 1
ATOM 5820 C CA . GLN A 1 685 ? 162.985 182.004 149.599 1.00 128.56 685 GLN A CA 1
ATOM 5821 C C . GLN A 1 685 ? 163.672 183.219 148.996 1.00 127.01 685 GLN A C 1
ATOM 5822 O O . GLN A 1 685 ? 163.023 184.235 148.716 1.00 128.42 685 GLN A O 1
ATOM 5828 N N . VAL A 1 686 ? 164.986 183.129 148.778 1.00 125.82 686 VAL A N 1
ATOM 5829 C CA . VAL A 1 686 ? 165.709 184.267 148.216 1.00 124.56 686 VAL A CA 1
ATOM 5830 C C . VAL A 1 686 ? 165.156 184.615 146.840 1.00 126.33 686 VAL A C 1
ATOM 5831 O O . VAL A 1 686 ? 164.912 185.786 146.528 1.00 129.42 686 VAL A O 1
ATOM 5835 N N . ILE A 1 687 ? 164.920 183.602 146.026 1.00 123.39 687 ILE A N 1
ATOM 5836 C CA . ILE A 1 687 ? 164.446 183.850 144.683 1.00 123.07 687 ILE A CA 1
ATOM 5837 C C . ILE A 1 687 ? 163.074 184.470 144.704 1.00 122.29 687 ILE A C 1
ATOM 5838 O O . ILE A 1 687 ? 162.834 185.453 144.029 1.00 126.09 687 ILE A O 1
ATOM 5843 N N . THR A 1 688 ? 162.169 183.908 145.477 1.00 112.22 688 THR A N 1
ATOM 5844 C CA . THR A 1 688 ? 160.802 184.411 145.493 1.00 112.88 688 THR A CA 1
ATOM 5845 C C . THR A 1 688 ? 160.762 185.848 145.999 1.00 115.28 688 THR A C 1
ATOM 5846 O O . THR A 1 688 ? 160.041 186.693 145.448 1.00 117.46 688 THR A O 1
ATOM 5850 N N . GLU A 1 689 ? 161.535 186.150 147.045 1.00 112.48 689 GLU A N 1
ATOM 5851 C CA . GLU A 1 689 ? 161.581 187.521 147.535 1.00 107.79 689 GLU A CA 1
ATOM 5852 C C . GLU A 1 689 ? 162.198 188.450 146.501 1.00 114.59 689 GLU A C 1
ATOM 5853 O O . GLU A 1 689 ? 161.783 189.606 146.375 1.00 119.95 689 GLU A O 1
ATOM 5859 N N . THR A 1 690 ? 163.192 187.969 145.752 1.00 110.96 690 THR A N 1
ATOM 5860 C CA . THR A 1 690 ? 163.761 188.777 144.680 1.00 106.77 690 THR A CA 1
ATOM 5861 C C . THR A 1 690 ? 162.713 189.097 143.625 1.00 107.84 690 THR A C 1
ATOM 5862 O O . THR A 1 690 ? 162.639 190.228 143.135 1.00 110.21 690 THR A O 1
ATOM 5866 N N . LEU A 1 691 ? 161.900 188.107 143.255 1.00 106.61 691 LEU A N 1
ATOM 5867 C CA . LEU A 1 691 ? 160.848 188.355 142.275 1.00 105.41 691 LEU A CA 1
ATOM 5868 C C . LEU A 1 691 ? 159.839 189.369 142.800 1.00 106.08 691 LEU A C 1
ATOM 5869 O O . LEU A 1 691 ? 159.402 190.262 142.063 1.00 106.18 691 LEU A O 1
ATOM 5874 N N . ARG A 1 692 ? 159.454 189.248 144.072 1.00 109.82 692 ARG A N 1
ATOM 5875 C CA . ARG A 1 692 ? 158.522 190.216 144.644 1.00 106.32 692 ARG A CA 1
ATOM 5876 C C . ARG A 1 692 ? 159.122 191.617 144.659 1.00 109.98 692 ARG A C 1
ATOM 5877 O O . ARG A 1 692 ? 158.436 192.601 144.352 1.00 112.91 692 ARG A O 1
ATOM 5885 N N . VAL A 1 693 ? 160.404 191.727 145.008 1.00 101.58 693 VAL A N 1
ATOM 5886 C CA . VAL A 1 693 ? 161.069 193.027 145.021 1.00 101.68 693 VAL A CA 1
ATOM 5887 C C . VAL A 1 693 ? 161.112 193.615 143.618 1.00 106.38 693 VAL A C 1
ATOM 5888 O O . VAL A 1 693 ? 160.902 194.818 143.425 1.00 111.45 693 VAL A O 1
ATOM 5892 N N . VAL A 1 694 ? 161.404 192.781 142.619 1.00 101.76 694 VAL A N 1
ATOM 5893 C CA . VAL A 1 694 ? 161.450 193.260 141.241 1.00 93.91 694 VAL A CA 1
ATOM 5894 C C . VAL A 1 694 ? 160.079 193.756 140.808 1.00 92.71 694 VAL A C 1
ATOM 5895 O O . VAL A 1 694 ? 159.959 194.793 140.146 1.00 96.84 694 VAL A O 1
ATOM 5899 N N . LYS A 1 695 ? 159.023 193.018 141.158 1.00 102.55 695 LYS A N 1
ATOM 5900 C CA . LYS A 1 695 ? 157.678 193.465 140.814 1.00 102.69 695 LYS A CA 1
ATOM 5901 C C . LYS A 1 695 ? 157.360 194.800 141.473 1.00 106.53 695 LYS A C 1
ATOM 5902 O O . LYS A 1 695 ? 156.775 195.690 140.843 1.00 109.19 695 LYS A O 1
ATOM 5908 N N . ASP A 1 696 ? 157.728 194.955 142.746 1.00 107.34 696 ASP A N 1
ATOM 5909 C CA . ASP A 1 696 ? 157.466 196.214 143.435 1.00 101.66 696 ASP A CA 1
ATOM 5910 C C . ASP A 1 696 ? 158.223 197.364 142.786 1.00 102.47 696 ASP A C 1
ATOM 5911 O O . ASP A 1 696 ? 157.676 198.459 142.615 1.00 102.31 696 ASP A O 1
ATOM 5916 N N . ILE A 1 697 ? 159.485 197.135 142.417 1.00 101.35 697 ILE A N 1
ATOM 5917 C CA . ILE A 1 697 ? 160.267 198.172 141.751 1.00 94.49 697 ILE A CA 1
ATOM 5918 C C . ILE A 1 697 ? 159.624 198.546 140.424 1.00 98.95 697 ILE A C 1
ATOM 5919 O O . ILE A 1 697 ? 159.504 199.730 140.080 1.00 102.17 697 ILE A O 1
ATOM 5924 N N . TRP A 1 698 ? 159.213 197.539 139.652 1.00 103.86 698 TRP A N 1
ATOM 5925 C CA . TRP A 1 698 ? 158.558 197.790 138.374 1.00 95.19 698 TRP A CA 1
ATOM 5926 C C . TRP A 1 698 ? 157.320 198.651 138.563 1.00 98.24 698 TRP A C 1
ATOM 5927 O O . TRP A 1 698 ? 157.150 199.674 137.891 1.00 100.44 698 TRP A O 1
ATOM 5938 N N . LEU A 1 699 ? 156.453 198.264 139.499 1.00 100.30 699 LEU A N 1
ATOM 5939 C CA . LEU A 1 699 ? 155.223 199.017 139.716 1.00 97.10 699 LEU A CA 1
ATOM 5940 C C . LEU A 1 699 ? 155.518 200.440 140.170 1.00 96.59 699 LEU A C 1
ATOM 5941 O O . LEU A 1 699 ? 154.878 201.391 139.707 1.00 100.76 699 LEU A O 1
ATOM 5946 N N . LYS A 1 700 ? 156.482 200.611 141.077 1.00 97.06 700 LYS A N 1
ATOM 5947 C CA . LYS A 1 700 ? 156.732 201.936 141.634 1.00 99.31 700 LYS A CA 1
ATOM 5948 C C . LYS A 1 700 ? 157.326 202.876 140.594 1.00 101.05 700 LYS A C 1
ATOM 5949 O O . LYS A 1 700 ? 156.859 204.009 140.434 1.00 103.68 700 LYS A O 1
ATOM 5955 N N . TYR A 1 701 ? 158.357 202.430 139.876 1.00 96.98 701 TYR A N 1
ATOM 5956 C CA . TYR A 1 701 ? 159.130 203.330 139.032 1.00 93.27 701 TYR A CA 1
ATOM 5957 C C . TYR A 1 701 ? 158.743 203.286 137.559 1.00 100.01 701 TYR A C 1
ATOM 5958 O O . TYR A 1 701 ? 159.263 204.095 136.784 1.00 107.71 701 TYR A O 1
ATOM 5967 N N . GLY A 1 702 ? 157.854 202.385 137.149 1.00 106.70 702 GLY A N 1
ATOM 5968 C CA . GLY A 1 702 ? 157.489 202.300 135.748 1.00 104.18 702 GLY A CA 1
ATOM 5969 C C . GLY A 1 702 ? 156.031 201.969 135.509 1.00 103.56 702 GLY A C 1
ATOM 5970 O O . GLY A 1 702 ? 155.628 201.722 134.370 1.00 110.64 702 GLY A O 1
ATOM 5971 N N . ASN A 1 703 ? 155.230 201.957 136.571 1.00 111.87 703 ASN A N 1
ATOM 5972 C CA . ASN A 1 703 ? 153.800 201.677 136.484 1.00 113.16 703 ASN A CA 1
ATOM 5973 C C . ASN A 1 703 ? 153.517 200.302 135.891 1.00 114.48 703 ASN A C 1
ATOM 5974 O O . ASN A 1 703 ? 152.403 200.040 135.429 1.00 116.45 703 ASN A O 1
ATOM 5979 N N . GLY A 1 704 ? 154.505 199.411 135.892 1.00 111.04 704 GLY A N 1
ATOM 5980 C CA . GLY A 1 704 ? 154.310 198.100 135.311 1.00 107.89 704 GLY A CA 1
ATOM 5981 C C . GLY A 1 704 ? 154.176 198.097 133.808 1.00 108.85 704 GLY A C 1
ATOM 5982 O O . GLY A 1 704 ? 153.642 197.139 133.247 1.00 114.89 704 GLY A O 1
ATOM 5983 N N . THR A 1 705 ? 154.648 199.143 133.135 1.00 110.50 705 THR A N 1
ATOM 5984 C CA . THR A 1 705 ? 154.530 199.217 131.689 1.00 111.36 705 THR A CA 1
ATOM 5985 C C . THR A 1 705 ? 155.492 198.241 131.019 1.00 110.92 705 THR A C 1
ATOM 5986 O O . THR A 1 705 ? 156.456 197.759 131.620 1.00 115.58 705 THR A O 1
ATOM 5990 N N . LYS A 1 706 ? 155.216 197.953 129.751 1.00 119.98 706 LYS A N 1
ATOM 5991 C CA . LYS A 1 706 ? 156.017 196.989 129.011 1.00 123.50 706 LYS A CA 1
ATOM 5992 C C . LYS A 1 706 ? 157.417 197.529 128.757 1.00 122.08 706 LYS A C 1
ATOM 5993 O O . LYS A 1 706 ? 157.603 198.713 128.465 1.00 119.92 706 LYS A O 1
ATOM 5999 N N . ASP A 1 707 ? 158.405 196.643 128.866 1.00 130.10 707 ASP A N 1
ATOM 6000 C CA . ASP A 1 707 ? 159.793 196.966 128.541 1.00 131.27 707 ASP A CA 1
ATOM 6001 C C . ASP A 1 707 ? 160.260 198.219 129.275 1.00 130.74 707 ASP A C 1
ATOM 6002 O O . ASP A 1 707 ? 160.881 199.111 128.696 1.00 130.58 707 ASP A O 1
ATOM 6007 N N . PHE A 1 708 ? 159.951 198.293 130.570 1.00 107.14 708 PHE A N 1
ATOM 6008 C CA . PHE A 1 708 ? 160.461 199.394 131.379 1.00 102.38 708 PHE A CA 1
ATOM 6009 C C . PHE A 1 708 ? 161.942 199.210 131.684 1.00 101.59 708 PHE A C 1
ATOM 6010 O O . PHE A 1 708 ? 162.719 200.169 131.618 1.00 100.32 708 PHE A O 1
ATOM 6018 N N . PHE A 1 709 ? 162.350 197.988 132.015 1.00 106.92 709 PHE A N 1
ATOM 6019 C CA . PHE A 1 709 ? 163.737 197.702 132.361 1.00 104.84 709 PHE A CA 1
ATOM 6020 C C . PHE A 1 709 ? 164.535 197.489 131.083 1.00 108.26 709 PHE A C 1
ATOM 6021 O O . PHE A 1 709 ? 164.373 196.470 130.404 1.00 112.30 709 PHE A O 1
ATOM 6029 N N . ASN A 1 710 ? 165.399 198.448 130.749 1.00 110.57 710 ASN A N 1
ATOM 6030 C CA . ASN A 1 710 ? 166.265 198.274 129.589 1.00 105.81 710 ASN A CA 1
ATOM 6031 C C . ASN A 1 710 ? 167.270 197.154 129.815 1.00 109.13 710 ASN A C 1
ATOM 6032 O O . ASN A 1 710 ? 167.532 196.359 128.906 1.00 113.68 710 ASN A O 1
ATOM 6037 N N . GLU A 1 711 ? 167.843 197.068 131.015 1.00 119.79 711 GLU A N 1
ATOM 6038 C CA . GLU A 1 711 ? 168.807 196.015 131.302 1.00 116.71 711 GLU A CA 1
ATOM 6039 C C . GLU A 1 711 ? 168.741 195.632 132.771 1.00 119.59 711 GLU A C 1
ATOM 6040 O O . GLU A 1 711 ? 168.422 196.456 133.634 1.00 127.07 711 GLU A O 1
ATOM 6046 N N . ILE A 1 712 ? 169.057 194.369 133.044 1.00 107.12 712 ILE A N 1
ATOM 6047 C CA . ILE A 1 712 ? 169.112 193.834 134.398 1.00 108.06 712 ILE A CA 1
ATOM 6048 C C . ILE A 1 712 ? 170.459 193.149 134.575 1.00 110.67 712 ILE A C 1
ATOM 6049 O O . ILE A 1 712 ? 170.756 192.168 133.885 1.00 120.14 712 ILE A O 1
ATOM 6054 N N . HIS A 1 713 ? 171.266 193.660 135.498 1.00 107.53 713 HIS A N 1
ATOM 6055 C CA . HIS A 1 713 ? 172.554 193.078 135.842 1.00 105.43 713 HIS A CA 1
ATOM 6056 C C . HIS A 1 713 ? 172.431 192.365 137.181 1.00 111.31 713 HIS A C 1
ATOM 6057 O O . HIS A 1 713 ? 171.751 192.852 138.089 1.00 119.09 713 HIS A O 1
ATOM 6064 N N . ILE A 1 714 ? 173.080 191.209 137.300 1.00 116.61 714 ILE A N 1
ATOM 6065 C CA . ILE A 1 714 ? 172.922 190.348 138.464 1.00 113.44 714 ILE A CA 1
ATOM 6066 C C . ILE A 1 714 ? 174.290 189.949 138.995 1.00 119.57 714 ILE A C 1
ATOM 6067 O O . ILE A 1 714 ? 175.266 189.845 138.246 1.00 122.93 714 ILE A O 1
ATOM 6072 N N . GLU A 1 715 ? 174.353 189.729 140.307 1.00 140.69 715 GLU A N 1
ATOM 6073 C CA . GLU A 1 715 ? 175.550 189.199 140.941 1.00 140.60 715 GLU A CA 1
ATOM 6074 C C . GLU A 1 715 ? 175.145 188.412 142.178 1.00 141.72 715 GLU A C 1
ATOM 6075 O O . GLU A 1 715 ? 174.082 188.636 142.763 1.00 143.40 715 GLU A O 1
ATOM 6081 N N . LEU A 1 716 ? 176.019 187.491 142.575 1.00 150.97 716 LEU A N 1
ATOM 6082 C CA . LEU A 1 716 ? 175.795 186.644 143.739 1.00 152.79 716 LEU A CA 1
ATOM 6083 C C . LEU A 1 716 ? 176.794 186.909 144.852 1.00 154.56 716 LEU A C 1
ATOM 6084 O O . LEU A 1 716 ? 176.391 187.180 145.989 1.00 151.71 716 LEU A O 1
ATOM 6089 N N . GLY A 1 717 ? 178.089 186.842 144.558 1.00 159.33 717 GLY A N 1
ATOM 6090 C CA . GLY A 1 717 ? 179.113 187.080 145.558 1.00 157.06 717 GLY A CA 1
ATOM 6091 C C . GLY A 1 717 ? 179.012 186.136 146.740 1.00 155.97 717 GLY A C 1
ATOM 6092 O O . GLY A 1 717 ? 179.870 185.276 146.935 1.00 153.77 717 GLY A O 1
ATOM 6093 N N . ASP A 1 930 ? 177.709 176.768 145.680 1.00 168.14 930 ASP A N 1
ATOM 6094 C CA . ASP A 1 930 ? 176.648 176.605 146.670 1.00 173.92 930 ASP A CA 1
ATOM 6095 C C . ASP A 1 930 ? 175.549 177.639 146.442 1.00 175.65 930 ASP A C 1
ATOM 6096 O O . ASP A 1 930 ? 174.402 177.294 146.158 1.00 174.08 930 ASP A O 1
ATOM 6101 N N . THR A 1 931 ? 175.910 178.916 146.576 1.00 172.63 931 THR A N 1
ATOM 6102 C CA . THR A 1 931 ? 174.998 179.985 146.190 1.00 171.34 931 THR A CA 1
ATOM 6103 C C . THR A 1 931 ? 174.808 180.033 144.680 1.00 170.59 931 THR A C 1
ATOM 6104 O O . THR A 1 931 ? 173.824 180.603 144.200 1.00 170.51 931 THR A O 1
ATOM 6108 N N . ARG A 1 932 ? 175.723 179.445 143.917 1.00 161.12 932 ARG A N 1
ATOM 6109 C CA . ARG A 1 932 ? 175.647 179.520 142.451 1.00 159.29 932 ARG A CA 1
ATOM 6110 C C . ARG A 1 932 ? 174.293 179.130 141.877 1.00 162.77 932 ARG A C 1
ATOM 6111 O O . ARG A 1 932 ? 173.944 179.532 140.775 1.00 164.85 932 ARG A O 1
ATOM 6119 N N . TYR A 1 933 ? 173.535 178.330 142.606 1.00 154.82 933 TYR A N 1
ATOM 6120 C CA . TYR A 1 933 ? 172.247 177.854 142.114 1.00 151.51 933 TYR A CA 1
ATOM 6121 C C . TYR A 1 933 ? 171.360 178.980 141.599 1.00 151.26 933 TYR A C 1
ATOM 6122 O O . TYR A 1 933 ? 170.616 178.792 140.631 1.00 149.56 933 TYR A O 1
ATOM 6131 N N . ILE A 1 934 ? 171.408 180.138 142.258 1.00 151.25 934 ILE A N 1
ATOM 6132 C CA . ILE A 1 934 ? 170.551 181.261 141.878 1.00 150.29 934 ILE A CA 1
ATOM 6133 C C . ILE A 1 934 ? 171.210 182.128 140.832 1.00 152.03 934 ILE A C 1
ATOM 6134 O O . ILE A 1 934 ? 170.816 183.266 140.649 1.00 154.34 934 ILE A O 1
ATOM 6139 N N . SER A 1 935 ? 172.241 181.623 140.186 1.00 156.68 935 SER A N 1
ATOM 6140 C CA . SER A 1 935 ? 172.910 182.329 139.102 1.00 154.14 935 SER A CA 1
ATOM 6141 C C . SER A 1 935 ? 172.179 182.190 137.776 1.00 150.45 935 SER A C 1
ATOM 6142 O O . SER A 1 935 ? 171.925 183.194 137.104 1.00 152.56 935 SER A O 1
ATOM 6145 N N . LYS A 1 936 ? 171.828 180.967 137.379 1.00 142.57 936 LYS A N 1
ATOM 6146 C CA . LYS A 1 936 ? 171.189 180.742 136.088 1.00 147.01 936 LYS A CA 1
ATOM 6147 C C . LYS A 1 936 ? 169.671 180.704 136.162 1.00 147.54 936 LYS A C 1
ATOM 6148 O O . LYS A 1 936 ? 169.012 181.153 135.220 1.00 147.41 936 LYS A O 1
ATOM 6154 N N . TYR A 1 937 ? 169.093 180.180 137.244 1.00 136.50 937 TYR A N 1
ATOM 6155 C CA . TYR A 1 937 ? 167.637 180.135 137.347 1.00 136.60 937 TYR A CA 1
ATOM 6156 C C . TYR A 1 937 ? 167.046 181.540 137.355 1.00 136.76 937 TYR A C 1
ATOM 6157 O O . TYR A 1 937 ? 166.076 181.827 136.641 1.00 131.81 937 TYR A O 1
ATOM 6166 N N . ILE A 1 938 ? 167.621 182.432 138.163 1.00 133.75 938 ILE A N 1
ATOM 6167 C CA . ILE A 1 938 ? 167.104 183.794 138.242 1.00 131.36 938 ILE A CA 1
ATOM 6168 C C . ILE A 1 938 ? 167.275 184.497 136.904 1.00 132.63 938 ILE A C 1
ATOM 6169 O O . ILE A 1 938 ? 166.394 185.240 136.462 1.00 136.01 938 ILE A O 1
ATOM 6174 N N . SER A 1 939 ? 168.415 184.284 136.244 1.00 132.80 939 SER A N 1
ATOM 6175 C CA . SER A 1 939 ? 168.631 184.894 134.938 1.00 132.31 939 SER A CA 1
ATOM 6176 C C . SER A 1 939 ? 167.602 184.403 133.930 1.00 132.35 939 SER A C 1
ATOM 6177 O O . SER A 1 939 ? 167.048 185.194 133.159 1.00 135.82 939 SER A O 1
ATOM 6180 N N . GLY A 1 940 ? 167.325 183.099 133.927 1.00 126.11 940 GLY A N 1
ATOM 6181 C CA . GLY A 1 940 ? 166.334 182.570 133.008 1.00 129.43 940 GLY A CA 1
ATOM 6182 C C . GLY A 1 940 ? 164.951 183.132 133.265 1.00 130.75 940 GLY A C 1
ATOM 6183 O O . GLY A 1 940 ? 164.224 183.471 132.329 1.00 131.58 940 GLY A O 1
ATOM 6184 N N . ILE A 1 941 ? 164.566 183.239 134.538 1.00 127.28 941 ILE A N 1
ATOM 6185 C CA . ILE A 1 941 ? 163.248 183.780 134.858 1.00 124.32 941 ILE A CA 1
ATOM 6186 C C . ILE A 1 941 ? 163.163 185.251 134.471 1.00 125.86 941 ILE A C 1
ATOM 6187 O O . ILE A 1 941 ? 162.161 185.701 133.902 1.00 126.97 941 ILE A O 1
ATOM 6192 N N . LEU A 1 942 ? 164.208 186.025 134.770 1.00 123.02 942 LEU A N 1
ATOM 6193 C CA . LEU A 1 942 ? 164.181 187.460 134.522 1.00 119.29 942 LEU A CA 1
ATOM 6194 C C . LEU A 1 942 ? 164.363 187.811 133.053 1.00 122.30 942 LEU A C 1
ATOM 6195 O O . LEU A 1 942 ? 164.026 188.931 132.655 1.00 127.47 942 LEU A O 1
ATOM 6200 N N . SER A 1 943 ? 164.887 186.893 132.239 1.00 129.62 943 SER A N 1
ATOM 6201 C CA . SER A 1 943 ? 165.016 187.172 130.815 1.00 127.56 943 SER A CA 1
ATOM 6202 C C . SER A 1 943 ? 163.670 187.461 130.169 1.00 128.64 943 SER A C 1
ATOM 6203 O O . SER A 1 943 ? 163.624 188.124 129.129 1.00 130.99 943 SER A O 1
ATOM 6206 N N . ASN A 1 944 ? 162.574 186.996 130.769 1.00 121.78 944 ASN A N 1
ATOM 6207 C CA . ASN A 1 944 ? 161.248 187.254 130.225 1.00 122.94 944 ASN A CA 1
ATOM 6208 C C . ASN A 1 944 ? 160.860 188.722 130.297 1.00 124.01 944 ASN A C 1
ATOM 6209 O O . ASN A 1 944 ? 159.861 189.110 129.684 1.00 128.93 944 ASN A O 1
ATOM 6214 N N . ILE A 1 945 ? 161.614 189.541 131.027 1.00 113.77 945 ILE A N 1
ATOM 6215 C CA . ILE A 1 945 ? 161.284 190.951 131.198 1.00 113.47 945 ILE A CA 1
ATOM 6216 C C . ILE A 1 945 ? 162.106 191.795 130.235 1.00 120.34 945 ILE A C 1
ATOM 6217 O O . ILE A 1 945 ? 161.670 192.871 129.812 1.00 119.48 945 ILE A O 1
ATOM 6222 N N . VAL A 1 946 ? 163.298 191.316 129.881 1.00 128.52 946 VAL A N 1
ATOM 6223 C CA . VAL A 1 946 ? 164.236 192.104 129.087 1.00 126.25 946 VAL A CA 1
ATOM 6224 C C . VAL A 1 946 ? 164.591 191.376 127.797 1.00 127.65 946 VAL A C 1
ATOM 6225 O O . VAL A 1 946 ? 165.698 191.534 127.272 1.00 131.50 946 VAL A O 1
ATOM 6229 N N . ARG A 1 947 ? 163.637 190.623 127.266 1.00 141.32 947 ARG A N 1
ATOM 6230 C CA . ARG A 1 947 ? 163.866 189.951 126.010 1.00 141.84 947 ARG A CA 1
ATOM 6231 C C . ARG A 1 947 ? 163.457 190.816 124.854 1.00 144.58 947 ARG A C 1
ATOM 6232 O O . ARG A 1 947 ? 162.719 191.776 125.032 1.00 143.86 947 ARG A O 1
ATOM 6240 N N . VAL A 1 948 ? 163.939 190.488 123.670 1.00 153.71 948 VAL A N 1
ATOM 6241 C CA . VAL A 1 948 ? 163.597 191.208 122.448 1.00 153.05 948 VAL A CA 1
ATOM 6242 C C . VAL A 1 948 ? 162.911 190.234 121.501 1.00 153.64 948 VAL A C 1
ATOM 6243 O O . VAL A 1 948 ? 163.416 189.130 121.261 1.00 151.65 948 VAL A O 1
ATOM 6247 N N . GLU A 1 949 ? 161.765 190.642 120.963 1.00 167.91 949 GLU A N 1
ATOM 6248 C CA . GLU A 1 949 ? 160.929 189.775 120.144 1.00 169.39 949 GLU A CA 1
ATOM 6249 C C . GLU A 1 949 ? 161.226 189.882 118.654 1.00 169.98 949 GLU A C 1
ATOM 6250 O O . GLU A 1 949 ? 160.523 189.257 117.854 1.00 169.11 949 GLU A O 1
ATOM 6256 N N . ASP A 1 950 ? 162.241 190.648 118.260 1.00 171.88 950 ASP A N 1
ATOM 6257 C CA . ASP A 1 950 ? 162.548 190.844 116.849 1.00 170.94 950 ASP A CA 1
ATOM 6258 C C . ASP A 1 950 ? 163.397 189.725 116.260 1.00 170.96 950 ASP A C 1
ATOM 6259 O O . ASP A 1 950 ? 163.701 189.769 115.063 1.00 168.93 950 ASP A O 1
ATOM 6264 N N . GLY A 1 951 ? 163.788 188.735 117.060 1.00 169.93 951 GLY A N 1
ATOM 6265 C CA . GLY A 1 951 ? 164.603 187.635 116.604 1.00 169.13 951 GLY A CA 1
ATOM 6266 C C . GLY A 1 951 ? 166.082 187.788 116.894 1.00 169.78 951 GLY A C 1
ATOM 6267 O O . GLY A 1 951 ? 166.811 186.790 116.865 1.00 169.35 951 GLY A O 1
ATOM 6268 N N . SER A 1 952 ? 166.542 189.009 117.175 1.00 169.12 952 SER A N 1
ATOM 6269 C CA . SER A 1 952 ? 167.953 189.208 117.484 1.00 168.94 952 SER A CA 1
ATOM 6270 C C . SER A 1 952 ? 168.326 188.591 118.825 1.00 170.12 952 SER A C 1
ATOM 6271 O O . SER A 1 952 ? 169.478 188.186 119.019 1.00 168.21 952 SER A O 1
ATOM 6274 N N . ASP A 1 953 ? 167.378 188.512 119.755 1.00 166.90 953 ASP A N 1
ATOM 6275 C CA . ASP A 1 953 ? 167.615 187.983 121.096 1.00 165.68 953 ASP A CA 1
ATOM 6276 C C . ASP A 1 953 ? 166.958 186.611 121.200 1.00 164.20 953 ASP A C 1
ATOM 6277 O O . ASP A 1 953 ? 165.742 186.506 121.381 1.00 164.18 953 ASP A O 1
ATOM 6282 N N . GLU A 1 954 ? 167.768 185.561 121.084 1.00 167.54 954 GLU A N 1
ATOM 6283 C CA . GLU A 1 954 ? 167.305 184.192 121.250 1.00 167.82 954 GLU A CA 1
ATOM 6284 C C . GLU A 1 954 ? 168.362 183.401 122.001 1.00 168.47 954 GLU A C 1
ATOM 6285 O O . GLU A 1 954 ? 169.557 183.517 121.713 1.00 168.89 954 GLU A O 1
ATOM 6291 N N . GLY A 1 955 ? 167.920 182.604 122.956 1.00 165.89 955 GLY A N 1
ATOM 6292 C CA . GLY A 1 955 ? 168.827 181.800 123.751 1.00 164.92 955 GLY A CA 1
ATOM 6293 C C . GLY A 1 955 ? 168.250 181.557 125.130 1.00 165.58 955 GLY A C 1
ATOM 6294 O O . GLY A 1 955 ? 167.141 181.975 125.452 1.00 164.75 955 GLY A O 1
ATOM 6295 N N . VAL A 1 956 ? 169.042 180.860 125.947 1.00 160.96 956 VAL A N 1
ATOM 6296 C CA . VAL A 1 956 ? 168.613 180.554 127.309 1.00 160.64 956 VAL A CA 1
ATOM 6297 C C . VAL A 1 956 ? 168.400 181.839 128.099 1.00 159.12 956 VAL A C 1
ATOM 6298 O O . VAL A 1 956 ? 167.404 181.986 128.817 1.00 156.14 956 VAL A O 1
ATOM 6302 N N . ASN A 1 957 ? 169.326 182.787 127.979 1.00 150.21 957 ASN A N 1
ATOM 6303 C CA . ASN A 1 957 ? 169.250 184.065 128.669 1.00 149.42 957 ASN A CA 1
ATOM 6304 C C . ASN A 1 957 ? 169.262 185.196 127.652 1.00 149.10 957 ASN A C 1
ATOM 6305 O O . ASN A 1 957 ? 170.027 185.163 126.683 1.00 150.36 957 ASN A O 1
ATOM 6310 N N . SER A 1 958 ? 168.415 186.195 127.879 1.00 136.48 958 SER A N 1
ATOM 6311 C CA . SER A 1 958 ? 168.397 187.361 127.010 1.00 136.87 958 SER A CA 1
ATOM 6312 C C . SER A 1 958 ? 169.730 188.094 127.088 1.00 136.91 958 SER A C 1
ATOM 6313 O O . SER A 1 958 ? 170.399 188.107 128.123 1.00 138.47 958 SER A O 1
ATOM 6316 N N . LYS A 1 959 ? 170.119 188.711 125.971 1.00 146.10 959 LYS A N 1
ATOM 6317 C CA . LYS A 1 959 ? 171.376 189.446 125.933 1.00 144.34 959 LYS A CA 1
ATOM 6318 C C . LYS A 1 959 ? 171.370 190.659 126.852 1.00 146.44 959 LYS A C 1
ATOM 6319 O O . LYS A 1 959 ? 172.439 191.218 127.117 1.00 146.73 959 LYS A O 1
ATOM 6325 N N . ASN A 1 960 ? 170.203 191.077 127.338 1.00 133.06 960 ASN A N 1
ATOM 6326 C CA . ASN A 1 960 ? 170.106 192.198 128.262 1.00 129.01 960 ASN A CA 1
ATOM 6327 C C . ASN A 1 960 ? 170.397 191.803 129.703 1.00 128.57 960 ASN A C 1
ATOM 6328 O O . ASN A 1 960 ? 170.455 192.683 130.568 1.00 132.62 960 ASN A O 1
ATOM 6333 N N . ILE A 1 961 ? 170.577 190.517 129.983 1.00 124.77 961 ILE A N 1
ATOM 6334 C CA . ILE A 1 961 ? 170.993 190.054 131.302 1.00 122.85 961 ILE A CA 1
ATOM 6335 C C . ILE A 1 961 ? 172.513 189.961 131.300 1.00 126.31 961 ILE A C 1
ATOM 6336 O O . ILE A 1 961 ? 173.098 189.262 130.466 1.00 127.88 961 ILE A O 1
ATOM 6341 N N . VAL A 1 962 ? 173.152 190.657 132.234 1.00 130.05 962 VAL A N 1
ATOM 6342 C CA . VAL A 1 962 ? 174.604 190.817 132.219 1.00 129.94 962 VAL A CA 1
ATOM 6343 C C . VAL A 1 962 ? 175.190 190.391 133.559 1.00 132.55 962 VAL A C 1
ATOM 6344 O O . VAL A 1 962 ? 175.481 191.249 134.405 1.00 135.02 962 VAL A O 1
ATOM 6348 N N . PRO A 1 963 ? 175.382 189.096 133.800 1.00 136.12 963 PRO A N 1
ATOM 6349 C CA . PRO A 1 963 ? 176.037 188.675 135.043 1.00 136.83 963 PRO A CA 1
ATOM 6350 C C . PRO A 1 963 ? 177.436 189.261 135.155 1.00 138.29 963 PRO A C 1
ATOM 6351 O O . PRO A 1 963 ? 178.165 189.369 134.167 1.00 136.49 963 PRO A O 1
ATOM 6355 N N . GLY A 1 964 ? 177.805 189.644 136.377 1.00 148.77 964 GLY A N 1
ATOM 6356 C CA . GLY A 1 964 ? 179.110 190.200 136.656 1.00 147.44 964 GLY A CA 1
ATOM 6357 C C . GLY A 1 964 ? 179.999 189.231 137.416 1.00 148.92 964 GLY A C 1
ATOM 6358 O O . GLY A 1 964 ? 179.681 188.055 137.604 1.00 148.82 964 GLY A O 1
ATOM 6359 N N . ASN A 1 965 ? 181.143 189.749 137.857 1.00 170.12 965 ASN A N 1
ATOM 6360 C CA . ASN A 1 965 ? 182.082 188.994 138.673 1.00 171.26 965 ASN A CA 1
ATOM 6361 C C . ASN A 1 965 ? 182.664 189.904 139.744 1.00 172.03 965 ASN A C 1
ATOM 6362 O O . ASN A 1 965 ? 182.582 191.132 139.664 1.00 171.91 965 ASN A O 1
ATOM 6367 N N . GLY A 1 966 ? 183.271 189.281 140.757 1.00 170.91 966 GLY A N 1
ATOM 6368 C CA . GLY A 1 966 ? 183.874 190.038 141.838 1.00 171.17 966 GLY A CA 1
ATOM 6369 C C . GLY A 1 966 ? 185.007 190.942 141.409 1.00 172.61 966 GLY A C 1
ATOM 6370 O O . GLY A 1 966 ? 185.213 191.993 142.025 1.00 172.91 966 GLY A O 1
ATOM 6371 N N . LYS A 1 967 ? 185.743 190.560 140.363 1.00 175.43 967 LYS A N 1
ATOM 6372 C CA . LYS A 1 967 ? 186.875 191.363 139.914 1.00 174.38 967 LYS A CA 1
ATOM 6373 C C . LYS A 1 967 ? 186.422 192.760 139.511 1.00 173.82 967 LYS A C 1
ATOM 6374 O O . LYS A 1 967 ? 186.967 193.768 139.979 1.00 172.27 967 LYS A O 1
ATOM 6380 N N . ILE A 1 968 ? 185.416 192.837 138.638 1.00 173.17 968 ILE A N 1
ATOM 6381 C CA . ILE A 1 968 ? 184.932 194.133 138.179 1.00 173.24 968 ILE A CA 1
ATOM 6382 C C . ILE A 1 968 ? 184.376 194.933 139.344 1.00 172.10 968 ILE A C 1
ATOM 6383 O O . ILE A 1 968 ? 184.643 196.132 139.474 1.00 171.77 968 ILE A O 1
ATOM 6388 N N . THR A 1 969 ? 183.583 194.292 140.202 1.00 157.71 969 THR A N 1
ATOM 6389 C CA . THR A 1 969 ? 182.974 195.010 141.314 1.00 158.21 969 THR A CA 1
ATOM 6390 C C . THR A 1 969 ? 184.037 195.633 142.208 1.00 159.15 969 THR A C 1
ATOM 6391 O O . THR A 1 969 ? 183.984 196.830 142.513 1.00 160.39 969 THR A O 1
ATOM 6395 N N . THR A 1 970 ? 185.022 194.838 142.631 1.00 156.29 970 THR A N 1
ATOM 6396 C CA . THR A 1 970 ? 186.038 195.362 143.537 1.00 154.94 970 THR A CA 1
ATOM 6397 C C . THR A 1 970 ? 186.897 196.421 142.855 1.00 154.23 970 THR A C 1
ATOM 6398 O O . THR A 1 970 ? 187.218 197.450 143.463 1.00 154.41 970 THR A O 1
ATOM 6402 N N . GLN A 1 971 ? 187.274 196.198 141.593 1.00 154.34 971 GLN A N 1
ATOM 6403 C CA . GLN A 1 971 ? 188.111 197.174 140.906 1.00 155.78 971 GLN A CA 1
ATOM 6404 C C . GLN A 1 971 ? 187.379 198.498 140.734 1.00 156.63 971 GLN A C 1
ATOM 6405 O O . GLN A 1 971 ? 187.966 199.570 140.921 1.00 156.74 971 GLN A O 1
ATOM 6411 N N . LEU A 1 972 ? 186.093 198.446 140.381 1.00 148.06 972 LEU A N 1
ATOM 6412 C CA . LEU A 1 972 ? 185.323 199.672 140.214 1.00 146.12 972 LEU A CA 1
ATOM 6413 C C . LEU A 1 972 ? 185.102 200.368 141.550 1.00 146.33 972 LEU A C 1
ATOM 6414 O O . LEU A 1 972 ? 185.162 201.601 141.629 1.00 147.90 972 LEU A O 1
ATOM 6419 N N . LYS A 1 973 ? 184.843 199.601 142.612 1.00 136.10 973 LYS A N 1
ATOM 6420 C CA . LYS A 1 973 ? 184.692 200.208 143.928 1.00 135.13 973 LYS A CA 1
ATOM 6421 C C . LYS A 1 973 ? 185.964 200.932 144.339 1.00 137.01 973 LYS A C 1
ATOM 6422 O O . LYS A 1 973 ? 185.911 202.049 144.866 1.00 139.04 973 LYS A O 1
ATOM 6428 N N . GLN A 1 974 ? 187.122 200.312 144.105 1.00 142.39 974 GLN A N 1
ATOM 6429 C CA . GLN A 1 974 ? 188.380 200.972 144.433 1.00 143.56 974 GLN A CA 1
ATOM 6430 C C . GLN A 1 974 ? 188.597 202.210 143.572 1.00 143.26 974 GLN A C 1
ATOM 6431 O O . GLN A 1 974 ? 189.024 203.257 144.072 1.00 143.03 974 GLN A O 1
ATOM 6437 N N . ASP A 1 975 ? 188.305 202.113 142.273 1.00 153.26 975 ASP A N 1
ATOM 6438 C CA . ASP A 1 975 ? 188.607 203.208 141.357 1.00 153.74 975 ASP A CA 1
ATOM 6439 C C . ASP A 1 975 ? 187.612 204.355 141.490 1.00 152.83 975 ASP A C 1
ATOM 6440 O O . ASP A 1 975 ? 187.992 205.524 141.358 1.00 149.87 975 ASP A O 1
ATOM 6445 N N . TRP A 1 976 ? 186.344 204.048 141.745 1.00 138.20 976 TRP A N 1
ATOM 6446 C CA . TRP A 1 976 ? 185.310 205.072 141.813 1.00 132.64 976 TRP A CA 1
ATOM 6447 C C . TRP A 1 976 ? 185.208 205.722 143.186 1.00 132.41 976 TRP A C 1
ATOM 6448 O O . TRP A 1 976 ? 184.360 206.601 143.373 1.00 131.66 976 TRP A O 1
ATOM 6459 N N . GLY A 1 977 ? 186.041 205.319 144.142 1.00 130.16 977 GLY A N 1
ATOM 6460 C CA . GLY A 1 977 ? 186.050 205.928 145.454 1.00 126.55 977 GLY A CA 1
ATOM 6461 C C . GLY A 1 977 ? 185.005 205.404 146.411 1.00 124.00 977 GLY A C 1
ATOM 6462 O O . GLY A 1 977 ? 184.919 205.906 147.538 1.00 128.58 977 GLY A O 1
ATOM 6463 N N . LEU A 1 978 ? 184.210 204.413 146.006 1.00 121.79 978 LEU A N 1
ATOM 6464 C CA . LEU A 1 978 ? 183.164 203.906 146.886 1.00 123.24 978 LEU A CA 1
ATOM 6465 C C . LEU A 1 978 ? 183.744 203.284 148.148 1.00 124.39 978 LEU A C 1
ATOM 6466 O O . LEU A 1 978 ? 183.078 203.263 149.189 1.00 125.49 978 LEU A O 1
ATOM 6471 N N . ASN A 1 979 ? 184.973 202.769 148.083 1.00 117.97 979 ASN A N 1
ATOM 6472 C CA . ASN A 1 979 ? 185.616 202.262 149.290 1.00 113.50 979 ASN A CA 1
ATOM 6473 C C . ASN A 1 979 ? 185.835 203.382 150.298 1.00 113.84 979 ASN A C 1
ATOM 6474 O O . ASN A 1 979 ? 185.630 203.194 151.503 1.00 121.01 979 ASN A O 1
ATOM 6479 N N . ASP A 1 980 ? 186.253 204.556 149.823 1.00 122.90 980 ASP A N 1
ATOM 6480 C CA . ASP A 1 980 ? 186.409 205.701 150.712 1.00 125.66 980 ASP A CA 1
ATOM 6481 C C . ASP A 1 980 ? 185.078 206.088 151.339 1.00 122.84 980 ASP A C 1
ATOM 6482 O O . ASP A 1 980 ? 185.005 206.379 152.541 1.00 127.52 980 ASP A O 1
ATOM 6487 N N . VAL A 1 981 ? 184.012 206.100 150.538 1.00 110.06 981 VAL A N 1
ATOM 6488 C CA . VAL A 1 981 ? 182.693 206.437 151.060 1.00 111.57 981 VAL A CA 1
ATOM 6489 C C . VAL A 1 981 ? 182.278 205.437 152.129 1.00 114.13 981 VAL A C 1
ATOM 6490 O O . VAL A 1 981 ? 181.763 205.814 153.185 1.00 116.87 981 VAL A O 1
ATOM 6494 N N . TRP A 1 982 ? 182.496 204.146 151.874 1.00 103.71 982 TRP A N 1
ATOM 6495 C CA . TRP A 1 982 ? 182.122 203.127 152.847 1.00 96.58 982 TRP A CA 1
ATOM 6496 C C . TRP A 1 982 ? 182.914 203.279 154.139 1.00 104.81 982 TRP A C 1
ATOM 6497 O O . TRP A 1 982 ? 182.359 203.152 155.239 1.00 114.76 982 TRP A O 1
ATOM 6508 N N . ASN A 1 983 ? 184.219 203.528 154.027 1.00 111.21 983 ASN A N 1
ATOM 6509 C CA . ASN A 1 983 ? 185.042 203.683 155.219 1.00 108.62 983 ASN A CA 1
ATOM 6510 C C . ASN A 1 983 ? 184.594 204.886 156.037 1.00 111.38 983 ASN A C 1
ATOM 6511 O O . ASN A 1 983 ? 184.498 204.808 157.267 1.00 121.44 983 ASN A O 1
ATOM 6516 N N . ASP A 1 984 ? 184.312 206.009 155.372 1.00 113.34 984 ASP A N 1
ATOM 6517 C CA . ASP A 1 984 ? 183.793 207.166 156.092 1.00 113.94 984 ASP A CA 1
ATOM 6518 C C . ASP A 1 984 ? 182.435 206.867 156.709 1.00 111.28 984 ASP A C 1
ATOM 6519 O O . ASP A 1 984 ? 182.114 207.378 157.787 1.00 113.45 984 ASP A O 1
ATOM 6524 N N . LEU A 1 985 ? 181.626 206.046 156.039 1.00 104.41 985 LEU A N 1
ATOM 6525 C CA . LEU A 1 985 ? 180.316 205.691 156.567 1.00 102.70 985 LEU A CA 1
ATOM 6526 C C . LEU A 1 985 ? 180.438 204.891 157.857 1.00 106.19 985 LEU A C 1
ATOM 6527 O O . LEU A 1 985 ? 179.691 205.127 158.813 1.00 108.35 985 LEU A O 1
ATOM 6532 N N . ILE A 1 986 ? 181.375 203.939 157.903 1.00 102.38 986 ILE A N 1
ATOM 6533 C CA . ILE A 1 986 ? 181.469 203.039 159.053 1.00 97.33 986 ILE A CA 1
ATOM 6534 C C . ILE A 1 986 ? 182.429 203.523 160.133 1.00 99.36 986 ILE A C 1
ATOM 6535 O O . ILE A 1 986 ? 182.458 202.934 161.224 1.00 97.80 986 ILE A O 1
ATOM 6540 N N . LEU A 1 987 ? 183.213 204.568 159.874 1.00 108.60 987 LEU A N 1
ATOM 6541 C CA . LEU A 1 987 ? 184.182 205.038 160.864 1.00 106.54 987 LEU A CA 1
ATOM 6542 C C . LEU A 1 987 ? 183.577 205.335 162.231 1.00 107.59 987 LEU A C 1
ATOM 6543 O O . LEU A 1 987 ? 184.169 204.922 163.242 1.00 116.53 987 LEU A O 1
ATOM 6548 N N . PRO A 1 988 ? 182.444 206.035 162.351 1.00 98.32 988 PRO A N 1
ATOM 6549 C CA . PRO A 1 988 ? 181.958 206.383 163.697 1.00 95.32 988 PRO A CA 1
ATOM 6550 C C . PRO A 1 988 ? 181.752 205.182 164.600 1.00 96.04 988 PRO A C 1
ATOM 6551 O O . PRO A 1 988 ? 181.931 205.301 165.817 1.00 102.68 988 PRO A O 1
ATOM 6555 N N . ARG A 1 989 ? 181.389 204.022 164.050 1.00 92.00 989 ARG A N 1
ATOM 6556 C CA . ARG A 1 989 ? 181.278 202.828 164.882 1.00 91.70 989 ARG A CA 1
ATOM 6557 C C . ARG A 1 989 ? 182.624 202.463 165.493 1.00 99.94 989 ARG A C 1
ATOM 6558 O O . ARG A 1 989 ? 182.706 202.102 166.673 1.00 104.09 989 ARG A O 1
ATOM 6566 N N . PHE A 1 990 ? 183.698 202.566 164.709 1.00 104.88 990 PHE A N 1
ATOM 6567 C CA . PHE A 1 990 ? 185.020 202.249 165.235 1.00 95.21 990 PHE A CA 1
ATOM 6568 C C . PHE A 1 990 ? 185.507 203.315 166.204 1.00 94.96 990 PHE A C 1
ATOM 6569 O O . PHE A 1 990 ? 186.218 202.998 167.162 1.00 108.48 990 PHE A O 1
ATOM 6577 N N . GLU A 1 991 ? 185.134 204.576 165.987 1.00 104.79 991 GLU A N 1
ATOM 6578 C CA . GLU A 1 991 ? 185.434 205.600 166.984 1.00 105.95 991 GLU A CA 1
ATOM 6579 C C . GLU A 1 991 ? 184.725 205.299 168.299 1.00 108.46 991 GLU A C 1
ATOM 6580 O O . GLU A 1 991 ? 185.302 205.462 169.383 1.00 112.95 991 GLU A O 1
ATOM 6586 N N . ARG A 1 992 ? 183.471 204.854 168.221 1.00 102.98 992 ARG A N 1
ATOM 6587 C CA . ARG A 1 992 ? 182.746 204.462 169.424 1.00 95.57 992 ARG A CA 1
ATOM 6588 C C . ARG A 1 992 ? 183.421 203.282 170.110 1.00 102.78 992 ARG A C 1
ATOM 6589 O O . ARG A 1 992 ? 183.493 203.231 171.341 1.00 111.66 992 ARG A O 1
ATOM 6597 N N . MET A 1 993 ? 183.901 202.311 169.331 1.00 110.15 993 MET A N 1
ATOM 6598 C CA . MET A 1 993 ? 184.624 201.188 169.925 1.00 104.58 993 MET A CA 1
ATOM 6599 C C . MET A 1 993 ? 185.898 201.660 170.615 1.00 109.18 993 MET A C 1
ATOM 6600 O O . MET A 1 993 ? 186.228 201.196 171.713 1.00 116.54 993 MET A O 1
ATOM 6605 N N . ASN A 1 994 ? 186.634 202.572 169.979 1.00 112.81 994 ASN A N 1
ATOM 6606 C CA . ASN A 1 994 ? 187.807 203.159 170.619 1.00 105.54 994 ASN A CA 1
ATOM 6607 C C . ASN A 1 994 ? 187.437 203.776 171.959 1.00 109.85 994 ASN A C 1
ATOM 6608 O O . ASN A 1 994 ? 188.102 203.540 172.973 1.00 120.87 994 ASN A O 1
ATOM 6613 N N . GLN A 1 9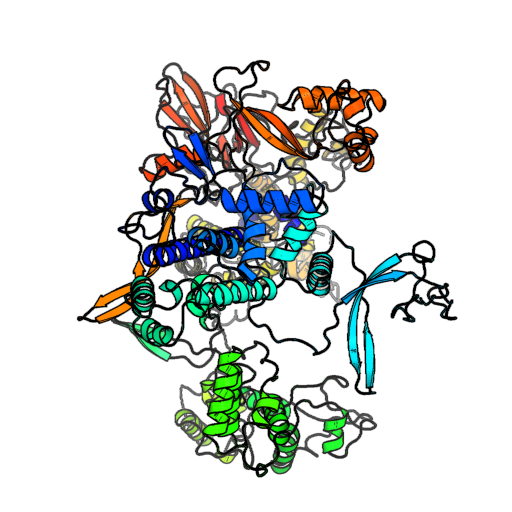95 ? 186.368 204.573 171.980 1.00 109.81 995 GLN A N 1
ATOM 6614 C CA . GLN A 1 995 ? 185.948 205.199 173.229 1.00 107.83 995 GLN A CA 1
ATOM 6615 C C . GLN A 1 995 ? 185.573 204.151 174.270 1.00 109.30 995 GLN A C 1
ATOM 6616 O O . GLN A 1 995 ? 185.916 204.285 175.450 1.00 109.23 995 GLN A O 1
ATOM 6622 N N . LEU A 1 996 ? 184.870 203.099 173.850 1.00 110.68 996 LEU A N 1
ATOM 6623 C CA . LEU A 1 996 ? 184.441 202.063 174.784 1.00 110.31 996 LEU A CA 1
ATOM 6624 C C . LEU A 1 996 ? 185.636 201.359 175.409 1.00 109.86 996 LEU A C 1
ATOM 6625 O O . LEU A 1 996 ? 185.681 201.145 176.626 1.00 110.87 996 LEU A O 1
ATOM 6630 N N . THR A 1 997 ? 186.617 200.990 174.590 1.00 110.71 997 THR A N 1
ATOM 6631 C CA . THR A 1 997 ? 187.773 200.242 175.064 1.00 110.06 997 THR A CA 1
ATOM 6632 C C . THR A 1 997 ? 188.842 201.136 175.678 1.00 114.01 997 THR A C 1
ATOM 6633 O O . THR A 1 997 ? 189.836 200.619 176.199 1.00 109.28 997 THR A O 1
ATOM 6637 N N . ASN A 1 998 ? 188.659 202.455 175.646 1.00 126.93 998 ASN A N 1
ATOM 6638 C CA . ASN A 1 998 ? 189.637 203.389 176.199 1.00 122.74 998 ASN A CA 1
ATOM 6639 C C . ASN A 1 998 ? 191.012 203.167 175.575 1.00 121.41 998 ASN A C 1
ATOM 6640 O O . ASN A 1 998 ? 192.039 203.212 176.255 1.00 119.83 998 ASN A O 1
ATOM 6645 N N . SER A 1 999 ? 191.029 202.922 174.268 1.00 125.57 999 SER A N 1
ATOM 6646 C CA . SER A 1 999 ? 192.263 202.702 173.527 1.00 126.40 999 SER A CA 1
ATOM 6647 C C . SER A 1 999 ? 192.163 203.459 172.208 1.00 125.80 999 SER A C 1
ATOM 6648 O O . SER A 1 999 ? 191.232 204.239 171.985 1.00 128.79 999 SER A O 1
ATOM 6651 N N . LYS A 1 1000 ? 193.138 203.227 171.326 1.00 121.12 1000 LYS A N 1
ATOM 6652 C CA . LYS A 1 1000 ? 193.144 203.829 169.999 1.00 123.47 1000 LYS A CA 1
ATOM 6653 C C . LYS A 1 1000 ? 193.549 202.811 168.942 1.00 125.38 1000 LYS A C 1
ATOM 6654 O O . LYS A 1 1000 ? 194.167 203.169 167.934 1.00 124.59 1000 LYS A O 1
ATOM 6660 N N . ASP A 1 1001 ? 193.189 201.543 169.162 1.00 128.90 1001 ASP A N 1
ATOM 6661 C CA . ASP A 1 1001 ? 193.589 200.465 168.248 1.00 127.92 1001 ASP A CA 1
ATOM 6662 C C . ASP A 1 1001 ? 192.533 200.102 167.218 1.00 129.20 1001 ASP A C 1
ATOM 6663 O O . ASP A 1 1001 ? 192.771 199.248 166.365 1.00 129.76 1001 ASP A O 1
ATOM 6668 N N . PHE A 1 1002 ? 191.370 200.733 167.299 1.00 117.85 1002 PHE A N 1
ATOM 6669 C CA . PHE A 1 1002 ? 190.300 200.457 166.350 1.00 116.16 1002 PHE A CA 1
ATOM 6670 C C . PHE A 1 1002 ? 190.284 201.431 165.178 1.00 119.87 1002 PHE A C 1
ATOM 6671 O O . PHE A 1 1002 ? 189.423 201.309 164.303 1.00 125.16 1002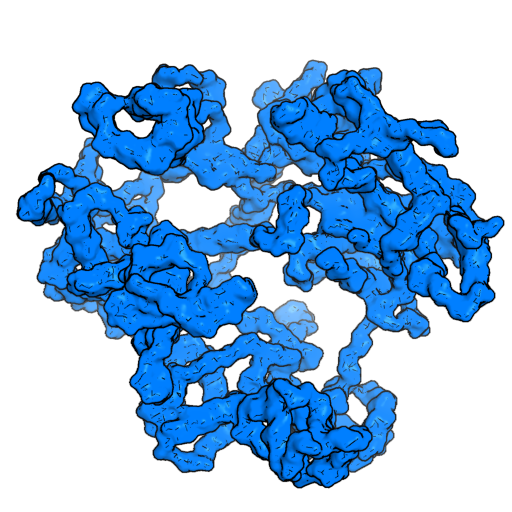 PHE A O 1
ATOM 6679 N N . THR A 1 1003 ? 191.211 202.386 165.137 1.00 122.09 1003 THR A N 1
ATOM 6680 C CA . THR A 1 1003 ? 191.313 203.332 164.034 1.00 118.47 1003 THR A CA 1
ATOM 6681 C C . THR A 1 1003 ? 192.781 203.642 163.797 1.00 121.73 1003 THR A C 1
ATOM 6682 O O . THR A 1 1003 ? 193.488 204.041 164.727 1.00 121.67 1003 THR A O 1
ATOM 6686 N N . ALA A 1 1004 ? 193.235 203.467 162.559 1.00 138.17 1004 ALA A N 1
ATOM 6687 C CA . ALA A 1 1004 ? 194.630 203.676 162.194 1.00 136.92 1004 ALA A CA 1
ATOM 6688 C C . ALA A 1 1004 ? 194.742 204.896 161.293 1.00 138.02 1004 ALA A C 1
ATOM 6689 O O . ALA A 1 1004 ? 194.007 205.013 160.309 1.00 142.13 1004 ALA A O 1
ATOM 6691 N N . TRP A 1 1005 ? 195.654 205.801 161.627 1.00 150.53 1005 TRP A N 1
ATOM 6692 C CA . TRP A 1 1005 ? 195.869 206.983 160.806 1.00 152.98 1005 TRP A CA 1
ATOM 6693 C C . TRP A 1 1005 ? 196.714 206.638 159.589 1.00 153.08 1005 TRP A C 1
ATOM 6694 O O . TRP A 1 1005 ? 197.664 205.854 159.676 1.00 149.63 1005 TRP A O 1
ATOM 6705 N N . ASN A 1 1006 ? 196.361 207.226 158.449 1.00 166.90 1006 ASN A N 1
ATOM 6706 C CA . ASN A 1 1006 ? 197.168 207.138 157.243 1.00 166.76 1006 ASN A CA 1
ATOM 6707 C C . ASN A 1 1006 ? 197.415 208.542 156.715 1.00 168.33 1006 ASN A C 1
ATOM 6708 O O . ASN A 1 1006 ? 196.513 209.390 156.717 1.00 169.93 1006 ASN A O 1
ATOM 6713 N N . GLU A 1 1007 ? 198.650 208.781 156.275 1.00 172.72 1007 GLU A N 1
ATOM 6714 C CA . GLU A 1 1007 ? 199.071 210.099 155.823 1.00 172.99 1007 GLU A CA 1
ATOM 6715 C C . GLU A 1 1007 ? 198.923 210.289 154.322 1.00 170.62 1007 GLU A C 1
ATOM 6716 O O . GLU A 1 1007 ? 198.871 211.435 153.861 1.00 169.00 1007 GLU A O 1
ATOM 6722 N N . ASN A 1 1008 ? 198.864 209.205 153.548 1.00 169.21 1008 ASN A N 1
ATOM 6723 C CA . ASN A 1 1008 ? 198.618 209.342 152.117 1.00 170.62 1008 ASN A CA 1
ATOM 6724 C C . ASN A 1 1008 ? 197.257 209.979 151.868 1.00 171.57 1008 ASN A C 1
ATOM 6725 O O . ASN A 1 1008 ? 197.115 210.859 151.011 1.00 169.89 1008 ASN A O 1
ATOM 6730 N N . HIS A 1 1009 ? 196.243 209.547 152.616 1.00 168.42 1009 HIS A N 1
ATOM 6731 C CA . HIS A 1 1009 ? 194.927 210.167 152.577 1.00 166.46 1009 HIS A CA 1
ATOM 6732 C C . HIS A 1 1009 ? 194.713 211.160 153.711 1.00 166.14 1009 HIS A C 1
ATOM 6733 O O . HIS A 1 1009 ? 193.726 211.904 153.684 1.00 165.23 1009 HIS A O 1
ATOM 6740 N N . GLN A 1 1010 ? 195.608 211.190 154.699 1.00 166.46 1010 GLN A N 1
ATOM 6741 C CA . GLN A 1 1010 ? 195.539 212.141 155.807 1.00 167.37 1010 GLN A CA 1
ATOM 6742 C C . GLN A 1 1010 ? 194.209 212.022 156.553 1.00 166.58 1010 GLN A C 1
ATOM 6743 O O . GLN A 1 1010 ? 193.416 212.964 156.614 1.00 164.30 1010 GLN A O 1
ATOM 6749 N N . LYS A 1 1011 ? 193.972 210.848 157.128 1.00 158.71 1011 LYS A N 1
ATOM 6750 C CA . LYS A 1 1011 ? 192.753 210.643 157.908 1.00 155.83 1011 LYS A CA 1
ATOM 6751 C C . LYS A 1 1011 ? 192.816 209.276 158.579 1.00 157.26 1011 LYS A C 1
ATOM 6752 O O . LYS A 1 1011 ? 193.766 208.510 158.395 1.00 160.22 1011 LYS A O 1
ATOM 6758 N N . PHE A 1 1012 ? 191.780 208.976 159.357 1.00 141.36 1012 PHE A N 1
ATOM 6759 C CA . PHE A 1 1012 ? 191.686 207.733 160.109 1.00 139.41 1012 PHE A CA 1
ATOM 6760 C C . PHE A 1 1012 ? 190.881 206.714 159.315 1.00 137.65 1012 PHE A C 1
ATOM 6761 O O . PHE A 1 1012 ? 189.805 207.032 158.800 1.00 136.52 1012 PHE A O 1
ATOM 6769 N N . LEU A 1 1013 ? 191.406 205.494 159.217 1.00 128.78 1013 LEU A N 1
ATOM 6770 C CA . LEU A 1 1013 ? 190.725 204.378 158.593 1.00 128.26 1013 LEU A CA 1
ATOM 6771 C C . LEU A 1 1013 ? 190.337 203.352 159.651 1.00 131.67 1013 LEU A C 1
ATOM 6772 O O . LEU A 1 1013 ? 191.135 203.062 160.551 1.00 136.80 1013 LEU A O 1
ATOM 6777 N N . PRO A 1 1014 ? 189.129 202.794 159.584 1.00 113.13 1014 PRO A N 1
ATOM 6778 C CA . PRO A 1 1014 ? 188.730 201.802 160.587 1.00 114.05 1014 PRO A CA 1
ATOM 6779 C C . PRO A 1 1014 ? 189.625 200.575 160.537 1.00 118.32 1014 PRO A C 1
ATOM 6780 O O . PRO A 1 1014 ? 190.065 200.145 159.469 1.00 120.19 1014 PRO A O 1
ATOM 6784 N N . THR A 1 1015 ? 189.888 200.008 161.710 1.00 120.98 1015 THR A N 1
ATOM 6785 C CA . THR A 1 1015 ? 190.744 198.836 161.823 1.00 119.97 1015 THR A CA 1
ATOM 6786 C C . THR A 1 1015 ? 190.366 198.086 163.090 1.00 122.96 1015 THR A C 1
ATOM 6787 O O . THR A 1 1015 ? 189.660 198.606 163.957 1.00 125.70 1015 THR A O 1
ATOM 6791 N N . VAL A 1 1016 ? 190.842 196.849 163.183 1.00 129.96 1016 VAL A N 1
ATOM 6792 C CA . VAL A 1 1016 ? 190.562 195.993 164.332 1.00 128.97 1016 VAL A CA 1
ATOM 6793 C C . VAL A 1 1016 ? 191.883 195.432 164.846 1.00 129.94 1016 VAL A C 1
ATOM 6794 O O . VAL A 1 1016 ? 192.770 195.114 164.040 1.00 132.32 1016 VAL A O 1
ATOM 6798 N N . PRO A 1 1017 ? 192.068 195.290 166.156 1.00 128.05 1017 PRO A N 1
ATOM 6799 C CA . PRO A 1 1017 ? 193.296 194.666 166.658 1.00 128.34 1017 PRO A CA 1
ATOM 6800 C C . PRO A 1 1017 ? 193.367 193.197 166.273 1.00 130.82 1017 PRO A C 1
ATOM 6801 O O . PRO A 1 1017 ? 192.358 192.538 166.012 1.00 131.25 1017 PRO A O 1
ATOM 6805 N N . ILE A 1 1018 ? 194.598 192.685 166.242 1.00 135.30 1018 ILE A N 1
ATOM 6806 C CA . ILE A 1 1018 ? 194.833 191.336 165.734 1.00 137.14 1018 ILE A CA 1
ATOM 6807 C C . ILE A 1 1018 ? 194.055 190.307 166.547 1.00 134.65 1018 ILE A C 1
ATOM 6808 O O . ILE A 1 1018 ? 193.480 189.365 165.989 1.00 132.84 1018 ILE A O 1
ATOM 6813 N N . GLU A 1 1019 ? 194.025 190.462 167.872 1.00 140.66 1019 GLU A N 1
ATOM 6814 C CA . GLU A 1 1019 ? 193.359 189.470 168.709 1.00 143.11 1019 GLU A CA 1
ATOM 6815 C C . GLU A 1 1019 ? 191.874 189.346 168.394 1.00 144.28 1019 GLU A C 1
ATOM 6816 O O . GLU A 1 1019 ? 191.285 188.291 168.652 1.00 140.68 1019 GLU A O 1
ATOM 6822 N N . PHE A 1 1020 ? 191.255 190.393 167.846 1.00 137.02 1020 PHE A N 1
ATOM 6823 C CA . PHE A 1 1020 ? 189.847 190.368 167.469 1.00 132.62 1020 PHE A CA 1
ATOM 6824 C C . PHE A 1 1020 ? 189.660 190.257 165.960 1.00 133.49 1020 PHE A C 1
ATOM 6825 O O . PHE A 1 1020 ? 188.565 190.524 165.454 1.00 133.04 1020 PHE A O 1
ATOM 6833 N N . SER A 1 1021 ? 190.704 189.867 165.232 1.00 133.80 1021 SER A N 1
ATOM 6834 C CA . SER A 1 1021 ? 190.682 189.808 163.772 1.00 133.96 1021 SER A CA 1
ATOM 6835 C C . SER A 1 1021 ? 190.449 188.392 163.264 1.00 132.94 1021 SER A C 1
ATOM 6836 O O . SER A 1 1021 ? 191.000 187.996 162.234 1.00 132.88 1021 SER A O 1
ATOM 6839 N N . LYS A 1 1022 ? 189.637 187.606 163.972 1.00 140.87 1022 LYS A N 1
ATOM 6840 C CA . LYS A 1 1022 ? 189.400 186.225 163.565 1.00 146.02 1022 LYS A CA 1
ATOM 6841 C C . LYS A 1 1022 ? 188.773 186.165 162.177 1.00 147.19 1022 LYS A C 1
ATOM 6842 O O . LYS A 1 1022 ? 189.368 185.633 161.233 1.00 144.62 1022 LYS A O 1
ATOM 6848 N N . GLY A 1 1023 ? 187.567 186.710 162.035 1.00 140.96 1023 GLY A N 1
ATOM 6849 C CA . GLY A 1 1023 ? 186.870 186.704 160.764 1.00 138.54 1023 GLY A CA 1
ATOM 6850 C C . GLY A 1 1023 ? 186.264 188.054 160.445 1.00 138.11 1023 GLY A C 1
ATOM 6851 O O . GLY A 1 1023 ? 185.212 188.143 159.806 1.00 138.39 1023 GLY A O 1
ATOM 6852 N N . PHE A 1 1024 ? 186.930 189.114 160.890 1.00 121.58 1024 PHE A N 1
ATOM 6853 C CA . PHE A 1 1024 ? 186.409 190.460 160.708 1.00 118.18 1024 PHE A CA 1
ATOM 6854 C C . PHE A 1 1024 ? 186.344 190.827 159.230 1.00 121.54 1024 PHE A C 1
ATOM 6855 O O . PHE A 1 1024 ? 187.213 190.452 158.439 1.00 118.10 1024 PHE A O 1
ATOM 6863 N N . SER A 1 1025 ? 185.300 191.569 158.864 1.00 125.01 1025 SER A N 1
ATOM 6864 C CA . SER A 1 1025 ? 185.129 192.077 157.510 1.00 119.73 1025 SER A CA 1
ATOM 6865 C C . SER A 1 1025 ? 184.481 193.449 157.580 1.00 117.70 1025 SER A C 1
ATOM 6866 O O . SER A 1 1025 ? 183.417 193.604 158.185 1.00 123.83 1025 SER A O 1
ATOM 6869 N N . LYS A 1 1026 ? 185.124 194.442 156.961 1.00 111.42 1026 LYS A N 1
ATOM 6870 C CA . LYS A 1 1026 ? 184.595 195.800 156.983 1.00 112.14 1026 LYS A CA 1
ATOM 6871 C C . LYS A 1 1026 ? 183.290 195.927 156.209 1.00 114.74 1026 LYS A C 1
ATOM 6872 O O . LYS A 1 1026 ? 182.549 196.890 156.427 1.00 118.16 1026 LYS A O 1
ATOM 6878 N N . LYS A 1 1027 ? 182.995 194.988 155.313 1.00 115.11 1027 LYS A N 1
ATOM 6879 C CA . LYS A 1 1027 ? 181.808 195.079 154.474 1.00 117.09 1027 LYS A CA 1
ATOM 6880 C C . LYS A 1 1027 ? 180.603 194.365 155.067 1.00 117.07 1027 LYS A C 1
ATOM 6881 O O . LYS A 1 1027 ? 179.464 194.752 154.785 1.00 121.95 1027 LYS A O 1
ATOM 6887 N N . ARG A 1 1028 ? 180.824 193.339 155.882 1.00 117.63 1028 ARG A N 1
ATOM 6888 C CA . ARG A 1 1028 ? 179.744 192.473 156.334 1.00 117.06 1028 ARG A CA 1
ATOM 6889 C C . ARG A 1 1028 ? 179.068 192.981 157.604 1.00 117.09 1028 ARG A C 1
ATOM 6890 O O . ARG A 1 1028 ? 178.083 192.382 158.045 1.00 117.43 1028 ARG A O 1
ATOM 6898 N N . ILE A 1 1029 ? 179.551 194.078 158.187 1.00 97.63 1029 ILE A N 1
ATOM 6899 C CA . ILE A 1 1029 ? 179.058 194.551 159.477 1.00 95.41 1029 ILE A CA 1
ATOM 6900 C C . ILE A 1 1029 ? 177.887 195.508 159.295 1.00 98.99 1029 ILE A C 1
ATOM 6901 O O . ILE A 1 1029 ? 177.449 196.153 160.253 1.00 100.00 1029 ILE A O 1
ATOM 6906 N N . ASP A 1 1030 ? 177.375 195.611 158.073 1.00 102.32 1030 ASP A N 1
ATOM 6907 C CA . ASP A 1 1030 ? 176.303 196.545 157.770 1.00 97.59 1030 ASP A CA 1
ATOM 6908 C C . ASP A 1 1030 ? 175.497 196.001 156.603 1.00 96.74 1030 ASP A C 1
ATOM 6909 O O . ASP A 1 1030 ? 176.067 195.509 155.631 1.00 107.20 1030 ASP A O 1
ATOM 6914 N N . HIS A 1 1031 ? 174.171 196.091 156.705 1.00 88.07 1031 HIS A N 1
ATOM 6915 C CA . HIS A 1 1031 ? 173.317 195.592 155.632 1.00 87.61 1031 HIS A CA 1
ATOM 6916 C C . HIS A 1 1031 ? 173.481 196.421 154.364 1.00 93.40 1031 HIS A C 1
ATOM 6917 O O . HIS A 1 1031 ? 173.474 195.881 153.250 1.00 103.11 1031 HIS A O 1
ATOM 6924 N N . ARG A 1 1032 ? 173.667 197.733 154.518 1.00 90.60 1032 ARG A N 1
ATOM 6925 C CA . ARG A 1 1032 ? 173.568 198.633 153.377 1.00 89.80 1032 ARG A CA 1
ATOM 6926 C C . ARG A 1 1032 ? 174.547 198.271 152.269 1.00 96.25 1032 ARG A C 1
ATOM 6927 O O . ARG A 1 1032 ? 174.311 198.621 151.107 1.00 103.74 1032 ARG A O 1
ATOM 6935 N N . HIS A 1 1033 ? 175.648 197.605 152.584 1.00 104.57 1033 HIS A N 1
ATOM 6936 C CA . HIS A 1 1033 ? 176.616 197.319 151.540 1.00 105.30 1033 HIS A CA 1
ATOM 6937 C C . HIS A 1 1033 ? 175.989 196.508 150.406 1.00 106.57 1033 HIS A C 1
ATOM 6938 O O . HIS A 1 1033 ? 176.467 196.577 149.285 1.00 115.89 1033 HIS A O 1
ATOM 6945 N N . HIS A 1 1034 ? 174.948 195.725 150.677 1.00 93.79 1034 HIS A N 1
ATOM 6946 C CA . HIS A 1 1034 ? 174.258 195.022 149.603 1.00 90.65 1034 HIS A CA 1
ATOM 6947 C C . HIS A 1 1034 ? 173.795 196.011 148.545 1.00 96.97 1034 HIS A C 1
ATOM 6948 O O . HIS A 1 1034 ? 174.128 195.878 147.361 1.00 108.03 1034 HIS A O 1
ATOM 6955 N N . ALA A 1 1035 ? 173.077 197.052 148.969 1.00 95.74 1035 ALA A N 1
ATOM 6956 C CA . ALA A 1 1035 ? 172.663 198.091 148.036 1.00 92.17 1035 ALA A CA 1
ATOM 6957 C C . ALA A 1 1035 ? 173.860 198.620 147.263 1.00 101.12 1035 ALA A C 1
ATOM 6958 O O . ALA A 1 1035 ? 173.837 198.691 146.028 1.00 111.27 1035 ALA A O 1
ATOM 6960 N N . LEU A 1 1036 ? 174.936 198.957 147.977 1.00 107.72 1036 LEU A N 1
ATOM 6961 C CA . LEU A 1 1036 ? 176.136 199.450 147.313 1.00 102.46 1036 LEU A CA 1
ATOM 6962 C C . LEU A 1 1036 ? 176.557 198.503 146.201 1.00 104.11 1036 LEU A C 1
ATOM 6963 O O . LEU A 1 1036 ? 176.781 198.926 145.060 1.00 111.35 1036 LEU A O 1
ATOM 6968 N N . ASP A 1 1037 ? 176.628 197.205 146.504 1.00 109.39 1037 ASP A N 1
ATOM 6969 C CA . ASP A 1 1037 ? 177.012 196.242 145.481 1.00 107.27 1037 ASP A CA 1
ATOM 6970 C C . ASP A 1 1037 ? 176.130 196.400 144.254 1.00 114.06 1037 ASP A C 1
ATOM 6971 O O . ASP A 1 1037 ? 176.624 196.577 143.134 1.00 121.34 1037 ASP A O 1
ATOM 6976 N N . ALA A 1 1038 ? 174.812 196.401 144.460 1.00 99.26 1038 ALA A N 1
ATOM 6977 C CA . ALA A 1 1038 ? 173.890 196.538 143.341 1.00 90.04 1038 ALA A CA 1
ATOM 6978 C C . ALA A 1 1038 ? 174.253 197.746 142.492 1.00 91.70 1038 ALA A C 1
ATOM 6979 O O . ALA A 1 1038 ? 174.297 197.666 141.260 1.00 106.38 1038 ALA A O 1
ATOM 6981 N N . LEU A 1 1039 ? 174.552 198.872 143.141 1.00 96.24 1039 LEU A N 1
ATOM 6982 C CA . LEU A 1 1039 ? 174.891 200.076 142.394 1.00 96.62 1039 LEU A CA 1
ATOM 6983 C C . LEU A 1 1039 ? 176.064 199.815 141.461 1.00 103.14 1039 LEU A C 1
ATOM 6984 O O . LEU A 1 1039 ? 175.989 200.086 140.257 1.00 112.91 1039 LEU A O 1
ATOM 6989 N N . VAL A 1 1040 ? 177.148 199.247 141.994 1.00 118.85 1040 VAL A N 1
ATOM 6990 C CA . VAL A 1 1040 ? 178.322 198.996 141.165 1.00 118.24 1040 VAL A CA 1
ATOM 6991 C C . VAL A 1 1040 ? 177.972 198.048 140.033 1.00 118.63 1040 VAL A C 1
ATOM 6992 O O . VAL A 1 1040 ? 178.567 198.108 138.951 1.00 123.14 1040 VAL A O 1
ATOM 6996 N N . ILE A 1 1041 ? 177.005 197.160 140.259 1.00 110.96 1041 ILE A N 1
ATOM 6997 C CA . ILE A 1 1041 ? 176.605 196.218 139.225 1.00 106.04 1041 ILE A CA 1
ATOM 6998 C C . ILE A 1 1041 ? 175.652 196.855 138.227 1.00 110.93 1041 ILE A C 1
ATOM 6999 O O . ILE A 1 1041 ? 175.579 196.406 137.077 1.00 112.68 1041 ILE A O 1
ATOM 7004 N N . ALA A 1 1042 ? 174.917 197.890 138.634 1.00 108.43 1042 ALA A N 1
ATOM 7005 C CA . ALA A 1 1042 ? 174.002 198.570 137.729 1.00 103.73 1042 ALA A CA 1
ATOM 7006 C C . ALA A 1 1042 ? 174.698 199.593 136.846 1.00 105.54 1042 ALA A C 1
ATOM 7007 O O . ALA A 1 1042 ? 174.106 200.036 135.857 1.00 109.37 1042 ALA A O 1
ATOM 7009 N N . CYS A 1 1043 ? 175.927 199.981 137.176 1.00 119.31 1043 CYS A N 1
ATOM 7010 C CA . CYS A 1 1043 ? 176.678 200.946 136.389 1.00 122.46 1043 CYS A CA 1
ATOM 7011 C C . CYS A 1 1043 ? 177.784 200.303 135.567 1.00 125.78 1043 CYS A C 1
ATOM 7012 O O . CYS A 1 1043 ? 178.411 200.990 134.755 1.00 127.63 1043 CYS A O 1
ATOM 7015 N N . ALA A 1 1044 ? 178.040 199.012 135.753 1.00 138.35 1044 ALA A N 1
ATOM 7016 C CA . ALA A 1 1044 ? 179.020 198.311 134.938 1.00 141.87 1044 ALA A CA 1
ATOM 7017 C C . ALA A 1 1044 ? 178.363 197.796 133.665 1.00 146.25 1044 ALA A C 1
ATOM 7018 O O . ALA A 1 1044 ? 177.499 196.915 133.707 1.00 145.52 1044 ALA A O 1
ATOM 7020 N N . THR A 1 1045 ? 178.783 198.346 132.531 1.00 163.04 1045 THR A N 1
ATOM 7021 C CA . THR A 1 1045 ? 178.218 198.008 131.235 1.00 162.00 1045 THR A CA 1
ATOM 7022 C C . THR A 1 1045 ? 178.800 196.691 130.741 1.00 161.45 1045 THR A C 1
ATOM 7023 O O . THR A 1 1045 ? 179.782 196.177 131.282 1.00 163.04 1045 THR A O 1
ATOM 7027 N N . THR A 1 1046 ? 178.174 196.143 129.696 1.00 168.35 1046 THR A N 1
ATOM 7028 C CA . THR A 1 1046 ? 178.706 194.934 129.078 1.00 171.38 1046 THR A CA 1
ATOM 7029 C C . THR A 1 1046 ? 180.149 195.139 128.636 1.00 174.01 1046 THR A C 1
ATOM 7030 O O . THR A 1 1046 ? 180.941 194.187 128.610 1.00 174.75 1046 THR A O 1
ATOM 7034 N N . ASP A 1 1047 ? 180.509 196.376 128.293 1.00 188.26 1047 ASP A N 1
ATOM 7035 C CA . ASP A 1 1047 ? 181.893 196.665 127.942 1.00 187.17 1047 ASP A CA 1
ATOM 7036 C C . ASP A 1 1047 ? 182.822 196.392 129.116 1.00 187.61 1047 ASP A C 1
ATOM 7037 O O . ASP A 1 1047 ? 183.900 195.821 128.935 1.00 189.72 1047 ASP A O 1
ATOM 7042 N N . HIS A 1 1048 ? 182.423 196.787 130.328 1.00 173.40 1048 HIS A N 1
ATOM 7043 C CA . HIS A 1 1048 ? 183.269 196.558 131.495 1.00 172.21 1048 HIS A CA 1
ATOM 7044 C C . HIS A 1 1048 ? 183.479 195.068 131.742 1.00 173.04 1048 HIS A C 1
ATOM 7045 O O . HIS A 1 1048 ? 184.611 194.616 131.964 1.00 175.75 1048 HIS A O 1
ATOM 7052 N N . VAL A 1 1049 ? 182.395 194.288 131.723 1.00 179.96 1049 VAL A N 1
ATOM 7053 C CA . VAL A 1 1049 ? 182.526 192.860 131.987 1.00 181.55 1049 VAL A CA 1
ATOM 7054 C C . VAL A 1 1049 ? 183.389 192.205 130.920 1.00 182.62 1049 VAL A C 1
ATOM 7055 O O . VAL A 1 1049 ? 184.277 191.404 131.231 1.00 184.50 1049 VAL A O 1
ATOM 7059 N N . ASN A 1 1050 ? 183.158 192.540 129.649 1.00 200.91 1050 ASN A N 1
ATOM 7060 C CA . ASN A 1 1050 ? 183.968 191.957 128.586 1.00 201.52 1050 ASN A CA 1
ATOM 7061 C C . ASN A 1 1050 ? 185.433 192.340 128.748 1.00 203.05 1050 ASN A C 1
ATOM 7062 O O . ASN A 1 1050 ? 186.327 191.499 128.605 1.00 204.42 1050 ASN A O 1
ATOM 7067 N N . LEU A 1 1051 ? 185.695 193.598 129.071 1.00 217.38 1051 LEU A N 1
ATOM 7068 C CA . LEU A 1 1051 ? 187.066 194.061 129.182 1.00 217.44 1051 LEU A CA 1
ATOM 7069 C C . LEU A 1 1051 ? 187.801 193.369 130.297 1.00 217.67 1051 LEU A C 1
ATOM 7070 O O . LEU A 1 1051 ? 188.935 192.938 130.105 1.00 218.61 1051 LEU A O 1
ATOM 7075 N N . LEU A 1 1052 ? 187.170 193.241 131.460 1.00 201.67 1052 LEU A N 1
ATOM 7076 C CA . LEU A 1 1052 ? 187.858 192.685 132.619 1.00 200.38 1052 LEU A CA 1
ATOM 7077 C C . LEU A 1 1052 ? 187.769 191.166 132.696 1.00 199.39 1052 LEU A C 1
ATOM 7078 O O . LEU A 1 1052 ? 188.438 190.567 133.546 1.00 197.62 1052 LEU A O 1
ATOM 7083 N N . ASN A 1 1053 ? 187.010 190.536 131.799 1.00 216.89 1053 ASN A N 1
ATOM 7084 C CA . ASN A 1 1053 ? 186.960 189.073 131.743 1.00 216.87 1053 ASN A CA 1
ATOM 7085 C C . ASN A 1 1053 ? 187.885 188.582 130.649 1.00 217.45 1053 ASN A C 1
ATOM 7086 O O . ASN A 1 1053 ? 188.495 187.524 130.789 1.00 216.25 1053 ASN A O 1
ATOM 7091 N N . ASN A 1 1054 ? 187.991 189.338 129.564 1.00 241.51 1054 ASN A N 1
ATOM 7092 C CA . ASN A 1 1054 ? 188.827 188.983 128.426 1.00 242.25 1054 ASN A CA 1
ATOM 7093 C C . ASN A 1 1054 ? 189.952 189.986 128.214 1.00 243.80 1054 ASN A C 1
ATOM 7094 O O . ASN A 1 1054 ? 190.285 190.294 127.063 1.00 245.02 1054 ASN A O 1
ATOM 7099 N N . GLN A 1 1055 ? 190.546 190.506 129.292 1.00 247.43 1055 GLN A N 1
ATOM 7100 C CA . GLN A 1 1055 ? 191.577 191.526 129.150 1.00 247.44 1055 GLN A CA 1
ATOM 7101 C C . GLN A 1 1055 ? 192.733 191.048 128.285 1.00 248.08 1055 GLN A C 1
ATOM 7102 O O . GLN A 1 1055 ? 193.470 191.877 127.738 1.00 247.36 1055 GLN A O 1
ATOM 7108 N N . SER A 1 1056 ? 192.914 189.734 128.150 1.00 262.07 1056 SER A N 1
ATOM 7109 C CA . SER A 1 1056 ? 193.873 189.213 127.186 1.00 261.62 1056 SER A CA 1
ATOM 7110 C C . SER A 1 1056 ? 193.508 189.748 125.809 1.00 262.05 1056 SER A C 1
ATOM 7111 O O . SER A 1 1056 ? 192.474 189.378 125.244 1.00 261.11 1056 SER A O 1
ATOM 7114 N N . ALA A 1 1057 ? 194.355 190.619 125.263 1.00 269.08 1057 ALA A N 1
ATOM 7115 C CA . ALA A 1 1057 ? 193.997 191.375 124.071 1.00 268.57 1057 ALA A CA 1
ATOM 7116 C C . ALA A 1 1057 ? 194.627 190.829 122.800 1.00 269.02 1057 ALA A C 1
ATOM 7117 O O . ALA A 1 1057 ? 194.203 191.224 121.711 1.00 268.66 1057 ALA A O 1
ATOM 7119 N N . LYS A 1 1058 ? 195.657 189.983 122.897 1.00 272.71 1058 LYS A N 1
ATOM 7120 C CA . LYS A 1 1058 ? 196.405 189.484 121.707 1.00 272.09 1058 LYS A CA 1
ATOM 7121 C C . LYS A 1 1058 ? 197.069 190.622 120.929 1.00 272.48 1058 LYS A C 1
ATOM 7122 O O . LYS A 1 1058 ? 197.894 190.365 120.055 1.00 271.89 1058 LYS A O 1
ATOM 7128 N N . SER A 1 1059 ? 196.741 191.864 121.252 1.00 277.22 1059 SER A N 1
ATOM 7129 C CA . SER A 1 1059 ? 197.285 193.043 120.594 1.00 276.69 1059 SER A CA 1
ATOM 7130 C C . SER A 1 1059 ? 196.766 194.239 121.374 1.00 276.97 1059 SER A C 1
ATOM 7131 O O . SER A 1 1059 ? 195.559 194.336 121.615 1.00 276.81 1059 SER A O 1
ATOM 7134 N N . ASP A 1 1060 ? 197.660 195.143 121.774 1.00 272.38 1060 ASP A N 1
ATOM 7135 C CA . ASP A 1 1060 ? 197.219 196.285 122.565 1.00 271.49 1060 ASP A CA 1
ATOM 7136 C C . ASP A 1 1060 ? 196.170 197.104 121.826 1.00 271.68 1060 ASP A C 1
ATOM 7137 O O . ASP A 1 1060 ? 195.278 197.683 122.454 1.00 271.43 1060 ASP A O 1
ATOM 7142 N N . THR A 1 1061 ? 196.243 197.140 120.493 1.00 275.70 1061 THR A N 1
ATOM 7143 C CA . THR A 1 1061 ? 195.381 198.034 119.725 1.00 275.20 1061 THR A CA 1
ATOM 7144 C C . THR A 1 1061 ? 193.911 197.645 119.844 1.00 274.96 1061 THR A C 1
ATOM 7145 O O . THR A 1 1061 ? 193.064 198.490 120.154 1.00 274.65 1061 THR A O 1
ATOM 7149 N N . LYS A 1 1062 ? 193.586 196.374 119.603 1.00 263.41 1062 LYS A N 1
ATOM 7150 C CA . LYS A 1 1062 ? 192.189 195.961 119.536 1.00 262.28 1062 LYS A CA 1
ATOM 7151 C C . LYS A 1 1062 ? 191.444 196.151 120.850 1.00 261.55 1062 LYS A C 1
ATOM 7152 O O . LYS A 1 1062 ? 190.213 196.258 120.830 1.00 259.90 1062 LYS A O 1
ATOM 7158 N N . ARG A 1 1063 ? 192.147 196.189 121.981 1.00 245.48 1063 ARG A N 1
ATOM 7159 C CA . ARG A 1 1063 ? 191.528 196.528 123.254 1.00 243.36 1063 ARG A CA 1
ATOM 7160 C C . ARG A 1 1063 ? 191.889 197.928 123.730 1.00 243.41 1063 ARG A C 1
ATOM 7161 O O . ARG A 1 1063 ? 191.333 198.385 124.734 1.00 242.66 1063 ARG A O 1
ATOM 7169 N N . TYR A 1 1064 ? 192.797 198.617 123.032 1.00 244.33 1064 TYR A N 1
ATOM 7170 C CA . TYR A 1 1064 ? 193.079 200.011 123.358 1.00 243.90 1064 TYR A CA 1
ATOM 7171 C C . TYR A 1 1064 ? 191.836 200.874 123.223 1.00 243.80 1064 TYR A C 1
ATOM 7172 O O . TYR A 1 1064 ? 191.688 201.867 123.942 1.00 244.36 1064 TYR A O 1
ATOM 7181 N N . ASP A 1 1065 ? 190.936 200.520 122.303 1.00 238.75 1065 ASP A N 1
ATOM 7182 C CA . ASP A 1 1065 ? 189.694 201.272 122.168 1.00 237.75 1065 ASP A CA 1
ATOM 7183 C C . ASP A 1 1065 ? 188.880 201.216 123.454 1.00 237.84 1065 ASP A C 1
ATOM 7184 O O . ASP A 1 1065 ? 188.366 202.241 123.916 1.00 236.38 1065 ASP A O 1
ATOM 7189 N N . LEU A 1 1066 ? 188.764 200.029 124.053 1.00 223.60 1066 LEU A N 1
ATOM 7190 C CA . LEU A 1 1066 ? 188.014 199.903 125.297 1.00 220.57 1066 LEU A CA 1
ATOM 7191 C C . LEU A 1 1066 ? 188.743 200.581 126.451 1.00 219.92 1066 LEU A C 1
ATOM 7192 O O . LEU A 1 1066 ? 188.109 201.215 127.302 1.00 219.87 1066 LEU A O 1
ATOM 7197 N N . LYS A 1 1067 ? 190.069 200.519 126.442 1.00 221.08 1067 LYS A N 1
ATOM 7198 C CA . LYS A 1 1067 ? 190.839 201.202 127.468 1.00 220.98 1067 LYS A CA 1
ATOM 7199 C C . LYS A 1 1067 ? 190.592 202.696 127.404 1.00 220.94 1067 LYS A C 1
ATOM 7200 O O . LYS A 1 1067 ? 190.454 203.336 128.424 1.00 221.61 1067 LYS A O 1
ATOM 7206 N N . LYS A 1 1068 ? 190.582 203.264 126.206 1.00 223.72 1068 LYS A N 1
ATOM 7207 C CA . LYS A 1 1068 ? 190.334 204.691 126.038 1.00 223.34 1068 LYS A CA 1
ATOM 7208 C C . LYS A 1 1068 ? 188.900 205.057 126.396 1.00 223.00 1068 LYS A C 1
ATOM 7209 O O . LYS A 1 1068 ? 188.667 206.067 127.070 1.00 222.61 1068 LYS A O 1
ATOM 7215 N N . LYS A 1 1069 ? 187.930 204.253 125.957 1.00 203.27 1069 LYS A N 1
ATOM 7216 C CA . LYS A 1 1069 ? 186.530 204.565 126.217 1.00 201.71 1069 LYS A CA 1
ATOM 7217 C C . LYS A 1 1069 ? 186.184 204.440 127.695 1.00 202.02 1069 LYS A C 1
ATOM 7218 O O . LYS A 1 1069 ? 185.267 205.117 128.173 1.00 200.20 1069 LYS A O 1
ATOM 7224 N N . LEU A 1 1070 ? 186.900 203.588 128.432 1.00 195.20 1070 LEU A N 1
ATOM 7225 C CA . LEU A 1 1070 ? 186.521 203.234 129.791 1.00 192.01 1070 LEU A CA 1
ATOM 7226 C C . LEU A 1 1070 ? 187.529 203.634 130.858 1.00 191.19 1070 LEU A C 1
ATOM 7227 O O . LEU A 1 1070 ? 187.139 203.743 132.026 1.00 190.57 1070 LEU A O 1
ATOM 7232 N N . MET A 1 1071 ? 188.794 203.856 130.509 1.00 191.93 1071 MET A N 1
ATOM 7233 C CA . MET A 1 1071 ? 189.828 204.112 131.499 1.00 190.86 1071 MET A CA 1
ATOM 7234 C C . MET A 1 1071 ? 190.551 205.420 131.208 1.00 190.74 1071 MET A C 1
ATOM 7235 O O . MET A 1 1071 ? 190.852 205.753 130.058 1.00 193.19 1071 MET A O 1
ATOM 7240 N N . LYS A 1 1072 ? 190.826 206.158 132.280 1.00 185.49 1072 LYS A N 1
ATOM 7241 C CA . LYS A 1 1072 ? 191.600 207.388 132.197 1.00 185.23 1072 LYS A CA 1
ATOM 7242 C C . LYS A 1 1072 ? 193.065 207.060 131.940 1.00 187.51 1072 LYS A C 1
ATOM 7243 O O . LYS A 1 1072 ? 193.585 206.063 132.451 1.00 186.78 1072 LYS A O 1
ATOM 7249 N N . PHE A 1 1073 ? 193.727 207.898 131.148 1.00 208.46 1073 PHE A N 1
ATOM 7250 C CA . PHE A 1 1073 ? 195.139 207.705 130.838 1.00 207.44 1073 PHE A CA 1
ATOM 7251 C C . PHE A 1 1073 ? 195.976 208.850 131.396 1.00 206.08 1073 PHE A C 1
ATOM 7252 O O . PHE A 1 1073 ? 195.629 210.020 131.237 1.00 205.96 1073 PHE A O 1
ATOM 7260 N N . PRO A 1 1092 ? 196.419 202.776 131.243 1.00 195.34 1092 PRO A N 1
ATOM 7261 C CA . PRO A 1 1092 ? 195.441 202.038 132.047 1.00 197.83 1092 PRO A CA 1
ATOM 7262 C C . PRO A 1 1092 ? 195.628 202.261 133.545 1.00 198.10 1092 PRO A C 1
ATOM 7263 O O . PRO A 1 1092 ? 196.349 201.497 134.188 1.00 196.51 1092 PRO A O 1
ATOM 7267 N N . LYS A 1 1093 ? 194.987 203.295 134.090 1.00 192.40 1093 LYS A N 1
ATOM 7268 C CA . LYS A 1 1093 ? 195.168 203.639 135.495 1.00 190.50 1093 LYS A CA 1
ATOM 7269 C C . LYS A 1 1093 ? 193.881 203.451 136.290 1.00 190.87 1093 LYS A C 1
ATOM 7270 O O . LYS A 1 1093 ? 193.863 202.711 137.279 1.00 190.22 1093 LYS A O 1
ATOM 7276 N N . GLN A 1 1094 ? 192.800 204.107 135.870 1.00 180.29 1094 GLN A N 1
ATOM 7277 C CA . GLN A 1 1094 ? 191.527 204.049 136.575 1.00 177.17 1094 GLN A CA 1
ATOM 7278 C C . GLN A 1 1094 ? 190.380 204.211 135.591 1.00 179.03 1094 GLN A C 1
ATOM 7279 O O . GLN A 1 1094 ? 190.534 204.844 134.542 1.00 182.87 1094 GLN A O 1
ATOM 7285 N N . PHE A 1 1095 ? 189.229 203.640 135.938 1.00 170.52 1095 PHE A N 1
ATOM 7286 C CA . PHE A 1 1095 ? 188.042 203.776 135.106 1.00 170.33 1095 PHE A CA 1
ATOM 7287 C C . PHE A 1 1095 ? 187.363 205.117 135.354 1.00 167.65 1095 PHE A C 1
ATOM 7288 O O . PHE A 1 1095 ? 187.317 205.610 136.484 1.00 167.33 1095 PHE A O 1
ATOM 7296 N N . LEU A 1 1096 ? 186.833 205.708 134.288 1.00 158.14 1096 LEU A N 1
ATOM 7297 C CA . LEU A 1 1096 ? 186.068 206.938 134.425 1.00 157.38 1096 LEU A CA 1
ATOM 7298 C C . LEU A 1 1096 ? 184.779 206.672 135.190 1.00 157.42 1096 LEU A C 1
ATOM 7299 O O . LEU A 1 1096 ? 184.151 205.621 135.034 1.00 158.84 1096 LEU A O 1
ATOM 7304 N N . LYS A 1 1097 ? 184.384 207.629 136.022 1.00 135.61 1097 LYS A N 1
ATOM 7305 C CA . LYS A 1 1097 ? 183.147 207.484 136.766 1.00 134.53 1097 LYS A CA 1
ATOM 7306 C C . LYS A 1 1097 ? 181.957 207.504 135.807 1.00 133.79 1097 LYS A C 1
ATOM 7307 O O . LYS A 1 1097 ? 182.020 208.125 134.743 1.00 135.61 1097 LYS A O 1
ATOM 7313 N N . PRO A 1 1098 ? 180.860 206.828 136.157 1.00 125.65 1098 PRO A N 1
ATOM 7314 C CA . PRO A 1 1098 ? 179.689 206.844 135.266 1.00 123.20 1098 PRO A CA 1
ATOM 7315 C C . PRO A 1 1098 ? 179.210 208.245 134.928 1.00 127.13 1098 PRO A C 1
ATOM 7316 O O . PRO A 1 1098 ? 178.784 208.491 133.794 1.00 134.34 1098 PRO A O 1
ATOM 7320 N N . TRP A 1 1099 ? 179.265 209.171 135.881 1.00 120.46 1099 TRP A N 1
ATOM 7321 C CA . TRP A 1 1099 ? 179.014 210.577 135.602 1.00 122.20 1099 TRP A CA 1
ATOM 7322 C C . TRP A 1 1099 ? 179.770 211.413 136.627 1.00 123.79 1099 TRP A C 1
ATOM 7323 O O . TRP A 1 1099 ? 180.410 210.885 137.540 1.00 125.00 1099 TRP A O 1
ATOM 7334 N N . GLU A 1 1100 ? 179.696 212.735 136.462 1.00 137.33 1100 GLU A N 1
ATOM 7335 C CA . GLU A 1 1100 ? 180.550 213.633 137.235 1.00 136.42 1100 GLU A CA 1
ATOM 7336 C C . GLU A 1 1100 ? 180.318 213.474 138.733 1.00 136.45 1100 GLU A C 1
ATOM 7337 O O . GLU A 1 1100 ? 181.271 213.338 139.508 1.00 136.34 1100 GLU A O 1
ATOM 7343 N N . LYS A 1 1101 ? 179.056 213.486 139.160 1.00 128.36 1101 LYS A N 1
ATOM 7344 C CA . LYS A 1 1101 ? 178.705 213.440 140.573 1.00 126.57 1101 LYS A CA 1
ATOM 7345 C C . LYS A 1 1101 ? 178.309 212.040 141.025 1.00 126.74 1101 LYS A C 1
ATOM 7346 O O . LYS A 1 1101 ? 177.428 211.888 141.877 1.00 127.91 1101 LYS A O 1
ATOM 7352 N N . PHE A 1 1102 ? 178.941 211.007 140.465 1.00 117.67 1102 PHE A N 1
ATOM 7353 C CA . PHE A 1 1102 ? 178.576 209.642 140.826 1.00 116.81 1102 PHE A CA 1
ATOM 7354 C C . PHE A 1 1102 ? 178.877 209.357 142.291 1.00 121.04 1102 PHE A C 1
ATOM 7355 O O . PHE A 1 1102 ? 178.055 208.771 143.001 1.00 126.82 1102 PHE A O 1
ATOM 7363 N N . THR A 1 1103 ? 180.060 209.755 142.763 1.00 123.32 1103 THR A N 1
ATOM 7364 C CA . THR A 1 1103 ? 180.435 209.453 144.141 1.00 118.97 1103 THR A CA 1
ATOM 7365 C C . THR A 1 1103 ? 179.553 210.203 145.130 1.00 117.42 1103 THR A C 1
ATOM 7366 O O . THR A 1 1103 ? 179.104 209.630 146.131 1.00 122.77 1103 THR A O 1
ATOM 7370 N N . VAL A 1 1104 ? 179.295 211.485 144.870 1.00 110.63 1104 VAL A N 1
ATOM 7371 C CA . VAL A 1 1104 ? 178.438 212.262 145.759 1.00 111.11 1104 VAL A CA 1
ATOM 7372 C C . VAL A 1 1104 ? 177.038 211.667 145.796 1.00 115.47 1104 VAL A C 1
ATOM 7373 O O . VAL A 1 1104 ? 176.431 211.530 146.866 1.00 120.53 1104 VAL A O 1
ATOM 7377 N N . ASP A 1 1105 ? 176.501 211.311 144.628 1.00 120.28 1105 ASP A N 1
ATOM 7378 C CA . ASP A 1 1105 ? 175.168 210.723 144.577 1.00 115.68 1105 ASP A CA 1
ATOM 7379 C C . ASP A 1 1105 ? 175.126 209.396 145.320 1.00 116.15 1105 ASP A C 1
ATOM 7380 O O . ASP A 1 1105 ? 174.169 209.117 146.050 1.00 121.92 1105 ASP A O 1
ATOM 7385 N N . ALA A 1 1106 ? 176.151 208.562 145.142 1.00 102.93 1106 ALA A N 1
ATOM 7386 C CA . ALA A 1 1106 ? 176.183 207.279 145.832 1.00 102.79 1106 ALA A CA 1
ATOM 7387 C C . ALA A 1 1106 ? 176.230 207.471 147.340 1.00 105.03 1106 ALA A C 1
ATOM 7388 O O . ALA A 1 1106 ? 175.519 206.786 148.082 1.00 106.79 1106 ALA A O 1
ATOM 7390 N N . LYS A 1 1107 ? 177.058 208.404 147.813 1.00 112.82 1107 LYS A N 1
ATOM 7391 C CA . LYS A 1 1107 ? 177.117 208.677 149.245 1.00 105.71 1107 LYS A CA 1
ATOM 7392 C C . LYS A 1 1107 ? 175.767 209.151 149.764 1.00 110.23 1107 LYS A C 1
ATOM 7393 O O . LYS A 1 1107 ? 175.275 208.666 150.791 1.00 116.11 1107 LYS A O 1
ATOM 7399 N N . HIS A 1 1108 ? 175.148 210.099 149.059 1.00 112.36 1108 HIS A N 1
ATOM 7400 C CA . HIS A 1 1108 ? 173.889 210.662 149.530 1.00 109.61 1108 HIS A CA 1
ATOM 7401 C C . HIS A 1 1108 ? 172.783 209.617 149.534 1.00 114.13 1108 HIS A C 1
ATOM 7402 O O . HIS A 1 1108 ? 171.920 209.621 150.419 1.00 117.61 1108 HIS A O 1
ATOM 7409 N N . ASN A 1 1109 ? 172.788 208.713 148.553 1.00 104.85 1109 ASN A N 1
ATOM 7410 C CA . ASN A 1 1109 ? 171.758 207.683 148.501 1.00 99.72 1109 ASN A CA 1
ATOM 7411 C C . ASN A 1 1109 ? 171.991 206.617 149.562 1.00 103.75 1109 ASN A C 1
ATOM 7412 O O . ASN A 1 1109 ? 171.037 206.135 150.182 1.00 110.46 1109 ASN A O 1
ATOM 7417 N N . LEU A 1 1110 ? 173.249 206.236 149.790 1.00 103.02 1110 LEU A N 1
ATOM 7418 C CA . LEU A 1 1110 ? 173.542 205.255 150.828 1.00 98.38 1110 LEU A CA 1
ATOM 7419 C C . LEU A 1 1110 ? 173.199 205.800 152.207 1.00 101.58 1110 LEU A C 1
ATOM 7420 O O . LEU A 1 1110 ? 172.744 205.053 153.080 1.00 103.84 1110 LEU A O 1
ATOM 7425 N N . GLU A 1 1111 ? 173.410 207.098 152.423 1.00 114.96 1111 GLU A N 1
ATOM 7426 C CA . GLU A 1 1111 ? 173.157 207.687 153.731 1.00 110.83 1111 GLU A CA 1
ATOM 7427 C C . GLU A 1 1111 ? 171.680 207.715 154.100 1.00 111.28 1111 GLU A C 1
ATOM 7428 O O . GLU A 1 1111 ? 171.361 207.985 155.262 1.00 116.16 1111 GLU A O 1
ATOM 7434 N N . SER A 1 1112 ? 170.779 207.445 153.159 1.00 99.48 1112 SER A N 1
ATOM 7435 C CA . SER A 1 1112 ? 169.342 207.562 153.383 1.00 101.28 1112 SER A CA 1
ATOM 7436 C C . SER A 1 1112 ? 168.624 206.289 152.954 1.00 101.50 1112 SER A C 1
ATOM 7437 O O . SER A 1 1112 ? 167.611 206.322 152.254 1.00 104.24 1112 SER A O 1
ATOM 7440 N N . ILE A 1 1113 ? 169.142 205.140 153.379 1.00 89.55 1113 ILE A N 1
ATOM 7441 C CA . ILE A 1 1113 ? 168.533 203.843 153.105 1.00 88.23 1113 ILE A CA 1
ATOM 7442 C C . ILE A 1 1113 ? 167.951 203.303 154.402 1.00 95.71 1113 ILE A C 1
ATOM 7443 O O . ILE A 1 1113 ? 168.629 203.290 155.436 1.00 102.68 1113 ILE A O 1
ATOM 7448 N N . ILE A 1 1114 ? 166.699 202.862 154.348 1.00 91.70 1114 ILE A N 1
ATOM 7449 C CA . ILE A 1 1114 ? 166.048 202.172 155.454 1.00 91.74 1114 ILE A CA 1
ATOM 7450 C C . ILE A 1 1114 ? 165.944 200.707 155.061 1.00 90.12 1114 ILE A C 1
ATOM 7451 O O . ILE A 1 1114 ? 165.220 200.356 154.122 1.00 93.32 1114 ILE A O 1
ATOM 7456 N N . VAL A 1 1115 ? 166.668 199.846 155.773 1.00 78.21 1115 VAL A N 1
ATOM 7457 C CA . VAL A 1 1115 ? 166.662 198.425 155.455 1.00 68.44 1115 VAL A CA 1
ATOM 7458 C C . VAL A 1 1115 ? 165.298 197.843 155.792 1.00 82.71 1115 VAL A C 1
ATOM 7459 O O . VAL A 1 1115 ? 164.739 198.110 156.863 1.00 97.49 1115 VAL A O 1
ATOM 7463 N N . SER A 1 1116 ? 164.753 197.047 154.878 1.00 80.60 1116 SER A N 1
ATOM 7464 C CA . SER A 1 1116 ? 163.456 196.414 155.062 1.00 86.08 1116 SER A CA 1
ATOM 7465 C C . SER A 1 1116 ? 163.659 194.958 155.454 1.00 86.28 1116 SER A C 1
ATOM 7466 O O . SER A 1 1116 ? 164.401 194.229 154.789 1.00 90.71 1116 SER A O 1
ATOM 7469 N N . PHE A 1 1117 ? 163.003 194.542 156.533 1.00 84.87 1117 PHE A N 1
ATOM 7470 C CA . PHE A 1 1117 ? 163.142 193.199 157.075 1.00 81.84 1117 PHE A CA 1
ATOM 7471 C C . PHE A 1 1117 ? 161.831 192.443 156.927 1.00 85.71 1117 PHE A C 1
ATOM 7472 O O . PHE A 1 1117 ? 160.751 193.009 157.118 1.00 94.61 1117 PHE A O 1
ATOM 7480 N N . LYS A 1 1118 ? 161.931 191.163 156.582 1.00 100.51 1118 LYS A N 1
ATOM 7481 C CA . LYS A 1 1118 ? 160.753 190.320 156.444 1.00 103.00 1118 LYS A CA 1
ATOM 7482 C C . LYS A 1 1118 ? 160.322 189.799 157.807 1.00 107.61 1118 LYS A C 1
ATOM 7483 O O . LYS A 1 1118 ? 161.148 189.356 158.609 1.00 113.32 1118 LYS A O 1
ATOM 7489 N N . GLN A 1 1119 ? 159.019 189.852 158.066 1.00 106.33 1119 GLN A N 1
ATOM 7490 C CA . GLN A 1 1119 ? 158.451 189.461 159.347 1.00 101.89 1119 GLN A CA 1
ATOM 7491 C C . GLN A 1 1119 ? 157.637 188.185 159.199 1.00 107.48 1119 GLN A C 1
ATOM 7492 O O . GLN A 1 1119 ? 156.935 187.996 158.201 1.00 113.99 1119 GLN A O 1
ATOM 7498 N N . ASN A 1 1120 ? 157.735 187.314 160.198 1.00 106.49 1120 ASN A N 1
ATOM 7499 C CA . ASN A 1 1120 ? 156.941 186.090 160.277 1.00 106.75 1120 ASN A CA 1
ATOM 7500 C C . ASN A 1 1120 ? 156.150 186.146 161.579 1.00 106.63 1120 ASN A C 1
ATOM 7501 O O . ASN A 1 1120 ? 156.675 185.818 162.646 1.00 107.36 1120 ASN A O 1
ATOM 7506 N N . LEU A 1 1121 ? 154.886 186.558 161.489 1.00 94.68 1121 LEU A N 1
ATOM 7507 C CA . LEU A 1 1121 ? 154.024 186.725 162.652 1.00 96.30 1121 LEU A CA 1
ATOM 7508 C C . LEU A 1 1121 ? 152.855 185.745 162.641 1.00 95.29 1121 LEU A C 1
ATOM 7509 O O . LEU A 1 1121 ? 151.808 186.012 163.233 1.00 96.50 1121 LEU A O 1
ATOM 7514 N N . ARG A 1 1122 ? 153.020 184.607 161.974 1.00 90.88 1122 ARG A N 1
ATOM 7515 C CA . ARG A 1 1122 ? 151.955 183.617 161.920 1.00 90.42 1122 ARG A CA 1
ATOM 7516 C C . ARG A 1 1122 ? 151.747 182.997 163.294 1.00 93.51 1122 ARG A C 1
ATOM 7517 O O . ARG A 1 1122 ? 152.700 182.535 163.928 1.00 101.82 1122 ARG A O 1
ATOM 7525 N N . VAL A 1 1123 ? 150.498 182.988 163.754 1.00 86.67 1123 VAL A N 1
ATOM 7526 C CA . VAL A 1 1123 ? 150.152 182.410 165.046 1.00 83.46 1123 VAL A CA 1
ATOM 7527 C C . VAL A 1 1123 ? 149.116 181.318 164.827 1.00 91.63 1123 VAL A C 1
ATOM 7528 O O . VAL A 1 1123 ? 149.349 180.150 165.156 1.00 95.92 1123 VAL A O 1
ATOM 7532 N N . ILE A 1 1124 ? 147.968 181.690 164.268 1.00 96.49 1124 ILE A N 1
ATOM 7533 C CA . ILE A 1 1124 ? 146.914 180.745 163.927 1.00 92.45 1124 ILE A CA 1
ATOM 7534 C C . ILE A 1 1124 ? 146.656 180.826 162.431 1.00 96.95 1124 ILE A C 1
ATOM 7535 O O . ILE A 1 1124 ? 146.782 181.888 161.815 1.00 104.77 1124 ILE A O 1
ATOM 7540 N N . ASN A 1 1125 ? 146.294 179.688 161.846 1.00 103.00 1125 ASN A N 1
ATOM 7541 C CA . ASN A 1 1125 ? 145.955 179.643 160.431 1.00 101.20 1125 ASN A CA 1
ATOM 7542 C C . ASN A 1 1125 ? 144.956 178.518 160.211 1.00 105.46 1125 ASN A C 1
ATOM 7543 O O . ASN A 1 1125 ? 145.054 177.470 160.847 1.00 113.56 1125 ASN A O 1
ATOM 7548 N N . LYS A 1 1126 ? 143.993 178.732 159.320 1.00 113.07 1126 LYS A N 1
ATOM 7549 C CA . LYS A 1 1126 ? 142.970 177.717 159.116 1.00 114.77 1126 LYS A CA 1
ATOM 7550 C C . LYS A 1 1126 ? 143.582 176.471 158.491 1.00 113.26 1126 LYS A C 1
ATOM 7551 O O . LYS A 1 1126 ? 144.438 176.555 157.607 1.00 107.18 1126 LYS A O 1
ATOM 7557 N N . ALA A 1 1127 ? 143.134 175.310 158.957 1.00 109.28 1127 ALA A N 1
ATOM 7558 C CA . ALA A 1 1127 ? 143.590 174.029 158.445 1.00 107.49 1127 ALA A CA 1
ATOM 7559 C C . ALA A 1 1127 ? 142.388 173.185 158.056 1.00 109.65 1127 ALA A C 1
ATOM 7560 O O . ALA A 1 1127 ? 141.327 173.261 158.683 1.00 112.34 1127 ALA A O 1
ATOM 7562 N N . THR A 1 1128 ? 142.564 172.380 157.015 1.00 107.54 1128 THR A N 1
ATOM 7563 C CA . THR A 1 1128 ? 141.524 171.491 156.520 1.00 109.89 1128 THR A CA 1
ATOM 7564 C C . THR A 1 1128 ? 141.932 170.047 156.770 1.00 110.36 1128 THR A C 1
ATOM 7565 O O . THR A 1 1128 ? 143.093 169.677 156.574 1.00 109.21 1128 THR A O 1
ATOM 7569 N N . ASN A 1 1129 ? 140.972 169.236 157.205 1.00 97.85 1129 ASN A N 1
ATOM 7570 C CA . ASN A 1 1129 ? 141.211 167.835 157.532 1.00 96.91 1129 ASN A CA 1
ATOM 7571 C C . ASN A 1 1129 ? 140.233 166.977 156.745 1.00 99.13 1129 ASN A C 1
ATOM 7572 O O . ASN A 1 1129 ? 139.020 167.055 156.962 1.00 106.08 1129 ASN A O 1
ATOM 7577 N N . TYR A 1 1130 ? 140.759 166.166 155.834 1.00 104.89 1130 TYR A N 1
ATOM 7578 C CA . TYR A 1 1130 ? 139.979 165.189 155.089 1.00 103.66 1130 TYR A CA 1
ATOM 7579 C C . TYR A 1 1130 ? 140.316 163.800 155.608 1.00 107.51 1130 TYR A C 1
ATOM 7580 O O . TYR A 1 1130 ? 141.489 163.417 155.643 1.00 112.94 1130 TYR A O 1
ATOM 7589 N N . TYR A 1 1131 ? 139.292 163.051 156.008 1.00 88.79 1131 TYR A N 1
ATOM 7590 C CA . TYR A 1 1131 ? 139.487 161.745 156.620 1.00 89.62 1131 TYR A CA 1
ATOM 7591 C C . TYR A 1 1131 ? 138.557 160.721 155.987 1.00 93.63 1131 TYR A C 1
ATOM 7592 O O . TYR A 1 1131 ? 137.442 161.043 155.574 1.00 100.37 1131 TYR A O 1
ATOM 7601 N N . GLU A 1 1132 ? 139.032 159.481 155.915 1.00 101.49 1132 GLU A N 1
ATOM 7602 C CA . GLU A 1 1132 ? 138.227 158.399 155.366 1.00 95.80 1132 GLU A CA 1
ATOM 7603 C C . GLU A 1 1132 ? 137.031 158.121 156.264 1.00 96.02 1132 GLU A C 1
ATOM 7604 O O . GLU A 1 1132 ? 137.122 158.203 157.491 1.00 107.77 1132 GLU A O 1
ATOM 7610 N N . LYS A 1 1133 ? 135.904 157.783 155.646 1.00 94.00 1133 LYS A N 1
ATOM 7611 C CA . LYS A 1 1133 ? 134.680 157.522 156.387 1.00 88.23 1133 LYS A CA 1
ATOM 7612 C C . LYS A 1 1133 ? 133.664 156.907 155.438 1.00 94.32 1133 LYS A C 1
ATOM 7613 O O . LYS A 1 1133 ? 133.727 157.120 154.224 1.00 106.08 1133 LYS A O 1
ATOM 7619 N N . TYR A 1 1134 ? 132.731 156.147 156.001 1.00 96.72 1134 TYR A N 1
ATOM 7620 C CA . TYR A 1 1134 ? 131.677 155.511 155.222 1.00 99.95 1134 TYR A CA 1
ATOM 7621 C C . TYR A 1 1134 ? 130.498 156.468 155.102 1.00 102.38 1134 TYR A C 1
ATOM 7622 O O . TYR A 1 1134 ? 129.899 156.854 156.111 1.00 107.05 1134 TYR A O 1
ATOM 7631 N N . VAL A 1 1135 ? 130.169 156.846 153.871 1.00 109.40 1135 VAL A N 1
ATOM 7632 C CA . VAL A 1 1135 ? 129.064 157.746 153.575 1.00 107.59 1135 VAL A CA 1
ATOM 7633 C C . VAL A 1 1135 ? 127.938 156.930 152.958 1.00 112.63 1135 VAL A C 1
ATOM 7634 O O . VAL A 1 1135 ? 128.179 156.046 152.127 1.00 118.67 1135 VAL A O 1
ATOM 7638 N N . GLU A 1 1136 ? 126.711 157.218 153.384 1.00 127.82 1136 GLU A N 1
ATOM 7639 C CA . GLU A 1 1136 ? 125.524 156.502 152.921 1.00 129.60 1136 GLU A CA 1
ATOM 7640 C C . GLU A 1 1136 ? 124.921 157.277 151.757 1.00 129.28 1136 GLU A C 1
ATOM 7641 O O . GLU A 1 1136 ? 124.299 158.324 151.949 1.00 128.86 1136 GLU A O 1
ATOM 7647 N N . LYS A 1 1137 ? 125.105 156.762 150.544 1.00 146.32 1137 LYS A N 1
ATOM 7648 C CA . LYS A 1 1137 ? 124.584 157.385 149.337 1.00 149.17 1137 LYS A CA 1
ATOM 7649 C C . LYS A 1 1137 ? 123.783 156.358 148.552 1.00 149.75 1137 LYS A C 1
ATOM 7650 O O . LYS A 1 1137 ? 124.250 155.234 148.339 1.00 149.89 1137 LYS A O 1
ATOM 7656 N N . ASP A 1 1138 ? 122.578 156.744 148.135 1.00 157.68 1138 ASP A N 1
ATOM 7657 C CA . ASP A 1 1138 ? 121.739 155.901 147.285 1.00 159.37 1138 ASP A CA 1
ATOM 7658 C C . ASP A 1 1138 ? 121.520 154.528 147.913 1.00 158.43 1138 ASP A C 1
ATOM 7659 O O . ASP A 1 1138 ? 121.490 153.503 147.229 1.00 156.39 1138 ASP A O 1
ATOM 7664 N N . GLY A 1 1139 ? 121.366 154.506 149.235 1.00 153.78 1139 GLY A N 1
ATOM 7665 C CA . GLY A 1 1139 ? 121.125 153.259 149.930 1.00 153.21 1139 GLY A CA 1
ATOM 7666 C C . GLY A 1 1139 ? 122.319 152.338 150.026 1.00 154.52 1139 GLY A C 1
ATOM 7667 O O . GLY A 1 1139 ? 122.137 151.140 150.261 1.00 152.37 1139 GLY A O 1
ATOM 7668 N N . THR A 1 1140 ? 123.534 152.852 149.850 1.00 151.85 1140 THR A N 1
ATOM 7669 C CA . THR A 1 1140 ? 124.743 152.044 149.915 1.00 150.17 1140 THR A CA 1
ATOM 7670 C C . THR A 1 1140 ? 125.824 152.799 150.672 1.00 147.84 1140 THR A C 1
ATOM 7671 O O . THR A 1 1140 ? 125.984 154.010 150.499 1.00 149.78 1140 THR A O 1
ATOM 7675 N N . LYS A 1 1141 ? 126.562 152.081 151.513 1.00 124.38 1141 LYS A N 1
ATOM 7676 C CA . LYS A 1 1141 ? 127.690 152.654 152.233 1.00 124.60 1141 LYS A CA 1
ATOM 7677 C C . LYS A 1 1141 ? 128.940 152.551 151.370 1.00 124.12 1141 LYS A C 1
ATOM 7678 O O . LYS A 1 1141 ? 129.277 151.466 150.885 1.00 126.04 1141 LYS A O 1
ATOM 7684 N N . ASN A 1 1142 ? 129.623 153.676 151.180 1.00 109.05 1142 ASN A N 1
ATOM 7685 C CA . ASN A 1 1142 ? 130.846 153.713 150.393 1.00 107.62 1142 ASN A CA 1
ATOM 7686 C C . ASN A 1 1142 ? 131.902 154.520 151.132 1.00 104.43 1142 ASN A C 1
ATOM 7687 O O . ASN A 1 1142 ? 131.593 155.542 151.746 1.00 110.15 1142 ASN A O 1
ATOM 7692 N N . LYS A 1 1143 ? 133.146 154.057 151.073 1.00 90.70 1143 LYS A N 1
ATOM 7693 C CA . LYS A 1 1143 ? 134.237 154.742 151.751 1.00 96.67 1143 LYS A CA 1
ATOM 7694 C C . LYS A 1 1143 ? 134.719 155.915 150.909 1.00 103.00 1143 LYS A C 1
ATOM 7695 O O . LYS A 1 1143 ? 135.016 155.758 149.722 1.00 108.87 1143 LYS A O 1
ATOM 7701 N N . GLU A 1 1144 ? 134.798 157.090 151.526 1.00 111.56 1144 GLU A N 1
ATOM 7702 C CA . GLU A 1 1144 ? 135.238 158.292 150.832 1.00 109.01 1144 GLU A CA 1
ATOM 7703 C C . GLU A 1 1144 ? 135.760 159.279 151.864 1.00 106.63 1144 GLU A C 1
ATOM 7704 O O . GLU A 1 1144 ? 135.613 159.082 153.072 1.00 115.43 1144 GLU A O 1
ATOM 7710 N N . ARG A 1 1145 ? 136.370 160.351 151.370 1.00 104.17 1145 ARG A N 1
ATOM 7711 C CA . ARG A 1 1145 ? 136.987 161.351 152.229 1.00 108.21 1145 ARG A CA 1
ATOM 7712 C C . ARG A 1 1145 ? 135.982 162.441 152.570 1.00 108.26 1145 ARG A C 1
ATOM 7713 O O . ARG A 1 1145 ? 135.389 163.052 151.676 1.00 105.05 1145 ARG A O 1
ATOM 7721 N N . VAL A 1 1146 ? 135.798 162.679 153.864 1.00 101.10 1146 VAL A N 1
ATOM 7722 C CA . VAL A 1 1146 ? 134.901 163.710 154.365 1.00 94.65 1146 VAL A CA 1
ATOM 7723 C C . VAL A 1 1146 ? 135.739 164.803 155.009 1.00 101.47 1146 VAL A C 1
ATOM 7724 O O . VAL A 1 1146 ? 136.809 164.545 155.574 1.00 110.33 1146 VAL A O 1
ATOM 7728 N N . GLU A 1 1147 ? 135.240 166.033 154.922 1.00 106.31 1147 GLU A N 1
ATOM 7729 C CA . GLU A 1 1147 ? 135.913 167.193 155.486 1.00 106.28 1147 GLU A CA 1
ATOM 7730 C C . GLU A 1 1147 ? 135.462 167.421 156.921 1.00 105.61 1147 GLU A C 1
ATOM 7731 O O . GLU A 1 1147 ? 134.269 167.359 157.228 1.00 105.76 1147 GLU A O 1
ATOM 7737 N N . GLN A 1 1148 ? 136.425 167.689 157.799 1.00 89.31 1148 GLN A N 1
ATOM 7738 C CA . GLN A 1 1148 ? 136.104 167.983 159.188 1.00 93.98 1148 GLN A CA 1
ATOM 7739 C C . GLN A 1 1148 ? 135.313 169.281 159.274 1.00 99.98 1148 GLN A C 1
ATOM 7740 O O . GLN A 1 1148 ? 135.673 170.283 158.651 1.00 98.95 1148 GLN A O 1
ATOM 7746 N N . ALA A 1 1149 ? 134.235 169.262 160.049 1.00 105.98 1149 ALA A N 1
ATOM 7747 C CA . ALA A 1 1149 ? 133.378 170.425 160.198 1.00 102.54 1149 ALA A CA 1
ATOM 7748 C C . ALA A 1 1149 ? 133.921 171.357 161.277 1.00 106.78 1149 ALA A C 1
ATOM 7749 O O . ALA A 1 1149 ? 134.846 171.025 162.020 1.00 108.11 1149 ALA A O 1
ATOM 7751 N N . GLY A 1 1150 ? 133.328 172.545 161.356 1.00 104.01 1150 GLY A N 1
ATOM 7752 C CA . GLY A 1 1150 ? 133.723 173.523 162.347 1.00 107.16 1150 GLY A CA 1
ATOM 7753 C C . GLY A 1 1150 ? 134.980 174.272 161.951 1.00 109.81 1150 GLY A C 1
ATOM 7754 O O . GLY A 1 1150 ? 135.569 174.066 160.890 1.00 107.42 1150 GLY A O 1
ATOM 7755 N N . THR A 1 1151 ? 135.394 175.169 162.841 1.00 116.74 1151 THR A N 1
ATOM 7756 C CA . THR A 1 1151 ? 136.584 175.994 162.642 1.00 116.66 1151 THR A CA 1
ATOM 7757 C C . THR A 1 1151 ? 137.719 175.387 163.457 1.00 116.74 1151 THR A C 1
ATOM 7758 O O . THR A 1 1151 ? 137.772 175.539 164.679 1.00 114.15 1151 THR A O 1
ATOM 7762 N N . ASN A 1 1152 ? 138.629 174.699 162.775 1.00 113.59 1152 ASN A N 1
ATOM 7763 C CA . ASN A 1 1152 ? 139.786 174.072 163.402 1.00 112.88 1152 ASN A CA 1
ATOM 7764 C C . ASN A 1 1152 ? 141.027 174.857 163.000 1.00 114.16 1152 ASN A C 1
ATOM 7765 O O . ASN A 1 1152 ? 141.491 174.756 161.860 1.00 111.27 1152 ASN A O 1
ATOM 7770 N N . TRP A 1 1153 ? 141.556 175.640 163.933 1.00 102.86 1153 TRP A N 1
ATOM 7771 C CA . TRP A 1 1153 ? 142.759 176.411 163.678 1.00 96.93 1153 TRP A CA 1
ATOM 7772 C C . TRP A 1 1153 ? 144.000 175.550 163.882 1.00 93.53 1153 TRP A C 1
ATOM 7773 O O . TRP A 1 1153 ? 143.972 174.517 164.555 1.00 102.04 1153 TRP A O 1
ATOM 7784 N N . ALA A 1 1154 ? 145.102 175.997 163.290 1.00 85.28 1154 ALA A N 1
ATOM 7785 C CA . ALA A 1 1154 ? 146.406 175.379 163.451 1.00 88.65 1154 ALA A CA 1
ATOM 7786 C C . ALA A 1 1154 ? 147.351 176.414 164.035 1.00 99.48 1154 ALA A C 1
ATOM 7787 O O . ALA A 1 1154 ? 147.426 177.541 163.532 1.00 112.33 1154 ALA A O 1
ATOM 7789 N N . ILE A 1 1155 ? 148.055 176.031 165.095 1.00 91.93 1155 ILE A N 1
ATOM 7790 C CA . ILE A 1 1155 ? 149.027 176.908 165.738 1.00 90.41 1155 ILE A CA 1
ATOM 7791 C C . ILE A 1 1155 ? 150.328 176.828 164.953 1.00 96.78 1155 ILE A C 1
ATOM 7792 O O . ILE A 1 1155 ? 150.875 175.740 164.750 1.00 103.31 1155 ILE A O 1
ATOM 7797 N N . ARG A 1 1156 ? 150.828 177.980 164.514 1.00 95.60 1156 ARG A N 1
ATOM 7798 C CA . ARG A 1 1156 ? 151.972 178.041 163.617 1.00 93.81 1156 ARG A CA 1
ATOM 7799 C C . ARG A 1 1156 ? 153.276 178.350 164.339 1.00 96.02 1156 ARG A C 1
ATOM 7800 O O . ARG A 1 1156 ? 154.282 178.630 163.681 1.00 99.03 1156 ARG A O 1
ATOM 7808 N N . LYS A 1 1157 ? 153.286 178.309 165.666 1.00 97.77 1157 LYS A N 1
ATOM 7809 C CA . LYS A 1 1157 ? 154.495 178.497 166.448 1.00 90.44 1157 LYS A CA 1
ATOM 7810 C C . LYS A 1 1157 ? 154.582 177.420 167.518 1.00 95.77 1157 LYS A C 1
ATOM 7811 O O . LYS A 1 1157 ? 153.555 176.889 167.950 1.00 103.53 1157 LYS A O 1
ATOM 7817 N N . PRO A 1 1158 ? 155.790 177.072 167.962 1.00 85.27 1158 PRO A N 1
ATOM 7818 C CA . PRO A 1 1158 ? 155.918 176.132 169.085 1.00 86.23 1158 PRO A CA 1
ATOM 7819 C C . PRO A 1 1158 ? 155.430 176.782 170.371 1.00 87.42 1158 PRO A C 1
ATOM 7820 O O . PRO A 1 1158 ? 155.916 177.842 170.767 1.00 100.85 1158 PRO A O 1
ATOM 7824 N N . MET A 1 1159 ? 154.463 176.141 171.024 1.00 87.63 1159 MET A N 1
ATOM 7825 C CA . MET A 1 1159 ? 153.794 176.760 172.160 1.00 91.83 1159 MET A CA 1
ATOM 7826 C C . MET A 1 1159 ? 154.621 176.743 173.438 1.00 93.10 1159 MET A C 1
ATOM 7827 O O . MET A 1 1159 ? 154.277 177.466 174.378 1.00 96.29 1159 MET A O 1
ATOM 7832 N N . HIS A 1 1160 ? 155.689 175.956 173.510 1.00 90.03 1160 HIS A N 1
ATOM 7833 C CA . HIS A 1 1160 ? 156.504 175.924 174.717 1.00 89.82 1160 HIS A CA 1
ATOM 7834 C C . HIS A 1 1160 ? 157.749 175.091 174.453 1.00 93.31 1160 HIS A C 1
ATOM 7835 O O . HIS A 1 1160 ? 157.886 174.454 173.405 1.00 96.28 1160 HIS A O 1
ATOM 7842 N N . LYS A 1 1161 ? 158.657 175.108 175.423 1.00 101.07 1161 LYS A N 1
ATOM 7843 C CA . LYS A 1 1161 ? 159.859 174.296 175.365 1.00 96.26 1161 LYS A CA 1
ATOM 7844 C C . LYS A 1 1161 ? 159.541 172.852 175.743 1.00 100.94 1161 LYS A C 1
ATOM 7845 O O . LYS A 1 1161 ? 158.537 172.558 176.396 1.00 105.65 1161 LYS A O 1
ATOM 7851 N N . ASP A 1 1162 ? 160.421 171.944 175.321 1.00 108.67 1162 ASP A N 1
ATOM 7852 C CA . ASP A 1 1162 ? 160.162 170.521 175.516 1.00 105.87 1162 ASP A CA 1
ATOM 7853 C C . ASP A 1 1162 ? 160.266 170.124 176.984 1.00 107.17 1162 ASP A C 1
ATOM 7854 O O . ASP A 1 1162 ? 159.455 169.331 177.474 1.00 114.01 1162 ASP A O 1
ATOM 7859 N N . THR A 1 1163 ? 161.254 170.656 177.698 1.00 102.83 1163 THR A N 1
ATOM 7860 C CA . THR A 1 1163 ? 161.467 170.256 179.082 1.00 102.16 1163 THR A CA 1
ATOM 7861 C C . THR A 1 1163 ? 160.258 170.616 179.937 1.00 103.89 1163 THR A C 1
ATOM 7862 O O . THR A 1 1163 ? 159.711 171.717 179.838 1.00 107.59 1163 THR A O 1
ATOM 7866 N N . VAL A 1 1164 ? 159.846 169.678 180.786 1.00 89.41 1164 VAL A N 1
ATOM 7867 C CA . VAL A 1 1164 ? 158.677 169.832 181.644 1.00 89.03 1164 VAL A CA 1
ATOM 7868 C C . VAL A 1 1164 ? 159.129 169.724 183.092 1.00 86.93 1164 VAL A C 1
ATOM 7869 O O . VAL A 1 1164 ? 159.858 168.793 183.452 1.00 96.45 1164 VAL A O 1
ATOM 7873 N N . SER A 1 1165 ? 158.697 170.674 183.917 1.00 83.09 1165 SER A N 1
ATOM 7874 C CA . SER A 1 1165 ? 159.048 170.715 185.328 1.00 86.57 1165 SER A CA 1
ATOM 7875 C C . SER A 1 1165 ? 157.794 170.580 186.179 1.00 83.14 1165 SER A C 1
ATOM 7876 O O . SER A 1 1165 ? 156.702 170.987 185.775 1.00 97.31 1165 SER A O 1
ATOM 7879 N N . GLY A 1 1166 ? 157.961 170.001 187.363 1.00 85.65 1166 GLY A N 1
ATOM 7880 C CA . GLY A 1 1166 ? 156.874 169.833 188.305 1.00 86.47 1166 GLY A CA 1
ATOM 7881 C C . GLY A 1 1166 ? 156.890 170.910 189.373 1.00 85.70 1166 GLY A C 1
ATOM 7882 O O . GLY A 1 1166 ? 157.937 171.451 189.714 1.00 101.84 1166 GLY A O 1
ATOM 7883 N N . LYS A 1 1167 ? 155.709 171.209 189.905 1.00 81.03 1167 LYS A N 1
ATOM 7884 C CA . LYS A 1 1167 ? 155.567 172.255 190.908 1.00 85.06 1167 LYS A CA 1
ATOM 7885 C C . LYS A 1 1167 ? 155.828 171.691 192.298 1.00 90.41 1167 LYS A C 1
ATOM 7886 O O . LYS A 1 1167 ? 155.326 170.618 192.647 1.00 90.23 1167 LYS A O 1
ATOM 7892 N N . VAL A 1 1168 ? 156.614 172.418 193.092 1.00 94.40 1168 VAL A N 1
ATOM 7893 C CA . VAL A 1 1168 ? 156.957 172.012 194.446 1.00 80.64 1168 VAL A CA 1
ATOM 7894 C C . VAL A 1 1168 ? 156.811 173.213 195.367 1.00 84.74 1168 VAL A C 1
ATOM 7895 O O . VAL A 1 1168 ? 156.805 174.365 194.931 1.00 98.86 1168 VAL A O 1
ATOM 7899 N N . ASP A 1 1169 ? 156.690 172.927 196.661 1.00 95.94 1169 ASP A N 1
ATOM 7900 C CA . ASP A 1 1169 ? 156.678 173.955 197.697 1.00 103.61 1169 ASP A CA 1
ATOM 7901 C C . ASP A 1 1169 ? 157.670 173.547 198.777 1.00 102.81 1169 ASP A C 1
ATOM 7902 O O . ASP A 1 1169 ? 157.457 172.554 199.480 1.00 100.12 1169 ASP A O 1
ATOM 7907 N N . LEU A 1 1170 ? 158.752 174.306 198.899 1.00 102.51 1170 LEU A N 1
ATOM 7908 C CA . LEU A 1 1170 ? 159.793 174.029 199.878 1.00 93.67 1170 LEU A CA 1
ATOM 7909 C C . LEU A 1 1170 ? 159.699 175.051 201.002 1.00 92.75 1170 LEU A C 1
ATOM 7910 O O . LEU A 1 1170 ? 159.982 176.237 200.771 1.00 102.09 1170 LEU A O 1
ATOM 7915 N N . PRO A 1 1171 ? 159.316 174.662 202.220 1.00 90.45 1171 PRO A N 1
ATOM 7916 C CA . PRO A 1 1171 ? 159.133 175.666 203.280 1.00 90.42 1171 PRO A CA 1
ATOM 7917 C C . PRO A 1 1171 ? 160.390 176.448 203.601 1.00 94.76 1171 PRO A C 1
ATOM 7918 O O . PRO A 1 1171 ? 160.293 177.538 204.177 1.00 98.26 1171 PRO A O 1
ATOM 7922 N N . TRP A 1 1172 ? 161.563 175.934 203.249 1.00 90.23 1172 TRP A N 1
ATOM 7923 C CA . TRP A 1 1172 ? 162.826 176.597 203.538 1.00 86.37 1172 TRP A CA 1
ATOM 7924 C C . TRP A 1 1172 ? 163.271 177.528 202.417 1.00 90.97 1172 TRP A C 1
ATOM 7925 O O . TRP A 1 1172 ? 164.425 177.965 202.414 1.00 98.14 1172 TRP A O 1
ATOM 7936 N N . VAL A 1 1173 ? 162.386 177.843 201.473 1.00 97.35 1173 VAL A N 1
ATOM 7937 C CA . VAL A 1 1173 ? 162.687 178.748 200.371 1.00 99.58 1173 VAL A CA 1
ATOM 7938 C C . VAL A 1 1173 ? 161.608 179.820 200.323 1.00 103.57 1173 VAL A C 1
ATOM 7939 O O . VAL A 1 1173 ? 160.414 179.503 200.310 1.00 103.43 1173 VAL A O 1
ATOM 7943 N N . LYS A 1 1174 ? 162.027 181.082 200.293 1.00 118.77 1174 LYS A N 1
ATOM 7944 C CA . LYS A 1 1174 ? 161.090 182.194 200.225 1.00 120.00 1174 LYS A CA 1
ATOM 7945 C C . LYS A 1 1174 ? 160.629 182.390 198.787 1.00 119.95 1174 LYS A C 1
ATOM 7946 O O . LYS A 1 1174 ? 161.452 182.512 197.874 1.00 117.69 1174 LYS A O 1
ATOM 7952 N N . VAL A 1 1175 ? 159.316 182.422 198.588 1.00 105.62 1175 VAL A N 1
ATOM 7953 C CA . VAL A 1 1175 ? 158.733 182.552 197.255 1.00 108.60 1175 VAL A CA 1
ATOM 7954 C C . VAL A 1 1175 ? 158.032 183.902 197.151 1.00 110.32 1175 VAL A C 1
ATOM 7955 O O . VAL A 1 1175 ? 156.927 184.061 197.690 1.00 108.25 1175 VAL A O 1
ATOM 7959 N N . PRO A 1 1176 ? 158.613 184.894 196.477 1.00 109.98 1176 PRO A N 1
ATOM 7960 C CA . PRO A 1 1176 ? 157.927 186.183 196.349 1.00 106.50 1176 PRO A CA 1
ATOM 7961 C C . PRO A 1 1176 ? 156.627 186.037 195.575 1.00 108.54 1176 PRO A C 1
ATOM 7962 O O . PRO A 1 1176 ? 156.479 185.157 194.725 1.00 112.49 1176 PRO A O 1
ATOM 7966 N N . LYS A 1 1177 ? 155.675 186.912 195.887 1.00 114.79 1177 LYS A N 1
ATOM 7967 C CA . LYS A 1 1177 ? 154.369 186.850 195.246 1.00 114.08 1177 LYS A CA 1
ATOM 7968 C C . LYS A 1 1177 ? 154.517 186.940 193.733 1.00 114.68 1177 LYS A C 1
ATOM 7969 O O . LYS A 1 1177 ? 155.291 187.748 193.214 1.00 111.49 1177 LYS A O 1
ATOM 7975 N N . GLY A 1 1178 ? 153.768 186.098 193.027 1.00 107.43 1178 GLY A N 1
ATOM 7976 C CA . GLY A 1 1178 ? 153.811 186.065 191.581 1.00 108.84 1178 GLY A CA 1
ATOM 7977 C C . GLY A 1 1178 ? 154.821 185.111 190.987 1.00 108.27 1178 GLY A C 1
ATOM 7978 O O . GLY A 1 1178 ? 155.009 185.121 189.765 1.00 106.31 1178 GLY A O 1
ATOM 7979 N N . LYS A 1 1179 ? 155.477 184.290 191.804 1.00 104.76 1179 LYS A N 1
ATOM 7980 C CA . LYS A 1 1179 ? 156.469 183.342 191.321 1.00 101.77 1179 LYS A CA 1
ATOM 7981 C C . LYS A 1 1179 ? 156.236 181.994 191.984 1.00 101.28 1179 LYS A C 1
ATOM 7982 O O . LYS A 1 1179 ? 155.616 181.899 193.045 1.00 108.70 1179 LYS A O 1
ATOM 7988 N N . ILE A 1 1180 ? 156.739 180.942 191.336 1.00 85.55 1180 ILE A N 1
ATOM 7989 C CA . ILE A 1 1180 ? 156.569 179.576 191.810 1.00 87.71 1180 ILE A CA 1
ATOM 7990 C C . ILE A 1 1180 ? 157.887 178.823 191.693 1.00 89.59 1180 ILE A C 1
ATOM 7991 O O . ILE A 1 1180 ? 158.778 179.187 190.921 1.00 104.48 1180 ILE A O 1
ATOM 7996 N N . LEU A 1 1181 ? 157.993 177.753 192.476 1.00 82.37 1181 LEU A N 1
ATOM 7997 C CA . LEU A 1 1181 ? 159.128 176.842 192.432 1.00 85.93 1181 LEU A CA 1
ATOM 7998 C C . LEU A 1 1181 ? 158.766 175.642 191.570 1.00 87.33 1181 LEU A C 1
ATOM 7999 O O . LEU A 1 1181 ? 157.710 175.033 191.762 1.00 97.31 1181 LEU A O 1
ATOM 8004 N N . THR A 1 1182 ? 159.637 175.308 190.623 1.00 84.72 1182 THR A N 1
ATOM 8005 C CA . THR A 1 1182 ? 159.433 174.159 189.752 1.00 84.95 1182 THR A CA 1
ATOM 8006 C C . THR A 1 1182 ? 160.703 173.325 189.714 1.00 90.75 1182 THR A C 1
ATOM 8007 O O . THR A 1 1182 ? 161.803 173.867 189.592 1.00 98.39 1182 THR A O 1
ATOM 8011 N N . ALA A 1 1183 ? 160.547 172.007 189.807 1.00 93.22 1183 ALA A N 1
ATOM 8012 C CA . ALA A 1 1183 ? 161.672 171.091 189.915 1.00 81.63 1183 ALA A CA 1
ATOM 8013 C C . ALA A 1 1183 ? 161.678 170.109 188.754 1.00 84.72 1183 ALA A C 1
ATOM 8014 O O . ALA A 1 1183 ? 160.632 169.784 188.186 1.00 95.86 1183 ALA A O 1
ATOM 8016 N N . THR A 1 1184 ? 162.874 169.641 188.406 1.00 88.46 1184 THR A N 1
ATOM 8017 C CA . THR A 1 1184 ? 163.033 168.656 187.346 1.00 86.92 1184 THR A CA 1
ATOM 8018 C C . THR A 1 1184 ? 164.252 167.795 187.643 1.00 91.61 1184 THR A C 1
ATOM 8019 O O . THR A 1 1184 ? 165.167 168.207 188.359 1.00 99.23 1184 THR A O 1
ATOM 8023 N N . ARG A 1 1185 ? 164.257 166.594 187.071 1.00 88.03 1185 ARG A N 1
ATOM 8024 C CA . ARG A 1 1185 ? 165.307 165.622 187.343 1.00 86.81 1185 ARG A CA 1
ATOM 8025 C C . ARG A 1 1185 ? 166.533 165.902 186.483 1.00 95.92 1185 ARG A C 1
ATOM 8026 O O . ARG A 1 1185 ? 166.416 166.150 185.280 1.00 97.27 1185 ARG A O 1
ATOM 8034 N N . LYS A 1 1186 ? 167.707 165.859 187.108 1.00 97.16 1186 LYS A N 1
ATOM 8035 C CA . LYS A 1 1186 ? 168.980 166.045 186.433 1.00 94.94 1186 LYS A CA 1
ATOM 8036 C C . LYS A 1 1186 ? 169.949 164.967 186.893 1.00 96.71 1186 LYS A C 1
ATOM 8037 O O . LYS A 1 1186 ? 169.917 164.532 188.048 1.00 103.04 1186 LYS A O 1
ATOM 8043 N N . SER A 1 1187 ? 170.814 164.543 185.978 1.00 97.09 1187 SER A N 1
ATOM 8044 C CA . SER A 1 1187 ? 171.820 163.545 186.306 1.00 95.45 1187 SER A CA 1
ATOM 8045 C C . SER A 1 1187 ? 172.885 164.141 187.216 1.00 97.25 1187 SER A C 1
ATOM 8046 O O . SER A 1 1187 ? 173.293 165.293 187.051 1.00 101.31 1187 SER A O 1
ATOM 8049 N N . LEU A 1 1188 ? 173.335 163.346 188.181 1.00 97.22 1188 LEU A N 1
ATOM 8050 C CA . LEU A 1 1188 ? 174.400 163.765 189.082 1.00 96.81 1188 LEU A CA 1
ATOM 8051 C C . LEU A 1 1188 ? 175.740 163.603 188.374 1.00 101.91 1188 LEU A C 1
ATOM 8052 O O . LEU A 1 1188 ? 176.111 162.490 187.988 1.00 104.69 1188 LEU A O 1
ATOM 8057 N N . ASP A 1 1189 ? 176.463 164.706 188.203 1.00 108.80 1189 ASP A N 1
ATOM 8058 C CA . ASP A 1 1189 ? 177.711 164.701 187.451 1.00 112.34 1189 ASP A CA 1
ATOM 8059 C C . ASP A 1 1189 ? 178.693 165.653 188.127 1.00 112.86 1189 ASP A C 1
ATOM 8060 O O . ASP A 1 1189 ? 178.462 166.130 189.242 1.00 112.59 1189 ASP A O 1
ATOM 8065 N N . SER A 1 1190 ? 179.800 165.934 187.437 1.00 114.66 1190 SER A N 1
ATOM 8066 C CA . SER A 1 1190 ? 180.862 166.764 187.991 1.00 114.08 1190 SER A CA 1
ATOM 8067 C C . SER A 1 1190 ? 180.495 168.239 188.058 1.00 112.33 1190 SER A C 1
ATOM 8068 O O . SER A 1 1190 ? 181.246 169.015 188.655 1.00 112.48 1190 SER A O 1
ATOM 8071 N N . SER A 1 1191 ? 179.378 168.647 187.461 1.00 111.35 1191 SER A N 1
ATOM 8072 C CA . SER A 1 1191 ? 178.946 170.036 187.504 1.00 109.61 1191 SER A CA 1
ATOM 8073 C C . SER A 1 1191 ? 178.205 170.384 188.786 1.00 108.08 1191 SER A C 1
ATOM 8074 O O . SER A 1 1191 ? 177.527 171.417 188.832 1.00 105.00 1191 SER A O 1
ATOM 8077 N N . PHE A 1 1192 ? 178.314 169.556 189.821 1.00 105.15 1192 PHE A N 1
ATOM 8078 C CA . PHE A 1 1192 ? 177.585 169.744 191.072 1.00 99.33 1192 PHE A CA 1
ATOM 8079 C C . PHE A 1 1192 ? 178.565 170.179 192.156 1.00 104.00 1192 PHE A C 1
ATOM 8080 O O . PHE A 1 1192 ? 179.250 169.347 192.755 1.00 112.88 1192 PHE A O 1
ATOM 8088 N N . ASP A 1 1193 ? 178.625 171.482 192.404 1.00 108.68 1193 ASP A N 1
ATOM 8089 C CA . ASP A 1 1193 ? 179.366 172.053 193.516 1.00 106.48 1193 ASP A CA 1
ATOM 8090 C C . ASP A 1 1193 ? 178.381 172.472 194.605 1.00 110.77 1193 ASP A C 1
ATOM 8091 O O . ASP A 1 1193 ? 177.178 172.199 194.521 1.00 119.73 1193 ASP A O 1
ATOM 8096 N N . LEU A 1 1194 ? 178.893 173.143 195.639 1.00 96.81 1194 LEU A N 1
ATOM 8097 C CA . LEU A 1 1194 ? 178.045 173.495 196.773 1.00 101.34 1194 LEU A CA 1
ATOM 8098 C C . LEU A 1 1194 ? 176.882 174.380 196.344 1.00 105.70 1194 LEU A C 1
ATOM 8099 O O . LEU A 1 1194 ? 175.741 174.169 196.773 1.00 111.77 1194 LEU A O 1
ATOM 8104 N N . LYS A 1 1195 ? 177.146 175.374 195.494 1.00 108.05 1195 LYS A N 1
ATOM 8105 C CA . LYS A 1 1195 ? 176.078 176.261 195.046 1.00 111.14 1195 LYS A CA 1
ATOM 8106 C C . LYS A 1 1195 ? 174.964 175.475 194.370 1.00 111.91 1195 LYS A C 1
ATOM 8107 O O . LYS A 1 1195 ? 173.779 175.677 194.659 1.00 113.54 1195 LYS A O 1
ATOM 8113 N N . SER A 1 1196 ? 175.326 174.569 193.462 1.00 100.37 1196 SER A N 1
ATOM 8114 C CA . SER A 1 1196 ? 174.323 173.765 192.778 1.00 101.54 1196 SER A CA 1
ATOM 8115 C C . SER A 1 1196 ? 173.778 172.656 193.667 1.00 98.29 1196 SER A C 1
ATOM 8116 O O . SER A 1 1196 ? 172.608 172.282 193.533 1.00 106.89 1196 SER A O 1
ATOM 8119 N N . ILE A 1 1197 ? 174.598 172.118 194.572 1.00 92.56 1197 ILE A N 1
ATOM 8120 C CA . ILE A 1 1197 ? 174.093 171.130 195.519 1.00 89.71 1197 ILE A CA 1
ATOM 8121 C C . ILE A 1 1197 ? 173.005 171.743 196.385 1.00 86.53 1197 ILE A C 1
ATOM 8122 O O . ILE A 1 1197 ? 172.110 171.038 196.864 1.00 94.23 1197 ILE A O 1
ATOM 8127 N N . GLY A 1 1198 ? 173.054 173.053 196.596 1.00 87.13 1198 GLY A N 1
ATOM 8128 C CA . GLY A 1 1198 ? 172.042 173.729 197.374 1.00 92.36 1198 GLY A CA 1
ATOM 8129 C C . GLY A 1 1198 ? 170.727 173.944 196.665 1.00 93.97 1198 GLY A C 1
ATOM 8130 O O . GLY A 1 1198 ? 169.779 174.438 197.280 1.00 95.48 1198 GLY A O 1
ATOM 8131 N N . SER A 1 1199 ? 170.638 173.587 195.386 1.00 92.83 1199 SER A N 1
ATOM 8132 C CA . SER A 1 1199 ? 169.414 173.730 194.611 1.00 88.98 1199 SER A CA 1
ATOM 8133 C C . SER A 1 1199 ? 168.650 172.419 194.477 1.00 89.72 1199 SER A C 1
ATOM 8134 O O . SER A 1 1199 ? 167.726 172.333 193.663 1.00 97.14 1199 SER A O 1
ATOM 8137 N N . ILE A 1 1200 ? 169.013 171.402 195.248 1.00 90.46 1200 ILE A N 1
ATOM 8138 C CA . ILE A 1 1200 ? 168.318 170.121 195.230 1.00 87.74 1200 ILE A CA 1
ATOM 8139 C C . ILE A 1 1200 ? 167.142 170.195 196.193 1.00 93.81 1200 ILE A C 1
ATOM 8140 O O . ILE A 1 1200 ? 167.295 170.628 197.341 1.00 99.22 1200 ILE A O 1
ATOM 8145 N N . THR A 1 1201 ? 165.965 169.777 195.727 1.00 90.01 1201 THR A N 1
ATOM 8146 C CA . THR A 1 1201 ? 164.769 169.862 196.559 1.00 84.97 1201 THR A CA 1
ATOM 8147 C C . THR A 1 1201 ? 164.911 169.025 197.823 1.00 92.61 1201 THR A C 1
ATOM 8148 O O . THR A 1 1201 ? 164.541 169.470 198.915 1.00 96.94 1201 THR A O 1
ATOM 8152 N N . ASP A 1 1202 ? 165.441 167.813 197.696 1.00 91.45 1202 ASP A N 1
ATOM 8153 C CA . ASP A 1 1202 ? 165.590 166.925 198.839 1.00 89.49 1202 ASP A CA 1
ATOM 8154 C C . ASP A 1 1202 ? 166.766 167.373 199.696 1.00 93.39 1202 ASP A C 1
ATOM 8155 O O . ASP A 1 1202 ? 167.861 167.619 199.182 1.00 103.95 1202 ASP A O 1
ATOM 8160 N N . THR A 1 1203 ? 166.540 167.478 201.004 1.00 82.60 1203 THR A N 1
ATOM 8161 C CA . THR A 1 1203 ? 167.586 167.918 201.918 1.00 80.29 1203 THR A CA 1
ATOM 8162 C C . THR A 1 1203 ? 168.439 166.769 202.436 1.00 85.99 1203 THR A C 1
ATOM 8163 O O . THR A 1 1203 ? 169.602 166.987 202.792 1.00 95.58 1203 THR A O 1
ATOM 8167 N N . GLY A 1 1204 ? 167.898 165.552 202.493 1.00 82.75 1204 GLY A N 1
ATOM 8168 C CA . GLY A 1 1204 ? 168.724 164.412 202.854 1.00 76.69 1204 GLY A CA 1
ATOM 8169 C C . GLY A 1 1204 ? 169.778 164.118 201.806 1.00 81.97 1204 GLY A C 1
ATOM 8170 O O . GLY A 1 1204 ? 170.932 163.819 202.133 1.00 94.62 1204 GLY A O 1
ATOM 8171 N N . ILE A 1 1205 ? 169.399 164.200 200.530 1.00 82.13 1205 ILE A N 1
ATOM 8172 C CA . ILE A 1 1205 ? 170.378 164.071 199.460 1.00 74.40 1205 ILE A CA 1
ATOM 8173 C C . ILE A 1 1205 ? 171.395 165.195 199.545 1.00 80.59 1205 ILE A C 1
ATOM 8174 O O . ILE A 1 1205 ? 172.583 164.988 199.280 1.00 95.99 1205 ILE A O 1
ATOM 8179 N N . GLN A 1 1206 ? 170.983 166.374 199.962 1.00 83.93 1206 GLN A N 1
ATOM 8180 C CA . GLN A 1 1206 ? 171.919 167.469 200.104 1.00 80.88 1206 GLN A CA 1
ATOM 8181 C C . GLN A 1 1206 ? 172.902 167.175 201.204 1.00 82.60 1206 GLN A C 1
ATOM 8182 O O . GLN A 1 1206 ? 174.071 167.447 201.068 1.00 97.82 1206 GLN A O 1
ATOM 8188 N N . LYS A 1 1207 ? 172.434 166.634 202.308 1.00 81.57 1207 LYS A N 1
ATOM 8189 C CA . LYS A 1 1207 ? 173.334 166.244 203.389 1.00 80.33 1207 LYS A CA 1
ATOM 8190 C C . LYS A 1 1207 ? 174.344 165.209 202.912 1.00 84.49 1207 LYS A C 1
ATOM 8191 O O . LYS A 1 1207 ? 175.553 165.345 203.143 1.00 96.53 1207 LYS A O 1
ATOM 8197 N N . ILE A 1 1208 ? 173.862 164.164 202.239 1.00 86.54 1208 ILE A N 1
ATOM 8198 C CA . ILE A 1 1208 ? 174.750 163.092 201.796 1.00 80.81 1208 ILE A CA 1
ATOM 8199 C C . ILE A 1 1208 ? 175.791 163.634 200.825 1.00 87.91 1208 ILE A C 1
ATOM 8200 O O . ILE A 1 1208 ? 176.987 163.330 200.930 1.00 90.86 1208 ILE A O 1
ATOM 8205 N N . LEU A 1 1209 ? 175.350 164.438 199.857 1.00 84.80 1209 LEU A N 1
ATOM 8206 C CA . LEU A 1 1209 ? 176.267 164.952 198.849 1.00 79.07 1209 LEU A CA 1
ATOM 8207 C C . LEU A 1 1209 ? 177.274 165.915 199.458 1.00 84.60 1209 LEU A C 1
ATOM 8208 O O . LEU A 1 1209 ? 178.446 165.911 199.073 1.00 95.11 1209 LEU A O 1
ATOM 8213 N N . LYS A 1 1210 ? 176.845 166.754 200.403 1.00 89.06 1210 LYS A N 1
ATOM 8214 C CA . LYS A 1 1210 ? 177.790 167.635 201.077 1.00 82.52 1210 LYS A CA 1
ATOM 8215 C C . LYS A 1 1210 ? 178.839 166.832 201.830 1.00 88.78 1210 LYS A C 1
ATOM 8216 O O . LYS A 1 1210 ? 180.034 167.147 201.770 1.00 95.20 1210 LYS A O 1
ATOM 8222 N N . ASN A 1 1211 ? 178.415 165.785 202.539 1.00 94.86 1211 ASN A N 1
ATOM 8223 C CA . ASN A 1 1211 ? 179.375 164.956 203.261 1.00 88.67 1211 ASN A CA 1
ATOM 8224 C C . ASN A 1 1211 ? 180.376 164.328 202.302 1.00 92.89 1211 ASN A C 1
ATOM 8225 O O . ASN A 1 1211 ? 181.591 164.369 202.534 1.00 96.58 1211 ASN A O 1
ATOM 8230 N N . TYR A 1 1212 ? 179.884 163.750 201.205 1.00 91.08 1212 TYR A N 1
ATOM 8231 C CA . TYR A 1 1212 ? 180.783 163.100 200.259 1.00 85.12 1212 TYR A CA 1
ATOM 8232 C C . TYR A 1 1212 ? 181.736 164.104 199.623 1.00 88.04 1212 TYR A C 1
ATOM 8233 O O . TYR A 1 1212 ? 182.933 163.829 199.479 1.00 101.31 1212 TYR A O 1
ATOM 8242 N N . LEU A 1 1213 ? 181.226 165.274 199.236 1.00 93.93 1213 LEU A N 1
ATOM 8243 C CA . LEU A 1 1213 ? 182.072 166.284 198.613 1.00 90.84 1213 LEU A CA 1
ATOM 8244 C C . LEU A 1 1213 ? 183.152 166.761 199.572 1.00 91.08 1213 LEU A C 1
ATOM 8245 O O . LEU A 1 1213 ? 184.309 166.939 199.177 1.00 103.20 1213 LEU A O 1
ATOM 8250 N N . ALA A 1 1214 ? 182.795 166.976 200.840 1.00 98.81 1214 ALA A N 1
ATOM 8251 C CA . ALA A 1 1214 ? 183.801 167.349 201.826 1.00 99.44 1214 ALA A CA 1
ATOM 8252 C C . ALA A 1 1214 ? 184.835 166.245 201.988 1.00 101.42 1214 ALA A C 1
ATOM 8253 O O . ALA A 1 1214 ? 186.026 166.520 202.169 1.00 105.36 1214 ALA A O 1
ATOM 8255 N N . PHE A 1 1215 ? 184.398 164.985 201.931 1.00 102.03 1215 PHE A N 1
ATOM 8256 C CA . PHE A 1 1215 ? 185.344 163.878 202.018 1.00 94.90 1215 PHE A CA 1
ATOM 8257 C C . PHE A 1 1215 ? 186.340 163.899 200.866 1.00 96.88 1215 PHE A C 1
ATOM 8258 O O . PHE A 1 1215 ? 187.476 163.439 201.023 1.00 101.52 1215 PHE A O 1
ATOM 8266 N N . LYS A 1 1216 ? 185.941 164.429 199.709 1.00 102.70 1216 LYS A N 1
ATOM 8267 C CA . LYS A 1 1216 ? 186.784 164.461 198.521 1.00 101.31 1216 LYS A CA 1
ATOM 8268 C C . LYS A 1 1216 ? 187.450 165.819 198.319 1.00 108.65 1216 LYS A C 1
ATOM 8269 O O . LYS A 1 1216 ? 187.645 166.252 197.179 1.00 105.80 1216 LYS A O 1
ATOM 8275 N N . ASP A 1 1217 ? 187.801 166.502 199.408 1.00 120.23 1217 ASP A N 1
ATOM 8276 C CA . ASP A 1 1217 ? 188.517 167.774 199.343 1.00 118.06 1217 ASP A CA 1
ATOM 8277 C C . ASP A 1 1217 ? 187.733 168.830 198.571 1.00 118.55 1217 ASP A C 1
ATOM 8278 O O . ASP A 1 1217 ? 188.317 169.734 197.970 1.00 123.02 1217 ASP A O 1
ATOM 8283 N N . GLY A 1 1218 ? 186.409 168.729 198.579 1.00 106.91 1218 GLY A N 1
ATOM 8284 C CA . GLY A 1 1218 ? 185.591 169.725 197.906 1.00 107.98 1218 GLY A CA 1
ATOM 8285 C C . GLY A 1 1218 ? 185.871 169.840 196.424 1.00 108.89 1218 GLY A C 1
ATOM 8286 O O . GLY A 1 1218 ? 185.846 170.948 195.875 1.00 109.48 1218 GLY A O 1
ATOM 8287 N N . ASN A 1 1219 ? 186.133 168.718 195.761 1.00 107.55 1219 ASN A N 1
ATOM 8288 C CA . ASN A 1 1219 ? 186.435 168.699 194.330 1.00 106.91 1219 ASN A CA 1
ATOM 8289 C C . ASN A 1 1219 ? 185.364 167.904 193.597 1.00 110.73 1219 ASN A C 1
ATOM 8290 O O . ASN A 1 1219 ? 185.431 166.663 193.556 1.00 118.89 1219 ASN A O 1
ATOM 8295 N N . PRO A 1 1220 ? 184.361 168.556 193.004 1.00 105.68 1220 PRO A N 1
ATOM 8296 C CA . PRO A 1 1220 ? 183.330 167.789 192.288 1.00 103.79 1220 PRO A CA 1
ATOM 8297 C C . PRO A 1 1220 ? 183.884 166.969 191.140 1.00 109.13 1220 PRO A C 1
ATOM 8298 O O . PRO A 1 1220 ? 183.296 165.940 190.786 1.00 113.14 1220 PRO A O 1
ATOM 8302 N N . GLU A 1 1221 ? 184.997 167.395 190.541 1.00 117.52 1221 GLU A N 1
ATOM 8303 C CA . GLU A 1 1221 ? 185.595 166.616 189.463 1.00 115.41 1221 GLU A CA 1
ATOM 8304 C C . GLU A 1 1221 ? 185.976 165.220 189.931 1.00 115.68 1221 GLU A C 1
ATOM 8305 O O . GLU A 1 1221 ? 185.951 164.272 189.140 1.00 117.00 1221 GLU A O 1
ATOM 8311 N N . LEU A 1 1222 ? 186.332 165.074 191.207 1.00 106.58 1222 LEU A N 1
ATOM 8312 C CA . LEU A 1 1222 ? 186.679 163.774 191.765 1.00 109.84 1222 LEU A CA 1
ATOM 8313 C C . LEU A 1 1222 ? 185.488 163.100 192.431 1.00 113.85 1222 LEU A C 1
ATOM 8314 O O . LEU A 1 1222 ? 185.315 161.883 192.307 1.00 116.05 1222 LEU A O 1
ATOM 8319 N N . ALA A 1 1223 ? 184.662 163.869 193.139 1.00 111.16 1223 ALA A N 1
ATOM 8320 C CA . ALA A 1 1223 ? 183.560 163.278 193.889 1.00 104.74 1223 ALA A CA 1
ATOM 8321 C C . ALA A 1 1223 ? 182.498 162.707 192.959 1.00 106.73 1223 ALA A C 1
ATOM 8322 O O . ALA A 1 1223 ? 182.018 161.587 193.163 1.00 111.64 1223 ALA A O 1
ATOM 8324 N N . PHE A 1 1224 ? 182.122 163.457 191.923 1.00 98.92 1224 PHE A N 1
ATOM 8325 C CA . PHE A 1 1224 ? 180.966 163.121 191.103 1.00 97.07 1224 PHE A CA 1
ATOM 8326 C C . PHE A 1 1224 ? 181.349 162.618 189.716 1.00 102.36 1224 PHE A C 1
ATOM 8327 O O . PHE A 1 1224 ? 180.538 162.693 188.789 1.00 104.11 1224 PHE A O 1
ATOM 8335 N N . SER A 1 1225 ? 182.565 162.109 189.553 1.00 108.21 1225 SER A N 1
ATOM 8336 C CA . SER A 1 1225 ? 182.891 161.346 188.366 1.00 105.02 1225 SER A CA 1
ATOM 8337 C C . SER A 1 1225 ? 182.213 159.981 188.445 1.00 105.43 1225 SER A C 1
ATOM 8338 O O . SER A 1 1225 ? 181.828 159.535 189.527 1.00 113.13 1225 SER A O 1
ATOM 8341 N N . PRO A 1 1226 ? 182.050 159.296 187.311 1.00 101.10 1226 PRO A N 1
ATOM 8342 C CA . PRO A 1 1226 ? 181.360 157.995 187.351 1.00 104.51 1226 PRO A CA 1
ATOM 8343 C C . PRO A 1 1226 ? 181.941 157.046 188.383 1.00 108.81 1226 PRO A C 1
ATOM 8344 O O . PRO A 1 1226 ? 181.189 156.386 189.113 1.00 110.75 1226 PRO A O 1
ATOM 8348 N N . GLU A 1 1227 ? 183.270 156.978 188.482 1.00 114.01 1227 GLU A N 1
ATOM 8349 C CA . GLU A 1 1227 ? 183.888 156.178 189.533 1.00 112.56 1227 GLU A CA 1
ATOM 8350 C C . GLU A 1 1227 ? 183.528 156.722 190.908 1.00 111.48 1227 GLU A C 1
ATOM 8351 O O . GLU A 1 1227 ? 183.220 155.955 191.828 1.00 115.81 1227 GLU A O 1
ATOM 8357 N N . GLY A 1 1228 ? 183.560 158.045 191.067 1.00 99.42 1228 GLY A N 1
ATOM 8358 C CA . GLY A 1 1228 ? 183.190 158.635 192.341 1.00 96.72 1228 GLY A CA 1
ATOM 8359 C C . GLY A 1 1228 ? 181.740 158.380 192.700 1.00 98.64 1228 GLY A C 1
ATOM 8360 O O . GLY A 1 1228 ? 181.418 158.097 193.855 1.00 99.32 1228 GLY A O 1
ATOM 8361 N N . ILE A 1 1229 ? 180.844 158.482 191.717 1.00 97.97 1229 ILE A N 1
ATOM 8362 C CA . ILE A 1 1229 ? 179.433 158.215 191.975 1.00 94.55 1229 ILE A CA 1
ATOM 8363 C C . ILE A 1 1229 ? 179.235 156.762 192.383 1.00 100.71 1229 ILE A C 1
ATOM 8364 O O . ILE A 1 1229 ? 178.483 156.459 193.319 1.00 106.84 1229 ILE A O 1
ATOM 8369 N N . ASP A 1 1230 ? 179.901 155.838 191.687 1.00 109.60 1230 ASP A N 1
ATOM 8370 C CA . ASP A 1 1230 ? 179.790 154.431 192.053 1.00 105.61 1230 ASP A CA 1
ATOM 8371 C C . ASP A 1 1230 ? 180.309 154.190 193.464 1.00 107.94 1230 ASP A C 1
ATOM 8372 O O . ASP A 1 1230 ? 179.690 153.458 194.245 1.00 114.76 1230 ASP A O 1
ATOM 8377 N N . ASP A 1 1231 ? 181.444 154.799 193.811 1.00 109.35 1231 ASP A N 1
ATOM 8378 C CA . ASP A 1 1231 ? 181.988 154.630 195.154 1.00 106.68 1231 ASP A CA 1
ATOM 8379 C C . ASP A 1 1231 ? 181.040 155.192 196.205 1.00 106.59 1231 ASP A C 1
ATOM 8380 O O . ASP A 1 1231 ? 180.854 154.591 197.268 1.00 111.56 1231 ASP A O 1
ATOM 8385 N N . LEU A 1 1232 ? 180.437 156.349 195.928 1.00 96.98 1232 LEU A N 1
ATOM 8386 C CA . LEU A 1 1232 ? 179.466 156.915 196.857 1.00 94.48 1232 LEU A CA 1
ATOM 8387 C C . LEU A 1 1232 ? 178.290 155.971 197.052 1.00 95.63 1232 LEU A C 1
ATOM 8388 O O . LEU A 1 1232 ? 177.843 155.748 198.182 1.00 99.13 1232 LEU A O 1
ATOM 8393 N N . ASN A 1 1233 ? 177.778 155.404 195.960 1.00 100.24 1233 ASN A N 1
ATOM 8394 C CA . ASN A 1 1233 ? 176.646 154.493 196.073 1.00 93.95 1233 ASN A CA 1
ATOM 8395 C C . ASN A 1 1233 ? 177.022 153.223 196.823 1.00 97.17 1233 ASN A C 1
ATOM 8396 O O . ASN A 1 1233 ? 176.183 152.652 197.529 1.00 103.60 1233 ASN A O 1
ATOM 8401 N N . LYS A 1 1234 ? 178.265 152.761 196.683 1.00 103.00 1234 LYS A N 1
ATOM 8402 C CA . LYS A 1 1234 ? 178.695 151.576 197.417 1.00 101.22 1234 LYS A CA 1
ATOM 8403 C C . LYS A 1 1234 ? 178.689 151.822 198.921 1.00 103.82 1234 LYS A C 1
ATOM 8404 O O . LYS A 1 1234 ? 178.221 150.978 199.693 1.00 106.91 1234 LYS A O 1
ATOM 8410 N N . ASN A 1 1235 ? 179.201 152.971 199.355 1.00 101.27 1235 ASN A N 1
ATOM 8411 C CA . ASN A 1 1235 ? 179.404 153.275 200.766 1.00 102.23 1235 ASN A CA 1
ATOM 8412 C C . ASN A 1 1235 ? 178.555 154.461 201.204 1.00 103.67 1235 ASN A C 1
ATOM 8413 O O . ASN A 1 1235 ? 179.013 155.338 201.938 1.00 110.12 1235 ASN A O 1
ATOM 8418 N N . ILE A 1 1236 ? 177.298 154.501 200.760 1.00 95.98 1236 ILE A N 1
ATOM 8419 C CA . ILE A 1 1236 ? 176.429 155.619 201.114 1.00 94.89 1236 ILE A CA 1
ATOM 8420 C C . ILE A 1 1236 ? 176.225 155.686 202.621 1.00 95.50 1236 ILE A C 1
ATOM 8421 O O . ILE A 1 1236 ? 176.067 156.775 203.187 1.00 103.21 1236 ILE A O 1
ATOM 8426 N N . GLU A 1 1237 ? 176.243 154.534 203.297 1.00 107.02 1237 GLU A N 1
ATOM 8427 C CA . GLU A 1 1237 ? 176.041 154.513 204.743 1.00 107.74 1237 GLU A CA 1
ATOM 8428 C C . GLU A 1 1237 ? 176.978 155.486 205.444 1.00 109.25 1237 GLU A C 1
ATOM 8429 O O . GLU A 1 1237 ? 176.570 156.207 206.360 1.00 108.29 1237 GLU A O 1
ATOM 8435 N N . LYS A 1 1238 ? 178.243 155.515 205.025 1.00 107.60 1238 LYS A N 1
ATOM 8436 C CA . LYS A 1 1238 ? 179.243 156.323 205.709 1.00 104.13 1238 LYS A CA 1
ATOM 8437 C C . LYS A 1 1238 ? 178.962 157.814 205.598 1.00 109.37 1238 LYS A C 1
ATOM 8438 O O . LYS A 1 1238 ? 179.483 158.590 206.405 1.00 108.26 1238 LYS A O 1
ATOM 8444 N N . TYR A 1 1239 ? 178.158 158.232 204.621 1.00 101.57 1239 TYR A N 1
ATOM 8445 C CA . TYR A 1 1239 ? 177.878 159.643 204.391 1.00 92.42 1239 TYR A CA 1
ATOM 8446 C C . TYR A 1 1239 ? 176.438 160.007 204.727 1.00 93.85 1239 TYR A C 1
ATOM 8447 O O . TYR A 1 1239 ? 175.967 161.083 204.348 1.00 103.61 1239 TYR A O 1
ATOM 8456 N N . ASN A 1 1240 ? 175.730 159.129 205.437 1.00 87.48 1240 ASN A N 1
ATOM 8457 C CA . ASN A 1 1240 ? 174.363 159.380 205.875 1.00 85.95 1240 ASN A CA 1
ATOM 8458 C C . ASN A 1 1240 ? 174.223 159.120 207.370 1.00 92.47 1240 ASN A C 1
ATOM 8459 O O . ASN A 1 1240 ? 173.142 158.772 207.847 1.00 99.11 1240 ASN A O 1
ATOM 8464 N N . ASP A 1 1241 ? 175.313 159.285 208.119 1.00 99.86 1241 ASP A N 1
ATOM 8465 C CA . ASP A 1 1241 ? 175.328 159.027 209.557 1.00 103.12 1241 ASP A CA 1
ATOM 8466 C C . ASP A 1 1241 ? 174.973 157.578 209.870 1.00 106.68 1241 ASP A C 1
ATOM 8467 O O . ASP A 1 1241 ? 174.354 157.286 210.895 1.00 110.51 1241 ASP A O 1
ATOM 8472 N N . GLY A 1 1242 ? 175.361 156.660 208.989 1.00 100.94 1242 GLY A N 1
ATOM 8473 C CA . GLY A 1 1242 ? 175.141 155.248 209.211 1.00 98.91 1242 GLY A CA 1
ATOM 8474 C C . GLY A 1 1242 ? 173.761 154.743 208.856 1.00 100.36 1242 GLY A C 1
ATOM 8475 O O . GLY A 1 1242 ? 173.508 153.541 209.003 1.00 106.31 1242 GLY A O 1
ATOM 8476 N N . LYS A 1 1243 ? 172.863 155.608 208.393 1.00 97.67 1243 LYS A N 1
ATOM 8477 C CA . LYS A 1 1243 ? 171.532 155.137 208.032 1.00 96.77 1243 LYS A CA 1
ATOM 8478 C C . LYS A 1 1243 ? 171.485 154.769 206.551 1.00 95.18 1243 LYS A C 1
ATOM 8479 O O . LYS A 1 1243 ? 172.082 155.461 205.722 1.00 101.99 1243 LYS A O 1
ATOM 8485 N N . PRO A 1 1244 ? 170.791 153.694 206.184 1.00 85.53 1244 PRO A N 1
ATOM 8486 C CA . PRO A 1 1244 ? 170.765 153.287 204.777 1.00 87.03 1244 PRO A CA 1
ATOM 8487 C C . PRO A 1 1244 ? 170.032 154.288 203.901 1.00 87.96 1244 PRO A C 1
ATOM 8488 O O . PRO A 1 1244 ? 169.085 154.953 204.326 1.00 103.69 1244 PRO A O 1
ATOM 8492 N N . HIS A 1 1245 ? 170.486 154.382 202.654 1.00 75.86 1245 HIS A N 1
ATOM 8493 C CA . HIS A 1 1245 ? 169.845 155.210 201.646 1.00 80.42 1245 HIS A CA 1
ATOM 8494 C C . HIS A 1 1245 ? 169.892 154.482 200.313 1.00 87.58 1245 HIS A C 1
ATOM 8495 O O . HIS A 1 1245 ? 170.782 153.664 200.068 1.00 96.84 1245 HIS A O 1
ATOM 8502 N N . GLN A 1 1246 ? 168.924 154.781 199.454 1.00 83.46 1246 GLN A N 1
ATOM 8503 C CA . GLN A 1 1246 ? 168.903 154.189 198.132 1.00 81.03 1246 GLN A CA 1
ATOM 8504 C C . GLN A 1 1246 ? 170.002 154.801 197.269 1.00 82.86 1246 GLN A C 1
ATOM 8505 O O . GLN A 1 1246 ? 170.492 155.895 197.556 1.00 92.99 1246 GLN A O 1
ATOM 8511 N N . PRO A 1 1247 ? 170.408 154.114 196.203 1.00 83.62 1247 PRO A N 1
ATOM 8512 C CA . PRO A 1 1247 ? 171.418 154.689 195.309 1.00 80.22 1247 PRO A CA 1
ATOM 8513 C C . PRO A 1 1247 ? 170.932 156.001 194.715 1.00 84.78 1247 PRO A C 1
ATOM 8514 O O . PRO A 1 1247 ? 169.732 156.225 194.550 1.00 93.23 1247 PRO A O 1
ATOM 8518 N N . ILE A 1 1248 ? 171.879 156.883 194.414 1.00 85.41 1248 ILE A N 1
ATOM 8519 C CA . ILE A 1 1248 ? 171.587 158.191 193.839 1.00 79.70 1248 ILE A CA 1
ATOM 8520 C C . ILE A 1 1248 ? 172.208 158.244 192.452 1.00 86.05 1248 ILE A C 1
ATOM 8521 O O . ILE A 1 1248 ? 173.422 158.062 192.302 1.00 96.65 1248 ILE A O 1
ATOM 8526 N N . ASN A 1 1249 ? 171.375 158.489 191.442 1.00 91.45 1249 ASN A N 1
ATOM 8527 C CA . ASN A 1 1249 ? 171.848 158.655 190.074 1.00 87.27 1249 ASN A CA 1
ATOM 8528 C C . ASN A 1 1249 ? 171.315 159.956 189.491 1.00 91.14 1249 ASN A C 1
ATOM 8529 O O . ASN A 1 1249 ? 172.002 160.623 188.712 1.00 98.90 1249 ASN A O 1
ATOM 8534 N N . LYS A 1 1250 ? 170.091 160.320 189.863 1.00 83.82 1250 LYS A N 1
ATOM 8535 C CA . LYS A 1 1250 ? 169.471 161.565 189.443 1.00 79.21 1250 LYS A CA 1
ATOM 8536 C C . LYS A 1 1250 ? 168.886 162.265 190.659 1.00 86.85 1250 LYS A C 1
ATOM 8537 O O . LYS A 1 1250 ? 168.555 161.626 191.660 1.00 99.32 1250 LYS A O 1
ATOM 8543 N N . VAL A 1 1251 ? 168.767 163.587 190.568 1.00 88.09 1251 VAL A N 1
ATOM 8544 C CA . VAL A 1 1251 ? 168.234 164.397 191.656 1.00 87.38 1251 VAL A CA 1
ATOM 8545 C C . VAL A 1 1251 ? 167.358 165.491 191.068 1.00 91.88 1251 VAL A C 1
ATOM 8546 O O . VAL A 1 1251 ? 167.605 165.983 189.966 1.00 99.24 1251 VAL A O 1
ATOM 8550 N N . ARG A 1 1252 ? 166.326 165.878 191.813 1.00 81.07 1252 ARG A N 1
ATOM 8551 C CA . ARG A 1 1252 ? 165.408 166.922 191.371 1.00 73.89 1252 ARG A CA 1
ATOM 8552 C C . ARG A 1 1252 ? 165.947 168.275 191.817 1.00 87.93 1252 ARG A C 1
ATOM 8553 O O . ARG A 1 1252 ? 165.975 168.579 193.013 1.00 103.28 1252 ARG A O 1
ATOM 8561 N N . VAL A 1 1253 ? 166.371 169.084 190.854 1.00 82.74 1253 VAL A N 1
ATOM 8562 C CA . VAL A 1 1253 ? 166.825 170.446 191.107 1.00 89.25 1253 VAL A CA 1
ATOM 8563 C C . VAL A 1 1253 ? 165.677 171.391 190.796 1.00 87.49 1253 VAL A C 1
ATOM 8564 O O . VAL A 1 1253 ? 164.913 171.167 189.848 1.00 89.87 1253 VAL A O 1
ATOM 8568 N N . PHE A 1 1254 ? 165.551 172.446 191.595 1.00 85.79 1254 PHE A N 1
ATOM 8569 C CA . PHE A 1 1254 ? 164.430 173.368 191.503 1.00 85.96 1254 PHE A CA 1
ATOM 8570 C C . PHE A 1 1254 ? 164.890 174.733 191.011 1.00 88.62 1254 PHE A C 1
ATOM 8571 O O . PHE A 1 1254 ? 166.079 175.056 190.983 1.00 90.79 1254 PHE A O 1
ATOM 8579 N N . GLU A 1 1255 ? 163.905 175.534 190.617 1.00 105.19 1255 GLU A N 1
ATOM 8580 C CA . GLU A 1 1255 ? 164.132 176.876 190.112 1.00 102.07 1255 GLU A CA 1
ATOM 8581 C C . GLU A 1 1255 ? 162.934 177.734 190.484 1.00 101.04 1255 GLU A C 1
ATOM 8582 O O . GLU A 1 1255 ? 161.789 177.277 190.409 1.00 110.22 1255 GLU A O 1
ATOM 8588 N N . LEU A 1 1256 ? 163.203 178.972 190.883 1.00 90.59 1256 LEU A N 1
ATOM 8589 C CA . LEU A 1 1256 ? 162.167 179.930 191.249 1.00 95.29 1256 LEU A CA 1
ATOM 8590 C C . LEU A 1 1256 ? 161.941 180.854 190.060 1.00 98.86 1256 LEU A C 1
ATOM 8591 O O . LEU A 1 1256 ? 162.821 181.642 189.705 1.00 104.47 1256 LEU A O 1
ATOM 8596 N N . GLY A 1 1257 ? 160.773 180.765 189.454 1.00 99.67 1257 GLY A N 1
ATOM 8597 C CA . GLY A 1 1257 ? 160.483 181.539 188.264 1.00 97.13 1257 GLY A CA 1
ATOM 8598 C C . GLY A 1 1257 ? 159.005 181.642 188.004 1.00 94.19 1257 GLY A C 1
ATOM 8599 O O . GLY A 1 1257 ? 158.189 181.573 188.924 1.00 102.23 1257 GLY A O 1
ATOM 8600 N N . SER A 1 1258 ? 158.654 181.817 186.731 1.00 96.59 1258 SER A N 1
ATOM 8601 C CA . SER A 1 1258 ? 157.264 181.948 186.297 1.00 93.06 1258 SER A CA 1
ATOM 8602 C C . SER A 1 1258 ? 157.064 181.056 185.076 1.00 95.72 1258 SER A C 1
ATOM 8603 O O . SER A 1 1258 ? 157.192 181.511 183.937 1.00 99.53 1258 SER A O 1
ATOM 8606 N N . LYS A 1 1259 ? 156.744 179.790 185.318 1.00 82.54 1259 LYS A N 1
ATOM 8607 C CA . LYS A 1 1259 ? 156.412 178.840 184.270 1.00 78.93 1259 LYS A CA 1
ATOM 8608 C C . LYS A 1 1259 ? 154.907 178.612 184.266 1.00 86.41 1259 LYS A C 1
ATOM 8609 O O . LYS A 1 1259 ? 154.248 178.718 185.304 1.00 96.93 1259 LYS A O 1
ATOM 8615 N N . PHE A 1 1260 ? 154.363 178.296 183.095 1.00 81.47 1260 PHE A N 1
ATOM 8616 C CA . PHE A 1 1260 ? 152.922 178.181 182.934 1.00 85.60 1260 PHE A CA 1
ATOM 8617 C C . PHE A 1 1260 ? 152.525 176.738 182.650 1.00 85.33 1260 PHE A C 1
ATOM 8618 O O . PHE A 1 1260 ? 153.311 175.951 182.118 1.00 90.80 1260 PHE A O 1
ATOM 8626 N N . GLN A 1 1261 ? 151.294 176.400 183.025 1.00 83.82 1261 GLN A N 1
ATOM 8627 C CA . GLN A 1 1261 ? 150.793 175.048 182.830 1.00 84.32 1261 GLN A CA 1
ATOM 8628 C C . GLN A 1 1261 ? 150.610 174.754 181.347 1.00 86.81 1261 GLN A C 1
ATOM 8629 O O . GLN A 1 1261 ? 150.208 175.621 180.569 1.00 93.25 1261 GLN A O 1
ATOM 8635 N N . VAL A 1 1262 ? 150.909 173.514 180.959 1.00 83.47 1262 VAL A N 1
ATOM 8636 C CA . VAL A 1 1262 ? 150.773 173.123 179.558 1.00 83.64 1262 VAL A CA 1
ATOM 8637 C C . VAL A 1 1262 ? 149.312 173.184 179.132 1.00 89.25 1262 VAL A C 1
ATOM 8638 O O . VAL A 1 1262 ? 148.977 173.728 178.074 1.00 99.68 1262 VAL A O 1
ATOM 8642 N N . GLY A 1 1263 ? 148.422 172.631 179.951 1.00 85.82 1263 GLY A N 1
ATOM 8643 C CA . GLY A 1 1263 ? 147.013 172.587 179.617 1.00 85.80 1263 GLY A CA 1
ATOM 8644 C C . GLY A 1 1263 ? 146.118 172.649 180.836 1.00 89.80 1263 GLY A C 1
ATOM 8645 O O . GLY A 1 1263 ? 146.530 173.143 181.888 1.00 104.08 1263 GLY A O 1
ATOM 8646 N N . GLN A 1 1264 ? 144.887 172.153 180.706 1.00 92.90 1264 GLN A N 1
ATOM 8647 C CA . GLN A 1 1264 ? 143.930 172.202 181.801 1.00 97.33 1264 GLN A CA 1
ATOM 8648 C C . GLN A 1 1264 ? 143.145 170.913 181.988 1.00 100.02 1264 GLN A C 1
ATOM 8649 O O . GLN A 1 1264 ? 142.314 170.851 182.899 1.00 101.69 1264 GLN A O 1
ATOM 8655 N N . THR A 1 1265 ? 143.372 169.891 181.170 1.00 97.55 1265 THR A N 1
ATOM 8656 C CA . THR A 1 1265 ? 142.636 168.638 181.251 1.00 101.66 1265 THR A CA 1
ATOM 8657 C C . THR A 1 1265 ? 143.567 167.516 181.687 1.00 105.31 1265 THR A C 1
ATOM 8658 O O . THR A 1 1265 ? 144.705 167.422 181.217 1.00 110.04 1265 THR A O 1
ATOM 8662 N N . GLY A 1 1266 ? 143.076 166.668 182.587 1.00 103.04 1266 GLY A N 1
ATOM 8663 C CA . GLY A 1 1266 ? 143.883 165.553 183.049 1.00 98.29 1266 GLY A CA 1
ATOM 8664 C C . GLY A 1 1266 ? 145.097 166.031 183.820 1.00 92.73 1266 GLY A C 1
ATOM 8665 O O . GLY A 1 1266 ? 145.044 167.005 184.577 1.00 92.63 1266 GLY A O 1
ATOM 8666 N N . ASN A 1 1267 ? 146.214 165.336 183.622 1.00 93.33 1267 ASN A N 1
ATOM 8667 C CA . ASN A 1 1267 ? 147.452 165.661 184.316 1.00 95.52 1267 ASN A CA 1
ATOM 8668 C C . ASN A 1 1267 ? 148.226 166.787 183.647 1.00 98.62 1267 ASN A C 1
ATOM 8669 O O . ASN A 1 1267 ? 149.301 167.149 184.135 1.00 103.83 1267 ASN A O 1
ATOM 8674 N N . LYS A 1 1268 ? 147.716 167.345 182.548 1.00 91.00 1268 LYS A N 1
ATOM 8675 C CA . LYS A 1 1268 ? 148.387 168.470 181.910 1.00 85.29 1268 LYS A CA 1
ATOM 8676 C C . LYS A 1 1268 ? 148.451 169.685 182.823 1.00 85.65 1268 LYS A C 1
ATOM 8677 O O . LYS A 1 1268 ? 149.300 170.558 182.616 1.00 95.08 1268 LYS A O 1
ATOM 8683 N N . LYS A 1 1269 ? 147.575 169.763 183.827 1.00 90.49 1269 LYS A N 1
ATOM 8684 C CA . LYS A 1 1269 ? 147.668 170.832 184.813 1.00 86.84 1269 LYS A CA 1
ATOM 8685 C C . LYS A 1 1269 ? 148.943 170.739 185.638 1.00 93.79 1269 LYS A C 1
ATOM 8686 O O . LYS A 1 1269 ? 149.387 171.752 186.187 1.00 102.98 1269 LYS A O 1
ATOM 8692 N N . GLY A 1 1270 ? 149.534 169.554 185.742 1.00 89.65 1270 GLY A N 1
ATOM 8693 C CA . GLY A 1 1270 ? 150.747 169.342 186.498 1.00 83.83 1270 GLY A CA 1
ATOM 8694 C C . GLY A 1 1270 ? 152.028 169.514 185.715 1.00 85.30 1270 GLY A C 1
ATOM 8695 O O . GLY A 1 1270 ? 153.106 169.250 186.256 1.00 92.83 1270 GLY A O 1
ATOM 8696 N N . LYS A 1 1271 ? 151.949 169.944 184.459 1.00 86.56 1271 LYS A N 1
ATOM 8697 C CA . LYS A 1 1271 ? 153.117 170.146 183.612 1.00 81.96 1271 LYS A CA 1
ATOM 8698 C C . LYS A 1 1271 ? 153.361 171.641 183.470 1.00 88.21 1271 LYS A C 1
ATOM 8699 O O . LYS A 1 1271 ? 152.516 172.359 182.928 1.00 102.19 1271 LYS A O 1
ATOM 8705 N N . TYR A 1 1272 ? 154.511 172.103 183.950 1.00 77.85 1272 TYR A N 1
ATOM 8706 C CA . TYR A 1 1272 ? 154.879 173.510 183.901 1.00 74.60 1272 TYR A CA 1
ATOM 8707 C C . TYR A 1 1272 ? 156.033 173.692 182.928 1.00 77.25 1272 TYR A C 1
ATOM 8708 O O . TYR A 1 1272 ? 157.044 172.989 183.019 1.00 91.44 1272 TYR A O 1
ATOM 8717 N N . VAL A 1 1273 ? 155.879 174.636 182.001 1.00 86.03 1273 VAL A N 1
ATOM 8718 C CA . VAL A 1 1273 ? 156.818 174.827 180.906 1.00 87.69 1273 VAL A CA 1
ATOM 8719 C C . VAL A 1 1273 ? 157.092 176.315 180.728 1.00 94.06 1273 VAL A C 1
ATOM 8720 O O . VAL A 1 1273 ? 156.445 177.174 181.335 1.00 100.29 1273 VAL A O 1
ATOM 8724 N N . GLU A 1 1274 ? 158.062 176.603 179.864 1.00 98.30 1274 GLU A N 1
ATOM 8725 C CA . GLU A 1 1274 ? 158.545 177.946 179.592 1.00 100.04 1274 GLU A CA 1
ATOM 8726 C C . GLU A 1 1274 ? 158.306 178.288 178.128 1.00 103.55 1274 GLU A C 1
ATOM 8727 O O . GLU A 1 1274 ? 158.216 177.402 177.274 1.00 104.74 1274 GLU A O 1
ATOM 8733 N N . ALA A 1 1275 ? 158.202 179.584 177.844 1.00 98.43 1275 ALA A N 1
ATOM 8734 C CA . ALA A 1 1275 ? 157.988 180.034 176.476 1.00 97.31 1275 ALA A CA 1
ATOM 8735 C C . ALA A 1 1275 ? 159.117 179.557 175.571 1.00 95.07 1275 ALA A C 1
ATOM 8736 O O . ALA A 1 1275 ? 160.294 179.605 175.937 1.00 96.31 1275 ALA A O 1
ATOM 8738 N N . ALA A 1 1276 ? 158.749 179.097 174.379 1.00 96.82 1276 ALA A N 1
ATOM 8739 C CA . ALA A 1 1276 ? 159.732 178.605 173.429 1.00 90.17 1276 ALA A CA 1
ATOM 8740 C C . ALA A 1 1276 ? 160.530 179.760 172.834 1.00 92.79 1276 ALA A C 1
ATOM 8741 O O . ALA A 1 1276 ? 160.155 180.930 172.932 1.00 106.94 1276 ALA A O 1
ATOM 8743 N N . LYS A 1 1277 ? 161.650 179.412 172.207 1.00 102.09 1277 LYS A N 1
ATOM 8744 C CA . LYS A 1 1277 ? 162.514 180.418 171.608 1.00 101.68 1277 LYS A CA 1
ATOM 8745 C C . LYS A 1 1277 ? 161.789 181.142 170.482 1.00 102.83 1277 LYS A C 1
ATOM 8746 O O . LYS A 1 1277 ? 161.161 180.515 169.625 1.00 102.60 1277 LYS A O 1
ATOM 8752 N N . GLY A 1 1278 ? 161.885 182.466 170.484 1.00 104.48 1278 GLY A N 1
ATOM 8753 C CA . GLY A 1 1278 ? 161.276 183.267 169.438 1.00 101.91 1278 GLY A CA 1
ATOM 8754 C C . GLY A 1 1278 ? 159.764 183.224 169.411 1.00 100.65 1278 GLY A C 1
ATOM 8755 O O . GLY A 1 1278 ? 159.171 183.163 168.327 1.00 106.72 1278 GLY A O 1
ATOM 8756 N N . THR A 1 1279 ? 159.121 183.256 170.578 1.00 98.31 1279 THR A N 1
ATOM 8757 C CA . THR A 1 1279 ? 157.669 183.307 170.663 1.00 95.81 1279 THR A CA 1
ATOM 8758 C C . THR A 1 1279 ? 157.158 184.532 171.407 1.00 96.15 1279 THR A C 1
ATOM 8759 O O . THR A 1 1279 ? 155.940 184.709 171.510 1.00 104.48 1279 THR A O 1
ATOM 8763 N N . ASN A 1 1280 ? 158.045 185.377 171.931 1.00 93.79 1280 ASN A N 1
ATOM 8764 C CA . ASN A 1 1280 ? 157.649 186.660 172.510 1.00 95.08 1280 ASN A CA 1
ATOM 8765 C C . ASN A 1 1280 ? 157.486 187.666 171.370 1.00 98.50 1280 ASN A C 1
ATOM 8766 O O . ASN A 1 1280 ? 158.248 188.621 171.212 1.00 103.91 1280 ASN A O 1
ATOM 8771 N N . LEU A 1 1281 ? 156.456 187.427 170.561 1.00 96.56 1281 LEU A N 1
ATOM 8772 C CA . LEU A 1 1281 ? 156.277 188.157 169.314 1.00 90.61 1281 LEU A CA 1
ATOM 8773 C C . LEU A 1 1281 ? 155.583 189.500 169.487 1.00 93.69 1281 LEU A C 1
ATOM 8774 O O . LEU A 1 1281 ? 155.601 190.305 168.552 1.00 100.05 1281 LEU A O 1
ATOM 8779 N N . PHE A 1 1282 ? 154.977 189.767 170.641 1.00 89.68 1282 PHE A N 1
ATOM 8780 C CA . PHE A 1 1282 ? 154.200 190.982 170.839 1.00 83.68 1282 PHE A CA 1
ATOM 8781 C C . PHE A 1 1282 ? 154.614 191.667 172.131 1.00 88.36 1282 PHE A C 1
ATOM 8782 O O . PHE A 1 1282 ? 154.801 191.017 173.163 1.00 101.54 1282 PHE A O 1
ATOM 8790 N N . PHE A 1 1283 ? 154.750 192.989 172.059 1.00 77.72 1283 PHE A N 1
ATOM 8791 C CA . PHE A 1 1283 ? 155.211 193.813 173.176 1.00 79.28 1283 PHE A CA 1
ATOM 8792 C C . PHE A 1 1283 ? 154.329 195.056 173.199 1.00 77.16 1283 PHE A C 1
ATOM 8793 O O . PHE A 1 1283 ? 154.495 195.955 172.373 1.00 91.13 1283 PHE A O 1
ATOM 8801 N N . ALA A 1 1284 ? 153.387 195.092 174.134 1.00 82.76 1284 ALA A N 1
ATOM 8802 C CA . ALA A 1 1284 ? 152.404 196.161 174.184 1.00 82.23 1284 ALA A CA 1
ATOM 8803 C C . ALA A 1 1284 ? 152.945 197.366 174.938 1.00 80.34 1284 ALA A C 1
ATOM 8804 O O . ALA A 1 1284 ? 153.605 197.227 175.974 1.00 91.66 1284 ALA A O 1
ATOM 8806 N N . VAL A 1 1285 ? 152.651 198.554 174.413 1.00 84.03 1285 VAL A N 1
ATOM 8807 C CA . VAL A 1 1285 ? 153.008 199.823 175.027 1.00 81.62 1285 VAL A CA 1
ATOM 8808 C C . VAL A 1 1285 ? 151.725 200.625 175.176 1.00 86.30 1285 VAL A C 1
ATOM 8809 O O . VAL A 1 1285 ? 151.082 200.967 174.170 1.00 95.03 1285 VAL A O 1
ATOM 8813 N N . TYR A 1 1286 ? 151.358 200.912 176.424 1.00 86.86 1286 TYR A N 1
ATOM 8814 C CA . TYR A 1 1286 ? 150.177 201.675 176.792 1.00 91.87 1286 TYR A CA 1
ATOM 8815 C C . TYR A 1 1286 ? 150.601 203.023 177.358 1.00 92.23 1286 TYR A C 1
ATOM 8816 O O . TYR A 1 1286 ? 151.725 203.192 177.833 1.00 103.16 1286 TYR A O 1
ATOM 8825 N N . GLU A 1 1287 ? 149.679 203.981 177.324 1.00 109.74 1287 GLU A N 1
ATOM 8826 C CA . GLU A 1 1287 ? 149.930 205.307 177.871 1.00 109.63 1287 GLU A CA 1
ATOM 8827 C C . GLU A 1 1287 ? 148.720 205.760 178.671 1.00 113.82 1287 GLU A C 1
ATOM 8828 O O . GLU A 1 1287 ? 147.588 205.675 178.188 1.00 118.68 1287 GLU A O 1
ATOM 8834 N N . ASP A 1 1288 ? 148.963 206.244 179.885 1.00 128.15 1288 ASP A N 1
ATOM 8835 C CA . ASP A 1 1288 ? 147.893 206.757 180.723 1.00 131.47 1288 ASP A CA 1
ATOM 8836 C C . ASP A 1 1288 ? 147.545 208.190 180.324 1.00 134.55 1288 ASP A C 1
ATOM 8837 O O . ASP A 1 1288 ? 148.224 208.823 179.511 1.00 136.33 1288 ASP A O 1
ATOM 8842 N N . GLU A 1 1289 ? 146.464 208.704 180.914 1.00 146.13 1289 GLU A N 1
ATOM 8843 C CA . GLU A 1 1289 ? 146.047 210.070 180.615 1.00 147.19 1289 GLU A CA 1
ATOM 8844 C C . GLU A 1 1289 ? 147.124 211.078 180.994 1.00 148.71 1289 GLU A C 1
ATOM 8845 O O . GLU A 1 1289 ? 147.261 212.116 180.338 1.00 147.32 1289 GLU A O 1
ATOM 8851 N N . LYS A 1 1290 ? 147.893 210.794 182.048 1.00 146.48 1290 LYS A N 1
ATOM 8852 C CA . LYS A 1 1290 ? 148.967 211.701 182.440 1.00 143.05 1290 LYS A CA 1
ATOM 8853 C C . LYS A 1 1290 ? 150.024 211.804 181.350 1.00 140.37 1290 LYS A C 1
ATOM 8854 O O . LYS A 1 1290 ? 150.525 212.896 181.061 1.00 139.53 1290 LYS A O 1
ATOM 8860 N N . GLY A 1 1291 ? 150.377 210.678 180.736 1.00 125.88 1291 GLY A N 1
ATOM 8861 C CA . GLY A 1 1291 ? 151.386 210.659 179.696 1.00 121.80 1291 GLY A CA 1
ATOM 8862 C C . GLY A 1 1291 ? 152.435 209.591 179.922 1.00 121.73 1291 GLY A C 1
ATOM 8863 O O . GLY A 1 1291 ? 153.190 209.251 179.007 1.00 123.17 1291 GLY A O 1
ATOM 8864 N N . LYS A 1 1292 ? 152.493 209.053 181.137 1.00 123.23 1292 LYS A N 1
ATOM 8865 C CA . LYS A 1 1292 ? 153.467 208.020 181.451 1.00 121.73 1292 LYS A CA 1
ATOM 8866 C C . LYS A 1 1292 ? 153.168 206.748 180.667 1.00 120.08 1292 LYS A C 1
ATOM 8867 O O . LYS A 1 1292 ? 152.012 206.418 180.390 1.00 119.75 1292 LYS A O 1
ATOM 8873 N N . ARG A 1 1293 ? 154.228 206.031 180.309 1.00 100.06 1293 ARG A N 1
ATOM 8874 C CA . ARG A 1 1293 ? 154.126 204.828 179.497 1.00 94.98 1293 ARG A CA 1
ATOM 8875 C C . ARG A 1 1293 ? 154.268 203.585 180.362 1.00 101.79 1293 ARG A C 1
ATOM 8876 O O . ARG A 1 1293 ? 155.023 203.573 181.338 1.00 102.16 1293 ARG A O 1
ATOM 8884 N N . SER A 1 1294 ? 153.534 202.540 179.994 1.00 100.39 1294 SER A N 1
ATOM 8885 C CA . SER A 1 1294 ? 153.633 201.230 180.617 1.00 88.49 1294 SER A CA 1
ATOM 8886 C C . SER A 1 1294 ? 153.892 200.197 179.532 1.00 95.63 1294 SER A C 1
ATOM 8887 O O . SER A 1 1294 ? 153.384 200.319 178.414 1.00 107.27 1294 SER A O 1
ATOM 8890 N N . TYR A 1 1295 ? 154.687 199.186 179.862 1.00 89.56 1295 TYR A N 1
ATOM 8891 C CA . TYR A 1 1295 ? 155.118 198.192 178.893 1.00 89.43 1295 TYR A CA 1
ATOM 8892 C C . TYR A 1 1295 ? 154.777 196.800 179.397 1.00 90.48 1295 TYR A C 1
ATOM 8893 O O . TYR A 1 1295 ? 154.798 196.537 180.602 1.00 93.89 1295 TYR A O 1
ATOM 8902 N N . GLU A 1 1296 ? 154.461 195.908 178.462 1.00 94.19 1296 GLU A N 1
ATOM 8903 C CA . GLU A 1 1296 ? 154.117 194.539 178.815 1.00 92.49 1296 GLU A CA 1
ATOM 8904 C C . GLU A 1 1296 ? 154.467 193.622 177.653 1.00 90.09 1296 GLU A C 1
ATOM 8905 O O . GLU A 1 1296 ? 154.586 194.061 176.510 1.00 102.31 1296 GLU A O 1
ATOM 8911 N N . THR A 1 1297 ? 154.633 192.339 177.960 1.00 90.82 1297 THR A N 1
ATOM 8912 C CA . THR A 1 1297 ? 154.875 191.312 176.954 1.00 87.71 1297 THR A CA 1
ATOM 8913 C C . THR A 1 1297 ? 153.713 190.332 176.986 1.00 95.34 1297 THR A C 1
ATOM 8914 O O . THR A 1 1297 ? 153.458 189.702 178.018 1.00 98.76 1297 THR A O 1
ATOM 8918 N N . ILE A 1 1298 ? 153.016 190.201 175.863 1.00 92.73 1298 ILE A N 1
ATOM 8919 C CA . ILE A 1 1298 ? 151.831 189.351 175.784 1.00 95.90 1298 ILE A CA 1
ATOM 8920 C C . ILE A 1 1298 ? 152.267 187.912 175.527 1.00 94.10 1298 ILE A C 1
ATOM 8921 O O . ILE A 1 1298 ? 152.961 187.650 174.534 1.00 92.74 1298 ILE A O 1
ATOM 8926 N N . PRO A 1 1299 ? 151.897 186.954 176.374 1.00 89.22 1299 PRO A N 1
ATOM 8927 C CA . PRO A 1 1299 ? 152.266 185.560 176.111 1.00 86.51 1299 PRO A CA 1
ATOM 8928 C C . PRO A 1 1299 ? 151.572 185.018 174.871 1.00 92.76 1299 PRO A C 1
ATOM 8929 O O . PRO A 1 1299 ? 150.546 185.527 174.418 1.00 96.14 1299 PRO A O 1
ATOM 8933 N N . LEU A 1 1300 ? 152.162 183.954 174.321 1.00 96.10 1300 LEU A N 1
ATOM 8934 C CA . LEU A 1 1300 ? 151.674 183.404 173.061 1.00 88.68 1300 LEU A CA 1
ATOM 8935 C C . LEU A 1 1300 ? 150.249 182.879 173.190 1.00 94.68 1300 LEU A C 1
ATOM 8936 O O . LEU A 1 1300 ? 149.437 183.050 172.276 1.00 102.42 1300 LEU A O 1
ATOM 8941 N N . ASN A 1 1301 ? 149.946 182.240 174.305 1.00 98.92 1301 ASN A N 1
ATOM 8942 C CA . ASN A 1 1301 ? 148.631 181.653 174.490 1.00 100.41 1301 ASN A CA 1
ATOM 8943 C C . ASN A 1 1301 ? 147.542 182.687 174.479 1.00 101.52 1301 ASN A C 1
ATOM 8944 O O . ASN A 1 1301 ? 146.511 182.490 173.871 1.00 108.96 1301 ASN A O 1
ATOM 8949 N N . GLU A 1 1302 ? 147.756 183.785 175.165 1.00 104.16 1302 GLU A N 1
ATOM 8950 C CA . GLU A 1 1302 ? 146.781 184.870 175.171 1.00 101.74 1302 GLU A CA 1
ATOM 8951 C C . GLU A 1 1302 ? 146.573 185.420 173.768 1.00 105.58 1302 GLU A C 1
ATOM 8952 O O . GLU A 1 1302 ? 145.439 185.707 173.364 1.00 110.25 1302 GLU A O 1
ATOM 8958 N N . VAL A 1 1303 ? 147.658 185.573 173.009 1.00 96.29 1303 VAL A N 1
ATOM 8959 C CA . VAL A 1 1303 ? 147.544 186.035 171.630 1.00 85.72 1303 VAL A CA 1
ATOM 8960 C C . VAL A 1 1303 ? 146.724 185.051 170.811 1.00 94.24 1303 VAL A C 1
ATOM 8961 O O . VAL A 1 1303 ? 145.887 185.447 169.991 1.00 105.76 1303 VAL A O 1
ATOM 8965 N N . ILE A 1 1304 ? 146.960 183.754 171.008 1.00 95.58 1304 ILE A N 1
ATOM 8966 C CA . ILE A 1 1304 ? 146.225 182.738 170.262 1.00 93.44 1304 ILE A CA 1
ATOM 8967 C C . ILE A 1 1304 ? 144.736 182.853 170.551 1.00 98.45 1304 ILE A C 1
ATOM 8968 O O . ILE A 1 1304 ? 143.904 182.845 169.636 1.00 105.97 1304 ILE A O 1
ATOM 8973 N N . GLU A 1 1305 ? 144.378 182.961 171.831 1.00 102.93 1305 GLU A N 1
ATOM 8974 C CA . GLU A 1 1305 ? 142.967 183.064 172.187 1.00 101.05 1305 GLU A CA 1
ATOM 8975 C C . GLU A 1 1305 ? 142.344 184.326 171.605 1.00 106.68 1305 GLU A C 1
ATOM 8976 O O . GLU A 1 1305 ? 141.242 184.283 171.041 1.00 111.52 1305 GLU A O 1
ATOM 8982 N N . ARG A 1 1306 ? 143.039 185.460 171.719 1.00 96.42 1306 ARG A N 1
ATOM 8983 C CA . ARG A 1 1306 ? 142.489 186.710 171.209 1.00 91.81 1306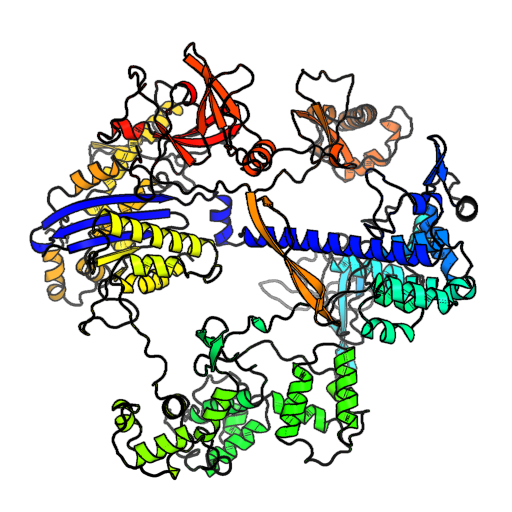 ARG A CA 1
ATOM 8984 C C . ARG A 1 1306 ? 142.290 186.650 169.701 1.00 92.51 1306 ARG A C 1
ATOM 8985 O O . ARG A 1 1306 ? 141.272 187.123 169.183 1.00 101.33 1306 ARG A O 1
ATOM 8993 N N . GLN A 1 1307 ? 143.251 186.075 168.977 1.00 85.91 1307 GLN A N 1
ATOM 8994 C CA . GLN A 1 1307 ? 143.122 185.981 167.528 1.00 90.62 1307 GLN A CA 1
ATOM 8995 C C . GLN A 1 1307 ? 142.014 185.014 167.135 1.00 95.45 1307 GLN A C 1
ATOM 8996 O O . GLN A 1 1307 ? 141.296 185.250 166.157 1.00 97.17 1307 GLN A O 1
ATOM 9002 N N . LYS A 1 1308 ? 141.856 183.918 167.881 1.00 100.17 1308 LYS A N 1
ATOM 9003 C CA . LYS A 1 1308 ? 140.747 183.009 167.616 1.00 97.97 1308 LYS A CA 1
ATOM 9004 C C . LYS A 1 1308 ? 139.413 183.715 167.803 1.00 101.66 1308 LYS A C 1
ATOM 9005 O O . LYS A 1 1308 ? 138.483 183.523 167.012 1.00 98.46 1308 LYS A O 1
ATOM 9011 N N . GLN A 1 1309 ? 139.300 184.539 168.845 1.00 105.66 1309 GLN A N 1
ATOM 9012 C CA . GLN A 1 1309 ? 138.071 185.285 169.075 1.00 98.23 1309 GLN A CA 1
ATOM 9013 C C . GLN A 1 1309 ? 137.852 186.388 168.050 1.00 100.82 1309 GLN A C 1
ATOM 9014 O O . GLN A 1 1309 ? 136.775 186.992 168.040 1.00 101.82 1309 GLN A O 1
ATOM 9020 N N . GLY A 1 1310 ? 138.834 186.668 167.199 1.00 98.96 1310 GLY A N 1
ATOM 9021 C CA . GLY A 1 1310 ? 138.713 187.717 166.211 1.00 93.45 1310 GLY A CA 1
ATOM 9022 C C . GLY A 1 1310 ? 139.123 189.090 166.687 1.00 97.39 1310 GLY A C 1
ATOM 9023 O O . GLY A 1 1310 ? 138.829 190.077 166.004 1.00 99.37 1310 GLY A O 1
ATOM 9024 N N . LEU A 1 1311 ? 139.792 189.188 167.832 1.00 99.73 1311 LEU A N 1
ATOM 9025 C CA . LEU A 1 1311 ? 140.205 190.464 168.386 1.00 96.73 1311 LEU A CA 1
ATOM 9026 C C . LEU A 1 1311 ? 141.622 190.800 167.925 1.00 96.57 1311 LEU A C 1
ATOM 9027 O O . LEU A 1 1311 ? 142.255 190.054 167.176 1.00 97.05 1311 LEU A O 1
ATOM 9032 N N . THR A 1 1312 ? 142.126 191.943 168.378 1.00 93.97 1312 THR A N 1
ATOM 9033 C CA . THR A 1 1312 ? 143.503 192.312 168.091 1.00 93.64 1312 THR A CA 1
ATOM 9034 C C . THR A 1 1312 ? 144.457 191.477 168.936 1.00 94.53 1312 THR A C 1
ATOM 9035 O O . THR A 1 1312 ? 144.106 190.988 170.013 1.00 102.44 1312 THR A O 1
ATOM 9039 N N . SER A 1 1313 ? 145.683 191.318 168.436 1.00 87.77 1313 SER A N 1
ATOM 9040 C CA . SER A 1 1313 ? 146.657 190.486 169.132 1.00 86.91 1313 SER A CA 1
ATOM 9041 C C . SER A 1 1313 ? 146.950 191.012 170.530 1.00 94.60 1313 SER A C 1
ATOM 9042 O O . SER A 1 1313 ? 147.235 190.226 171.440 1.00 98.63 1313 SER A O 1
ATOM 9045 N N . VAL A 1 1314 ? 146.879 192.325 170.722 1.00 97.65 1314 VAL A N 1
ATOM 9046 C CA . VAL A 1 1314 ? 147.210 192.947 172.001 1.00 92.05 1314 VAL A CA 1
ATOM 9047 C C . VAL A 1 1314 ? 145.945 193.568 172.583 1.00 94.66 1314 VAL A C 1
ATOM 9048 O O . VAL A 1 1314 ? 145.180 194.204 171.845 1.00 102.77 1314 VAL A O 1
ATOM 9052 N N . PRO A 1 1315 ? 145.676 193.416 173.880 1.00 90.69 1315 PRO A N 1
ATOM 9053 C CA . PRO A 1 1315 ? 144.510 194.091 174.461 1.00 93.46 1315 PRO A CA 1
ATOM 9054 C C . PRO A 1 1315 ? 144.612 195.598 174.295 1.00 97.99 1315 PRO A C 1
ATOM 9055 O O . PRO A 1 1315 ? 145.693 196.181 174.395 1.00 110.46 1315 PRO A O 1
ATOM 9059 N N . LEU A 1 1316 ? 143.468 196.231 174.044 1.00 94.22 1316 LEU A N 1
ATOM 9060 C CA . LEU A 1 1316 ? 143.436 197.673 173.851 1.00 100.22 1316 LEU A CA 1
ATOM 9061 C C . LEU A 1 1316 ? 143.561 198.448 175.155 1.00 100.22 1316 LEU A C 1
ATOM 9062 O O . LEU A 1 1316 ? 143.721 199.672 175.113 1.00 102.06 1316 LEU A O 1
ATOM 9067 N N . GLU A 1 1317 ? 143.492 197.775 176.300 1.00 109.42 1317 GLU A N 1
ATOM 9068 C CA . GLU A 1 1317 ? 143.648 198.430 177.590 1.00 109.68 1317 GLU A CA 1
ATOM 9069 C C . GLU A 1 1317 ? 144.236 197.436 178.578 1.00 109.86 1317 GLU A C 1
ATOM 9070 O O . GLU A 1 1317 ? 143.896 196.251 178.553 1.00 113.66 1317 GLU A O 1
ATOM 9076 N N . ASN A 1 1318 ? 145.116 197.925 179.446 1.00 110.21 1318 ASN A N 1
ATOM 9077 C CA . ASN A 1 1318 ? 145.721 197.095 180.474 1.00 112.31 1318 ASN A CA 1
ATOM 9078 C C . ASN A 1 1318 ? 144.821 197.089 181.709 1.00 116.69 1318 ASN A C 1
ATOM 9079 O O . ASN A 1 1318 ? 143.705 197.615 181.694 1.00 118.70 1318 ASN A O 1
ATOM 9084 N N . GLU A 1 1319 ? 145.299 196.488 182.799 1.00 136.44 1319 GLU A N 1
ATOM 9085 C CA . GLU A 1 1319 ? 144.486 196.405 184.007 1.00 136.79 1319 GLU A CA 1
ATOM 9086 C C . GLU A 1 1319 ? 144.155 197.791 184.545 1.00 138.03 1319 GLU A C 1
ATOM 9087 O O . GLU A 1 1319 ? 143.014 198.056 184.940 1.00 140.03 1319 GLU A O 1
ATOM 9093 N N . LYS A 1 1320 ? 145.138 198.691 184.564 1.00 131.92 1320 LYS A N 1
ATOM 9094 C CA . LYS A 1 1320 ? 144.918 200.038 185.073 1.00 131.70 1320 LYS A CA 1
ATOM 9095 C C . LYS A 1 1320 ? 144.022 200.873 184.169 1.00 131.16 1320 LYS A C 1
ATOM 9096 O O . LYS A 1 1320 ? 143.598 201.957 184.581 1.00 130.80 1320 LYS A O 1
ATOM 9102 N N . GLY A 1 1321 ? 143.727 200.406 182.960 1.00 121.57 1321 GLY A N 1
ATOM 9103 C CA . GLY A 1 1321 ? 142.880 201.140 182.046 1.00 119.78 1321 GLY A CA 1
ATOM 9104 C C . GLY A 1 1321 ? 143.605 202.072 181.104 1.00 123.18 1321 GLY A C 1
ATOM 9105 O O . GLY A 1 1321 ? 142.956 202.920 180.480 1.00 121.69 1321 GLY A O 1
ATOM 9106 N N . SER A 1 1322 ? 144.923 201.948 180.979 1.00 114.50 1322 SER A N 1
ATOM 9107 C CA . SER A 1 1322 ? 145.671 202.800 180.066 1.00 108.18 1322 SER A CA 1
ATOM 9108 C C . SER A 1 1322 ? 145.429 202.367 178.627 1.00 108.13 1322 SER A C 1
ATOM 9109 O O . SER A 1 1322 ? 145.531 201.181 178.298 1.00 110.73 1322 SER A O 1
ATOM 9112 N N . ARG A 1 1323 ? 145.110 203.329 177.768 1.00 108.52 1323 ARG A N 1
ATOM 9113 C CA . ARG A 1 1323 ? 144.901 203.031 176.360 1.00 109.67 1323 ARG A CA 1
ATOM 9114 C C . ARG A 1 1323 ? 146.199 202.554 175.719 1.00 109.28 1323 ARG A C 1
ATOM 9115 O O . ARG A 1 1323 ? 147.294 202.992 176.077 1.00 116.46 1323 ARG A O 1
ATOM 9123 N N . LEU A 1 1324 ? 146.066 201.647 174.757 1.00 98.98 1324 LEU A N 1
ATOM 9124 C CA . LEU A 1 1324 ? 147.221 201.087 174.069 1.00 95.20 1324 LEU A CA 1
ATOM 9125 C C . LEU A 1 1324 ? 147.783 202.112 173.094 1.00 96.61 1324 LEU A C 1
ATOM 9126 O O . LEU A 1 1324 ? 147.071 202.583 172.202 1.00 104.50 1324 LEU A O 1
ATOM 9131 N N . LEU A 1 1325 ? 149.061 202.455 173.260 1.00 96.92 1325 LEU A N 1
ATOM 9132 C CA . LEU A 1 1325 ? 149.741 203.245 172.241 1.00 93.48 1325 LEU A CA 1
ATOM 9133 C C . LEU A 1 1325 ? 150.012 202.398 171.007 1.00 93.33 1325 LEU A C 1
ATOM 9134 O O . LEU A 1 1325 ? 149.588 202.742 169.899 1.00 86.34 1325 LEU A O 1
ATOM 9139 N N . PHE A 1 1326 ? 150.705 201.275 171.180 1.00 95.00 1326 PHE A N 1
ATOM 9140 C CA . PHE A 1 1326 ? 150.939 200.383 170.045 1.00 88.62 1326 PHE A CA 1
ATOM 9141 C C . PHE A 1 1326 ? 151.686 199.146 170.522 1.00 92.81 1326 PHE A C 1
ATOM 9142 O O . PHE A 1 1326 ? 152.204 199.099 171.639 1.00 104.80 1326 PHE A O 1
ATOM 9150 N N . ASP A 1 1327 ? 151.756 198.150 169.645 1.00 92.12 1327 ASP A N 1
ATOM 9151 C CA . ASP A 1 1327 ? 152.466 196.910 169.920 1.00 96.79 1327 ASP A CA 1
ATOM 9152 C C . ASP A 1 1327 ? 153.664 196.779 168.990 1.00 101.64 1327 ASP A C 1
ATOM 9153 O O . ASP A 1 1327 ? 153.607 197.177 167.823 1.00 105.37 1327 ASP A O 1
ATOM 9158 N N . LEU A 1 1328 ? 154.749 196.228 169.521 1.00 90.59 1328 LEU A N 1
ATOM 9159 C CA . LEU A 1 1328 ? 155.979 196.000 168.782 1.00 82.53 1328 LEU A CA 1
ATOM 9160 C C . LEU A 1 1328 ? 156.216 194.506 168.620 1.00 84.16 1328 LEU A C 1
ATOM 9161 O O . LEU A 1 1328 ? 155.880 193.707 169.496 1.00 91.95 1328 LEU A O 1
ATOM 9166 N N . SER A 1 1329 ? 156.800 194.138 167.492 1.00 89.53 1329 SER A N 1
ATOM 9167 C CA . SER A 1 1329 ? 157.151 192.764 167.180 1.00 91.84 1329 SER A CA 1
ATOM 9168 C C . SER A 1 1329 ? 158.579 192.726 166.668 1.00 94.34 1329 SER A C 1
ATOM 9169 O O . SER A 1 1329 ? 159.110 193.746 166.215 1.00 104.37 1329 SER A O 1
ATOM 9172 N N . PRO A 1 1330 ? 159.235 191.570 166.731 1.00 78.16 1330 PRO A N 1
ATOM 9173 C CA . PRO A 1 1330 ? 160.612 191.493 166.234 1.00 83.36 1330 PRO A CA 1
ATOM 9174 C C . PRO A 1 1330 ? 160.693 191.924 164.779 1.00 89.65 1330 PRO A C 1
ATOM 9175 O O . PRO A 1 1330 ? 159.819 191.613 163.969 1.00 96.75 1330 PRO A O 1
ATOM 9179 N N . ASN A 1 1331 ? 161.757 192.655 164.457 1.00 89.19 1331 ASN A N 1
ATOM 9180 C CA . ASN A 1 1331 ? 162.045 193.204 163.135 1.00 84.02 1331 ASN A CA 1
ATOM 9181 C C . ASN A 1 1331 ? 161.180 194.415 162.812 1.00 88.53 1331 ASN A C 1
ATOM 9182 O O . ASN A 1 1331 ? 161.231 194.905 161.677 1.00 92.54 1331 ASN A O 1
ATOM 9187 N N . ASP A 1 1332 ? 160.387 194.912 163.757 1.00 90.28 1332 ASP A N 1
ATOM 9188 C CA . ASP A 1 1332 ? 159.697 196.176 163.557 1.00 93.78 1332 ASP A CA 1
ATOM 9189 C C . ASP A 1 1332 ? 160.682 197.333 163.686 1.00 94.84 1332 ASP A C 1
ATOM 9190 O O . ASP A 1 1332 ? 161.755 197.205 164.279 1.00 99.26 1332 ASP A O 1
ATOM 9195 N N . LEU A 1 1333 ? 160.301 198.479 163.129 1.00 88.93 1333 LEU A N 1
ATOM 9196 C CA . LEU A 1 1333 ? 161.155 199.658 163.101 1.00 84.29 1333 LEU A CA 1
ATOM 9197 C C . LEU A 1 1333 ? 160.513 200.778 163.903 1.00 87.66 1333 LEU A C 1
ATOM 9198 O O . LEU A 1 1333 ? 159.315 201.047 163.763 1.00 104.53 1333 LEU A O 1
ATOM 9203 N N . VAL A 1 1334 ? 161.318 201.433 164.735 1.00 79.21 1334 VAL A N 1
ATOM 9204 C CA . VAL A 1 1334 ? 160.867 202.556 165.540 1.00 82.04 1334 VAL A CA 1
ATOM 9205 C C . VAL A 1 1334 ? 161.815 203.723 165.319 1.00 80.00 1334 VAL A C 1
ATOM 9206 O O . VAL A 1 1334 ? 162.991 203.543 164.991 1.00 98.95 1334 VAL A O 1
ATOM 9210 N N . TYR A 1 1335 ? 161.288 204.928 165.493 1.00 85.05 1335 TYR A N 1
ATOM 9211 C CA . TYR A 1 1335 ? 162.063 206.156 165.443 1.00 86.14 1335 TYR A CA 1
ATOM 9212 C C . TYR A 1 1335 ? 162.167 206.717 166.851 1.00 93.98 1335 TYR A C 1
ATOM 9213 O O . TYR A 1 1335 ? 161.158 206.813 167.560 1.00 103.93 1335 TYR A O 1
ATOM 9222 N N . VAL A 1 1336 ? 163.383 207.067 167.255 1.00 92.60 1336 VAL A N 1
ATOM 9223 C CA . VAL A 1 1336 ? 163.640 207.607 168.586 1.00 91.95 1336 VAL A CA 1
ATOM 9224 C C . VAL A 1 1336 ? 163.944 209.093 168.440 1.00 99.56 1336 VAL A C 1
ATOM 9225 O O . VAL A 1 1336 ? 165.043 209.454 167.998 1.00 112.44 1336 VAL A O 1
ATOM 9229 N N . PRO A 1 1337 ? 163.021 209.985 168.789 1.00 104.70 1337 PRO A N 1
ATOM 9230 C CA . PRO A 1 1337 ? 163.263 211.411 168.558 1.00 111.82 1337 PRO A CA 1
ATOM 9231 C C . PRO A 1 1337 ? 164.412 211.937 169.400 1.00 112.24 1337 PRO A C 1
ATOM 9232 O O . PRO A 1 1337 ? 164.741 211.398 170.458 1.00 115.10 1337 PRO A O 1
ATOM 9236 N N . GLU A 1 1338 ? 165.031 213.005 168.905 1.00 128.98 1338 GLU A N 1
ATOM 9237 C CA . GLU A 1 1338 ? 166.083 213.670 169.654 1.00 129.72 1338 GLU A CA 1
ATOM 9238 C C . GLU A 1 1338 ? 165.562 214.101 171.021 1.00 134.91 1338 GLU A C 1
ATOM 9239 O O . GLU A 1 1338 ? 164.355 214.159 171.269 1.00 139.53 1338 GLU A O 1
ATOM 9245 N N . ILE A 1 1339 ? 166.497 214.412 171.919 1.00 139.13 1339 ILE A N 1
ATOM 9246 C CA . ILE A 1 1339 ? 166.119 214.767 173.283 1.00 141.03 1339 ILE A CA 1
ATOM 9247 C C . ILE A 1 1339 ? 165.253 216.021 173.287 1.00 143.09 1339 ILE A C 1
ATOM 9248 O O . ILE A 1 1339 ? 164.256 216.103 174.015 1.00 137.92 1339 ILE A O 1
ATOM 9253 N N . ASP A 1 1340 ? 165.617 217.017 172.479 1.00 162.52 1340 ASP A N 1
ATOM 9254 C CA . ASP A 1 1340 ? 164.840 218.249 172.415 1.00 163.08 1340 ASP A CA 1
ATOM 9255 C C . ASP A 1 1340 ? 163.550 218.080 171.623 1.00 162.35 1340 ASP A C 1
ATOM 9256 O O . ASP A 1 1340 ? 162.570 218.786 171.888 1.00 161.15 1340 ASP A O 1
ATOM 9261 N N . GLU A 1 1341 ? 163.526 217.164 170.658 1.00 156.07 1341 GLU A N 1
ATOM 9262 C CA . GLU A 1 1341 ? 162.363 217.019 169.794 1.00 153.23 1341 GLU A CA 1
ATOM 9263 C C . GLU A 1 1341 ? 161.131 216.625 170.598 1.00 154.67 1341 GLU A C 1
ATOM 9264 O O . GLU A 1 1341 ? 161.214 215.859 171.562 1.00 153.24 1341 GLU A O 1
ATOM 9270 N N . ASN A 1 1342 ? 159.981 217.161 170.194 1.00 170.33 1342 ASN A N 1
ATOM 9271 C CA . ASN A 1 1342 ? 158.681 216.831 170.777 1.00 171.69 1342 ASN A CA 1
ATOM 9272 C C . ASN A 1 1342 ? 157.786 216.250 169.681 1.00 171.49 1342 ASN A C 1
ATOM 9273 O O . ASN A 1 1342 ? 156.970 216.943 169.071 1.00 170.88 1342 ASN A O 1
ATOM 9278 N N . ILE A 1 1343 ? 157.975 214.954 169.409 1.00 167.33 1343 ILE A N 1
ATOM 9279 C CA . ILE A 1 1343 ? 157.220 214.274 168.352 1.00 166.72 1343 ILE A CA 1
ATOM 9280 C C . ILE A 1 1343 ? 155.907 213.692 168.846 1.00 167.23 1343 ILE A C 1
ATOM 9281 O O . ILE A 1 1343 ? 155.859 212.533 169.251 1.00 165.18 1343 ILE A O 1
ATOM 9286 N N . ASP A 1 1344 ? 154.847 214.481 168.805 1.00 196.14 1344 ASP A N 1
ATOM 9287 C CA . ASP A 1 1344 ? 153.510 214.072 169.217 1.00 196.73 1344 ASP A CA 1
ATOM 9288 C C . ASP A 1 1344 ? 152.604 213.782 168.030 1.00 198.58 1344 ASP A C 1
ATOM 9289 O O . ASP A 1 1344 ? 151.914 212.758 168.010 1.00 196.96 1344 ASP A O 1
ATOM 9294 N N . SER A 1 1345 ? 152.589 214.666 167.036 1.00 205.45 1345 SER A N 1
ATOM 9295 C CA . SER A 1 1345 ? 151.850 214.463 165.793 1.00 203.79 1345 SER A CA 1
ATOM 9296 C C . SER A 1 1345 ? 152.735 214.864 164.619 1.00 203.03 1345 SER A C 1
ATOM 9297 O O . SER A 1 1345 ? 152.309 215.543 163.685 1.00 201.84 1345 SER A O 1
ATOM 9300 N N . ASN A 1 1346 ? 154.004 214.488 164.690 1.00 190.39 1346 ASN A N 1
ATOM 9301 C CA . ASN A 1 1346 ? 154.958 214.891 163.662 1.00 190.27 1346 ASN A CA 1
ATOM 9302 C C . ASN A 1 1346 ? 154.567 214.556 162.235 1.00 190.17 1346 ASN A C 1
ATOM 9303 O O . ASN A 1 1346 ? 154.535 215.444 161.396 1.00 189.13 1346 ASN A O 1
ATOM 9308 N N . PHE A 1 1347 ? 154.269 213.298 161.950 1.00 190.81 1347 PHE A N 1
ATOM 9309 C CA . PHE A 1 1347 ? 154.010 212.861 160.577 1.00 190.72 1347 PHE A CA 1
ATOM 9310 C C . PHE A 1 1347 ? 155.241 213.255 159.770 1.00 190.33 1347 PHE A C 1
ATOM 9311 O O . PHE A 1 1347 ? 156.356 212.895 160.186 1.00 188.71 1347 PHE A O 1
ATOM 9319 N N . VAL A 1 1348 ? 155.108 213.989 158.664 1.00 186.78 1348 VAL A N 1
ATOM 9320 C CA . VAL A 1 1348 ? 156.244 214.514 157.909 1.00 185.89 1348 VAL A CA 1
ATOM 9321 C C . VAL A 1 1348 ? 157.357 213.475 157.832 1.00 183.80 1348 VAL A C 1
ATOM 9322 O O . VAL A 1 1348 ? 158.505 213.749 158.197 1.00 180.71 1348 VAL A O 1
ATOM 9326 N N . PHE A 1 1349 ? 157.021 212.272 157.366 1.00 170.72 1349 PHE A N 1
ATOM 9327 C CA . PHE A 1 1349 ? 157.991 211.194 157.219 1.00 169.51 1349 PHE A CA 1
ATOM 9328 C C . PHE A 1 1349 ? 158.605 211.149 155.825 1.00 167.55 1349 PHE A C 1
ATOM 9329 O O . PHE A 1 1349 ? 159.021 210.077 155.365 1.00 165.21 1349 PHE A O 1
ATOM 9337 N N . SER A 1 1350 ? 158.674 212.291 155.140 1.00 173.79 1350 SER A N 1
ATOM 9338 C CA . SER A 1 1350 ? 159.297 212.383 153.826 1.00 175.04 1350 SER A CA 1
ATOM 9339 C C . SER A 1 1350 ? 160.616 213.139 153.834 1.00 175.22 1350 SER A C 1
ATOM 9340 O O . SER A 1 1350 ? 161.476 212.859 152.997 1.00 172.25 1350 SER A O 1
ATOM 9343 N N . ASN A 1 1351 ? 160.796 214.085 154.756 1.00 177.60 1351 ASN A N 1
ATOM 9344 C CA . ASN A 1 1351 ? 162.046 214.829 154.856 1.00 177.87 1351 ASN A CA 1
ATOM 9345 C C . ASN A 1 1351 ? 163.069 214.037 155.659 1.00 177.91 1351 ASN A C 1
ATOM 9346 O O . ASN A 1 1351 ? 163.628 214.543 156.637 1.00 174.67 1351 ASN A O 1
ATOM 9351 N N . LEU A 1 1352 ? 163.326 212.797 155.248 1.00 162.57 1352 LEU A N 1
ATOM 9352 C CA . LEU A 1 1352 ? 164.200 211.893 155.994 1.00 159.45 1352 LEU A CA 1
ATOM 9353 C C . LEU A 1 1352 ? 165.637 212.121 155.545 1.00 157.73 1352 LEU A C 1
ATOM 9354 O O . LEU A 1 1352 ? 166.121 211.509 154.593 1.00 154.70 1352 LEU A O 1
ATOM 9359 N N . ASN A 1 1353 ? 166.326 213.019 156.243 1.00 141.39 1353 ASN A N 1
ATOM 9360 C CA . ASN A 1 1353 ? 167.744 213.234 156.013 1.00 138.82 1353 ASN A CA 1
ATOM 9361 C C . ASN A 1 1353 ? 168.551 212.160 156.739 1.00 139.82 1353 ASN A C 1
ATOM 9362 O O . ASN A 1 1353 ? 168.003 211.278 157.405 1.00 145.01 1353 ASN A O 1
ATOM 9367 N N . LYS A 1 1354 ? 169.876 212.231 156.612 1.00 129.35 1354 LYS A N 1
ATOM 9368 C CA . LYS A 1 1354 ? 170.725 211.227 157.246 1.00 131.33 1354 LYS A CA 1
ATOM 9369 C C . LYS A 1 1354 ? 170.554 211.236 158.760 1.00 133.04 1354 LYS A C 1
ATOM 9370 O O . LYS A 1 1354 ? 170.591 210.180 159.402 1.00 130.26 1354 LYS A O 1
ATOM 9376 N N . GLU A 1 1355 ? 170.368 212.419 159.349 1.00 141.49 1355 GLU A N 1
ATOM 9377 C CA . GLU A 1 1355 ? 170.237 212.509 160.800 1.00 138.03 1355 GLU A CA 1
ATOM 9378 C C . GLU A 1 1355 ? 169.027 211.724 161.290 1.00 136.44 1355 GLU A C 1
ATOM 9379 O O . GLU A 1 1355 ? 169.113 210.980 162.273 1.00 140.55 1355 GLU A O 1
ATOM 9385 N N . LYS A 1 1356 ? 167.886 211.877 160.616 1.00 127.10 1356 LYS A N 1
ATOM 9386 C CA . LYS A 1 1356 ? 166.698 211.126 161.006 1.00 123.77 1356 LYS A CA 1
ATOM 9387 C C . LYS A 1 1356 ? 166.912 209.629 160.833 1.00 122.58 1356 LYS A C 1
ATOM 9388 O O . LYS A 1 1356 ? 166.531 208.835 161.700 1.00 125.94 1356 LYS A O 1
ATOM 9394 N N . ILE A 1 1357 ? 167.524 209.223 159.719 1.00 108.77 1357 ILE A N 1
ATOM 9395 C CA . ILE A 1 1357 ? 167.745 207.803 159.467 1.00 105.64 1357 ILE A CA 1
ATOM 9396 C C . ILE A 1 1357 ? 168.675 207.209 160.511 1.00 107.98 1357 ILE A C 1
ATOM 9397 O O . ILE A 1 1357 ? 168.590 206.015 160.824 1.00 108.20 1357 ILE A O 1
ATOM 9402 N N . SER A 1 1358 ? 169.578 208.017 161.065 1.00 110.56 1358 SER A N 1
ATOM 9403 C CA . SER A 1 1358 ? 170.497 207.526 162.082 1.00 108.84 1358 SER A CA 1
ATOM 9404 C C . SER A 1 1358 ? 169.798 207.159 163.383 1.00 111.63 1358 SER A C 1
ATOM 9405 O O . SER A 1 1358 ? 170.424 206.531 164.242 1.00 112.57 1358 SER A O 1
ATOM 9408 N N . ARG A 1 1359 ? 168.529 207.531 163.551 1.00 98.92 1359 ARG A N 1
ATOM 9409 C CA . ARG A 1 1359 ? 167.787 207.277 164.778 1.00 90.17 1359 ARG A CA 1
ATOM 9410 C C . ARG A 1 1359 ? 166.656 206.274 164.570 1.00 93.55 1359 ARG A C 1
ATOM 9411 O O . ARG A 1 1359 ? 165.637 206.329 165.261 1.00 103.77 1359 ARG A O 1
ATOM 9419 N N . ILE A 1 1360 ? 166.821 205.353 163.625 1.00 82.90 1360 ILE A N 1
ATOM 9420 C CA . ILE A 1 1360 ? 165.845 204.303 163.359 1.00 75.31 1360 ILE A CA 1
ATOM 9421 C C . ILE A 1 1360 ? 166.400 203.006 163.929 1.00 85.34 1360 ILE A C 1
ATOM 9422 O O . ILE A 1 1360 ? 167.486 202.563 163.536 1.00 99.92 1360 ILE A O 1
ATOM 9427 N N . TYR A 1 1361 ? 165.657 202.397 164.847 1.00 78.71 1361 TYR A N 1
ATOM 9428 C CA . TYR A 1 1361 ? 166.083 201.186 165.528 1.00 71.70 1361 TYR A CA 1
ATOM 9429 C C . TYR A 1 1361 ? 165.121 200.048 165.213 1.00 78.00 1361 TYR A C 1
ATOM 9430 O O . TYR A 1 1361 ? 163.982 200.267 164.794 1.00 93.08 1361 TYR A O 1
ATOM 9439 N N . LYS A 1 1362 ? 165.594 198.823 165.425 1.00 79.70 1362 LYS A N 1
ATOM 9440 C CA . LYS A 1 1362 ? 164.866 197.612 165.081 1.00 77.71 1362 LYS A CA 1
ATOM 9441 C C . LYS A 1 1362 ? 164.724 196.742 166.319 1.00 83.58 1362 LYS A C 1
ATOM 9442 O O . LYS A 1 1362 ? 165.695 196.543 167.057 1.00 94.81 1362 LYS A O 1
ATOM 9448 N N . VAL A 1 1363 ? 163.515 196.218 166.529 1.00 86.35 1363 VAL A N 1
ATOM 9449 C CA . VAL A 1 1363 ? 163.235 195.362 167.674 1.00 79.62 1363 VAL A CA 1
ATOM 9450 C C . VAL A 1 1363 ? 163.904 194.011 167.476 1.00 82.45 1363 VAL A C 1
ATOM 9451 O O . VAL A 1 1363 ? 163.821 193.410 166.397 1.00 98.52 1363 VAL A O 1
ATOM 9455 N N . GLU A 1 1364 ? 164.566 193.517 168.521 1.00 92.77 1364 GLU A N 1
ATOM 9456 C CA . GLU A 1 1364 ? 165.286 192.252 168.461 1.00 94.09 1364 GLU A CA 1
ATOM 9457 C C . GLU A 1 1364 ? 164.671 191.179 169.343 1.00 95.11 1364 GLU A C 1
ATOM 9458 O O . GLU A 1 1364 ? 164.368 190.084 168.861 1.00 98.50 1364 GLU A O 1
ATOM 9464 N N . LYS A 1 1365 ? 164.482 191.456 170.631 1.00 85.57 1365 LYS A N 1
ATOM 9465 C CA . LYS A 1 1365 ? 163.889 190.484 171.536 1.00 85.21 1365 LYS A CA 1
ATOM 9466 C C . LYS A 1 1365 ? 163.193 191.217 172.671 1.00 87.63 1365 LYS A C 1
ATOM 9467 O O . LYS A 1 1365 ? 163.458 192.392 172.934 1.00 96.55 1365 LYS A O 1
ATOM 9473 N N . THR A 1 1366 ? 162.294 190.501 173.342 1.00 98.66 1366 THR A N 1
ATOM 9474 C CA . THR A 1 1366 ? 161.453 191.073 174.381 1.00 88.96 1366 THR A CA 1
ATOM 9475 C C . THR A 1 1366 ? 161.311 190.082 175.526 1.00 98.87 1366 THR A C 1
ATOM 9476 O O . THR A 1 1366 ? 161.298 188.866 175.317 1.00 106.20 1366 THR A O 1
ATOM 9480 N N . SER A 1 1367 ? 161.202 190.616 176.740 1.00 92.17 1367 SER A N 1
ATOM 9481 C CA . SER A 1 1367 ? 160.981 189.794 177.924 1.00 91.31 1367 SER A CA 1
ATOM 9482 C C . SER A 1 1367 ? 160.519 190.696 179.056 1.00 92.29 1367 SER A C 1
ATOM 9483 O O . SER A 1 1367 ? 161.169 191.704 179.348 1.00 96.89 1367 SER A O 1
ATOM 9486 N N . GLY A 1 1368 ? 159.411 190.335 179.686 1.00 92.97 1368 GLY A N 1
ATOM 9487 C CA . GLY A 1 1368 ? 158.887 191.159 180.762 1.00 92.36 1368 GLY A CA 1
ATOM 9488 C C . GLY A 1 1368 ? 158.561 192.545 180.245 1.00 93.52 1368 GLY A C 1
ATOM 9489 O O . GLY A 1 1368 ? 157.763 192.714 179.317 1.00 103.62 1368 GLY A O 1
ATOM 9490 N N . THR A 1 1369 ? 159.181 193.559 180.847 1.00 90.47 1369 THR A N 1
ATOM 9491 C CA . THR A 1 1369 ? 159.026 194.943 180.420 1.00 91.33 1369 THR A CA 1
ATOM 9492 C C . THR A 1 1369 ? 160.281 195.476 179.738 1.00 97.79 1369 THR A C 1
ATOM 9493 O O . THR A 1 1369 ? 160.488 196.692 179.692 1.00 98.13 1369 THR A O 1
ATOM 9497 N N . GLU A 1 1370 ? 161.121 194.591 179.208 1.00 102.30 1370 GLU A N 1
ATOM 9498 C CA . GLU A 1 1370 ? 162.373 194.965 178.567 1.00 96.19 1370 GLU A CA 1
ATOM 9499 C C . GLU A 1 1370 ? 162.285 194.669 177.078 1.00 100.84 1370 GLU A C 1
ATOM 9500 O O . GLU A 1 1370 ? 161.935 193.552 176.684 1.00 107.14 1370 GLU A O 1
ATOM 9506 N N . CYS A 1 1371 ? 162.604 195.665 176.258 1.00 89.74 1371 CYS A N 1
ATOM 9507 C CA . CYS A 1 1371 ? 162.665 195.513 174.812 1.00 85.06 1371 CYS A CA 1
ATOM 9508 C C . CYS A 1 1371 ? 164.056 195.906 174.339 1.00 84.83 1371 CYS A C 1
ATOM 9509 O O . CYS A 1 1371 ? 164.540 196.994 174.664 1.00 94.39 1371 CYS A O 1
ATOM 9512 N N . TYR A 1 1372 ? 164.692 195.022 173.578 1.00 79.93 1372 TYR A N 1
ATOM 9513 C CA . TYR A 1 1372 ? 166.049 195.236 173.097 1.00 77.52 1372 TYR A CA 1
ATOM 9514 C C . TYR A 1 1372 ? 166.026 195.648 171.632 1.00 83.34 1372 TYR A C 1
ATOM 9515 O O . TYR A 1 1372 ? 165.225 195.139 170.843 1.00 92.20 1372 TYR A O 1
ATOM 9524 N N . PHE A 1 1373 ? 166.909 196.577 171.276 1.00 80.96 1373 PHE A N 1
ATOM 9525 C CA . PHE A 1 1373 ? 166.937 197.159 169.945 1.00 77.27 1373 PHE A CA 1
ATOM 9526 C C . PHE A 1 1373 ? 168.344 197.092 169.372 1.00 83.33 1373 PHE A C 1
ATOM 9527 O O . PHE A 1 1373 ? 169.336 197.018 170.100 1.00 88.27 1373 PHE A O 1
ATOM 9535 N N . VAL A 1 1374 ? 168.411 197.121 168.045 1.00 90.58 1374 VAL A N 1
ATOM 9536 C CA . VAL A 1 1374 ? 169.665 197.279 167.316 1.00 81.28 1374 VAL A CA 1
ATOM 9537 C C . VAL A 1 1374 ? 169.432 198.302 166.217 1.00 87.36 1374 VAL A C 1
ATOM 9538 O O . VAL A 1 1374 ? 168.391 198.281 165.557 1.00 101.71 1374 VAL A O 1
ATOM 9542 N N . ARG A 1 1375 ? 170.385 199.209 166.021 1.00 79.61 1375 ARG A N 1
ATOM 9543 C CA . ARG A 1 1375 ? 170.208 200.211 164.980 1.00 80.97 1375 ARG A CA 1
ATOM 9544 C C . ARG A 1 1375 ? 169.990 199.519 163.641 1.00 85.04 1375 ARG A C 1
ATOM 9545 O O . ARG A 1 1375 ? 170.674 198.550 163.304 1.00 102.34 1375 ARG A O 1
ATOM 9553 N N . GLN A 1 1376 ? 169.023 200.026 162.874 1.00 89.21 1376 GLN A N 1
ATOM 9554 C CA . GLN A 1 1376 ? 168.493 199.264 161.748 1.00 88.69 1376 GLN A CA 1
ATOM 9555 C C . GLN A 1 1376 ? 169.566 198.916 160.725 1.00 92.18 1376 GLN A C 1
ATOM 9556 O O . GLN A 1 1376 ? 169.434 197.915 160.012 1.00 96.85 1376 GLN A O 1
ATOM 9562 N N . ASP A 1 1377 ? 170.631 199.710 160.634 1.00 96.69 1377 ASP A N 1
ATOM 9563 C CA . ASP A 1 1377 ? 171.666 199.453 159.640 1.00 88.14 1377 ASP A CA 1
ATOM 9564 C C . ASP A 1 1377 ? 172.689 198.417 160.087 1.00 91.40 1377 ASP A C 1
ATOM 9565 O O . ASP A 1 1377 ? 173.459 197.938 159.250 1.00 103.16 1377 ASP A O 1
ATOM 9570 N N . ILE A 1 1378 ? 172.715 198.055 161.364 1.00 92.19 1378 ILE A N 1
ATOM 9571 C CA . ILE A 1 1378 ? 173.742 197.158 161.883 1.00 85.53 1378 ILE A CA 1
ATOM 9572 C C . ILE A 1 1378 ? 173.377 195.720 161.547 1.00 89.46 1378 ILE A C 1
ATOM 9573 O O . ILE A 1 1378 ? 172.254 195.272 161.807 1.00 97.19 1378 ILE A O 1
ATOM 9578 N N . ALA A 1 1379 ? 174.331 194.990 160.973 1.00 92.64 1379 ALA A N 1
ATOM 9579 C CA . ALA A 1 1379 ? 174.168 193.581 160.643 1.00 97.47 1379 ALA A CA 1
ATOM 9580 C C . ALA A 1 1379 ? 174.980 192.673 161.553 1.00 98.92 1379 ALA A C 1
ATOM 9581 O O . ALA A 1 1379 ? 174.450 191.695 162.086 1.00 104.65 1379 ALA A O 1
ATOM 9583 N N . TYR A 1 1380 ? 176.264 192.971 161.738 1.00 111.44 1380 TYR A N 1
ATOM 9584 C CA . TYR A 1 1380 ? 177.122 192.224 162.645 1.00 106.93 1380 TYR A CA 1
ATOM 9585 C C . TYR A 1 1380 ? 177.912 193.199 163.500 1.00 109.95 1380 TYR A C 1
ATOM 9586 O O . TYR A 1 1380 ? 178.236 194.308 163.069 1.00 112.11 1380 TYR A O 1
ATOM 9595 N N . LEU A 1 1381 ? 178.220 192.771 164.719 1.00 97.42 1381 LEU A N 1
ATOM 9596 C CA . LEU A 1 1381 ? 179.008 193.593 165.621 1.00 98.43 1381 LEU A CA 1
ATOM 9597 C C . LEU A 1 1381 ? 180.477 193.565 165.220 1.00 99.56 1381 LEU A C 1
ATOM 9598 O O . LEU A 1 1381 ? 180.986 192.565 164.708 1.00 101.41 1381 LEU A O 1
ATOM 9603 N N . ILE A 1 1382 ? 181.164 194.684 165.457 1.00 107.10 1382 ILE A N 1
ATOM 9604 C CA . ILE A 1 1382 ? 182.607 194.710 165.249 1.00 102.65 1382 ILE A CA 1
ATOM 9605 C C . ILE A 1 1382 ? 183.272 193.658 166.122 1.00 109.64 1382 ILE A C 1
ATOM 9606 O O . ILE A 1 1382 ? 184.151 192.915 165.670 1.00 109.71 1382 ILE A O 1
ATOM 9611 N N . LYS A 1 1383 ? 182.862 193.579 167.385 1.00 113.59 1383 LYS A N 1
ATOM 9612 C CA . LYS A 1 1383 ? 183.281 192.515 168.284 1.00 109.26 1383 LYS A CA 1
ATOM 9613 C C . LYS A 1 1383 ? 182.080 192.072 169.101 1.00 109.76 1383 LYS A C 1
ATOM 9614 O O . LYS A 1 1383 ? 181.352 192.911 169.639 1.00 110.29 1383 LYS A O 1
ATOM 9620 N N . GLN A 1 1384 ? 181.876 190.762 169.192 1.00 100.75 1384 GLN A N 1
ATOM 9621 C CA . GLN A 1 1384 ? 180.834 190.223 170.047 1.00 98.37 1384 GLN A CA 1
ATOM 9622 C C . GLN A 1 1384 ? 181.293 190.268 171.503 1.00 105.34 1384 GLN A C 1
ATOM 9623 O O . GLN A 1 1384 ? 182.383 190.749 171.824 1.00 114.03 1384 GLN A O 1
ATOM 9629 N N . TYR A 1 1385 ? 180.456 189.759 172.398 1.00 101.98 1385 TYR A N 1
ATOM 9630 C CA . TYR A 1 1385 ? 180.730 189.787 173.827 1.00 99.32 1385 TYR A CA 1
ATOM 9631 C C . TYR A 1 1385 ? 181.297 188.449 174.277 1.00 102.07 1385 TYR A C 1
ATOM 9632 O O . TYR A 1 1385 ? 180.780 187.392 173.903 1.00 103.85 1385 TYR A O 1
ATOM 9641 N N . ASP A 1 1386 ? 182.358 188.503 175.075 1.00 113.17 1386 ASP A N 1
ATOM 9642 C CA . ASP A 1 1386 ? 182.945 187.329 175.699 1.00 113.95 1386 ASP A CA 1
ATOM 9643 C C . ASP A 1 1386 ? 182.966 187.529 177.207 1.00 115.17 1386 ASP A C 1
ATOM 9644 O O . ASP A 1 1386 ? 183.311 188.609 177.695 1.00 114.01 1386 ASP A O 1
ATOM 9649 N N . ALA A 1 1387 ? 182.593 186.482 177.943 1.00 112.31 1387 ALA A N 1
ATOM 9650 C CA . ALA A 1 1387 ? 182.561 186.578 179.396 1.00 114.41 1387 ALA A CA 1
ATOM 9651 C C . ALA A 1 1387 ? 183.939 186.834 179.986 1.00 115.68 1387 ALA A C 1
ATOM 9652 O O . ALA A 1 1387 ? 184.036 187.349 181.105 1.00 115.49 1387 ALA A O 1
ATOM 9654 N N . LYS A 1 1388 ? 185.006 186.491 179.264 1.00 123.30 1388 LYS A N 1
ATOM 9655 C CA . LYS A 1 1388 ? 186.354 186.658 179.794 1.00 121.40 1388 LYS A CA 1
ATOM 9656 C C . LYS A 1 1388 ? 186.800 188.114 179.731 1.00 124.76 1388 LYS A C 1
ATOM 9657 O O . LYS A 1 1388 ? 187.068 188.737 180.764 1.00 124.45 1388 LYS A O 1
ATOM 9663 N N . THR A 1 1389 ? 186.886 188.674 178.523 1.00 121.52 1389 THR A N 1
ATOM 9664 C CA . THR A 1 1389 ? 187.338 190.054 178.389 1.00 118.30 1389 THR A CA 1
ATOM 9665 C C . THR A 1 1389 ? 186.252 191.034 178.811 1.00 119.64 1389 THR A C 1
ATOM 9666 O O . THR A 1 1389 ? 186.561 192.130 179.291 1.00 117.71 1389 THR A O 1
ATOM 9670 N N . LYS A 1 1390 ? 184.984 190.662 178.635 1.00 116.67 1390 LYS A N 1
ATOM 9671 C CA . LYS A 1 1390 ? 183.854 191.479 179.075 1.00 116.60 1390 LYS A CA 1
ATOM 9672 C C . LYS A 1 1390 ? 183.780 192.794 178.303 1.00 117.41 1390 LYS A C 1
ATOM 9673 O O . LYS A 1 1390 ? 183.591 193.865 178.883 1.00 115.15 1390 LYS A O 1
ATOM 9679 N N . ILE A 1 1391 ? 183.930 192.716 176.982 1.00 113.29 1391 ILE A N 1
ATOM 9680 C CA . ILE A 1 1391 ? 183.729 193.865 176.108 1.00 112.32 1391 ILE A CA 1
ATOM 9681 C C . ILE A 1 1391 ? 182.949 193.414 174.883 1.00 113.74 1391 ILE A C 1
ATOM 9682 O O . ILE A 1 1391 ? 183.053 192.265 174.443 1.00 113.83 1391 ILE A O 1
ATOM 9687 N N . GLY A 1 1392 ? 182.165 194.331 174.333 1.00 108.76 1392 GLY A N 1
ATOM 9688 C CA . GLY A 1 1392 ? 181.412 194.048 173.130 1.00 103.60 1392 GLY A CA 1
ATOM 9689 C C . GLY A 1 1392 ? 180.869 195.325 172.536 1.00 104.70 1392 GLY A C 1
ATOM 9690 O O . GLY A 1 1392 ? 180.778 196.357 173.208 1.00 108.58 1392 GLY A O 1
ATOM 9691 N N . GLU A 1 1393 ? 180.506 195.240 171.256 1.00 106.54 1393 GLU A N 1
ATOM 9692 C CA . GLU A 1 1393 ? 179.935 196.398 170.579 1.00 102.96 1393 GLU A CA 1
ATOM 9693 C C . GLU A 1 1393 ? 178.694 196.895 171.307 1.00 108.58 1393 GLU A C 1
ATOM 9694 O O . GLU A 1 1393 ? 178.491 198.106 171.449 1.00 108.56 1393 GLU A O 1
ATOM 9700 N N . LEU A 1 1394 ? 177.856 195.976 171.782 1.00 96.41 1394 LEU A N 1
ATOM 9701 C CA . LEU A 1 1394 ? 176.579 196.304 172.407 1.00 92.66 1394 LEU A CA 1
ATOM 9702 C C . LEU A 1 1394 ? 176.420 195.556 173.726 1.00 94.22 1394 LEU A C 1
ATOM 9703 O O . LEU A 1 1394 ? 175.387 194.947 174.007 1.00 103.42 1394 LEU A O 1
ATOM 9708 N N . GLU A 1 1395 ? 177.458 195.593 174.552 1.00 100.33 1395 GLU A N 1
ATOM 9709 C CA . GLU A 1 1395 ? 177.398 195.058 175.918 1.00 97.96 1395 GLU A CA 1
ATOM 9710 C C . GLU A 1 1395 ? 177.130 193.551 175.853 1.00 98.76 1395 GLU A C 1
ATOM 9711 O O . GLU A 1 1395 ? 177.441 192.896 174.850 1.00 103.00 1395 GLU A O 1
ATOM 9717 N N . SER A 1 1396 ? 176.551 192.989 176.918 1.00 85.82 1396 SER A N 1
ATOM 9718 C CA . SER A 1 1396 ? 176.501 191.539 177.075 1.00 84.74 1396 SER A CA 1
ATOM 9719 C C . SER A 1 1396 ? 175.470 190.878 176.172 1.00 82.14 1396 SER A C 1
ATOM 9720 O O . SER A 1 1396 ? 175.667 189.732 175.757 1.00 88.72 1396 SER A O 1
ATOM 9723 N N . GLN A 1 1397 ? 174.377 191.562 175.859 1.00 88.01 1397 GLN A N 1
ATOM 9724 C CA . GLN A 1 1397 ? 173.302 190.967 175.079 1.00 84.70 1397 GLN A CA 1
ATOM 9725 C C . GLN A 1 1397 ? 173.523 191.076 173.578 1.00 82.99 1397 GLN A C 1
ATOM 9726 O O . GLN A 1 1397 ? 172.730 190.521 172.813 1.00 92.83 1397 GLN A O 1
ATOM 9732 N N . ASN A 1 1398 ? 174.581 191.757 173.139 1.00 91.28 1398 ASN A N 1
ATOM 9733 C CA . ASN A 1 1398 ? 174.785 192.064 171.724 1.00 87.49 1398 ASN A CA 1
ATOM 9734 C C . ASN A 1 1398 ? 173.645 192.919 171.181 1.00 91.71 1398 ASN A C 1
ATOM 9735 O O . ASN A 1 1398 ? 173.348 192.898 169.985 1.00 88.44 1398 ASN A O 1
ATOM 9740 N N . LYS A 1 1399 ? 173.003 193.671 172.070 1.00 92.77 1399 LYS A N 1
ATOM 9741 C CA . LYS A 1 1399 ? 171.929 194.594 171.739 1.00 81.46 1399 LYS A CA 1
ATOM 9742 C C . LYS A 1 1399 ? 171.575 195.351 173.007 1.00 86.53 1399 LYS A C 1
ATOM 9743 O O . LYS A 1 1399 ? 171.788 194.851 174.114 1.00 97.10 1399 LYS A O 1
ATOM 9749 N N . LEU A 1 1400 ? 171.036 196.554 172.840 1.00 86.07 1400 LEU A N 1
ATOM 9750 C CA . LEU A 1 1400 ? 170.851 197.478 173.947 1.00 85.89 1400 LEU A CA 1
ATOM 9751 C C . LEU A 1 1400 ? 169.391 197.880 174.086 1.00 88.30 1400 LEU A C 1
ATOM 9752 O O . LEU A 1 1400 ? 168.633 197.890 173.113 1.00 90.12 1400 LEU A O 1
ATOM 9757 N N . GLN A 1 1401 ? 169.008 198.210 175.318 1.00 85.18 1401 GLN A N 1
ATOM 9758 C CA . GLN A 1 1401 ? 167.729 198.853 175.579 1.00 90.61 1401 GLN A CA 1
ATOM 9759 C C . GLN A 1 1401 ? 167.779 200.356 175.357 1.00 92.87 1401 GLN A C 1
ATOM 9760 O O . GLN A 1 1401 ? 166.728 201.003 175.374 1.00 95.66 1401 GLN A O 1
ATOM 9766 N N . VAL A 1 1402 ? 168.968 200.920 175.150 1.00 87.44 1402 VAL A N 1
ATOM 9767 C CA . VAL A 1 1402 ? 169.140 202.360 175.002 1.00 85.46 1402 VAL A CA 1
ATOM 9768 C C . VAL A 1 1402 ? 169.759 202.650 173.643 1.00 90.20 1402 VAL A C 1
ATOM 9769 O O . VAL A 1 1402 ? 170.057 201.731 172.874 1.00 94.78 1402 VAL A O 1
ATOM 9773 N N . THR A 1 1403 ? 169.953 203.929 173.337 1.00 99.05 1403 THR A N 1
ATOM 9774 C CA . THR A 1 1403 ? 170.531 204.326 172.064 1.00 95.93 1403 THR A CA 1
ATOM 9775 C C . THR A 1 1403 ? 172.051 204.234 172.109 1.00 104.68 1403 THR A C 1
ATOM 9776 O O . THR A 1 1403 ? 172.676 204.391 173.161 1.00 110.44 1403 THR A O 1
ATOM 9780 N N . MET A 1 1404 ? 172.646 203.979 170.942 1.00 103.59 1404 MET A N 1
ATOM 9781 C CA . MET A 1 1404 ? 174.095 203.853 170.846 1.00 96.56 1404 MET A CA 1
ATOM 9782 C C . MET A 1 1404 ? 174.816 205.173 171.076 1.00 101.02 1404 MET A C 1
ATOM 9783 O O . MET A 1 1404 ? 176.013 205.164 171.378 1.00 104.47 1404 MET A O 1
ATOM 9788 N N . THR A 1 1405 ? 174.126 206.300 170.942 1.00 115.06 1405 THR A N 1
ATOM 9789 C CA . THR A 1 1405 ? 174.774 207.597 171.030 1.00 115.22 1405 THR A CA 1
ATOM 9790 C C . THR A 1 1405 ? 175.100 207.929 172.485 1.00 119.17 1405 THR A C 1
ATOM 9791 O O . THR A 1 1405 ? 174.909 207.121 173.397 1.00 117.38 1405 THR A O 1
ATOM 9795 N N . ASP A 1 1406 ? 175.604 209.145 172.703 1.00 127.06 1406 ASP A N 1
ATOM 9796 C CA . ASP A 1 1406 ? 176.018 209.555 174.039 1.00 125.96 1406 ASP A CA 1
ATOM 9797 C C . ASP A 1 1406 ? 174.837 209.843 174.955 1.00 128.47 1406 ASP A C 1
ATOM 9798 O O . ASP A 1 1406 ? 174.973 209.714 176.176 1.00 128.73 1406 ASP A O 1
ATOM 9803 N N . ASP A 1 1407 ? 173.686 210.232 174.402 1.00 124.38 1407 ASP A N 1
ATOM 9804 C CA . ASP A 1 1407 ? 172.529 210.505 175.249 1.00 122.95 1407 ASP A CA 1
ATOM 9805 C C . ASP A 1 1407 ? 172.113 209.261 176.022 1.00 120.77 1407 ASP A C 1
ATOM 9806 O O . ASP A 1 1407 ? 171.786 209.343 177.211 1.00 118.59 1407 ASP A O 1
ATOM 9811 N N . ARG A 1 1408 ? 172.229 208.085 175.403 1.00 106.90 1408 ARG A N 1
ATOM 9812 C CA . ARG A 1 1408 ? 171.870 206.822 176.067 1.00 104.83 1408 ARG A CA 1
ATOM 9813 C C . ARG A 1 1408 ? 170.514 206.921 176.742 1.00 110.00 1408 ARG A C 1
ATOM 9814 O O . ARG A 1 1408 ? 170.422 206.906 177.969 1.00 110.16 1408 ARG A O 1
ATOM 9822 N N . ILE A 1 1409 ? 169.464 207.008 175.945 1.00 105.67 1409 ILE A N 1
ATOM 9823 C CA . ILE A 1 1409 ? 168.101 207.138 176.444 1.00 104.52 1409 ILE A CA 1
ATOM 9824 C C . ILE A 1 1409 ? 167.335 205.857 176.151 1.00 102.96 1409 ILE A C 1
ATOM 9825 O O . ILE A 1 1409 ? 167.544 205.201 175.125 1.00 104.25 1409 ILE A O 1
ATOM 9830 N N . ARG A 1 1410 ? 166.439 205.501 177.069 1.00 110.24 1410 ARG A N 1
ATOM 9831 C CA . ARG A 1 1410 ? 165.577 204.346 176.866 1.00 107.32 1410 ARG A CA 1
ATOM 9832 C C . ARG A 1 1410 ? 164.745 204.529 175.604 1.00 108.53 1410 ARG A C 1
ATOM 9833 O O . ARG A 1 1410 ? 164.066 205.545 175.435 1.00 110.88 1410 ARG A O 1
ATOM 9841 N N . ILE A 1 1411 ? 164.795 203.535 174.719 1.00 95.42 1411 ILE A N 1
ATOM 9842 C CA . ILE A 1 1411 ? 164.095 203.645 173.444 1.00 86.82 1411 ILE A CA 1
ATOM 9843 C C . ILE A 1 1411 ? 162.587 203.605 173.658 1.00 89.14 1411 ILE A C 1
ATOM 9844 O O . ILE A 1 1411 ? 161.846 204.436 173.121 1.00 99.58 1411 ILE A O 1
ATOM 9849 N N . THR A 1 1412 ? 162.110 202.656 174.464 1.00 98.23 1412 THR A N 1
ATOM 9850 C CA . THR A 1 1412 ? 160.675 202.483 174.650 1.00 92.34 1412 THR A CA 1
ATOM 9851 C C . THR A 1 1412 ? 160.017 203.670 175.336 1.00 92.22 1412 THR A C 1
ATOM 9852 O O . THR A 1 1412 ? 158.786 203.761 175.326 1.00 101.60 1412 THR A O 1
ATOM 9856 N N . ASP A 1 1413 ? 160.793 204.575 175.930 1.00 97.82 1413 ASP A N 1
ATOM 9857 C CA . ASP A 1 1413 ? 160.204 205.718 176.616 1.00 99.57 1413 ASP A CA 1
ATOM 9858 C C . ASP A 1 1413 ? 159.669 206.762 175.645 1.00 100.84 1413 ASP A C 1
ATOM 9859 O O . ASP A 1 1413 ? 158.727 207.486 175.985 1.00 102.22 1413 ASP A O 1
ATOM 9864 N N . THR A 1 1414 ? 160.247 206.862 174.446 1.00 103.03 1414 THR A N 1
ATOM 9865 C CA . THR A 1 1414 ? 159.825 207.872 173.486 1.00 99.68 1414 THR A CA 1
ATOM 9866 C C . THR A 1 1414 ? 159.755 207.372 172.050 1.00 99.37 1414 THR A C 1
ATOM 9867 O O . THR A 1 1414 ? 159.495 208.180 171.154 1.00 103.76 1414 THR A O 1
ATOM 9871 N N . CYS A 1 1415 ? 159.971 206.085 171.796 1.00 100.32 1415 CYS A N 1
ATOM 9872 C CA . CYS A 1 1415 ? 159.968 205.586 170.429 1.00 95.75 1415 CYS A CA 1
ATOM 9873 C C . CYS A 1 1415 ? 158.579 205.694 169.813 1.00 98.50 1415 CYS A C 1
ATOM 9874 O O . CYS A 1 1415 ? 157.560 205.646 170.506 1.00 103.52 1415 CYS A O 1
ATOM 9877 N N . VAL A 1 1416 ? 158.547 205.851 168.491 1.00 96.20 1416 VAL A N 1
ATOM 9878 C CA . VAL A 1 1416 ? 157.307 205.851 167.722 1.00 91.35 1416 VAL A CA 1
ATOM 9879 C C . VAL A 1 1416 ? 157.455 204.856 166.580 1.00 88.11 1416 VAL A C 1
ATOM 9880 O O . VAL A 1 1416 ? 158.438 204.903 165.836 1.00 101.06 1416 VAL A O 1
ATOM 9884 N N . LYS A 1 1417 ? 156.483 203.961 166.441 1.00 87.25 1417 LYS A N 1
ATOM 9885 C CA . LYS A 1 1417 ? 156.554 202.935 165.409 1.00 90.73 1417 LYS A CA 1
ATOM 9886 C C . LYS A 1 1417 ? 156.501 203.555 164.019 1.00 94.45 1417 LYS A C 1
ATOM 9887 O O . LYS A 1 1417 ? 155.910 204.616 163.810 1.00 103.36 1417 LYS A O 1
ATOM 9893 N N . ILE A 1 1418 ? 157.129 202.875 163.056 1.00 95.58 1418 ILE A N 1
ATOM 9894 C CA . ILE A 1 1418 ? 157.033 203.249 161.652 1.00 95.64 1418 ILE A CA 1
ATOM 9895 C C . ILE A 1 1418 ? 156.789 201.990 160.833 1.00 102.97 1418 ILE A C 1
ATOM 9896 O O . ILE A 1 1418 ? 157.113 200.876 161.249 1.00 103.56 1418 ILE A O 1
ATOM 9901 N N . ASN A 1 1419 ? 156.206 202.182 159.653 1.00 114.92 1419 ASN A N 1
ATOM 9902 C CA . ASN A 1 1419 ? 155.899 201.095 158.733 1.00 114.32 1419 ASN A CA 1
ATOM 9903 C C . ASN A 1 1419 ? 156.611 201.342 157.413 1.00 117.89 1419 ASN A C 1
ATOM 9904 O O . ASN A 1 1419 ? 156.500 202.430 156.839 1.00 128.20 1419 ASN A O 1
ATOM 9909 N N . CYS A 1 1420 ? 157.336 200.334 156.935 1.00 120.31 1420 CYS A N 1
ATOM 9910 C CA . CYS A 1 1420 ? 158.053 200.414 155.672 1.00 125.33 1420 CYS A CA 1
ATOM 9911 C C . CYS A 1 1420 ? 157.680 199.225 154.800 1.00 124.25 1420 CYS A C 1
ATOM 9912 O O . CYS A 1 1420 ? 157.379 198.138 155.299 1.00 124.45 1420 CYS A O 1
ATOM 9915 N N . ASP A 1 1421 ? 157.703 199.444 153.489 1.00 116.19 1421 ASP A N 1
ATOM 9916 C CA . ASP A 1 1421 ? 157.368 198.407 152.527 1.00 115.52 1421 ASP A CA 1
ATOM 9917 C C . ASP A 1 1421 ? 158.645 197.703 152.070 1.00 117.07 1421 ASP A C 1
ATOM 9918 O O . ASP A 1 1421 ? 159.731 197.923 152.612 1.00 123.12 1421 ASP A O 1
ATOM 9923 N N . ARG A 1 1422 ? 158.524 196.840 151.059 1.00 99.78 1422 ARG A N 1
ATOM 9924 C CA . ARG A 1 1422 ? 159.677 196.073 150.600 1.00 100.96 1422 ARG A CA 1
ATOM 9925 C C . ARG A 1 1422 ? 160.798 196.979 150.111 1.00 104.43 1422 ARG A C 1
ATOM 9926 O O . ARG A 1 1422 ? 161.977 196.636 150.251 1.00 101.50 1422 ARG A O 1
ATOM 9934 N N . LEU A 1 1423 ? 160.457 198.130 149.540 1.00 100.59 1423 LEU A N 1
ATOM 9935 C CA . LEU A 1 1423 ? 161.443 199.030 148.962 1.00 95.00 1423 LEU A CA 1
ATOM 9936 C C . LEU A 1 1423 ? 161.983 200.043 149.961 1.00 93.68 1423 LEU A C 1
ATOM 9937 O O . LEU A 1 1423 ? 162.766 200.915 149.572 1.00 100.55 1423 LEU A O 1
ATOM 9942 N N . GLY A 1 1424 ? 161.590 199.954 151.228 1.00 96.97 1424 GLY A N 1
ATOM 9943 C CA . GLY A 1 1424 ? 162.125 200.847 152.236 1.00 100.68 1424 GLY A CA 1
ATOM 9944 C C . GLY A 1 1424 ? 161.516 202.228 152.251 1.00 100.26 1424 GLY A C 1
ATOM 9945 O O . GLY A 1 1424 ? 162.189 203.188 152.640 1.00 97.84 1424 GLY A O 1
ATOM 9946 N N . ASN A 1 1425 ? 160.263 202.363 151.832 1.00 107.23 1425 ASN A N 1
ATOM 9947 C CA . ASN A 1 1425 ? 159.546 203.629 151.891 1.00 106.26 1425 ASN A CA 1
ATOM 9948 C C . ASN A 1 1425 ? 158.598 203.609 153.081 1.00 113.02 1425 ASN A C 1
ATOM 9949 O O . ASN A 1 1425 ? 157.872 202.631 153.285 1.00 115.94 1425 ASN A O 1
ATOM 9954 N N . ILE A 1 1426 ? 158.604 204.688 153.860 1.00 119.84 1426 ILE A N 1
ATOM 9955 C CA . ILE A 1 1426 ? 157.770 204.755 155.055 1.00 121.41 1426 ILE A CA 1
ATOM 9956 C C . ILE A 1 1426 ? 156.314 204.898 154.635 1.00 124.67 1426 ILE A C 1
ATOM 9957 O O . ILE A 1 1426 ? 155.955 205.810 153.882 1.00 122.97 1426 ILE A O 1
ATOM 9962 N N . ASN A 1 1427 ? 155.467 203.995 155.125 1.00 142.10 1427 ASN A N 1
ATOM 9963 C CA . ASN A 1 1427 ? 154.034 204.034 154.835 1.00 142.53 1427 ASN A CA 1
ATOM 9964 C C . ASN A 1 1427 ? 153.310 204.895 155.871 1.00 143.56 1427 ASN A C 1
ATOM 9965 O O . ASN A 1 1427 ? 152.420 204.450 156.595 1.00 141.03 1427 ASN A O 1
ATOM 9970 N N . PHE A 1 1428 ? 153.720 206.156 155.929 1.00 166.89 1428 PHE A N 1
ATOM 9971 C CA . PHE A 1 1428 ? 153.119 207.119 156.844 1.00 168.87 1428 PHE A CA 1
ATOM 9972 C C . PHE A 1 1428 ? 151.623 207.259 156.580 1.00 168.37 1428 PHE A C 1
ATOM 9973 O O . PHE A 1 1428 ? 151.180 207.229 155.433 1.00 167.35 1428 PHE A O 1
#

Sequence (1198 aa):
MIKNILGLALGTNSIGWALVKQDFENKQGEILGMGSRIIPMSQDILGDFGKGNSVSQTAERTKYRSVRRLRERFLLRRERLHRVLYILNFLPEHYASQIDFEKRLGKFKVETEPKLVWKNTDGQFSFLFQNSFNEMLEDFKAAGQELKIPYDWTIYHLRKKAISQKIEKEELAWILLNFNHKRGYYQLRGEDFEEEKDKTFVRLKVDRIVDSGENVKGKILYDVYFENGWKYDKQVVKTEDWVDRTKEFIVSESILKNGETKRTFKAVDSEKDWIAIKTKTEQEIEHSHKTVGTYIYETLLQNPKQKIKGKLVRTIERKFYKEELRQILEKQKEFHQELQSDDLYNDCIRELYRNNEVHQLTLRKKDFVHLFMEDIIFYQRPLRSQKSSVSNCTLEFRKYKGENGAEHTQYLKAIPKSNPYYQEFRLWQWIFNLNLYTKDNDENVTKVFLNTTQDFENLFEFLNTRKEVDQKALLKHFKLNEKTHRWNFVEDKKYPCNETKTMISSRLDKVENISDDFLTRDIEQKIWHIIYSVNDKVEYEKALKSFARKHHLDESSFFEAFRKFPPFKSEYGSFSEKAIKKLLPLMRLGKYWNYAEIDKYSRERIQKIITGEYDENIKDKVREKSVHLTIENDFQGLQLWLAQYIVYGRHSEASMIGKWNSANDLEVFLKDDFKQHSLRNPIVEQVITETLRVVKDIWLKYGNGTKDFFNEIHIELGDTRYISKYISGILSNIVRVEDGSDEGVNSKNIVPGNGKITTQLKQDWGLNDVWNDLILPRFERMNQLTNSKDFTAWNENHQKFLPTVPIEFSKGFSKKRIDHRHHALDALVIACATTDHVNLLNNQSAKSDTKRYDLKKKLMKFPKQFLKPWEKFTVDAKHNLESIIVSFKQNLRVINKATNYYEKYVEKDGTKNKERVEQAGTNWAIRKPMHKDTVSGKVDLPWVKVPKGKILTATRKSLDSSFDLKSIGSITDTGIQKILKNYLAFKDGNPELAFSPEGIDDLNKNIEKYNDGKPHQPINKVRVFELGSKFQVGQTGNKKGKYVEAAKGTNLFFAVYEDEKGKRSYETIPLNEVIERQKQGLTSVPLENEKGSRLLFDLSPNDLVYVPEIDENIDSNFVFSNLNKEKISRIYKVEKTSGTECYFVRQDIAYLIKQYDAKTKIGELESQNKLQVTMTDDRIRITDTCVKINCDRLGNINF

B-factor: mean 125.91, std 40.46, range [67.66, 277.22]

Radius of gyration: 39.63 Å; Cα contacts (8 Å, |Δi|>4): 1756; chains: 1; bounding box: 87×98×111 Å

Secondary structure (DSSP, 8-state):
--EEEEEEEE-SSEEEEEEEEEETTTTEEEEEEEEEEE----HHHHHHHTT-SS--HHHHHHHHHHHHHHHHHHHHHHHHHHHHHHHHT-S-HHHHTTEESSSSTTEEPTT----SSEEEETTEEEES-HHHHHHHHHHHHHHTS-S---GGGHHHHHHHHHTTS---HHHHHHHHHHHHH---B--SS-----SS---EEEEEEB----EEEEE-SSSEEE--BBTTS-B-SS-B---TTTTT-EEEEEE---B-TTSSB-----B--TTT-HHHHHHHHHHHHHHTTS-HHHHHHHHHHH-TT--TBTTTB-S-BHHHHHHHHHHHHHHHHTT-GGGG-HHHHHHHHHHHTSS-HHHHHHHTTS-HHHIIIIIIIS--PPPPP-GGGSPEEEEEEEEE--TTS--EEEEEEPPBTTSHHHHHHHHHHHHHH---EETTT----TTSSS-SHHHHHHHHHHHHT-SEE-HHHHHHHTT--TTTEE-SS-TT--EE--HHHHHHHHHHHTT-SS-TT---HHHHHHHHHHHHH--SHHHHHHHHHHHHHHTT--TTHHHHHHTTPPPPP--B-SS-HHHHHHHHHHH--GGG--GGGS-HHHHHHHHHHHHT---TTS-HHHHHHGGG--SGGG-SS--HHHHHHHHHSS-S---------SHHHHHHHHHT--TT-SSSHHHHHHHHHHHHHHHHHHHHHHTT-TT--SEEEEE---TTHHHHHHHHHHTTTS--TTSS--SSS-TTB----HHHHHHHHHHHTHHHHHHHHHHHHHHHHHHHHTSS-SEEEETTTTEEEE---GGG-SS--TTTTBTTHHHHHHHHHHH--HHHHHHHHS---SSHHHHHHHHHHHEE---EEPPSSTTHHHHHHHHHTT---EE------EEE---EEEEEEEETTEEEEEEEEPPS--EEE-S--S-S--BEEE--TTS---TT-EEEEEEEE--TT--HHHHTTBS-HHHHHHHHHHHHHTTT-HHHHTSHHHHHHHHHTGGGGTTT------SEEEEEEEE--EES-SSGGGGG-EE-PPTT----EEEEE-SSS-EEEEE--HHHHHHHHHTT--SS-SB-TT-PEEEEEE-TT-EEE---SS---SS----S---HHHHTTEEEEEEEETTEEEEEETTB-S-SS---TTT---TTTTTTSBSB-SSSS--BHHHH-EEE-B-TT--B--

Nearest PDB structures (foldseek):
  8wmh-assembly1_A  TM=9.956E-01  e=0.000E+00  Chryseobacterium
  8wr4-assembly1_B  TM=8.096E-01  e=0.000E+00  Chryseobacterium
  6jdv-assembly1_A  TM=5.829E-01  e=6.396E-26  Neisseria meningitidis 8013
  6kc8-assembly1_A  TM=5.834E-01  e=1.211E-25  Neisseria meningitidis 8013
  6je4-assembly1_A  TM=5.711E-01  e=8.215E-25  Neisseria meningitidis 8013

Solvent-accessible surface area: 67838 Å² total; per-residue (Å²): 154,94,84,20,5,0,0,0,9,1,19,48,30,5,0,0,3,0,0,0,70,9,10,41,107,88,64,115,25,75,17,58,6,19,4,4,22,6,20,61,47,57,115,92,44,39,50,24,53,62,146,48,101,73,39,32,155,53,42,57,158,60,106,109,70,52,90,143,90,129,136,110,77,28,35,76,28,58,20,47,0,0,29,0,0,108,47,2,101,1,12,9,134,30,12,16,56,60,5,22,46,136,159,98,46,1,86,47,97,110,114,52,125,16,83,12,9,61,86,84,61,132,55,123,119,57,12,55,16,79,116,8,15,76,72,0,29,110,54,0,128,92,44,60,71,112,73,174,19,72,83,67,48,0,13,30,13,0,16,75,40,0,41,69,98,101,4,103,66,41,5,0,0,36,0,0,14,36,3,1,110,66,42,26,66,98,102,65,149,38,52,92,152,101,153,81,104,30,94,39,13,27,136,12,95,3,72,180,33,76,56,55,71,78,104,66,192,75,59,60,37,38,7,0,84,3,123,59,59,56,110,31,70,126,69,10,56,133,42,114,57,25,59,91,97,58,59,27,0,4,0,35,27,26,116,73,193,107,52,117,60,118,55,56,26,114,67,17,56,8,142,156,40,132,44,0,36,16,15,73,10,22,35,74,1,91,136,30,165,79,24,2,0,9,30,11,1,61,31,4,27,136,67,38,142,43,123,21,106,46,123,26,3,74,40,0,48,18,122,21,10,38,78,0,0,83,64,0,2,84,54,0,47,113,86,11,134,41,4,106,36,112,109,48,8,41,50,0,0,121,38,15,39,127,60,38,111,119,61,7,112,61,3,103,147,87,53,5,15,50,0,1,3,73,21,4,0,13,98,64,78,99,152,177,91,133,103,97,87,20,77,58,2,91,25,16,91,130,149,106,153,20,188,122,75,40,108,77,56,107,112,20,88,7,4,20,62,14,2,5,49,33,2,22,10,56,3,0,50,24,1,28,90,12,32,0,55,15,82,123,120,98,98,89,22,21,132,106,64,10,90,73,63,103,42,42,17,63,0,7,74,44,0,28,109,76,95,80,3,40,17,86,17,0,0,135,62,35,177,25,68,42,167,46,24,62,0,63,37,80,80,127,100,107,45,63,1,10,52,2,72,16,34,0,50,51,41,6,108,136,2,124,96,51,93,152,120,45,41,74,89,87,18,4,36,98,5,12,99,44,16,52,50,37,131,69,68,80,105,23,40,118,21,5,78,29,17,1,145,159,49,180,16,76,75,64,36,2,28,111,14,0,73,100,15,62,93,47,156,92,61,63,8,75,25,4,60,69,0,0,95,53,1,1,11,0,0,54,8,17,131,68,30,80,46,82,96,2,42,135,166,0,78,82,45,0,95,58,21,47,96,54,64,180,22,154,98,16,101,121,123,5,66,117,83,7,106,109,3,92,103,57,71,50,0,38,19,10,77,43,114,8,0,22,3,12,15,33,6,125,38,68,137,78,72,142,56,15,36,30,75,32,6,104,47,0,60,77,55,23,146,87,40,142,130,114,61,25,110,39,57,21,13,16,92,4,0,16,1,0,0,71,0,0,40,32,0,0,82,107,64,8,128,6,73,124,72,31,0,52,21,0,4,3,27,31,101,92,52,123,52,4,44,146,63,0,2,28,24,0,3,21,1,2,10,49,121,109,42,79,4,106,40,138,56,2,118,23,12,10,78,24,20,40,134,4,19,78,76,0,27,115,18,1,23,0,49,60,10,3,26,61,24,4,27,77,9,0,87,49,1,11,135,90,45,142,35,165,58,0,15,51,128,29,122,113,108,113,47,94,31,2,40,22,15,150,116,48,46,199,47,49,36,71,50,110,4,3,23,24,22,31,0,2,30,0,0,1,7,0,1,8,28,55,44,2,12,66,0,47,86,80,78,99,24,219,48,125,106,170,37,101,87,29,20,121,92,2,17,136,106,113,153,79,10,67,79,2,14,158,132,0,32,76,40,0,65,110,42,0,33,53,6,15,0,1,16,60,74,87,66,132,2,26,57,161,50,77,71,112,84,96,102,55,38,90,125,132,67,84,104,89,109,70,142,41,93,72,91,70,121,76,97,33,58,114,32,80,105,58,85,134,80,66,5,18,114,34,125,21,137,120,34,163,62,46,207,60,89,39,3,6,0,26,137,92,61,9,62,42,81,12,59,109,175,32,0,30,32,0,22,66,78,32,22,15,87,0,0,94,57,0,7,78,122,57,132,48,52,26,111,106,0,2,28,97,129,7,21,82,68,0,28,160,63,7,72,154,19,23,97,53,134,107,64,116,70,4,96,86,4,95,25,33,113,67,20,87,44,70,65,53,19,120,80,40,97,97,94,47,79,26,0,80,40,12,179,59,5,46,14,15,1,0,0,3,34,29,154,174,36,144,40,34,42,64,23,4,63,17,74,67,1,10,92,41,47,91,128,66,94,72,19,0,25,106,109,26,150,182,41,10,135,40,52,34,40,1,3,34,29,12,5,0,7,0,10,71,145,121,55,131,49,140,98,43,122,81,42,96,85,36,74,107,86,53,5,56,14,4,4,19,2,57,86,11,71,48,71,68,3,43,4,9,47,2,8,6,32,74,26,9,23,103,73,46,74,191,73,133,45,8,0,2,87,60,68,40,38,13,39,11,2,16,56,149,57,127,41,91,0,3,68,62,0,33,63,11,87,39,51,76,17,13,58,18,92,129

Foldseek 3Di:
DWFWFWFWAFELFKIWIWIKTFDQVVLDIFTPAIEMEGADDDVVLVVQVVVHDLSDPVSVVVVVVVVVVVVVLLVVLQLLLQQLCVLLVLQDPQQNVQADCDDPRSHGHFQDDDDRQWHADPRDTDGRDPVLLVVLLVVLVVLPDDNDADPVLSLLSCLQQLLADADRSSSVSVNLSVLLVAQFDDDQQCQPPAPPQVQAKDWWWWDDWQQPQCQDPNAGWTWTATPVGDIAPDTDGPVVCRHRHRFIWGWGWDQDPVGGTPIHTGGDDEPPDPSNPQNVLVVVCVVVVDAPSNVVSVVCSVPVVDDPDPGRDDHYHSVRSLVSLLSSCVSNCVPDCSQVDLVSVLVSLCSVCVFPVVVSVVCSVDGVSCCSDVNRRNDDDDDDDPQVVADFAPFDWDWDADPVRDIDIDTHGFAWCLQLLNLLLVQLQVLVPKFKAWPPPGDRPPCVQPVDLVSSVLVLVVLQLDQKDAFQRVCVSSPHGPVIMTIPPDRGDMDTRNNLVNLVLVLVVQQPPDDPPPDDPVNSNVVSCLLAVPSHLVSSLVSQVVVCVVPVGPPPSSSVSPNNDDRDDGDGDNHHPVLSQQLVLLQAADPVHDDVSHDPQLVVLLVCLLVVHDDPLADPVLCVVCVVSNDSNSSYNDHPQNSSCSRRSDRPDPDDLAADFFLVVLVVCLVPDDPPPDDDVSLVVSLSLNSVLVSVCCCPPPVRGALPRCAYEYEHPSSCRCVQVSQQVCQNRNADPPPPFDDSGGPRYHYADPVQLVQQCVQVVVVVLLQVVCVVLLVLVCVQVVHDQQWDADDVVGGIGGDDDPVQVPPFDSQQFWSLVSSVSSVSRSLQDNLSRCCVVPVVDVDCVNCVVSCVSFPPVVPGGDDSHDCNNVSSSQNSLQYFHHYDDDPQFKDFDKDWDWDWDQDPNGTDIDTDIDDDTDIDGPDDQFDPDWWFFDDQVVDDAPPQKGKTKDKDFQALVDALVQLVQFRDVLSSQLLVQQCVVVVRGSNQCGHPVNLVVCQVPSCVRNVNDDDHRDTMTIGMDMGHWAQCDDTHCSNRTTGHGDPQQQFKKWWFAAPVGFIDIFTDRSVQQNVCVVVVHHSDDQADPVGTGTPDMGGFFFKWFADDPPDDPDPPPPQPPCGSVRLQRIWGWHDDDGRATWIDRSGTDNWSGDADPPVQDTSDGPVNTDQFDSDPVGDGCSRGIDTWDADSSRRTPD